Protein AF-0000000065922267 (afdb_homodimer)

GO terms:
  GO:0046562 beta-D-glucose oxidase activity (F, EXP)

Nearest PDB structures (foldseek):
  8jpz-assembly1_A  TM=9.976E-01  e=0.000E+00  Aspergillus niger
  3qvp-assembly1_A  TM=9.970E-01  e=0.000E+00  Aspergillus niger
  5niw-assembly1_A  TM=9.971E-01  e=0.000E+00  Aspergillus niger
  5nit-assembly1_A  TM=9.973E-01  e=0.000E+00  Aspergillus niger
  1gpe-assembly1_B  TM=9.921E-01  e=0.000E+00  Penicillium amagasakiense

Secondary structure (DSSP, 8-state):
------------------GGG--GGGGSB--GGGTTT-EEEEEEE--SHHHHHHHHHHTTSTT--EEEEESS-B-TTS-HHHHBGGGTTTTTTSTTB--EEPPPPTTTS---EE--B-SBTGGGGTS--EE----HHHHHHHHHTT--TT-SHHHHHHHHHHHEEE----HHHHHHT----GGG--SSSSEEEEE---SSPBPHHHHHHHHHHHHTT--BS--TTSS---EEEE-EESB-TT-BB--HIIIIIGGGTT-TTEEEEES-EEEEEEEE-SSSS-EEEEEEEEEETTEEEEEEEEEEEEE-SHHHHHHHHHHHTTBS-HHHHHHHTPPPSB---TT--BB--EEEEEEEEE-GGG-SBEEEEEEEEHHHHHGGGHHHHHHHHHHSHHHHHHHHHHTTS-S-HHHHHHHHHHHHHHHHTS--EEEEEEEEESSSEEEEEEESS----BEEEESSS-GGG--EEEE--TT-SHHHHHHHHHHHHHHHHHHTSGGGGGTEEEEEESGGGS-TT--HHHHHHHHHHS-EE-S--B-TT-BS-GGGT-SB-TT-BBTT-BSEEE-STT--SS--SS-SHHHHHHHHHHHHHHHHHHHHHHH-/------------------GGG--GGGGSB--GGGTTT-EEEEEEE--SHHHHHHHHHHTTSTT--EEEEESS-B-TTS-HHHHBGGGTTTTTTSTTB--EEPPPPTTTS---EE--B-SBTGGGGTS--EE----HHHHHHHHHTT--TT-SHHHHHHHHHHHEEE----HHHHHHT----GGG--SSSSEEEEE---SSPBPTHHHHHHHHHHHTT--BS--TTSS---EEEE-EESB-TT-BB--HIIIIIGGGTT-TTEEEEES-EEEEEEEE-SSSS-EEEEEEEEEETTEEEEEEEEEEEEE-SHHHHHHHHHHHTTBS-HHHHHHHTPPPSB---TT--BB--EEEEEEEEE-GGG-SBEEEEEEEEHHHHHGGGHHHHHHHHHHSHHHHHHHHHHTTS-S-HHHHHHHHHHHHHHHHTS--EEEEEEEEESSSEEEEEEESS----BEEEESSS-GGG--EEEE--TT-SHHHHHHHHHHHHHHHHHHTSGGGGGTEEEEEESGGGS-TT--HHHHHHHHHHS-EE-S--B-TT-BS-GGGT-SB-TT-BBTT-BSEEE-STT--SS--SS-SHHHHHHHHHHHHHHHHHHHHHHH-

Sequence (1208 aa):
MKLLGLLSGLVVVATALPQADFDLQSSLLTDPTKVAGTTFDYIIAGGGLTGLTVAARLTENPNITVLVIERGFYESNIGPIIENLNHYGDIFGTSVDQAFETIPLAIHNRTEIVRSGKGLGGSTLVNGGSWTRPHKAQVDSWESVFGMEGWNWDSLLPYMKKIEAARAPNAEQIAAGHYYDPSCHGTDGIVHVGPRDTGESFSPMIKSLMKNANNSGIPVQKDLGCGVPHGISMILNDVHEDQTRSDAAREWLLPNYQRSNLKILTGQMVGKVLFDTTTTTPKAVGVNFGTHAKVNFDVHARHEVLLASGSAVSPQILEHSGVGLKAVLDNVGVEQLVDLPVGLNLQDQTTTTVRSNINSIGAGQGQAAYFATFNETFGDQAPRAHQLLNTKLEEWAKDVVSRGGFHNETALLVQYENYRDWLVNEDVSFAEIFIDTAGKLNLDLWDLIPFTRGYVHILDSDPYLRRFAYDPQFFLNELDVLGQAAASKLAREISNTGEMTQYFNGEAIPGNNLAYNATLDDWVDHVKQNFRANYHGVGTCSMMSKELGGVVDAAARVYGVESLRVIDGSIPPTQLSSHVMTVFYGMAQKVSEAILADYNATVNMKLLGLLSGLVVVATALPQADFDLQSSLLTDPTKVAGTTFDYIIAGGGLTGLTVAARLTENPNITVLVIERGFYESNIGPIIENLNHYGDIFGTSVDQAFETIPLAIHNRTEIVRSGKGLGGSTLVNGGSWTRPHKAQVDSWESVFGMEGWNWDSLLPYMKKIEAARAPNAEQIAAGHYYDPSCHGTDGIVHVGPRDTGESFSPMIKSLMKNANNSGIPVQKDLGCGVPHGISMILNDVHEDQTRSDAAREWLLPNYQRSNLKILTGQMVGKVLFDTTTTTPKAVGVNFGTHAKVNFDVHARHEVLLASGSAVSPQILEHSGVGLKAVLDNVGVEQLVDLPVGLNLQDQTTTTVRSNINSIGAGQGQAAYFATFNETFGDQAPRAHQLLNTKLEEWAKDVVSRGGFHNETALLVQYENYRDWLVNEDVSFAEIFIDTAGKLNLDLWDLIPFTRGYVHILDSDPYLRRFAYDPQFFLNELDVLGQAAASKLAREISNTGEMTQYFNGEAIPGNNLAYNATLDDWVDHVKQNFRANYHGVGTCSMMSKELGGVVDAAARVYGVESLRVIDGSIPPTQLSSHVMTVFYGMAQKVSEAILADYNATVN

InterPro domains:
  IPR000172 Glucose-methanol-choline oxidoreductase, N-terminal [PF00732] (40-350)
  IPR000172 Glucose-methanol-choline oxidoreductase, N-terminal [PS00623] (117-140)
  IPR000172 Glucose-methanol-choline oxidoreductase, N-terminal [PS00624] (310-324)
  IPR007867 Glucose-methanol-choline oxidoreductase, C-terminal [PF05199] (450-588)
  IPR012132 Glucose-methanol-choline oxidoreductase [PIRSF000137] (23-601)
  IPR012132 Glucose-methanol-choline oxidoreductase [PTHR11552] (34-600)
  IPR027424 Glucose Oxidase, domain 2 [G3DSA:4.10.450.10] (73-255)
  IPR036188 FAD/NAD(P)-binding domain superfamily [G3DSA:3.50.50.60] (40-595)
  IPR036188 FAD/NAD(P)-binding domain superfamily [SSF51905] (20-599)

Radius of gyration: 31.29 Å; Cα contacts (8 Å, |Δi|>4): 2975; chains: 2; bounding box: 78×122×74 Å

Organism: Penicillium expansum (NCBI:txid27334)

Solvent-accessible surface area (backbone atoms only — not comparable to full-atom values): 59932 Å² total; per-residue (Å²): 139,83,81,75,79,79,80,78,75,76,75,75,73,73,72,79,61,83,66,67,76,59,70,61,56,75,76,45,43,66,61,65,76,80,51,44,76,39,74,30,38,30,36,30,38,19,29,16,50,30,26,32,47,30,52,45,60,55,39,71,42,74,87,37,31,38,36,32,36,18,53,26,48,72,53,66,65,78,37,54,61,44,22,29,58,90,34,59,64,69,49,60,82,18,60,48,29,61,54,43,58,37,45,66,34,86,73,71,65,45,64,50,66,40,62,39,28,31,20,43,6,12,44,51,53,57,50,77,43,62,54,29,26,38,35,36,68,64,40,32,35,39,23,80,72,31,62,20,74,79,38,26,40,84,61,42,46,60,37,35,23,55,41,23,20,51,46,78,67,52,72,69,46,38,72,49,33,39,42,79,56,68,91,54,54,21,64,80,29,66,40,34,23,19,61,78,72,90,79,64,59,62,20,59,52,56,48,35,50,35,50,54,36,43,75,72,70,37,50,49,52,45,48,41,47,63,33,58,30,61,23,35,23,26,61,38,21,34,17,37,96,88,46,41,45,44,24,34,30,61,49,38,37,65,81,48,64,78,42,86,34,49,46,50,35,30,65,29,35,70,33,26,54,36,66,48,66,90,49,93,56,35,27,40,42,26,36,34,32,33,75,32,88,84,47,59,42,45,33,33,20,72,56,26,38,36,36,19,47,31,37,75,42,37,31,40,25,35,36,61,48,11,37,17,42,60,71,57,28,56,73,37,70,36,66,71,77,37,83,36,59,45,9,20,37,20,33,57,32,49,28,40,65,37,28,30,37,45,43,78,83,37,42,26,40,50,55,33,36,33,27,30,30,48,54,67,36,36,49,93,47,28,66,63,53,48,51,47,67,75,70,38,50,67,59,51,24,46,51,31,32,74,70,53,7,39,94,44,45,70,41,44,35,54,52,50,53,49,50,48,42,34,42,72,74,66,57,38,32,34,32,38,41,36,36,36,37,62,76,32,44,39,32,43,30,32,39,31,68,60,81,41,34,5,28,40,44,57,68,46,64,53,54,51,45,53,42,56,46,36,40,53,50,68,65,75,30,71,63,45,35,48,48,44,16,27,42,50,53,46,52,56,47,64,53,55,39,78,67,29,42,82,28,50,57,56,56,64,34,61,27,90,81,42,63,92,85,53,49,66,69,54,31,35,60,47,46,64,78,46,61,44,64,58,59,60,51,21,10,10,40,13,44,24,38,65,90,60,53,20,32,13,44,76,69,24,35,34,71,76,46,40,38,36,33,52,54,31,51,11,23,46,61,64,79,50,50,40,48,60,61,45,55,45,50,15,47,18,52,52,42,40,51,49,51,50,52,52,52,51,62,70,76,106,137,84,78,79,77,79,80,78,76,77,74,76,73,76,74,76,61,84,65,68,76,61,70,61,54,75,75,45,43,67,61,66,76,79,48,45,75,40,75,28,37,29,35,30,38,19,29,16,51,28,26,34,48,29,51,45,60,53,42,70,42,75,88,36,31,37,36,32,36,18,51,26,47,74,54,66,68,79,40,56,61,47,22,28,58,91,34,58,64,69,48,60,82,17,62,48,29,62,54,42,58,36,47,66,35,87,72,71,65,46,65,50,66,40,62,39,29,31,21,44,6,13,43,51,54,58,51,76,42,62,54,29,25,36,34,35,69,64,40,32,34,38,25,79,71,32,61,20,74,78,38,26,40,82,62,41,46,60,35,35,25,54,42,23,21,50,46,78,67,52,71,69,46,38,73,50,33,39,42,78,54,68,90,56,55,22,64,82,29,66,39,32,24,18,61,78,71,92,80,63,60,60,21,57,52,56,48,34,50,34,50,52,36,44,75,72,71,37,51,50,52,46,48,40,48,64,33,59,30,59,24,35,22,25,58,37,22,34,18,38,96,89,46,40,46,43,24,35,29,61,48,37,37,64,81,46,64,78,43,88,34,49,45,50,36,30,64,27,35,71,33,26,54,35,66,47,65,88,48,93,57,34,28,40,42,28,34,34,30,34,75,33,90,84,48,60,42,46,34,33,22,74,55,27,38,36,36,18,46,30,34,75,42,36,30,39,25,36,36,61,46,9,36,18,41,60,71,57,28,56,74,37,69,37,68,72,77,38,84,36,60,46,9,22,38,20,31,58,32,49,28,38,65,36,28,30,36,45,45,78,84,39,42,27,40,50,55,34,36,33,27,30,29,47,55,68,36,36,49,94,46,29,66,61,53,50,51,46,68,75,68,37,52,68,61,50,25,47,53,31,33,75,71,55,6,39,94,45,44,68,42,44,35,53,53,48,53,49,50,48,42,36,41,73,74,66,57,38,34,34,32,38,40,36,36,38,40,63,72,33,43,40,33,44,29,32,39,31,68,59,79,41,34,5,29,39,45,58,67,44,63,53,54,52,45,53,41,56,45,36,40,54,50,69,65,74,30,71,64,44,36,47,49,43,16,27,42,50,52,45,50,55,48,62,54,56,40,77,65,30,44,83,30,50,57,54,57,66,34,61,28,90,80,41,62,90,83,54,50,67,70,54,31,33,61,49,45,65,77,48,62,44,63,58,61,60,51,22,10,8,39,13,44,24,37,64,90,61,50,19,32,13,45,77,68,25,35,33,72,76,46,40,36,36,31,51,55,30,51,11,23,46,62,63,76,51,50,40,48,60,61,46,56,44,49,14,48,19,52,52,41,41,52,49,52,50,52,52,51,51,62,70,76,105

pLDDT: mean 95.47, std 11.52, range [20.12, 99.0]

Structure (mmCIF, N/CA/C/O backbone):
data_AF-0000000065922267-model_v1
#
loop_
_entity.id
_entity.type
_entity.pdbx_description
1 polymer 'Glucose oxidase 2'
#
loop_
_atom_site.group_PDB
_atom_site.id
_atom_site.type_symbol
_atom_site.label_atom_id
_atom_site.label_alt_id
_atom_site.label_comp_id
_atom_site.label_asym_id
_atom_site.label_entity_id
_atom_site.label_seq_id
_atom_site.pdbx_PDB_ins_code
_atom_site.Cartn_x
_atom_site.Cartn_y
_atom_site.Cartn_z
_atom_site.occupancy
_atom_site.B_iso_or_equiv
_atom_site.auth_seq_id
_atom_site.auth_comp_id
_atom_site.auth_asym_id
_atom_site.auth_atom_id
_atom_site.pdbx_PDB_model_num
ATOM 1 N N . MET A 1 1 ? 43.5 -55.781 -23.312 1 20.12 1 MET A N 1
ATOM 2 C CA . MET A 1 1 ? 43.406 -55.656 -21.859 1 20.12 1 MET A CA 1
ATOM 3 C C . MET A 1 1 ? 43.094 -54.219 -21.469 1 20.12 1 MET A C 1
ATOM 5 O O . MET A 1 1 ? 43.875 -53.312 -21.75 1 20.12 1 MET A O 1
ATOM 9 N N . LYS A 1 2 ? 41.75 -54.062 -21.609 1 26.27 2 LYS A N 1
ATOM 10 C CA . LYS A 1 2 ? 40.719 -53.031 -21.594 1 26.27 2 LYS A CA 1
ATOM 11 C C . LYS A 1 2 ? 40.688 -52.281 -20.25 1 26.27 2 LYS A C 1
ATOM 13 O O . LYS A 1 2 ? 40.219 -52.812 -19.25 1 26.27 2 LYS A O 1
ATOM 18 N N . LEU A 1 3 ? 41.906 -51.562 -19.875 1 25.59 3 LEU A N 1
ATOM 19 C CA . LEU A 1 3 ? 42 -50.812 -18.641 1 25.59 3 LEU A CA 1
ATOM 20 C C . LEU A 1 3 ? 40.812 -49.844 -18.484 1 25.59 3 LEU A C 1
ATOM 22 O O . LEU A 1 3 ? 40.688 -48.875 -19.25 1 25.59 3 LEU A O 1
ATOM 26 N N . LEU A 1 4 ? 39.688 -50.375 -18.062 1 32.28 4 LEU A N 1
ATOM 27 C CA . LEU A 1 4 ? 38.469 -49.594 -17.781 1 32.28 4 LEU A CA 1
ATOM 28 C C . LEU A 1 4 ? 38.719 -48.625 -16.641 1 32.28 4 LEU A C 1
ATOM 30 O O . LEU A 1 4 ? 39 -49.031 -15.516 1 32.28 4 LEU A O 1
ATOM 34 N N . GLY A 1 5 ? 39.281 -47.438 -16.922 1 28.73 5 GLY A N 1
ATOM 35 C CA . GLY A 1 5 ? 39.5 -46.312 -16.031 1 28.73 5 GLY A CA 1
ATOM 36 C C . GLY A 1 5 ? 38.25 -45.875 -15.289 1 28.73 5 GLY A C 1
ATOM 37 O O . GLY A 1 5 ? 37.219 -45.594 -15.906 1 28.73 5 GLY A O 1
ATOM 38 N N . LEU A 1 6 ? 37.969 -46.406 -14.031 1 33.91 6 LEU A N 1
ATOM 39 C CA . LEU A 1 6 ? 36.906 -46.094 -13.109 1 33.91 6 LEU A CA 1
ATOM 40 C C . LEU A 1 6 ? 36.906 -44.594 -12.773 1 33.91 6 LEU A C 1
ATOM 42 O O . LEU A 1 6 ? 37.875 -44.094 -12.172 1 33.91 6 LEU A O 1
ATOM 46 N N . LEU A 1 7 ? 36.312 -43.719 -13.555 1 30.66 7 LEU A N 1
ATOM 47 C CA . LEU A 1 7 ? 36.062 -42.312 -13.219 1 30.66 7 LEU A CA 1
ATOM 48 C C . LEU A 1 7 ? 35.25 -42.219 -11.93 1 30.66 7 LEU A C 1
ATOM 50 O O . LEU A 1 7 ? 34.094 -42.656 -11.867 1 30.66 7 LEU A O 1
ATOM 54 N N . SER A 1 8 ? 35.938 -42.281 -10.742 1 30.31 8 SER A N 1
ATOM 55 C CA . SER A 1 8 ? 35.312 -42 -9.445 1 30.31 8 SER A CA 1
ATOM 56 C C . SER A 1 8 ? 34.625 -40.656 -9.445 1 30.31 8 SER A C 1
ATOM 58 O O . SER A 1 8 ? 35.25 -39.625 -9.742 1 30.31 8 SER A O 1
ATOM 60 N N . GLY A 1 9 ? 33.344 -40.594 -9.75 1 29.22 9 GLY A N 1
ATOM 61 C CA . GLY A 1 9 ? 32.469 -39.438 -9.594 1 29.22 9 GLY A CA 1
ATOM 62 C C . GLY A 1 9 ? 32.5 -38.844 -8.203 1 29.22 9 GLY A C 1
ATOM 63 O O . GLY A 1 9 ? 32.219 -39.5 -7.215 1 29.22 9 GLY A O 1
ATOM 64 N N . LEU A 1 10 ? 33.406 -37.938 -7.883 1 31.77 10 LEU A N 1
ATOM 65 C CA . LEU A 1 10 ? 33.438 -37.156 -6.648 1 31.77 10 LEU A CA 1
ATOM 66 C C . LEU A 1 10 ? 32.094 -36.562 -6.355 1 31.77 10 LEU A C 1
ATOM 68 O O . LEU A 1 10 ? 31.594 -35.719 -7.117 1 31.77 10 LEU A O 1
ATOM 72 N N . VAL A 1 11 ? 31.281 -37.312 -5.57 1 32.56 11 VAL A N 1
ATOM 73 C CA . VAL A 1 11 ? 30.125 -36.656 -4.941 1 32.56 11 VAL A CA 1
ATOM 74 C C . VAL A 1 11 ? 30.578 -35.5 -4.09 1 32.56 11 VAL A C 1
ATOM 76 O O . VAL A 1 11 ? 31.312 -35.656 -3.105 1 32.56 11 VAL A O 1
ATOM 79 N N . VAL A 1 12 ? 30.875 -34.375 -4.586 1 32.12 12 VAL A N 1
ATOM 80 C CA . VAL A 1 12 ? 31.031 -33.188 -3.758 1 32.12 12 VAL A CA 1
ATOM 81 C C . VAL A 1 12 ? 29.953 -33.125 -2.688 1 32.12 12 VAL A C 1
ATOM 83 O O . VAL A 1 12 ? 28.766 -33 -3.002 1 32.12 12 VAL A O 1
ATOM 86 N N . VAL A 1 13 ? 30.234 -33.75 -1.558 1 33.12 13 VAL A N 1
ATOM 87 C CA . VAL A 1 13 ? 29.391 -33.531 -0.392 1 33.12 13 VAL A CA 1
ATOM 88 C C . VAL A 1 13 ? 29.297 -32 -0.138 1 33.12 13 VAL A C 1
ATOM 90 O O . VAL A 1 13 ? 30.281 -31.375 0.208 1 33.12 13 VAL A O 1
ATOM 93 N N . ALA A 1 14 ? 28.359 -31.453 -0.656 1 35.69 14 ALA A N 1
ATOM 94 C CA . ALA A 1 14 ? 28 -30.109 -0.193 1 35.69 14 ALA A CA 1
ATOM 95 C C . ALA A 1 14 ? 27.891 -30.062 1.328 1 35.69 14 ALA A C 1
ATOM 97 O O . ALA A 1 14 ? 26.984 -30.672 1.908 1 35.69 14 ALA A O 1
ATOM 98 N N . THR A 1 15 ? 28.922 -29.938 2.047 1 34.59 15 THR A N 1
ATOM 99 C CA . THR A 1 15 ? 28.812 -29.672 3.477 1 34.59 15 THR A CA 1
ATOM 100 C C . THR A 1 15 ? 27.703 -28.672 3.754 1 34.59 15 THR A C 1
ATOM 102 O O . THR A 1 15 ? 27.656 -27.594 3.139 1 34.59 15 THR A O 1
ATOM 105 N N . ALA A 1 16 ? 26.594 -29.141 4.371 1 38.69 16 ALA A N 1
ATOM 106 C CA . ALA A 1 16 ? 25.5 -28.312 4.883 1 38.69 16 ALA A CA 1
ATOM 107 C C . ALA A 1 16 ? 26.031 -27.172 5.75 1 38.69 16 ALA A C 1
ATOM 109 O O . ALA A 1 16 ? 26.516 -27.406 6.859 1 38.69 16 ALA A O 1
ATOM 110 N N . LEU A 1 17 ? 26.766 -26.203 5.387 1 41.31 17 LEU A N 1
ATOM 111 C CA . LEU A 1 17 ? 27.031 -25.062 6.262 1 41.31 17 LEU A CA 1
ATOM 112 C C . LEU A 1 17 ? 25.812 -24.734 7.117 1 41.31 17 LEU A C 1
ATOM 114 O O . LEU A 1 17 ? 24.672 -24.812 6.641 1 41.31 17 LEU A O 1
ATOM 118 N N . PRO A 1 18 ? 25.844 -24.766 8.359 1 45.53 18 PRO A N 1
ATOM 119 C CA . PRO A 1 18 ? 24.719 -24.359 9.195 1 45.53 18 PRO A CA 1
ATOM 120 C C . PRO A 1 18 ? 24.078 -23.047 8.727 1 45.53 18 PRO A C 1
ATOM 122 O O . PRO A 1 18 ? 24.734 -22 8.727 1 45.53 18 PRO A O 1
ATOM 125 N N . GLN A 1 19 ? 23.281 -23.031 7.645 1 50 19 GLN A N 1
ATOM 126 C CA . GLN A 1 19 ? 22.625 -22.172 6.66 1 50 19 GLN A CA 1
ATOM 127 C C . GLN A 1 19 ? 21.891 -21.031 7.34 1 50 19 GLN A C 1
ATOM 129 O O . GLN A 1 19 ? 21.672 -19.969 6.734 1 50 19 GLN A O 1
ATOM 134 N N . ALA A 1 20 ? 21.562 -21.156 8.664 1 56.12 20 ALA A N 1
ATOM 135 C CA . ALA A 1 20 ? 20.609 -20.219 9.227 1 56.12 20 ALA A CA 1
ATOM 136 C C . ALA A 1 20 ? 21.234 -18.844 9.398 1 56.12 20 ALA A C 1
ATOM 138 O O . ALA A 1 20 ? 20.578 -17.812 9.219 1 56.12 20 ALA A O 1
ATOM 139 N N . ASP A 1 21 ? 22.438 -18.734 9.539 1 66.56 21 ASP A N 1
ATOM 140 C CA . ASP A 1 21 ? 22.984 -17.438 9.938 1 66.56 21 ASP A CA 1
ATOM 141 C C . ASP A 1 21 ? 23.938 -16.891 8.883 1 66.56 21 ASP A C 1
ATOM 143 O O . ASP A 1 21 ? 24.703 -15.953 9.148 1 66.56 21 ASP A O 1
ATOM 147 N N . PHE A 1 22 ? 23.844 -17.531 7.719 1 82.88 22 PHE A N 1
ATOM 148 C CA . PHE A 1 22 ? 24.75 -17.047 6.688 1 82.88 22 PHE A CA 1
ATOM 149 C C . PHE A 1 22 ? 24.25 -15.758 6.062 1 82.88 22 PHE A C 1
ATOM 151 O O . PHE A 1 22 ? 23.094 -15.672 5.652 1 82.88 22 PHE A O 1
ATOM 158 N N . ASP A 1 23 ? 25.125 -14.758 6.059 1 90.81 23 ASP A N 1
ATOM 159 C CA . ASP A 1 23 ? 24.812 -13.445 5.496 1 90.81 23 ASP A CA 1
ATOM 160 C C . ASP A 1 23 ? 25.078 -13.414 3.992 1 90.81 23 ASP A C 1
ATOM 162 O O . ASP A 1 23 ? 26.047 -12.797 3.541 1 90.81 23 ASP A O 1
ATOM 166 N N . LEU A 1 24 ? 24.141 -13.953 3.25 1 95.12 24 LEU A N 1
ATOM 167 C CA . LEU A 1 24 ? 24.297 -14.016 1.8 1 95.12 24 LEU A CA 1
ATOM 168 C C . LEU A 1 24 ? 24.219 -12.625 1.182 1 95.12 24 LEU A C 1
ATOM 170 O O . LEU A 1 24 ? 24.906 -12.344 0.194 1 95.12 24 LEU A O 1
ATOM 174 N N . GLN A 1 25 ? 23.469 -11.75 1.743 1 95.44 25 GLN A N 1
ATOM 175 C CA . GLN A 1 25 ? 23.25 -10.422 1.176 1 95.44 25 GLN A CA 1
ATOM 176 C C . GLN A 1 25 ? 24.562 -9.672 1.003 1 95.44 25 GLN A C 1
ATOM 178 O O . GLN A 1 25 ? 24.766 -8.992 -0.005 1 95.44 25 GLN A O 1
ATOM 183 N N . SER A 1 26 ? 25.453 -9.805 1.916 1 93.81 26 SER A N 1
ATOM 184 C CA . SER A 1 26 ? 26.719 -9.078 1.897 1 93.81 26 SER A CA 1
ATOM 185 C C . SER A 1 26 ? 27.625 -9.562 0.769 1 93.81 26 SER A C 1
ATOM 187 O O . SER A 1 26 ? 28.594 -8.898 0.426 1 93.81 26 SER A O 1
ATOM 189 N N . SER A 1 27 ? 27.234 -10.758 0.171 1 94.12 27 SER A N 1
ATOM 190 C CA . SER A 1 27 ? 28.016 -11.32 -0.925 1 94.12 27 SER A CA 1
ATOM 191 C C . SER A 1 27 ? 27.469 -10.883 -2.279 1 94.12 27 SER A C 1
ATOM 193 O O . SER A 1 27 ? 28.047 -11.188 -3.32 1 94.12 27 SER A O 1
ATOM 195 N N . LEU A 1 28 ? 26.375 -10.156 -2.281 1 97.62 28 LEU A N 1
ATOM 196 C CA . LEU A 1 28 ? 25.703 -9.75 -3.51 1 97.62 28 LEU A CA 1
ATOM 197 C C . LEU A 1 28 ? 26 -8.289 -3.83 1 97.62 28 LEU A C 1
ATOM 199 O O . LEU A 1 28 ? 26.453 -7.539 -2.965 1 97.62 28 LEU A O 1
ATOM 203 N N . LEU A 1 29 ? 25.781 -7.902 -5.055 1 98 29 LEU A N 1
ATOM 204 C CA . LEU A 1 29 ? 26 -6.523 -5.473 1 98 29 LEU A CA 1
ATOM 205 C C . LEU A 1 29 ? 24.844 -5.633 -5.039 1 98 29 LEU A C 1
ATOM 207 O O . LEU A 1 29 ? 23.672 -6.047 -5.09 1 98 29 LEU A O 1
ATOM 211 N N . THR A 1 30 ? 25.156 -4.422 -4.559 1 97.38 30 THR A N 1
ATOM 212 C CA . THR A 1 30 ? 24.156 -3.406 -4.266 1 97.38 30 THR A CA 1
ATOM 213 C C . THR A 1 30 ? 24.5 -2.092 -4.961 1 97.38 30 THR A C 1
ATOM 215 O O . THR A 1 30 ? 23.641 -1.205 -5.07 1 97.38 30 THR A O 1
ATOM 218 N N . ASP A 1 31 ? 25.719 -1.942 -5.402 1 97 31 ASP A N 1
ATOM 219 C CA . ASP A 1 31 ? 26.203 -0.769 -6.129 1 97 31 ASP A CA 1
ATOM 220 C C . ASP A 1 31 ? 25.953 -0.915 -7.629 1 97 31 ASP A C 1
ATOM 222 O O . ASP A 1 31 ? 26.609 -1.707 -8.297 1 97 31 ASP A O 1
ATOM 226 N N . PRO A 1 32 ? 25.047 -0.151 -8.195 1 97.88 32 PRO A N 1
ATOM 227 C CA . PRO A 1 32 ? 24.688 -0.313 -9.609 1 97.88 32 PRO A CA 1
ATOM 228 C C . PRO A 1 32 ? 25.844 -0.004 -10.547 1 97.88 32 PRO A C 1
ATOM 230 O O . PRO A 1 32 ? 25.875 -0.484 -11.688 1 97.88 32 PRO A O 1
ATOM 233 N N . THR A 1 33 ? 26.812 0.803 -10.109 1 97.25 33 THR A N 1
ATOM 234 C CA . THR A 1 33 ? 27.906 1.21 -10.969 1 97.25 33 THR A CA 1
ATOM 235 C C . THR A 1 33 ? 28.828 0.026 -11.273 1 97.25 33 THR A C 1
ATOM 237 O O . THR A 1 33 ? 29.641 0.083 -12.203 1 97.25 33 THR A O 1
ATOM 240 N N . LYS A 1 34 ? 28.656 -1 -10.508 1 97.88 34 LYS A N 1
ATOM 241 C CA . LYS A 1 34 ? 29.484 -2.184 -10.719 1 97.88 34 LYS A CA 1
ATOM 242 C C . LYS A 1 34 ? 29.062 -2.939 -11.969 1 97.88 34 LYS A C 1
ATOM 244 O O . LYS A 1 34 ? 29.828 -3.744 -12.508 1 97.88 34 LYS A O 1
ATOM 249 N N . VAL A 1 35 ? 27.812 -2.703 -12.43 1 98.44 35 VAL A N 1
ATOM 250 C CA . VAL A 1 35 ? 27.375 -3.438 -13.617 1 98.44 35 VAL A CA 1
ATOM 251 C C . VAL A 1 35 ? 27.016 -2.455 -14.727 1 98.44 35 VAL A C 1
ATOM 253 O O . VAL A 1 35 ? 26.844 -2.852 -15.883 1 98.44 35 VAL A O 1
ATOM 256 N N . ALA A 1 36 ? 26.906 -1.158 -14.43 1 98.62 36 ALA A N 1
ATOM 257 C CA . ALA A 1 36 ? 26.547 -0.141 -15.406 1 98.62 36 ALA A CA 1
ATOM 258 C C . ALA A 1 36 ? 27.5 -0.163 -16.594 1 98.62 36 ALA A C 1
ATOM 260 O O . ALA A 1 36 ? 28.719 -0.171 -16.422 1 98.62 36 ALA A O 1
ATOM 261 N N . GLY A 1 37 ? 26.969 -0.196 -17.781 1 98.62 37 GLY A N 1
ATOM 262 C CA . GLY A 1 37 ? 27.75 -0.107 -19 1 98.62 37 GLY A CA 1
ATOM 263 C C . GLY A 1 37 ? 28.422 -1.413 -19.375 1 98.62 37 GLY A C 1
ATOM 264 O O . GLY A 1 37 ? 29.062 -1.51 -20.422 1 98.62 37 GLY A O 1
ATOM 265 N N . THR A 1 38 ? 28.25 -2.465 -18.562 1 98.75 38 THR A N 1
ATOM 266 C CA . THR A 1 38 ? 28.875 -3.75 -18.844 1 98.75 38 THR A CA 1
ATOM 267 C C . THR A 1 38 ? 27.969 -4.613 -19.703 1 98.75 38 THR A C 1
ATOM 269 O O . THR A 1 38 ? 26.875 -4.195 -20.078 1 98.75 38 THR A O 1
ATOM 272 N N . THR A 1 39 ? 28.484 -5.805 -20.141 1 98.81 39 THR A N 1
ATOM 273 C CA . THR A 1 39 ? 27.734 -6.727 -20.984 1 98.81 39 THR A CA 1
ATOM 274 C C . THR A 1 39 ? 27.734 -8.133 -20.391 1 98.81 39 THR A C 1
ATOM 276 O O . THR A 1 39 ? 28.781 -8.617 -19.938 1 98.81 39 THR A O 1
ATOM 279 N N . PHE A 1 40 ? 26.672 -8.766 -20.359 1 98.94 40 PHE A N 1
ATOM 280 C CA . PHE A 1 40 ? 26.469 -10.156 -19.984 1 98.94 40 PHE A CA 1
ATOM 281 C C . PHE A 1 40 ? 25.859 -10.953 -21.125 1 98.94 40 PHE A C 1
ATOM 283 O O . PHE A 1 40 ? 25.328 -10.367 -22.094 1 98.94 40 PHE A O 1
ATOM 290 N N . ASP A 1 41 ? 25.969 -12.281 -21.078 1 98.81 41 ASP A N 1
ATOM 291 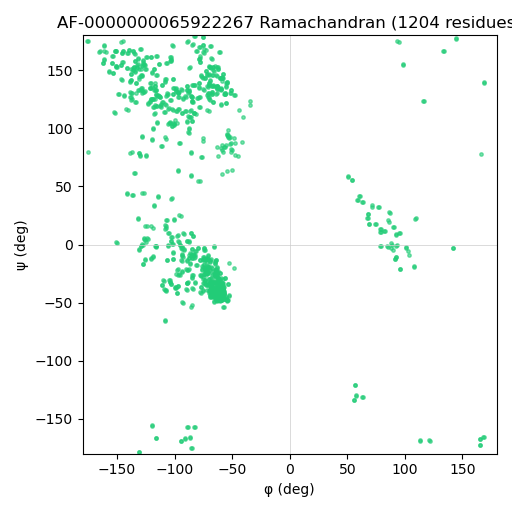C CA . ASP A 1 41 ? 25.266 -13.086 -22.078 1 98.81 41 ASP A CA 1
ATOM 292 C C . ASP A 1 41 ? 23.75 -12.922 -21.938 1 98.81 41 ASP A C 1
ATOM 294 O O . ASP A 1 41 ? 23.062 -12.719 -22.938 1 98.81 41 ASP A O 1
ATOM 298 N N . TYR A 1 42 ? 23.312 -13.031 -20.719 1 98.94 42 TYR A N 1
ATOM 299 C CA . TYR A 1 42 ? 21.891 -12.875 -20.422 1 98.94 42 TYR A CA 1
ATOM 300 C C . TYR A 1 42 ? 21.672 -11.906 -19.266 1 98.94 42 TYR A C 1
ATOM 302 O O . TYR A 1 42 ? 22.453 -11.875 -18.328 1 98.94 42 TYR A O 1
ATOM 310 N N . ILE A 1 43 ? 20.641 -11.109 -19.328 1 98.94 43 ILE A N 1
ATOM 311 C CA . ILE A 1 43 ? 20.141 -10.281 -18.234 1 98.94 43 ILE A CA 1
ATOM 312 C C . ILE A 1 43 ? 18.734 -10.711 -17.844 1 98.94 43 ILE A C 1
ATOM 314 O O . ILE A 1 43 ? 17.859 -10.82 -18.703 1 98.94 43 ILE A O 1
ATOM 318 N N . ILE A 1 44 ? 18.547 -11.016 -16.609 1 99 44 ILE A N 1
ATOM 319 C CA . ILE A 1 44 ? 17.25 -11.414 -16.109 1 99 44 ILE A CA 1
ATOM 320 C C . ILE A 1 44 ? 16.672 -10.289 -15.234 1 99 44 ILE A C 1
ATOM 322 O O . ILE A 1 44 ? 17.281 -9.883 -14.25 1 99 44 ILE A O 1
ATOM 326 N N . ALA A 1 45 ? 15.516 -9.773 -15.609 1 98.94 45 ALA A N 1
ATOM 327 C CA . ALA A 1 45 ? 14.789 -8.781 -14.82 1 98.94 45 ALA A CA 1
ATOM 328 C C . ALA A 1 45 ? 13.867 -9.453 -13.805 1 98.94 45 ALA A C 1
ATOM 330 O O . ALA A 1 45 ? 12.742 -9.836 -14.133 1 98.94 45 ALA A O 1
ATOM 331 N N . GLY A 1 46 ? 14.305 -9.547 -12.555 1 98.81 46 GLY A N 1
ATOM 332 C CA . GLY A 1 46 ? 13.539 -10.188 -11.492 1 98.81 46 GLY A CA 1
ATOM 333 C C . GLY A 1 46 ? 14.211 -11.414 -10.922 1 98.81 46 GLY A C 1
ATOM 334 O O . GLY A 1 46 ? 14.555 -12.344 -11.664 1 98.81 46 GLY A O 1
ATOM 335 N N . GLY A 1 47 ? 14.422 -11.398 -9.664 1 98.88 47 GLY A N 1
ATOM 336 C CA . GLY A 1 47 ? 15 -12.531 -8.953 1 98.88 47 GLY A CA 1
ATOM 337 C C . GLY A 1 47 ? 13.977 -13.344 -8.188 1 98.88 47 GLY A C 1
ATOM 338 O O . GLY A 1 47 ? 14.203 -13.703 -7.027 1 98.88 47 GLY A O 1
ATOM 339 N N . GLY A 1 48 ? 12.797 -13.555 -8.766 1 98.69 48 GLY A N 1
ATOM 340 C CA . GLY A 1 48 ? 11.773 -14.414 -8.18 1 98.69 48 GLY A CA 1
ATOM 341 C C . GLY A 1 48 ? 11.984 -15.883 -8.492 1 98.69 48 GLY A C 1
ATOM 342 O O . GLY A 1 48 ? 13.094 -16.297 -8.836 1 98.69 48 GLY A O 1
ATOM 343 N N . LEU A 1 49 ? 10.922 -16.656 -8.43 1 98.75 49 LEU A N 1
ATOM 344 C CA . LEU A 1 49 ? 10.945 -18.094 -8.609 1 98.75 49 LEU A CA 1
ATOM 345 C C . LEU A 1 49 ? 11.523 -18.469 -9.969 1 98.75 49 LEU A C 1
ATOM 347 O O . LEU A 1 49 ? 12.508 -19.203 -10.055 1 98.75 49 LEU A O 1
ATOM 351 N N . THR A 1 50 ? 10.969 -17.906 -10.984 1 98.88 50 THR A N 1
ATOM 352 C CA . THR A 1 50 ? 11.352 -18.297 -12.336 1 98.88 50 THR A CA 1
ATOM 353 C C . THR A 1 50 ? 12.711 -17.719 -12.703 1 98.88 50 THR A C 1
ATOM 355 O O . THR A 1 50 ? 13.539 -18.391 -13.328 1 98.88 50 THR A O 1
ATOM 358 N N . GLY A 1 51 ? 12.969 -16.469 -12.297 1 98.88 51 GLY A N 1
ATOM 359 C CA . GLY A 1 51 ? 14.242 -15.828 -12.602 1 98.88 51 GLY A CA 1
ATOM 360 C C . GLY A 1 51 ? 15.43 -16.562 -12 1 98.88 51 GLY A C 1
ATOM 361 O O . GLY A 1 51 ? 16.422 -16.797 -12.688 1 98.88 51 GLY A O 1
ATOM 362 N N . LEU A 1 52 ? 15.297 -16.906 -10.766 1 98.94 52 LEU A N 1
ATOM 363 C CA . LEU A 1 52 ? 16.406 -17.562 -10.094 1 98.94 52 LEU A CA 1
ATOM 364 C C . LEU A 1 52 ? 16.594 -18.984 -10.609 1 98.94 52 LEU A C 1
ATOM 366 O O . LEU A 1 52 ? 17.719 -19.484 -10.688 1 98.94 52 LEU A O 1
ATOM 370 N N . THR A 1 53 ? 15.484 -19.672 -10.961 1 98.88 53 THR A N 1
ATOM 371 C CA . THR A 1 53 ? 15.578 -21.016 -11.539 1 98.88 53 THR A CA 1
ATOM 372 C C . THR A 1 53 ? 16.344 -20.984 -12.859 1 98.88 53 THR A C 1
ATOM 374 O O . THR A 1 53 ? 17.281 -21.75 -13.055 1 98.88 53 THR A O 1
ATOM 377 N N . VAL A 1 54 ? 15.984 -20.062 -13.711 1 98.94 54 VAL A N 1
ATOM 378 C CA . VAL A 1 54 ? 16.609 -19.953 -15.023 1 98.94 54 VAL A CA 1
ATOM 379 C C . VAL A 1 54 ? 18.062 -19.516 -14.875 1 98.94 54 VAL A C 1
ATOM 381 O O . VAL A 1 54 ? 18.953 -20.047 -15.555 1 98.94 54 VAL A O 1
ATOM 384 N N . ALA A 1 55 ? 18.297 -18.531 -13.992 1 98.94 55 ALA A N 1
ATOM 385 C CA . ALA A 1 55 ? 19.656 -18.094 -13.75 1 98.94 55 ALA A CA 1
ATOM 386 C C . ALA A 1 55 ? 20.547 -19.25 -13.336 1 98.94 55 ALA A C 1
ATOM 388 O O . ALA A 1 55 ? 21.656 -19.406 -13.852 1 98.94 55 ALA A O 1
ATOM 389 N N . ALA A 1 56 ? 20.062 -20.062 -12.406 1 98.81 56 ALA A N 1
ATOM 390 C CA . ALA A 1 56 ? 20.828 -21.203 -11.914 1 98.81 56 ALA A CA 1
ATOM 391 C C . ALA A 1 56 ? 21.078 -22.219 -13.031 1 98.81 56 ALA A C 1
ATOM 393 O O . ALA A 1 56 ? 22.203 -22.734 -13.156 1 98.81 56 ALA A O 1
ATOM 394 N N . ARG A 1 57 ? 20.141 -22.5 -13.859 1 98.62 57 ARG A N 1
ATOM 395 C CA . ARG A 1 57 ? 20.266 -23.484 -14.93 1 98.62 57 ARG A CA 1
ATOM 396 C C . ARG A 1 57 ? 21.234 -23 -16 1 98.62 57 ARG A C 1
ATOM 398 O O . ARG A 1 57 ? 22.094 -23.766 -16.453 1 98.62 57 ARG A O 1
ATOM 405 N N . LEU A 1 58 ? 21.078 -21.75 -16.375 1 98.81 58 LEU A N 1
ATOM 406 C CA . LEU A 1 58 ? 21.938 -21.219 -17.438 1 98.81 58 LEU A CA 1
ATOM 407 C C . LEU A 1 58 ? 23.391 -21.203 -17 1 98.81 58 LEU A C 1
ATOM 409 O O . LEU A 1 58 ? 24.297 -21.516 -17.781 1 98.81 58 LEU A O 1
ATOM 413 N N . THR A 1 59 ? 23.688 -20.906 -15.75 1 98.75 59 THR A N 1
ATOM 414 C CA . THR A 1 59 ? 25.047 -20.688 -15.281 1 98.75 59 THR A CA 1
ATOM 415 C C . THR A 1 59 ? 25.719 -22.016 -14.93 1 98.75 59 THR A C 1
ATOM 417 O O . THR A 1 59 ? 26.875 -22.031 -14.492 1 98.75 59 THR A O 1
ATOM 420 N N . GLU A 1 60 ? 24.953 -23.156 -15.016 1 98.25 60 GLU A N 1
ATOM 421 C CA . GLU A 1 60 ? 25.625 -24.453 -14.977 1 98.25 60 GLU A CA 1
ATOM 422 C C . GLU A 1 60 ? 26.719 -24.547 -16.031 1 98.25 60 GLU A C 1
ATOM 424 O O . GLU A 1 60 ? 27.719 -25.25 -15.852 1 98.25 60 GLU A O 1
ATOM 429 N N . ASN A 1 61 ? 26.469 -23.906 -17.141 1 98.12 61 ASN A N 1
ATOM 430 C CA . ASN A 1 61 ? 27.5 -23.719 -18.141 1 98.12 61 ASN A CA 1
ATOM 431 C C . ASN A 1 61 ? 28.406 -22.547 -17.797 1 98.12 61 ASN A C 1
ATOM 433 O O . ASN A 1 61 ? 27.984 -21.391 -17.875 1 98.12 61 ASN A O 1
ATOM 437 N N . PRO A 1 62 ? 29.625 -22.75 -17.484 1 97.62 62 PRO A N 1
ATOM 438 C CA . PRO A 1 62 ? 30.516 -21.688 -17.016 1 97.62 62 PRO A CA 1
ATOM 439 C C . PRO A 1 62 ? 30.781 -20.625 -18.094 1 97.62 62 PRO A C 1
ATOM 441 O O . PRO A 1 62 ? 31.297 -19.547 -17.781 1 97.62 62 PRO A O 1
ATOM 444 N N . ASN A 1 63 ? 30.469 -20.906 -19.328 1 97.56 63 ASN A N 1
ATOM 445 C CA . ASN A 1 63 ? 30.719 -19.969 -20.406 1 97.56 63 ASN A CA 1
ATOM 446 C C . ASN A 1 63 ? 29.562 -18.969 -20.562 1 97.56 63 ASN A C 1
ATOM 448 O O . ASN A 1 63 ? 29.672 -18.031 -21.344 1 97.56 63 ASN A O 1
ATOM 452 N N . ILE A 1 64 ? 28.5 -19.172 -19.875 1 98.81 64 ILE A N 1
ATOM 453 C CA . ILE A 1 64 ? 27.344 -18.281 -19.953 1 98.81 64 ILE A CA 1
ATOM 454 C C . ILE A 1 64 ? 27.328 -17.344 -18.75 1 98.81 64 ILE A C 1
ATOM 456 O O . ILE A 1 64 ? 27.172 -17.797 -17.609 1 98.81 64 ILE A O 1
ATOM 460 N N . THR A 1 65 ? 27.469 -16.047 -18.969 1 98.81 65 THR A N 1
ATOM 461 C CA . THR A 1 65 ? 27.391 -15.062 -17.906 1 98.81 65 THR A CA 1
ATOM 462 C C . THR A 1 65 ? 25.984 -14.516 -17.766 1 98.81 65 THR A C 1
ATOM 464 O O . THR A 1 65 ? 25.328 -14.219 -18.766 1 98.81 65 THR A O 1
ATOM 467 N N . VAL A 1 66 ? 25.5 -14.453 -16.516 1 98.94 66 VAL A N 1
ATOM 468 C CA . VAL A 1 66 ? 24.125 -14.023 -16.25 1 98.94 66 VAL A CA 1
ATOM 469 C C . VAL A 1 66 ? 24.125 -12.922 -15.195 1 98.94 66 VAL A C 1
ATOM 471 O O . VAL A 1 66 ? 24.828 -13.031 -14.18 1 98.94 66 VAL A O 1
ATOM 474 N N . LEU A 1 67 ? 23.391 -11.844 -15.43 1 98.94 67 LEU A N 1
ATOM 475 C CA . LEU A 1 67 ? 23.078 -10.828 -14.43 1 98.94 67 LEU A CA 1
ATOM 476 C C . LEU A 1 67 ? 21.594 -10.875 -14.062 1 98.94 67 LEU A C 1
ATOM 478 O O . LEU A 1 67 ? 20.734 -10.812 -14.945 1 98.94 67 LEU A O 1
ATOM 482 N N . VAL A 1 68 ? 21.312 -11.07 -12.773 1 98.94 68 VAL A N 1
ATOM 483 C CA . VAL A 1 68 ? 19.953 -10.914 -12.258 1 98.94 68 VAL A CA 1
ATOM 484 C C . VAL A 1 68 ? 19.812 -9.57 -11.555 1 98.94 68 VAL A C 1
ATOM 486 O O . VAL A 1 68 ? 20.656 -9.203 -10.734 1 98.94 68 VAL A O 1
ATOM 489 N N . ILE A 1 69 ? 18.812 -8.797 -11.883 1 98.94 69 ILE A N 1
ATOM 490 C CA . ILE A 1 69 ? 18.531 -7.527 -11.227 1 98.94 69 ILE A CA 1
ATOM 491 C C . ILE A 1 69 ? 17.234 -7.645 -10.422 1 98.94 69 ILE A C 1
ATOM 493 O O . ILE A 1 69 ? 16.188 -8.023 -10.961 1 98.94 69 ILE A O 1
ATOM 497 N N . GLU A 1 70 ? 17.312 -7.414 -9.133 1 98.88 70 GLU A N 1
ATOM 498 C CA . GLU A 1 70 ? 16.188 -7.543 -8.219 1 98.88 70 GLU A CA 1
ATOM 499 C C . GLU A 1 70 ? 16.016 -6.281 -7.375 1 98.88 70 GLU A C 1
ATOM 501 O O . GLU A 1 70 ? 16.984 -5.797 -6.777 1 98.88 70 GLU A O 1
ATOM 506 N N . ARG A 1 71 ? 14.742 -5.77 -7.332 1 98 71 ARG A N 1
ATOM 507 C CA . ARG A 1 71 ? 14.406 -4.539 -6.625 1 98 71 ARG A CA 1
ATOM 508 C C . ARG A 1 71 ? 14.578 -4.707 -5.117 1 98 71 ARG A C 1
ATOM 510 O O . ARG A 1 71 ? 14.969 -3.764 -4.426 1 98 71 ARG A O 1
ATOM 517 N N . GLY A 1 72 ? 14.242 -5.832 -4.582 1 98.38 72 GLY A N 1
ATOM 518 C CA . GLY A 1 72 ? 14.398 -6.109 -3.164 1 98.38 72 GLY A CA 1
ATOM 519 C C . GLY A 1 72 ? 15.75 -6.707 -2.824 1 98.38 72 GLY A C 1
ATOM 520 O O . GLY A 1 72 ? 16.734 -6.508 -3.551 1 98.38 72 GLY A O 1
ATOM 521 N N . PHE A 1 73 ? 15.859 -7.43 -1.675 1 98.69 73 PHE A N 1
ATOM 522 C CA . PHE A 1 73 ? 17.109 -7.961 -1.145 1 98.69 73 PHE A CA 1
ATOM 523 C C . PHE A 1 73 ? 16.953 -9.438 -0.786 1 98.69 73 PHE A C 1
ATOM 525 O O . PHE A 1 73 ? 15.984 -10.078 -1.173 1 98.69 73 PHE A O 1
ATOM 532 N N . TYR A 1 74 ? 18.031 -10.094 -0.235 1 98.44 74 TYR A N 1
ATOM 533 C CA . TYR A 1 74 ? 17.953 -11.461 0.263 1 98.44 74 TYR A CA 1
ATOM 534 C C . TYR A 1 74 ? 17.297 -11.508 1.64 1 98.44 74 TYR A C 1
ATOM 536 O O . TYR A 1 74 ? 17.828 -10.953 2.605 1 98.44 74 TYR A O 1
ATOM 544 N N . GLU A 1 75 ? 16.141 -12.211 1.721 1 98.19 75 GLU A N 1
ATOM 545 C CA . GLU A 1 75 ? 15.336 -12.133 2.938 1 98.19 75 GLU A CA 1
ATOM 546 C C . GLU A 1 75 ? 15.039 -13.523 3.49 1 98.19 75 GLU A C 1
ATOM 548 O O . GLU A 1 75 ? 14.344 -13.664 4.5 1 98.19 75 GLU A O 1
ATOM 553 N N . SER A 1 76 ? 15.578 -14.539 2.928 1 97.94 76 SER A N 1
ATOM 554 C CA . SER A 1 76 ? 15.195 -15.922 3.199 1 97.94 76 SER A CA 1
ATOM 555 C C . SER A 1 76 ? 15.492 -16.297 4.645 1 97.94 76 SER A C 1
ATOM 557 O O . SER A 1 76 ? 14.828 -17.188 5.207 1 97.94 76 SER A O 1
ATOM 559 N N . ASN A 1 77 ? 16.453 -15.648 5.25 1 96.25 77 ASN A N 1
ATOM 560 C CA . ASN A 1 77 ? 16.906 -16.109 6.559 1 96.25 77 ASN A CA 1
ATOM 561 C C . ASN A 1 77 ? 16.688 -15.062 7.637 1 96.25 77 ASN A C 1
ATOM 563 O O . ASN A 1 77 ? 17.469 -14.938 8.57 1 96.25 77 ASN A O 1
ATOM 567 N N . ILE A 1 78 ? 15.617 -14.289 7.512 1 95.94 78 ILE A N 1
ATOM 568 C CA . ILE A 1 78 ? 15.43 -13.211 8.477 1 95.94 78 ILE A CA 1
ATOM 569 C C . ILE A 1 78 ? 14.672 -13.734 9.695 1 95.94 78 ILE A C 1
ATOM 571 O O . ILE A 1 78 ? 14.32 -12.969 10.594 1 95.94 78 ILE A O 1
ATOM 575 N N . GLY A 1 79 ? 14.359 -15.023 9.703 1 96.44 79 GLY A N 1
ATOM 576 C CA . GLY A 1 79 ? 13.719 -15.617 10.867 1 96.44 79 GLY A CA 1
ATOM 577 C C . GLY A 1 79 ? 12.383 -16.266 10.547 1 96.44 79 GLY A C 1
ATOM 578 O O . GLY A 1 79 ? 12.039 -16.438 9.375 1 96.44 79 GLY A O 1
ATOM 579 N N . PRO A 1 80 ? 11.648 -16.625 11.602 1 97.25 80 PRO A N 1
ATOM 580 C CA . PRO A 1 80 ? 10.422 -17.406 11.453 1 97.25 80 PRO A CA 1
ATOM 581 C C . PRO A 1 80 ? 9.344 -16.688 10.656 1 97.25 80 PRO A C 1
ATOM 583 O O . PRO A 1 80 ? 8.492 -17.328 10.031 1 97.25 80 PRO A O 1
ATOM 586 N N . ILE A 1 81 ? 9.422 -15.391 10.617 1 97.75 81 ILE A N 1
ATOM 587 C CA . ILE A 1 81 ? 8.383 -14.625 9.93 1 97.75 81 ILE A CA 1
ATOM 588 C C . ILE A 1 81 ? 8.359 -15 8.445 1 97.75 81 ILE A C 1
ATOM 590 O O . ILE A 1 81 ? 7.309 -14.945 7.805 1 97.75 81 ILE A O 1
ATOM 594 N N . ILE A 1 82 ? 9.531 -15.438 7.828 1 97.94 82 ILE A N 1
ATOM 595 C CA . ILE A 1 82 ? 9.617 -15.93 6.457 1 97.94 82 ILE A CA 1
ATOM 596 C C . ILE A 1 82 ? 9.828 -17.438 6.457 1 97.94 82 ILE A C 1
ATOM 598 O O . ILE A 1 82 ? 9.141 -18.172 5.742 1 97.94 82 ILE A O 1
ATOM 602 N N . GLU A 1 83 ? 10.633 -18 7.355 1 98 83 GLU A N 1
ATOM 603 C CA . GLU A 1 83 ? 11.102 -19.391 7.336 1 98 83 GLU A CA 1
ATOM 604 C C . GLU A 1 83 ? 10 -20.344 7.758 1 98 83 GLU A C 1
ATOM 606 O O . GLU A 1 83 ? 9.969 -21.5 7.309 1 98 83 GLU A O 1
ATOM 611 N N . ASN A 1 84 ? 9.156 -19.891 8.641 1 98.25 84 ASN A N 1
ATOM 612 C CA . ASN A 1 84 ? 8.086 -20.734 9.164 1 98.25 84 ASN A CA 1
ATOM 613 C C . ASN A 1 84 ? 6.762 -20.469 8.453 1 98.25 84 ASN A C 1
ATOM 615 O O . ASN A 1 84 ? 6.145 -19.422 8.664 1 98.25 84 ASN A O 1
ATOM 619 N N . LEU A 1 85 ? 6.223 -21.391 7.742 1 97.56 85 LEU A N 1
ATOM 620 C CA . LEU A 1 85 ? 5.02 -21.25 6.93 1 97.56 85 LEU A CA 1
ATOM 621 C C . LEU A 1 85 ? 3.803 -20.969 7.805 1 97.56 85 LEU A C 1
ATOM 623 O O . LEU A 1 85 ? 2.789 -20.453 7.32 1 97.56 85 LEU A O 1
ATOM 627 N N . ASN A 1 86 ? 3.891 -21.328 9.086 1 96.38 86 ASN A N 1
ATOM 628 C CA . ASN A 1 86 ? 2.758 -21.094 9.977 1 96.38 86 ASN A CA 1
ATOM 629 C C . ASN A 1 86 ? 2.602 -19.625 10.336 1 96.38 86 ASN A C 1
ATOM 631 O O . ASN A 1 86 ? 1.6 -19.234 10.93 1 96.38 86 ASN A O 1
ATOM 635 N N . HIS A 1 87 ? 3.543 -18.781 9.898 1 96.56 87 HIS A N 1
ATOM 636 C CA . HIS A 1 87 ? 3.459 -17.328 10.102 1 96.56 87 HIS A CA 1
ATOM 637 C C . HIS A 1 87 ? 2.967 -16.625 8.844 1 96.56 87 HIS A C 1
ATOM 639 O O . HIS A 1 87 ? 3.201 -15.43 8.672 1 96.56 87 HIS A O 1
ATOM 645 N N . TYR A 1 88 ? 2.309 -17.359 8.016 1 96.25 88 TYR A N 1
ATOM 646 C CA . TYR A 1 88 ? 1.788 -16.797 6.773 1 96.25 88 TYR A CA 1
ATOM 647 C C . TYR A 1 88 ? 1.041 -15.492 7.031 1 96.25 88 TYR A C 1
ATOM 649 O O . TYR A 1 88 ? 0.178 -15.43 7.91 1 96.25 88 TYR A O 1
ATOM 657 N N . GLY A 1 89 ? 1.419 -14.453 6.262 1 96.56 89 GLY A N 1
ATOM 658 C CA . GLY A 1 89 ? 0.717 -13.18 6.312 1 96.56 89 GLY A CA 1
ATOM 659 C C . GLY A 1 89 ? 1.373 -12.172 7.238 1 96.56 89 GLY A C 1
ATOM 660 O O . GLY A 1 89 ? 1.18 -10.969 7.086 1 96.56 89 GLY A O 1
ATOM 661 N N . ASP A 1 90 ? 2.201 -12.633 8.203 1 97.12 90 ASP A N 1
ATOM 662 C CA . ASP A 1 90 ? 2.824 -11.734 9.164 1 97.12 90 ASP A CA 1
ATOM 663 C C . ASP A 1 90 ? 3.762 -10.75 8.469 1 97.12 90 ASP A C 1
ATOM 665 O O . ASP A 1 90 ? 3.938 -9.617 8.93 1 97.12 90 ASP A O 1
ATOM 669 N N . ILE A 1 91 ? 4.324 -11.141 7.316 1 98.19 91 ILE A N 1
ATOM 670 C CA . ILE A 1 91 ? 5.34 -10.359 6.617 1 98.19 91 ILE A CA 1
ATOM 671 C C . ILE A 1 91 ? 4.668 -9.312 5.73 1 98.19 91 ILE A C 1
ATOM 673 O O . ILE A 1 91 ? 5.332 -8.414 5.207 1 98.19 91 ILE A O 1
ATOM 677 N N . PHE A 1 92 ? 3.322 -9.406 5.527 1 98 92 PHE A N 1
ATOM 678 C CA . PHE A 1 92 ? 2.609 -8.469 4.672 1 98 92 PHE A CA 1
ATOM 679 C C . PHE A 1 92 ? 2.744 -7.043 5.203 1 98 92 PHE A C 1
ATOM 681 O O . PHE A 1 92 ? 2.754 -6.824 6.418 1 98 92 PHE A O 1
ATOM 688 N N . GLY A 1 93 ? 2.852 -6.094 4.238 1 97.12 93 GLY A N 1
ATOM 689 C CA . GLY A 1 93 ? 2.92 -4.688 4.602 1 97.12 93 GLY A CA 1
ATOM 690 C C . GLY A 1 93 ? 4.324 -4.227 4.941 1 97.12 93 GLY A C 1
ATOM 691 O O . GLY A 1 93 ? 4.551 -3.043 5.199 1 97.12 93 GLY A O 1
ATOM 692 N N . THR A 1 94 ? 5.367 -5.125 4.922 1 98.25 94 THR A N 1
ATOM 693 C CA . THR A 1 94 ? 6.754 -4.777 5.207 1 98.25 94 THR A CA 1
ATOM 694 C C . THR A 1 94 ? 7.512 -4.48 3.914 1 98.25 94 THR A C 1
ATOM 696 O O . THR A 1 94 ? 6.91 -4.398 2.842 1 98.25 94 THR A O 1
ATOM 699 N N . SER A 1 95 ? 8.844 -4.375 4.035 1 98 95 SER A N 1
ATOM 700 C CA . SER A 1 95 ? 9.703 -4.09 2.889 1 98 95 SER A CA 1
ATOM 701 C C . SER A 1 95 ? 9.844 -5.312 1.987 1 98 95 SER A C 1
ATOM 703 O O . SER A 1 95 ? 10.406 -5.219 0.894 1 98 95 SER A O 1
ATOM 705 N N . VAL A 1 96 ? 9.242 -6.484 2.373 1 98.62 96 VAL A N 1
ATOM 706 C CA . VAL A 1 96 ? 9.352 -7.723 1.604 1 98.62 96 VAL A CA 1
ATOM 707 C C . VAL A 1 96 ? 8.062 -7.957 0.817 1 98.62 96 VAL A C 1
ATOM 709 O O . VAL A 1 96 ? 7.871 -9.023 0.234 1 98.62 96 VAL A O 1
ATOM 712 N N . ASP A 1 97 ? 7.188 -6.949 0.875 1 98.38 97 ASP A N 1
ATOM 713 C CA . ASP A 1 97 ? 5.891 -6.996 0.21 1 98.38 97 ASP A CA 1
ATOM 714 C C . ASP A 1 97 ? 5.75 -5.859 -0.8 1 98.38 97 ASP A C 1
ATOM 716 O O . ASP A 1 97 ? 5.895 -4.688 -0.448 1 98.38 97 ASP A O 1
ATOM 720 N N . GLN A 1 98 ? 5.434 -6.215 -2.096 1 97.81 98 GLN A N 1
ATOM 721 C CA . GLN A 1 98 ? 5.191 -5.188 -3.104 1 97.81 98 GLN A CA 1
ATOM 722 C C . GLN A 1 98 ? 3.953 -4.363 -2.76 1 97.81 98 GLN A C 1
ATOM 724 O O . GLN A 1 98 ? 3.965 -3.137 -2.887 1 97.81 98 GLN A O 1
ATOM 729 N N . ALA A 1 99 ? 2.889 -5.07 -2.305 1 97.62 99 ALA A N 1
ATOM 730 C CA . ALA A 1 99 ? 1.627 -4.457 -1.902 1 97.62 99 ALA A CA 1
ATOM 731 C C . ALA A 1 99 ? 1.062 -3.58 -3.018 1 97.62 99 ALA A C 1
ATOM 733 O O . ALA A 1 99 ? 0.753 -2.408 -2.797 1 97.62 99 ALA A O 1
ATOM 734 N N . PHE A 1 100 ? 0.868 -4.145 -4.219 1 98 100 PHE A N 1
ATOM 735 C CA . PHE A 1 100 ? 0.285 -3.377 -5.312 1 98 100 PHE A CA 1
ATOM 736 C C . PHE A 1 100 ? -1.133 -2.936 -4.973 1 98 100 PHE A C 1
ATOM 738 O O . PHE A 1 100 ? -1.834 -3.613 -4.215 1 98 100 PHE A O 1
ATOM 745 N N . GLU A 1 101 ? -1.56 -1.827 -5.523 1 97.81 101 GLU A N 1
ATOM 746 C CA . GLU A 1 101 ? -2.922 -1.33 -5.359 1 97.81 101 GLU A CA 1
ATOM 747 C C . GLU A 1 101 ? -3.707 -1.418 -6.664 1 97.81 101 GLU A C 1
ATOM 749 O O . GLU A 1 101 ? -3.176 -1.114 -7.734 1 97.81 101 GLU A O 1
ATOM 754 N N . THR A 1 102 ? -4.926 -1.843 -6.559 1 98.06 102 THR A N 1
ATOM 755 C CA . THR A 1 102 ? -5.812 -1.747 -7.711 1 98.06 102 THR A CA 1
ATOM 756 C C . THR A 1 102 ? -6.32 -0.318 -7.887 1 98.06 102 THR A C 1
ATOM 758 O O . THR A 1 102 ? -6.211 0.501 -6.973 1 98.06 102 THR A O 1
ATOM 761 N N . ILE A 1 103 ? -6.793 -0.019 -9.078 1 97.19 103 ILE A N 1
ATOM 762 C CA . ILE A 1 103 ? -7.668 1.145 -9.18 1 97.19 103 ILE A CA 1
ATOM 763 C C . ILE A 1 103 ? -8.906 0.938 -8.32 1 97.19 103 ILE A C 1
ATOM 765 O O . ILE A 1 103 ? -9.164 -0.167 -7.832 1 97.19 103 ILE A O 1
ATOM 769 N N . PRO A 1 104 ? -9.703 1.992 -8.031 1 94.81 104 PRO A N 1
ATOM 770 C CA . PRO A 1 104 ? -11 1.715 -7.414 1 94.81 104 PRO A CA 1
ATOM 771 C C . PRO A 1 104 ? -11.844 0.736 -8.227 1 94.81 104 PRO A C 1
ATOM 773 O O . PRO A 1 104 ? -12.102 0.975 -9.414 1 94.81 104 PRO A O 1
ATOM 776 N N . LEU A 1 105 ? -12.164 -0.305 -7.582 1 96.62 105 LEU A N 1
ATOM 777 C CA . LEU A 1 105 ? -12.859 -1.375 -8.297 1 96.62 105 LEU A CA 1
ATOM 778 C C . LEU A 1 105 ? -14.32 -1.012 -8.539 1 96.62 105 LEU A C 1
ATOM 780 O O . LEU A 1 105 ? -14.969 -0.421 -7.668 1 96.62 105 LEU A O 1
ATOM 784 N N . ALA A 1 106 ? -14.828 -1.387 -9.633 1 94.88 106 ALA A N 1
ATOM 785 C CA . ALA A 1 106 ? -16.203 -1.055 -10.031 1 94.88 106 ALA A CA 1
ATOM 786 C C . ALA A 1 106 ? -17.219 -1.699 -9.094 1 94.88 106 ALA A C 1
ATOM 788 O O . ALA A 1 106 ? -18.281 -1.141 -8.852 1 94.88 106 ALA A O 1
ATOM 789 N N . ILE A 1 107 ? -16.844 -2.785 -8.477 1 93.94 107 ILE A N 1
ATOM 790 C CA . ILE A 1 107 ? -17.781 -3.605 -7.73 1 93.94 107 ILE A CA 1
ATOM 791 C C . ILE A 1 107 ? -18.156 -2.904 -6.426 1 93.94 107 ILE A C 1
ATOM 793 O O . ILE A 1 107 ? -19.281 -3.045 -5.938 1 93.94 107 ILE A O 1
ATOM 797 N N . HIS A 1 108 ? -17.266 -2.127 -5.852 1 90.75 108 HIS A N 1
ATOM 798 C CA . HIS A 1 108 ? -17.594 -1.545 -4.559 1 90.75 108 HIS A CA 1
ATOM 799 C C . HIS A 1 108 ? -16.891 -0.203 -4.363 1 90.75 108 HIS A C 1
ATOM 801 O O . HIS A 1 108 ? -16.984 0.397 -3.289 1 90.75 108 HIS A O 1
ATOM 807 N N . ASN A 1 109 ? -16.156 0.253 -5.352 1 90 109 ASN A N 1
ATOM 808 C CA . ASN A 1 109 ? -15.516 1.566 -5.395 1 90 109 ASN A CA 1
ATOM 809 C C . ASN A 1 109 ? -14.398 1.686 -4.359 1 90 109 ASN A C 1
ATOM 811 O O . ASN A 1 109 ? -14.156 2.77 -3.824 1 90 109 ASN A O 1
ATOM 815 N N . ARG A 1 110 ? -13.828 0.635 -3.982 1 92.31 110 ARG A N 1
ATOM 816 C CA . ARG A 1 110 ? -12.68 0.619 -3.082 1 92.31 110 ARG A CA 1
ATOM 817 C C . ARG A 1 110 ? -11.43 0.113 -3.795 1 92.31 110 ARG A C 1
ATOM 819 O O . ARG A 1 110 ? -11.523 -0.534 -4.84 1 92.31 110 ARG A O 1
ATOM 826 N N . THR A 1 111 ? -10.305 0.511 -3.293 1 94.88 111 THR A N 1
ATOM 827 C CA . THR A 1 111 ? -9.023 -0.022 -3.73 1 94.88 111 THR A CA 1
ATOM 828 C C . THR A 1 111 ? -8.633 -1.246 -2.906 1 94.88 111 THR A C 1
ATOM 830 O O . THR A 1 111 ? -8.805 -1.257 -1.685 1 94.88 111 THR A O 1
ATOM 833 N N . GLU A 1 112 ? -8.211 -2.295 -3.594 1 95.88 112 GLU A N 1
ATOM 834 C CA . GLU A 1 112 ? -7.715 -3.494 -2.922 1 95.88 112 GLU A CA 1
ATOM 835 C C . GLU A 1 112 ? -6.199 -3.609 -3.041 1 95.88 112 GLU A C 1
ATOM 837 O O . GLU A 1 112 ? -5.594 -3.014 -3.934 1 95.88 112 GLU A O 1
ATOM 842 N N . ILE A 1 113 ? -5.598 -4.34 -2.107 1 97.06 113 ILE A N 1
ATOM 843 C CA . ILE A 1 113 ? -4.16 -4.582 -2.113 1 97.06 113 ILE A CA 1
ATOM 844 C C . ILE A 1 113 ? -3.869 -5.957 -2.713 1 97.06 113 ILE A C 1
ATOM 846 O O . ILE A 1 113 ? -4.531 -6.941 -2.373 1 97.06 113 ILE A O 1
ATOM 850 N N . VAL A 1 114 ? -2.938 -6.016 -3.617 1 98 114 VAL A N 1
ATOM 851 C CA . VAL A 1 114 ? -2.457 -7.27 -4.191 1 98 114 VAL A CA 1
ATOM 852 C C . VAL A 1 114 ? -1.048 -7.562 -3.682 1 98 114 VAL A C 1
ATOM 854 O O . VAL A 1 114 ? -0.091 -6.883 -4.059 1 98 114 VAL A O 1
ATOM 857 N N . ARG A 1 115 ? -0.929 -8.633 -2.895 1 97.94 115 ARG A N 1
ATOM 858 C CA . ARG A 1 115 ? 0.326 -8.992 -2.242 1 97.94 115 ARG A CA 1
ATOM 859 C C . ARG A 1 115 ? 1.235 -9.766 -3.191 1 97.94 115 ARG A C 1
ATOM 861 O O . ARG A 1 115 ? 0.764 -10.594 -3.975 1 97.94 115 ARG A O 1
ATOM 868 N N . SER A 1 116 ? 2.469 -9.438 -3.176 1 98.06 116 SER A N 1
ATOM 869 C CA . SER A 1 116 ? 3.533 -10.109 -3.906 1 98.06 116 SER A CA 1
ATOM 870 C C . SER A 1 116 ? 4.883 -9.922 -3.223 1 98.06 116 SER A C 1
ATOM 872 O O . SER A 1 116 ? 5.125 -8.883 -2.596 1 98.06 116 SER A O 1
ATOM 874 N N . GLY A 1 117 ? 5.688 -10.906 -3.342 1 98.56 117 GLY A N 1
ATOM 875 C CA . GLY A 1 117 ? 6.988 -10.82 -2.695 1 98.56 117 GLY A CA 1
ATOM 876 C C . GLY A 1 117 ? 7.914 -9.812 -3.348 1 98.56 117 GLY A C 1
ATOM 877 O O . GLY A 1 117 ? 7.949 -9.695 -4.574 1 98.56 117 GLY A O 1
ATOM 878 N N . LYS A 1 118 ? 8.633 -9.062 -2.562 1 98.56 118 LYS A N 1
ATOM 879 C CA . LYS A 1 118 ? 9.703 -8.156 -2.979 1 98.56 118 LYS A CA 1
ATOM 880 C C . LYS A 1 118 ? 11.055 -8.609 -2.438 1 98.56 118 LYS A C 1
ATOM 882 O O . LYS A 1 118 ? 11.352 -8.414 -1.257 1 98.56 118 LYS A O 1
ATOM 887 N N . GLY A 1 119 ? 11.867 -9.148 -3.238 1 98.75 119 GLY A N 1
ATOM 888 C CA . GLY A 1 119 ? 13.164 -9.695 -2.871 1 98.75 119 GLY A CA 1
ATOM 889 C C . GLY A 1 119 ? 13.531 -10.938 -3.654 1 98.75 119 GLY A C 1
ATOM 890 O O . GLY A 1 119 ? 12.742 -11.422 -4.469 1 98.75 119 GLY A O 1
ATOM 891 N N . LEU A 1 120 ? 14.711 -11.43 -3.391 1 98.81 120 LEU A N 1
ATOM 892 C CA . LEU A 1 120 ? 15.156 -12.664 -4.027 1 98.81 120 LEU A CA 1
ATOM 893 C C . LEU A 1 120 ? 14.328 -13.852 -3.551 1 98.81 120 LEU A C 1
ATOM 895 O O . LEU A 1 120 ? 14.211 -14.094 -2.348 1 98.81 120 LEU A O 1
ATOM 899 N N . GLY A 1 121 ? 13.727 -14.523 -4.469 1 98.69 121 GLY A N 1
ATOM 900 C CA . GLY A 1 121 ? 12.727 -15.547 -4.211 1 98.69 121 GLY A CA 1
ATOM 901 C C . GLY A 1 121 ? 11.32 -15.117 -4.582 1 98.69 121 GLY A C 1
ATOM 902 O O . GLY A 1 121 ? 10.43 -15.953 -4.738 1 98.69 121 GLY A O 1
ATOM 903 N N . GLY A 1 122 ? 11.172 -13.766 -4.695 1 98.44 122 GLY A N 1
ATOM 904 C CA . GLY A 1 122 ? 9.883 -13.227 -5.094 1 98.44 122 GLY A CA 1
ATOM 905 C C . GLY A 1 122 ? 8.742 -13.68 -4.199 1 98.44 122 GLY A C 1
ATOM 906 O O . GLY A 1 122 ? 8.859 -13.641 -2.973 1 98.44 122 GLY A O 1
ATOM 907 N N . SER A 1 123 ? 7.676 -14.086 -4.836 1 98.44 123 SER A N 1
ATOM 908 C CA . SER A 1 123 ? 6.457 -14.398 -4.098 1 98.44 123 SER A CA 1
ATOM 909 C C . SER A 1 123 ? 6.609 -15.688 -3.291 1 98.44 123 SER A C 1
ATOM 911 O O . SER A 1 123 ? 5.793 -15.977 -2.412 1 98.44 123 SER A O 1
ATOM 913 N N . THR A 1 124 ? 7.68 -16.469 -3.465 1 98.69 124 THR A N 1
ATOM 914 C CA . THR A 1 124 ? 7.895 -17.641 -2.633 1 98.69 124 THR A CA 1
ATOM 915 C C . THR A 1 124 ? 8.328 -17.234 -1.228 1 98.69 124 THR A C 1
ATOM 917 O O . THR A 1 124 ? 8.312 -18.062 -0.307 1 98.69 124 THR A O 1
ATOM 920 N N . LEU A 1 125 ? 8.703 -15.953 -1.049 1 98.56 125 LEU A N 1
ATOM 921 C CA . LEU A 1 125 ? 9.039 -15.438 0.273 1 98.56 125 LEU A CA 1
ATOM 922 C C . LEU A 1 125 ? 7.781 -15.273 1.126 1 98.56 125 LEU A C 1
ATOM 924 O O . LEU A 1 125 ? 7.855 -15.297 2.357 1 98.56 125 LEU A O 1
ATOM 928 N N . VAL A 1 126 ? 6.613 -15.125 0.406 1 98.44 126 VAL A N 1
ATOM 929 C CA . VAL A 1 126 ? 5.48 -14.633 1.175 1 98.44 126 VAL A CA 1
ATOM 930 C C . VAL A 1 126 ? 4.258 -15.516 0.92 1 98.44 126 VAL A C 1
ATOM 932 O O . VAL A 1 126 ? 3.205 -15.312 1.53 1 98.44 126 VAL A O 1
ATOM 935 N N . ASN A 1 127 ? 4.328 -16.5 0.029 1 98 127 ASN A N 1
ATOM 936 C CA . ASN A 1 127 ? 3.182 -17.344 -0.288 1 98 127 ASN A CA 1
ATOM 937 C C . ASN A 1 127 ? 2.912 -18.359 0.819 1 98 127 ASN A C 1
ATOM 939 O O . ASN A 1 127 ? 3.623 -18.391 1.825 1 98 127 ASN A O 1
ATOM 943 N N . GLY A 1 128 ? 1.87 -19.172 0.657 1 97.69 128 GLY A N 1
ATOM 944 C CA . GLY A 1 128 ? 1.469 -20.156 1.661 1 97.69 128 GLY A CA 1
ATOM 945 C C . GLY A 1 128 ? 2.199 -21.469 1.536 1 97.69 128 GLY A C 1
ATOM 946 O O . GLY A 1 128 ? 2.055 -22.344 2.389 1 97.69 128 GLY A O 1
ATOM 947 N N . GLY A 1 129 ? 2.932 -21.672 0.485 1 98.06 129 GLY A N 1
ATOM 948 C CA . GLY A 1 129 ? 3.812 -22.812 0.326 1 98.06 129 GLY A CA 1
ATOM 949 C C . GLY A 1 129 ? 3.092 -24.062 -0.156 1 98.06 129 GLY A C 1
ATOM 950 O O . GLY A 1 129 ? 3.662 -25.156 -0.159 1 98.06 129 GLY A O 1
ATOM 951 N N . SER A 1 130 ? 1.841 -24 -0.602 1 97.88 130 SER A N 1
ATOM 952 C CA . SER A 1 130 ? 1.057 -25.156 -1.004 1 97.88 130 SER A CA 1
ATOM 953 C C . SER A 1 130 ? 1.584 -25.766 -2.303 1 97.88 130 SER A C 1
ATOM 955 O O . SER A 1 130 ? 1.929 -25.031 -3.234 1 97.88 130 SER A O 1
ATOM 957 N N . TRP A 1 131 ? 1.646 -27.062 -2.311 1 97.75 131 TRP A N 1
ATOM 958 C CA . TRP A 1 131 ? 2.24 -27.781 -3.43 1 97.75 131 TRP A CA 1
ATOM 959 C C . TRP A 1 131 ? 1.226 -28.719 -4.078 1 97.75 131 TRP A C 1
ATOM 961 O O . TRP A 1 131 ? 1.094 -29.875 -3.678 1 97.75 131 TRP A O 1
ATOM 971 N N . THR A 1 132 ? 0.503 -28.281 -5.066 1 97.44 132 THR A N 1
ATOM 972 C CA . THR A 1 132 ? -0.451 -29.062 -5.852 1 97.44 132 THR A CA 1
ATOM 973 C C . THR A 1 132 ? -0.201 -28.875 -7.348 1 97.44 132 THR A C 1
ATOM 975 O O . THR A 1 132 ? 0.63 -28.047 -7.746 1 97.44 132 THR A O 1
ATOM 978 N N . ARG A 1 133 ? -0.844 -29.719 -8.188 1 98.12 133 ARG A N 1
ATOM 979 C CA . ARG A 1 133 ? -0.736 -29.578 -9.633 1 98.12 133 ARG A CA 1
ATOM 980 C C . ARG A 1 133 ? -2.115 -29.531 -10.289 1 98.12 133 ARG A C 1
ATOM 982 O O . ARG A 1 133 ? -3.098 -30 -9.711 1 98.12 133 ARG A O 1
ATOM 989 N N . PRO A 1 134 ? -2.199 -28.953 -11.43 1 97.88 134 PRO A N 1
ATOM 990 C CA . PRO A 1 134 ? -3.504 -28.75 -12.062 1 97.88 134 PRO A CA 1
ATOM 991 C C . PRO A 1 134 ? -4.039 -30.016 -12.727 1 97.88 134 PRO A C 1
ATOM 993 O O . PRO A 1 134 ? -3.322 -31.016 -12.82 1 97.88 134 PRO A O 1
ATOM 996 N N . HIS A 1 135 ? -5.281 -29.906 -13.109 1 98.5 135 HIS A N 1
ATOM 997 C CA . HIS A 1 135 ? -5.898 -30.953 -13.93 1 98.5 135 HIS A CA 1
ATOM 998 C C . HIS A 1 135 ? -5.203 -31.062 -15.281 1 98.5 135 HIS A C 1
ATOM 1000 O O . HIS A 1 135 ? -4.914 -30.047 -15.922 1 98.5 135 HIS A O 1
ATOM 1006 N N . LYS A 1 136 ? -4.93 -32.281 -15.75 1 98.12 136 LYS A N 1
ATOM 1007 C CA . LYS A 1 136 ? -4.176 -32.531 -16.969 1 98.12 136 LYS A CA 1
ATOM 1008 C C . LYS A 1 136 ? -4.859 -31.875 -18.172 1 98.12 136 LYS A C 1
ATOM 1010 O O . LYS A 1 136 ? -4.191 -31.375 -19.094 1 98.12 136 LYS A O 1
ATOM 1015 N N . ALA A 1 137 ? -6.199 -31.828 -18.172 1 98.5 137 ALA A N 1
ATOM 1016 C CA . ALA A 1 137 ? -6.949 -31.266 -19.281 1 98.5 137 ALA A CA 1
ATOM 1017 C C . ALA A 1 137 ? -6.609 -29.797 -19.484 1 98.5 137 ALA A C 1
ATOM 1019 O O . ALA A 1 137 ? -6.594 -29.297 -20.609 1 98.5 137 ALA A O 1
ATOM 1020 N N . GLN A 1 138 ? -6.383 -29.109 -18.422 1 98.5 138 GLN A N 1
ATOM 1021 C CA . GLN A 1 138 ? -6.059 -27.688 -18.516 1 98.5 138 GLN A CA 1
ATOM 1022 C C . GLN A 1 138 ? -4.695 -27.469 -19.156 1 98.5 138 GLN A C 1
ATOM 1024 O O . GLN A 1 138 ? -4.551 -26.625 -20.047 1 98.5 138 GLN A O 1
ATOM 1029 N N . VAL A 1 139 ? -3.734 -28.234 -18.797 1 98.31 139 VAL A N 1
ATOM 1030 C CA . VAL A 1 139 ? -2.402 -28.125 -19.391 1 98.31 139 VAL A CA 1
ATOM 1031 C C . VAL A 1 139 ? -2.438 -28.594 -20.844 1 98.31 139 VAL A C 1
ATOM 1033 O O . VAL A 1 139 ? -1.821 -27.984 -21.719 1 98.31 139 VAL A O 1
ATOM 1036 N N . ASP A 1 140 ? -3.17 -29.656 -21.109 1 98.5 140 ASP A N 1
ATOM 1037 C CA . ASP A 1 140 ? -3.299 -30.172 -22.469 1 98.5 140 ASP A CA 1
ATOM 1038 C C . ASP A 1 140 ? -3.869 -29.109 -23.406 1 98.5 140 ASP A C 1
ATOM 1040 O O . ASP A 1 140 ? -3.514 -29.062 -24.578 1 98.5 140 ASP A O 1
ATOM 1044 N N . SER A 1 141 ? -4.699 -28.281 -22.938 1 98.31 141 SER A N 1
ATOM 1045 C CA . SER A 1 141 ? -5.309 -27.234 -23.734 1 98.31 141 SER A CA 1
ATOM 1046 C C . SER A 1 141 ? -4.27 -26.219 -24.219 1 98.31 141 SER A C 1
ATOM 1048 O O . SER A 1 141 ? -4.492 -25.516 -25.188 1 98.31 141 SER A O 1
ATOM 1050 N N . TRP A 1 142 ? -3.125 -26.078 -23.5 1 98.44 142 TRP A N 1
ATOM 1051 C CA . TRP A 1 142 ? -2.084 -25.172 -23.953 1 98.44 142 TRP A CA 1
ATOM 1052 C C . TRP A 1 142 ? -1.612 -25.547 -25.359 1 98.44 142 TRP A C 1
ATOM 1054 O O . TRP A 1 142 ? -1.32 -24.656 -26.172 1 98.44 142 TRP A O 1
ATOM 1064 N N . GLU A 1 143 ? -1.576 -26.828 -25.594 1 98.25 143 GLU A N 1
ATOM 1065 C CA . GLU A 1 143 ? -1.227 -27.297 -26.922 1 98.25 143 GLU A CA 1
ATOM 1066 C C . GLU A 1 143 ? -2.453 -27.344 -27.828 1 98.25 143 GLU A C 1
ATOM 1068 O O . GLU A 1 143 ? -2.482 -26.703 -28.891 1 98.25 143 GLU A O 1
ATOM 1073 N N . SER A 1 144 ? -3.533 -28 -27.453 1 98.25 144 SER A N 1
ATOM 1074 C CA . SER A 1 144 ? -4.645 -28.344 -28.328 1 98.25 144 SER A CA 1
ATOM 1075 C C . SER A 1 144 ? -5.504 -27.125 -28.656 1 98.25 144 SER A C 1
ATOM 1077 O O . SER A 1 144 ? -6.078 -27.031 -29.75 1 98.25 144 SER A O 1
ATOM 1079 N N . VAL A 1 145 ? -5.559 -26.188 -27.719 1 98.19 145 VAL A N 1
ATOM 1080 C CA . VAL A 1 145 ? -6.453 -25.047 -27.906 1 98.19 145 VAL A CA 1
ATOM 1081 C C . VAL A 1 145 ? -5.633 -23.781 -28.203 1 98.19 145 VAL A C 1
ATOM 1083 O O . VAL A 1 145 ? -5.98 -23 -29.094 1 98.19 145 VAL A O 1
ATOM 1086 N N . PHE A 1 146 ? -4.488 -23.641 -27.516 1 98.12 146 PHE A N 1
ATOM 1087 C CA . PHE A 1 146 ? -3.789 -22.359 -27.578 1 98.12 146 PHE A CA 1
ATOM 1088 C C . PHE A 1 146 ? -2.611 -22.422 -28.547 1 98.12 146 PHE A C 1
ATOM 1090 O O . PHE A 1 146 ? -1.901 -21.438 -28.734 1 98.12 146 PHE A O 1
ATOM 1097 N N . GLY A 1 147 ? -2.275 -23.578 -29.094 1 97.94 147 GLY A N 1
ATOM 1098 C CA . GLY A 1 147 ? -1.34 -23.734 -30.188 1 97.94 147 GLY A CA 1
ATOM 1099 C C . GLY A 1 147 ? 0.105 -23.828 -29.734 1 97.94 147 GLY A C 1
ATOM 1100 O O . GLY A 1 147 ? 1.023 -23.547 -30.516 1 97.94 147 GLY A O 1
ATOM 1101 N N . MET A 1 148 ? 0.301 -24.125 -28.547 1 98.25 148 MET A N 1
ATOM 1102 C CA . MET A 1 148 ? 1.666 -24.188 -28.031 1 98.25 148 MET A CA 1
ATOM 1103 C C . MET A 1 148 ? 2.203 -25.609 -28.078 1 98.25 148 MET A C 1
ATOM 1105 O O . MET A 1 148 ? 2.176 -26.328 -27.078 1 98.25 148 MET A O 1
ATOM 1109 N N . GLU A 1 149 ? 2.748 -25.906 -29.188 1 96.88 149 GLU A N 1
ATOM 1110 C CA . GLU A 1 149 ? 3.246 -27.266 -29.406 1 96.88 149 GLU A CA 1
ATOM 1111 C C . GLU A 1 149 ? 4.254 -27.672 -28.344 1 96.88 149 GLU A C 1
ATOM 1113 O O . GLU A 1 149 ? 5.168 -26.906 -28.016 1 96.88 149 GLU A O 1
ATOM 1118 N N . GLY A 1 150 ? 4.047 -28.812 -27.781 1 96.81 150 GLY A N 1
ATOM 1119 C CA . GLY A 1 150 ? 4.953 -29.344 -26.766 1 96.81 150 GLY A CA 1
ATOM 1120 C C . GLY A 1 150 ? 4.543 -28.984 -25.359 1 96.81 150 GLY A C 1
ATOM 1121 O O . GLY A 1 150 ? 5.191 -29.406 -24.391 1 96.81 150 GLY A O 1
ATOM 1122 N N . TRP A 1 151 ? 3.504 -28.266 -25.219 1 98.31 151 TRP A N 1
ATOM 1123 C CA . TRP A 1 151 ? 3 -27.891 -23.906 1 98.31 151 TRP A CA 1
ATOM 1124 C C . TRP A 1 151 ? 1.717 -28.656 -23.578 1 98.31 151 TRP A C 1
ATOM 1126 O O . TRP A 1 151 ? 0.618 -28.188 -23.875 1 98.31 151 TRP A O 1
ATOM 1136 N N . ASN A 1 152 ? 1.835 -29.766 -22.969 1 98.31 152 ASN A N 1
ATOM 1137 C CA . ASN A 1 152 ? 0.766 -30.594 -22.438 1 98.31 152 ASN A CA 1
ATOM 1138 C C . ASN A 1 152 ? 1.194 -31.297 -21.141 1 98.31 152 ASN A C 1
ATOM 1140 O O . ASN A 1 152 ? 2.334 -31.156 -20.703 1 98.31 152 ASN A O 1
ATOM 1144 N N . TRP A 1 153 ? 0.297 -31.969 -20.562 1 98.12 153 TRP A N 1
ATOM 1145 C CA . TRP A 1 153 ? 0.542 -32.562 -19.25 1 98.12 153 TRP A CA 1
ATOM 1146 C C . TRP A 1 153 ? 1.72 -33.531 -19.312 1 98.12 153 TRP A C 1
ATOM 1148 O O . TRP A 1 153 ? 2.65 -33.438 -18.5 1 98.12 153 TRP A O 1
ATOM 1158 N N . ASP A 1 154 ? 1.756 -34.406 -20.266 1 97.88 154 ASP A N 1
ATOM 1159 C CA . ASP A 1 154 ? 2.762 -35.438 -20.359 1 97.88 154 ASP A CA 1
ATOM 1160 C C . ASP A 1 154 ? 4.152 -34.875 -20.594 1 97.88 154 ASP A C 1
ATOM 1162 O O . ASP A 1 154 ? 5.152 -35.406 -20.125 1 97.88 154 ASP A O 1
ATOM 1166 N N . SER A 1 155 ? 4.18 -33.781 -21.281 1 97.62 155 SER A N 1
ATOM 1167 C CA . SER A 1 155 ? 5.457 -33.156 -21.594 1 97.62 155 SER A CA 1
ATOM 1168 C C . SER A 1 155 ? 5.93 -32.25 -20.453 1 97.62 155 SER A C 1
ATOM 1170 O O . SER A 1 155 ? 7.133 -32.062 -20.25 1 97.62 155 SER A O 1
ATOM 1172 N N . LEU A 1 156 ? 5.035 -31.688 -19.688 1 98.06 156 LEU A N 1
ATOM 1173 C CA . LEU A 1 156 ? 5.406 -30.719 -18.656 1 98.06 156 LEU A CA 1
ATOM 1174 C C . LEU A 1 156 ? 5.703 -31.438 -17.328 1 98.06 156 LEU A C 1
ATOM 1176 O O . LEU A 1 156 ? 6.555 -30.984 -16.562 1 98.06 156 LEU A O 1
ATOM 1180 N N . LEU A 1 157 ? 5.043 -32.5 -17.031 1 98.12 157 LEU A N 1
ATOM 1181 C CA . LEU A 1 157 ? 5.141 -33.219 -15.75 1 98.12 157 LEU A CA 1
ATOM 1182 C C . LEU A 1 157 ? 6.586 -33.594 -15.453 1 98.12 157 LEU A C 1
ATOM 1184 O O . LEU A 1 157 ? 7.059 -33.406 -14.328 1 98.12 157 LEU A O 1
ATOM 1188 N N . PRO A 1 158 ? 7.336 -34.125 -16.469 1 97.88 158 PRO A N 1
ATOM 1189 C CA . PRO A 1 158 ? 8.727 -34.469 -16.156 1 97.88 158 PRO A CA 1
ATOM 1190 C C . PRO A 1 158 ? 9.539 -33.281 -15.68 1 97.88 158 PRO A C 1
ATOM 1192 O O . PRO A 1 158 ? 10.414 -33.438 -14.82 1 97.88 158 PRO A O 1
ATOM 1195 N N . TYR A 1 159 ? 9.266 -32.094 -16.203 1 98.31 159 TYR A N 1
ATOM 1196 C CA . TYR A 1 159 ? 9.977 -30.906 -15.75 1 98.31 159 TYR A CA 1
ATOM 1197 C C . TYR A 1 159 ? 9.586 -30.531 -14.328 1 98.31 159 TYR A C 1
ATOM 1199 O O . TYR A 1 159 ? 10.438 -30.141 -13.523 1 98.31 159 TYR A O 1
ATOM 1207 N N . MET A 1 160 ? 8.328 -30.656 -13.977 1 98.25 160 MET A N 1
ATOM 1208 C CA . MET A 1 160 ? 7.879 -30.391 -12.609 1 98.25 160 MET A CA 1
ATOM 1209 C C . MET A 1 160 ? 8.516 -31.375 -11.633 1 98.25 160 MET A C 1
ATOM 1211 O O . MET A 1 160 ? 8.945 -30.984 -10.547 1 98.25 160 MET A O 1
ATOM 1215 N N . LYS A 1 161 ? 8.602 -32.625 -12.086 1 98.12 161 LYS A N 1
ATOM 1216 C CA . LYS A 1 161 ? 9.195 -33.656 -11.242 1 98.12 161 LYS A CA 1
ATOM 1217 C C . LYS A 1 161 ? 10.688 -33.438 -11.055 1 98.12 161 LYS A C 1
ATOM 1219 O O . LYS A 1 161 ? 11.227 -33.688 -9.969 1 98.12 161 LYS A O 1
ATOM 1224 N N . LYS A 1 162 ? 11.336 -33 -12.086 1 97.62 162 LYS A N 1
ATOM 1225 C CA . LYS A 1 162 ? 12.773 -32.75 -12.047 1 97.62 162 LYS A CA 1
ATOM 1226 C C . LYS A 1 162 ? 13.141 -31.703 -11.008 1 97.62 162 LYS A C 1
ATOM 1228 O O . LYS A 1 162 ? 14.227 -31.734 -10.43 1 97.62 162 LYS A O 1
ATOM 1233 N N . ILE A 1 163 ? 12.281 -30.781 -10.742 1 97.62 163 ILE A N 1
ATOM 1234 C CA . ILE A 1 163 ? 12.477 -29.672 -9.82 1 97.62 163 ILE A CA 1
ATOM 1235 C C . ILE A 1 163 ? 12.328 -30.156 -8.383 1 97.62 163 ILE A C 1
ATOM 1237 O O . ILE A 1 163 ? 12.992 -29.641 -7.473 1 97.62 163 ILE A O 1
ATOM 1241 N N . GLU A 1 164 ? 11.617 -31.156 -8.117 1 98 164 GLU A N 1
ATOM 1242 C CA . GLU A 1 164 ? 11.031 -31.5 -6.828 1 98 164 GLU A CA 1
ATOM 1243 C C . GLU A 1 164 ? 11.891 -32.5 -6.078 1 98 164 GLU A C 1
ATOM 1245 O O . GLU A 1 164 ? 12.375 -33.469 -6.664 1 98 164 GLU A O 1
ATOM 1250 N N . ALA A 1 165 ? 12.164 -32.219 -4.859 1 98.5 165 ALA A N 1
ATOM 1251 C CA . ALA A 1 165 ? 12.688 -33.188 -3.895 1 98.5 165 ALA A CA 1
ATOM 1252 C C . ALA A 1 165 ? 11.656 -33.5 -2.816 1 98.5 165 ALA A C 1
ATOM 1254 O O . ALA A 1 165 ? 11.758 -33 -1.688 1 98.5 165 ALA A O 1
ATOM 1255 N N . ALA A 1 166 ? 10.805 -34.406 -3.113 1 98.38 166 ALA A N 1
ATOM 1256 C CA . ALA A 1 166 ? 9.641 -34.656 -2.27 1 98.38 166 ALA A CA 1
ATOM 1257 C C . ALA A 1 166 ? 9.969 -35.688 -1.182 1 98.38 166 ALA A C 1
ATOM 1259 O O . ALA A 1 166 ? 10.641 -36.688 -1.444 1 98.38 166 ALA A O 1
ATOM 1260 N N . ARG A 1 167 ? 9.516 -35.375 -0.045 1 98.19 167 ARG A N 1
ATOM 1261 C CA . ARG A 1 167 ? 9.578 -36.281 1.09 1 98.19 167 ARG A CA 1
ATOM 1262 C C . ARG A 1 167 ? 8.203 -36.875 1.399 1 98.19 167 ARG A C 1
ATOM 1264 O O . ARG A 1 167 ? 7.234 -36.156 1.578 1 98.19 167 ARG A O 1
ATOM 1271 N N . ALA A 1 168 ? 8.125 -38.188 1.522 1 97.69 168 ALA A N 1
ATOM 1272 C CA . ALA A 1 168 ? 6.867 -38.875 1.807 1 97.69 168 ALA A CA 1
ATOM 1273 C C . ALA A 1 168 ? 6.441 -38.656 3.256 1 97.69 168 ALA A C 1
ATOM 1275 O O . ALA A 1 168 ? 7.281 -38.5 4.145 1 97.69 168 ALA A O 1
ATOM 1276 N N . PRO A 1 169 ? 5.121 -38.656 3.482 1 98.12 169 PRO A N 1
ATOM 1277 C CA . PRO A 1 169 ? 4.648 -38.562 4.867 1 98.12 169 PRO A CA 1
ATOM 1278 C C . PRO A 1 169 ? 4.945 -39.844 5.664 1 98.12 169 PRO A C 1
ATOM 1280 O O . PRO A 1 169 ? 5.031 -40.938 5.094 1 98.12 169 PRO A O 1
ATOM 1283 N N . ASN A 1 170 ? 5.086 -39.719 6.98 1 97.62 170 ASN A N 1
ATOM 1284 C CA . ASN A 1 170 ? 5.227 -40.875 7.859 1 97.62 170 ASN A CA 1
ATOM 1285 C C . ASN A 1 170 ? 3.865 -41.438 8.266 1 97.62 170 ASN A C 1
ATOM 1287 O O . ASN A 1 170 ? 2.828 -40.938 7.805 1 97.62 170 ASN A O 1
ATOM 1291 N N . ALA A 1 171 ? 3.863 -42.406 9.117 1 97.56 171 ALA A N 1
ATOM 1292 C CA . ALA A 1 171 ? 2.641 -43.125 9.461 1 97.56 171 ALA A CA 1
ATOM 1293 C C . ALA A 1 171 ? 1.647 -42.219 10.18 1 97.56 171 ALA A C 1
ATOM 1295 O O . ALA A 1 171 ? 0.441 -42.281 9.93 1 97.56 171 ALA A O 1
ATOM 1296 N N . GLU A 1 172 ? 2.152 -41.438 11.07 1 97.25 172 GLU A N 1
ATOM 1297 C CA . GLU A 1 172 ? 1.288 -40.531 11.812 1 97.25 172 GLU A CA 1
ATOM 1298 C C . GLU A 1 172 ? 0.647 -39.5 10.891 1 97.25 172 GLU A C 1
ATOM 1300 O O . GLU A 1 172 ? -0.534 -39.188 11.039 1 97.25 172 GLU A O 1
ATOM 1305 N N . GLN A 1 173 ? 1.427 -39 10 1 97.94 173 GLN A N 1
ATOM 1306 C CA . GLN A 1 173 ? 0.949 -38 9.031 1 97.94 173 GLN A CA 1
ATOM 1307 C C . GLN A 1 173 ? -0.09 -38.625 8.094 1 97.94 173 GLN A C 1
ATOM 1309 O O . GLN A 1 173 ? -1.103 -37.969 7.785 1 97.94 173 GLN A O 1
ATOM 1314 N N . ILE A 1 174 ? 0.106 -39.812 7.656 1 97.38 174 ILE A N 1
ATOM 1315 C CA . ILE A 1 174 ? -0.855 -40.531 6.82 1 97.38 174 ILE A CA 1
ATOM 1316 C C . ILE A 1 174 ? -2.154 -40.75 7.598 1 97.38 174 ILE A C 1
ATOM 1318 O O . ILE A 1 174 ? -3.244 -40.531 7.059 1 97.38 174 ILE A O 1
ATOM 1322 N N . ALA A 1 175 ? -2.029 -41.125 8.852 1 96.56 175 ALA A N 1
ATOM 1323 C CA . ALA A 1 175 ? -3.207 -41.312 9.688 1 96.56 175 ALA A CA 1
ATOM 1324 C C . ALA A 1 175 ? -4.004 -40.031 9.836 1 96.56 175 ALA A C 1
ATOM 1326 O O . ALA A 1 175 ? -5.23 -40.062 9.977 1 96.56 175 ALA A O 1
ATOM 1327 N N . ALA A 1 176 ? -3.309 -38.938 9.781 1 96.62 176 ALA A N 1
ATOM 1328 C CA . ALA A 1 176 ? -3.949 -37.625 9.945 1 96.62 176 ALA A CA 1
ATOM 1329 C C . ALA A 1 176 ? -4.707 -37.25 8.68 1 96.62 176 ALA A C 1
ATOM 1331 O O . ALA A 1 176 ? -5.645 -36.438 8.742 1 96.62 176 ALA A O 1
ATOM 1332 N N . GLY A 1 177 ? -4.262 -37.75 7.539 1 97.06 177 GLY A N 1
ATOM 1333 C CA . GLY A 1 177 ? -5.016 -37.406 6.34 1 97.06 177 GLY A CA 1
ATOM 1334 C C . GLY A 1 177 ? -4.133 -37.156 5.129 1 97.06 177 GLY A C 1
ATOM 1335 O O . GLY A 1 177 ? -4.633 -36.938 4.027 1 97.06 177 GLY A O 1
ATOM 1336 N N . HIS A 1 178 ? -2.773 -37.219 5.309 1 97.38 178 HIS A N 1
ATOM 1337 C CA . HIS A 1 178 ? -1.872 -37.094 4.168 1 97.38 178 HIS A CA 1
ATOM 1338 C C . HIS A 1 178 ? -1.955 -38.312 3.26 1 97.38 178 HIS A C 1
ATOM 1340 O O . HIS A 1 178 ? -2.326 -39.406 3.705 1 97.38 178 HIS A O 1
ATOM 1346 N N . TYR A 1 179 ? -1.676 -38.094 2.055 1 95.75 179 TYR A N 1
ATOM 1347 C CA . TYR A 1 179 ? -1.556 -39.156 1.067 1 95.75 179 TYR A CA 1
ATOM 1348 C C . TYR A 1 179 ? -0.492 -38.844 0.028 1 95.75 179 TYR A C 1
ATOM 1350 O O . TYR A 1 179 ? -0.325 -37.656 -0.344 1 95.75 179 TYR A O 1
ATOM 1358 N N . TYR A 1 180 ? 0.239 -39.844 -0.371 1 96.69 180 TYR A N 1
ATOM 1359 C CA . TYR A 1 180 ? 1.385 -39.656 -1.251 1 96.69 180 TYR A CA 1
ATOM 1360 C C . TYR A 1 180 ? 1.476 -40.75 -2.291 1 96.69 180 TYR A C 1
ATOM 1362 O O . TYR A 1 180 ? 1.6 -41.938 -1.941 1 96.69 180 TYR A O 1
ATOM 1370 N N . ASP A 1 181 ? 1.33 -40.406 -3.541 1 97.62 181 ASP A N 1
ATOM 1371 C CA . ASP A 1 181 ? 1.592 -41.281 -4.668 1 97.62 181 ASP A CA 1
ATOM 1372 C C . ASP A 1 181 ? 2.977 -41.031 -5.258 1 97.62 181 ASP A C 1
ATOM 1374 O O . ASP A 1 181 ? 3.174 -40.062 -6 1 97.62 181 ASP A O 1
ATOM 1378 N N . PRO A 1 182 ? 3.869 -41.844 -5.02 1 96.62 182 PRO A N 1
ATOM 1379 C CA . PRO A 1 182 ? 5.246 -41.625 -5.453 1 96.62 182 PRO A CA 1
ATOM 1380 C C . PRO A 1 182 ? 5.367 -41.438 -6.965 1 96.62 182 PRO A C 1
ATOM 1382 O O . PRO A 1 182 ? 6.281 -40.781 -7.445 1 96.62 182 PRO A O 1
ATOM 1385 N N . SER A 1 183 ? 4.512 -42.031 -7.727 1 96.06 183 SER A N 1
ATOM 1386 C CA . SER A 1 183 ? 4.602 -41.969 -9.18 1 96.06 183 SER A CA 1
ATOM 1387 C C . SER A 1 183 ? 4.395 -40.562 -9.695 1 96.06 183 SER A C 1
ATOM 1389 O O . SER A 1 183 ? 4.789 -40.219 -10.812 1 96.06 183 SER A O 1
ATOM 1391 N N . CYS A 1 184 ? 3.861 -39.719 -8.891 1 95.81 184 CYS A N 1
ATOM 1392 C CA . CYS A 1 184 ? 3.518 -38.375 -9.328 1 95.81 184 CYS A CA 1
ATOM 1393 C C . CYS A 1 184 ? 4.562 -37.375 -8.859 1 95.81 184 CYS A C 1
ATOM 1395 O O . CYS A 1 184 ? 4.465 -36.188 -9.164 1 95.81 184 CYS A O 1
ATOM 1397 N N . HIS A 1 185 ? 5.594 -37.812 -8.172 1 98 185 HIS A N 1
ATOM 1398 C CA . HIS A 1 185 ? 6.508 -36.844 -7.547 1 98 185 HIS A CA 1
ATOM 1399 C C . HIS A 1 185 ? 7.953 -37.156 -7.914 1 98 185 HIS A C 1
ATOM 1401 O O . HIS A 1 185 ? 8.297 -38.312 -8.203 1 98 185 HIS A O 1
ATOM 1407 N N . GLY A 1 186 ? 8.727 -36.062 -8.047 1 98.06 186 GLY A N 1
ATOM 1408 C CA . GLY A 1 186 ? 10.172 -36.219 -8.094 1 98.06 186 GLY A CA 1
ATOM 1409 C C . GLY A 1 186 ? 10.812 -36.219 -6.715 1 98.06 186 GLY A C 1
ATOM 1410 O O . GLY A 1 186 ? 10.273 -35.656 -5.766 1 98.06 186 GLY A O 1
ATOM 1411 N N . THR A 1 187 ? 11.961 -36.906 -6.602 1 97.69 187 THR A N 1
ATOM 1412 C CA . THR A 1 187 ? 12.586 -37.031 -5.289 1 97.69 187 THR A CA 1
ATOM 1413 C C . THR A 1 187 ? 14.047 -36.594 -5.332 1 97.69 187 THR A C 1
ATOM 1415 O O . THR A 1 187 ? 14.727 -36.594 -4.305 1 97.69 187 THR A O 1
ATOM 1418 N N . ASP A 1 188 ? 14.523 -36.188 -6.48 1 96.81 188 ASP A N 1
ATOM 1419 C CA . ASP A 1 188 ? 15.953 -35.906 -6.629 1 96.81 188 ASP A CA 1
ATOM 1420 C C . ASP A 1 188 ? 16.188 -34.5 -7.121 1 96.81 188 ASP A C 1
ATOM 1422 O O . ASP A 1 188 ? 17.266 -34.156 -7.621 1 96.81 188 ASP A O 1
ATOM 1426 N N . GLY A 1 189 ? 15.219 -33.656 -7.039 1 97.69 189 GLY A N 1
ATOM 1427 C CA . GLY A 1 189 ? 15.344 -32.281 -7.488 1 97.69 189 GLY A CA 1
ATOM 1428 C C . GLY A 1 189 ? 15.906 -31.344 -6.426 1 97.69 189 GLY A C 1
ATOM 1429 O O . GLY A 1 189 ? 16.531 -31.797 -5.465 1 97.69 189 GLY A O 1
ATOM 1430 N N . ILE A 1 190 ? 15.773 -30.047 -6.668 1 97.25 190 ILE A N 1
ATOM 1431 C CA . ILE A 1 190 ? 16.422 -29.031 -5.855 1 97.25 190 ILE A CA 1
ATOM 1432 C C . ILE A 1 190 ? 15.453 -28.5 -4.812 1 97.25 190 ILE A C 1
ATOM 1434 O O . ILE A 1 190 ? 15.836 -28.203 -3.682 1 97.25 190 ILE A O 1
ATOM 1438 N N . VAL A 1 191 ? 14.164 -28.375 -5.129 1 98.62 191 VAL A N 1
ATOM 1439 C CA . VAL A 1 191 ? 13.172 -27.719 -4.273 1 98.62 191 VAL A CA 1
ATOM 1440 C C . VAL A 1 191 ? 12.609 -28.734 -3.281 1 98.62 191 VAL A C 1
ATOM 1442 O O . VAL A 1 191 ? 11.93 -29.688 -3.672 1 98.62 191 VAL A O 1
ATOM 1445 N N . HIS A 1 192 ? 12.836 -28.562 -2.025 1 98.69 192 HIS A N 1
ATOM 1446 C CA . HIS A 1 192 ? 12.375 -29.469 -0.982 1 98.69 192 HIS A CA 1
ATOM 1447 C C . HIS A 1 192 ? 10.875 -29.312 -0.744 1 98.69 192 HIS A C 1
ATOM 1449 O O . HIS A 1 192 ? 10.367 -28.203 -0.633 1 98.69 192 HIS A O 1
ATOM 1455 N N . VAL A 1 193 ? 10.242 -30.422 -0.687 1 98.44 193 VAL A N 1
ATOM 1456 C CA . VAL A 1 193 ? 8.797 -30.5 -0.49 1 98.44 193 VAL A CA 1
ATOM 1457 C C . VAL A 1 193 ? 8.461 -31.609 0.494 1 98.44 193 VAL A C 1
ATOM 1459 O O . VAL A 1 193 ? 9.109 -32.656 0.493 1 98.44 193 VAL A O 1
ATOM 1462 N N . GLY A 1 194 ? 7.477 -31.375 1.349 1 98.31 194 GLY A N 1
ATOM 1463 C CA . GLY A 1 194 ? 7.07 -32.406 2.291 1 98.31 194 GLY A CA 1
ATOM 1464 C C . GLY A 1 194 ? 5.863 -32 3.121 1 98.31 194 GLY A C 1
ATOM 1465 O O . GLY A 1 194 ? 5.324 -30.922 2.963 1 98.31 194 GLY A O 1
ATOM 1466 N N . PRO A 1 195 ? 5.398 -32.969 3.932 1 98.06 195 PRO A N 1
ATOM 1467 C CA . PRO A 1 195 ? 4.27 -32.625 4.805 1 98.06 195 PRO A CA 1
ATOM 1468 C C . PRO A 1 195 ? 4.605 -31.547 5.82 1 98.06 195 PRO A C 1
ATOM 1470 O O . PRO A 1 195 ? 5.66 -31.609 6.461 1 98.06 195 PRO A O 1
ATOM 1473 N N . ARG A 1 196 ? 3.793 -30.594 5.875 1 97.06 196 ARG A N 1
ATOM 1474 C CA . ARG A 1 196 ? 3.902 -29.609 6.941 1 97.06 196 ARG A CA 1
ATOM 1475 C C . ARG A 1 196 ? 3.508 -30.203 8.289 1 97.06 196 ARG A C 1
ATOM 1477 O O . ARG A 1 196 ? 2.496 -30.906 8.391 1 97.06 196 ARG A O 1
ATOM 1484 N N . ASP A 1 197 ? 4.34 -30.016 9.312 1 97.06 197 ASP A N 1
ATOM 1485 C CA . ASP A 1 197 ? 4.172 -30.641 10.625 1 97.06 197 ASP A CA 1
ATOM 1486 C C . ASP A 1 197 ? 4.797 -29.781 11.727 1 97.06 197 ASP A C 1
ATOM 1488 O O . ASP A 1 197 ? 6.023 -29.672 11.82 1 97.06 197 ASP A O 1
ATOM 1492 N N . THR A 1 198 ? 3.971 -29.266 12.586 1 95.56 198 THR A N 1
ATOM 1493 C CA . THR A 1 198 ? 4.453 -28.391 13.656 1 95.56 198 THR A CA 1
ATOM 1494 C C . THR A 1 198 ? 4.961 -29.219 14.836 1 95.56 198 THR A C 1
ATOM 1496 O O . THR A 1 198 ? 5.555 -28.672 15.773 1 95.56 198 THR A O 1
ATOM 1499 N N . GLY A 1 199 ? 4.73 -30.484 14.805 1 95.38 199 GLY A N 1
ATOM 1500 C CA . GLY A 1 199 ? 5.059 -31.359 15.922 1 95.38 199 GLY A CA 1
ATOM 1501 C C . GLY A 1 199 ? 3.91 -31.531 16.891 1 95.38 199 GLY A C 1
ATOM 1502 O O . GLY A 1 199 ? 3.928 -32.438 17.719 1 95.38 199 GLY A O 1
ATOM 1503 N N . GLU A 1 200 ? 2.865 -30.75 16.766 1 95.44 200 GLU A N 1
ATOM 1504 C CA . GLU A 1 200 ? 1.673 -30.891 17.594 1 95.44 200 GLU A CA 1
ATOM 1505 C C . GLU A 1 200 ? 0.763 -32 17.078 1 95.44 200 GLU A C 1
ATOM 1507 O O . GLU A 1 200 ? 0.936 -32.469 15.961 1 95.44 200 GLU A O 1
ATOM 1512 N N . SER A 1 201 ? -0.191 -32.375 17.938 1 96.19 201 SER A N 1
ATOM 1513 C CA . SER A 1 201 ? -1.17 -33.344 17.516 1 96.19 201 SER A CA 1
ATOM 1514 C C . SER A 1 201 ? -2.021 -32.844 16.359 1 96.19 201 SER A C 1
ATOM 1516 O O . SER A 1 201 ? -2.334 -31.641 16.312 1 96.19 201 SER A O 1
ATOM 1518 N N . PHE A 1 202 ? -2.383 -33.719 15.484 1 97.5 202 PHE A N 1
ATOM 1519 C CA . PHE A 1 202 ? -3.262 -33.344 14.375 1 97.5 202 PHE A CA 1
ATOM 1520 C C . PHE A 1 202 ? -4.707 -33.219 14.852 1 97.5 202 PHE A C 1
ATOM 1522 O O . PHE A 1 202 ? -5.145 -34 15.711 1 97.5 202 PHE A O 1
ATOM 1529 N N . SER A 1 203 ? -5.422 -32.312 14.297 1 97.88 203 SER A N 1
ATOM 1530 C CA . SER A 1 203 ? -6.84 -32.156 14.602 1 97.88 203 SER A CA 1
ATOM 1531 C C . SER A 1 203 ? -7.66 -33.312 14.07 1 97.88 203 SER A C 1
ATOM 1533 O O . SER A 1 203 ? -7.457 -33.781 12.945 1 97.88 203 SER A O 1
ATOM 1535 N N . PRO A 1 204 ? -8.664 -33.75 14.836 1 97.06 204 PRO A N 1
ATOM 1536 C CA . PRO A 1 204 ? -9.555 -34.812 14.32 1 97.06 204 PRO A CA 1
ATOM 1537 C C . PRO A 1 204 ? -10.531 -34.281 13.266 1 97.06 204 PRO A C 1
ATOM 1539 O O . PRO A 1 204 ? -11.203 -35.062 12.602 1 97.06 204 PRO A O 1
ATOM 1542 N N . MET A 1 205 ? -10.617 -32.969 13.117 1 97.69 205 MET A N 1
ATOM 1543 C CA . MET A 1 205 ? -11.609 -32.375 12.242 1 97.69 205 MET A CA 1
ATOM 1544 C C . MET A 1 205 ? -11.352 -32.75 10.781 1 97.69 205 MET A C 1
ATOM 1546 O O . MET A 1 205 ? -12.289 -32.875 10 1 97.69 205 MET A O 1
ATOM 1550 N N . ILE A 1 206 ? -10.125 -32.906 10.414 1 96.44 206 ILE A N 1
ATOM 1551 C CA . ILE A 1 206 ? -9.797 -33.219 9.023 1 96.44 206 ILE A CA 1
ATOM 1552 C C . ILE A 1 206 ? -10.352 -34.594 8.648 1 96.44 206 ILE A C 1
ATOM 1554 O O . ILE A 1 206 ? -10.977 -34.75 7.598 1 96.44 206 ILE A O 1
ATOM 1558 N N . LYS A 1 207 ? -10.164 -35.469 9.492 1 95.56 207 LYS A N 1
ATOM 1559 C CA . LYS A 1 207 ? -10.703 -36.812 9.258 1 95.56 207 LYS A CA 1
ATOM 1560 C C . LYS A 1 207 ? -12.227 -36.781 9.227 1 95.56 207 LYS A C 1
ATOM 1562 O O . LYS A 1 207 ? -12.844 -37.5 8.43 1 95.56 207 LYS A O 1
ATOM 1567 N N . SER A 1 208 ? -12.773 -36.062 10.133 1 96.62 208 SER A N 1
ATOM 1568 C CA . SER A 1 208 ? -14.227 -35.969 10.164 1 96.62 208 SER A CA 1
ATOM 1569 C C . SER A 1 208 ? -14.766 -35.344 8.883 1 96.62 208 SER A C 1
ATOM 1571 O O . SER A 1 208 ? -15.789 -35.812 8.352 1 96.62 208 SER A O 1
ATOM 1573 N N . LEU A 1 209 ? -14.117 -34.312 8.398 1 96.88 209 LEU A N 1
ATOM 1574 C CA . LEU A 1 209 ? -14.5 -33.688 7.137 1 96.88 209 LEU A CA 1
ATOM 1575 C C . LEU A 1 209 ? -14.391 -34.688 5.988 1 96.88 209 LEU A C 1
ATOM 1577 O O . LEU A 1 209 ? -15.281 -34.75 5.133 1 96.88 209 LEU A O 1
ATOM 1581 N N . MET A 1 210 ? -13.344 -35.469 5.961 1 96.81 210 MET A N 1
ATOM 1582 C CA . MET A 1 210 ? -13.133 -36.469 4.91 1 96.81 210 MET A CA 1
ATOM 1583 C C . MET A 1 210 ? -14.195 -37.562 4.977 1 96.81 210 MET A C 1
ATOM 1585 O O . MET A 1 210 ? -14.68 -38.031 3.943 1 96.81 210 MET A O 1
ATOM 1589 N N . LYS A 1 211 ? -14.523 -37.906 6.145 1 96.12 211 LYS A N 1
ATOM 1590 C CA . LYS A 1 211 ? -15.57 -38.938 6.309 1 96.12 211 LYS A CA 1
ATOM 1591 C C . LYS A 1 211 ? -16.906 -38.438 5.758 1 96.12 211 LYS A C 1
ATOM 1593 O O . LYS A 1 211 ? -17.594 -39.156 5.039 1 96.12 211 LYS A O 1
ATOM 1598 N N . ASN A 1 212 ? -17.219 -37.219 6.137 1 96.19 212 ASN A N 1
ATOM 1599 C CA . ASN A 1 212 ? -18.438 -36.625 5.613 1 96.19 212 ASN A CA 1
ATOM 1600 C C . ASN A 1 212 ? -18.422 -36.562 4.09 1 96.19 212 ASN A C 1
ATOM 1602 O O . ASN A 1 212 ? -19.422 -36.844 3.441 1 96.19 212 ASN A O 1
ATOM 1606 N N . ALA A 1 213 ? -17.328 -36.156 3.545 1 95.81 213 ALA A N 1
ATOM 1607 C CA . ALA A 1 213 ? -17.172 -36.062 2.096 1 95.81 213 ALA A CA 1
ATOM 1608 C C . ALA A 1 213 ? -17.312 -37.406 1.432 1 95.81 213 ALA A C 1
ATOM 1610 O O . ALA A 1 213 ? -18.016 -37.562 0.433 1 95.81 213 ALA A O 1
ATOM 1611 N N . ASN A 1 214 ? -16.641 -38.344 2.021 1 95.81 214 ASN A N 1
ATOM 1612 C CA . ASN A 1 214 ? -16.688 -39.688 1.49 1 95.81 214 ASN A CA 1
ATOM 1613 C C . ASN A 1 214 ? -18.125 -40.219 1.453 1 95.81 214 ASN A C 1
ATOM 1615 O O . ASN A 1 214 ? -18.516 -40.906 0.502 1 95.81 214 ASN A O 1
ATOM 1619 N N . ASN A 1 215 ? -18.859 -39.906 2.438 1 94.75 215 ASN A N 1
ATOM 1620 C CA . ASN A 1 215 ? -20.25 -40.344 2.512 1 94.75 215 ASN A CA 1
ATOM 1621 C C . ASN A 1 215 ? -21.078 -39.719 1.382 1 94.75 215 ASN A C 1
ATOM 1623 O O . ASN A 1 215 ? -22.109 -40.281 0.991 1 94.75 215 ASN A O 1
ATOM 1627 N N . SER A 1 216 ? -20.625 -38.625 0.909 1 92.69 216 SER A N 1
ATOM 1628 C CA . SER A 1 216 ? -21.344 -37.938 -0.159 1 92.69 216 SER A CA 1
ATOM 1629 C C . SER A 1 216 ? -20.766 -38.281 -1.526 1 92.69 216 SER A C 1
ATOM 1631 O O . SER A 1 216 ? -21.109 -37.656 -2.527 1 92.69 216 SER A O 1
ATOM 1633 N N . GLY A 1 217 ? -19.75 -39.156 -1.569 1 95.12 217 GLY A N 1
ATOM 1634 C CA . GLY A 1 217 ? -19.203 -39.625 -2.832 1 95.12 217 GLY A CA 1
ATOM 1635 C C . GLY A 1 217 ? -18.031 -38.781 -3.307 1 95.12 217 GLY A C 1
ATOM 1636 O O . GLY A 1 217 ? -17.578 -38.906 -4.445 1 95.12 217 GLY A O 1
ATOM 1637 N N . ILE A 1 218 ? -17.578 -37.938 -2.533 1 96.94 218 ILE A N 1
ATOM 1638 C CA . ILE A 1 218 ? -16.438 -37.094 -2.854 1 96.94 218 ILE A CA 1
ATOM 1639 C C . ILE A 1 218 ? -15.133 -37.812 -2.52 1 96.94 218 ILE A C 1
ATOM 1641 O O . ILE A 1 218 ? -14.969 -38.312 -1.409 1 96.94 218 ILE A O 1
ATOM 1645 N N . PRO A 1 219 ? -14.188 -37.906 -3.471 1 97.19 219 PRO A N 1
ATOM 1646 C CA . PRO A 1 219 ? -12.922 -38.562 -3.166 1 97.19 219 PRO A CA 1
ATOM 1647 C C . PRO A 1 219 ? -12.18 -37.906 -1.998 1 97.19 219 PRO A C 1
ATOM 1649 O O . PRO A 1 219 ? -12.195 -36.688 -1.853 1 97.19 219 PRO A O 1
ATOM 1652 N N . VAL A 1 220 ? -11.531 -38.75 -1.203 1 97.31 220 VAL A N 1
ATOM 1653 C CA . VAL A 1 220 ? -10.766 -38.25 -0.073 1 97.31 220 VAL A CA 1
ATOM 1654 C C . VAL A 1 220 ? -9.383 -38.906 -0.047 1 97.31 220 VAL A C 1
ATOM 1656 O O . VAL A 1 220 ? -9.188 -39.969 -0.628 1 97.31 220 VAL A O 1
ATOM 1659 N N . GLN A 1 221 ? -8.445 -38.188 0.555 1 94.88 221 GLN A N 1
ATOM 1660 C CA . GLN A 1 221 ? -7.098 -38.688 0.783 1 94.88 221 GLN A CA 1
ATOM 1661 C C . GLN A 1 221 ? -6.492 -39.25 -0.506 1 94.88 221 GLN A C 1
ATOM 1663 O O . GLN A 1 221 ? -6.086 -40.406 -0.563 1 94.88 221 GLN A O 1
ATOM 1668 N N . LYS A 1 222 ? -6.449 -38.375 -1.405 1 95.19 222 LYS A N 1
ATOM 1669 C CA . LYS A 1 222 ? -5.828 -38.562 -2.713 1 95.19 222 LYS A CA 1
ATOM 1670 C C . LYS A 1 222 ? -4.695 -37.562 -2.941 1 95.19 222 LYS A C 1
ATOM 1672 O O . LYS A 1 222 ? -4.703 -36.469 -2.375 1 95.19 222 LYS A O 1
ATOM 1677 N N . ASP A 1 223 ? -3.717 -38.062 -3.715 1 96.69 223 ASP A N 1
ATOM 1678 C CA . ASP A 1 223 ? -2.652 -37.156 -4.082 1 96.69 223 ASP A CA 1
ATOM 1679 C C . ASP A 1 223 ? -3.15 -36.094 -5.082 1 96.69 223 ASP A C 1
ATOM 1681 O O . ASP A 1 223 ? -3.475 -36.438 -6.223 1 96.69 223 ASP A O 1
ATOM 1685 N N . LEU A 1 224 ? -3.174 -34.812 -4.711 1 96.56 224 LEU A N 1
ATOM 1686 C CA . LEU A 1 224 ? -3.732 -33.75 -5.52 1 96.56 224 LEU A CA 1
ATOM 1687 C C . LEU A 1 224 ? -2.699 -33.219 -6.504 1 96.56 224 LEU A C 1
ATOM 1689 O O . LEU A 1 224 ? -2.914 -32.188 -7.141 1 96.56 224 LEU A O 1
ATOM 1693 N N . GLY A 1 225 ? -1.538 -33.875 -6.66 1 96.12 225 GLY A N 1
ATOM 1694 C CA . GLY A 1 225 ? -0.492 -33.5 -7.598 1 96.12 225 GLY A CA 1
ATOM 1695 C C . GLY A 1 225 ? -0.382 -34.438 -8.781 1 96.12 225 GLY A C 1
ATOM 1696 O O . GLY A 1 225 ? 0.566 -34.375 -9.562 1 96.12 225 GLY A O 1
ATOM 1697 N N . CYS A 1 226 ? -1.392 -35.312 -9.008 1 96.75 226 CYS A N 1
ATOM 1698 C CA . CYS A 1 226 ? -1.27 -36.375 -10 1 96.75 226 CYS A CA 1
ATOM 1699 C C . CYS A 1 226 ? -2.127 -36.094 -11.227 1 96.75 226 CYS A C 1
ATOM 1701 O O . CYS A 1 226 ? -2.496 -37 -11.969 1 96.75 226 CYS A O 1
ATOM 1703 N N . GLY A 1 227 ? -2.559 -34.875 -11.414 1 97.44 227 GLY A N 1
ATOM 1704 C CA . GLY A 1 227 ? -3.164 -34.5 -12.672 1 97.44 227 GLY A CA 1
ATOM 1705 C C . GLY A 1 227 ? -4.68 -34.406 -12.609 1 97.44 227 GLY A C 1
ATOM 1706 O O . GLY A 1 227 ? -5.324 -34 -13.57 1 97.44 227 GLY A O 1
ATOM 1707 N N . VAL A 1 228 ? -5.266 -34.844 -11.508 1 97.31 228 VAL A N 1
ATOM 1708 C CA . VAL A 1 228 ? -6.703 -34.688 -11.297 1 97.31 228 VAL A CA 1
ATOM 1709 C C . VAL A 1 228 ? -6.977 -34.25 -9.859 1 97.31 228 VAL A C 1
ATOM 1711 O O . VAL A 1 228 ? -7.402 -35.062 -9.023 1 97.31 228 VAL A O 1
ATOM 1714 N N . PRO A 1 229 ? -6.812 -33 -9.594 1 97.25 229 PRO A N 1
ATOM 1715 C CA . PRO A 1 229 ? -7.086 -32.531 -8.234 1 97.25 229 PRO A CA 1
ATOM 1716 C C . PRO A 1 229 ? -8.578 -32.438 -7.934 1 97.25 229 PRO A C 1
ATOM 1718 O O . PRO A 1 229 ? -9.258 -31.531 -8.438 1 97.25 229 PRO A O 1
ATOM 1721 N N . HIS A 1 230 ? -9.211 -33.406 -7.418 1 97.69 230 HIS A N 1
ATOM 1722 C CA . HIS A 1 230 ? -10.602 -33.5 -6.984 1 97.69 230 HIS A CA 1
ATOM 1723 C C . HIS A 1 230 ? -10.719 -34.219 -5.637 1 97.69 230 HIS A C 1
ATOM 1725 O O . HIS A 1 230 ? -10.086 -35.25 -5.422 1 97.69 230 HIS A O 1
ATOM 1731 N N . GLY A 1 231 ? -11.477 -33.5 -4.793 1 97.81 231 GLY A N 1
ATOM 1732 C CA . GLY A 1 231 ? -11.719 -34.125 -3.508 1 97.81 231 GLY A CA 1
ATOM 1733 C C . GLY A 1 231 ? -11.062 -33.406 -2.352 1 97.81 231 GLY A C 1
ATOM 1734 O O . GLY A 1 231 ? -10.68 -32.25 -2.48 1 97.81 231 GLY A O 1
ATOM 1735 N N . ILE A 1 232 ? -11.031 -34.062 -1.138 1 97.94 232 ILE A N 1
ATOM 1736 C CA . ILE A 1 232 ? -10.438 -33.469 0.061 1 97.94 232 ILE A CA 1
ATOM 1737 C C . ILE A 1 232 ? -9.195 -34.25 0.466 1 97.94 232 ILE A C 1
ATOM 1739 O O . ILE A 1 232 ? -9.25 -35.469 0.608 1 97.94 232 ILE A O 1
ATOM 1743 N N . SER A 1 233 ? -8.164 -33.625 0.645 1 98 233 SER A N 1
ATOM 1744 C CA . SER A 1 233 ? -6.93 -34.25 1.092 1 98 233 SER A CA 1
ATOM 1745 C C . SER A 1 233 ? -6 -33.25 1.758 1 98 233 SER A C 1
ATOM 1747 O O . SER A 1 233 ? -6.09 -32.031 1.497 1 98 233 SER A O 1
ATOM 1749 N N . MET A 1 234 ? -5.203 -33.75 2.736 1 97.94 234 MET A N 1
ATOM 1750 C CA . MET A 1 234 ? -4.059 -32.938 3.141 1 97.94 234 MET A CA 1
ATOM 1751 C C . MET A 1 234 ? -3.027 -32.875 2.02 1 97.94 234 MET A C 1
ATOM 1753 O O . MET A 1 234 ? -2.982 -33.719 1.147 1 97.94 234 MET A O 1
ATOM 1757 N N . ILE A 1 235 ? -2.238 -31.766 1.976 1 96.62 235 ILE A N 1
ATOM 1758 C CA . ILE A 1 235 ? -1.362 -31.531 0.835 1 96.62 235 ILE A CA 1
ATOM 1759 C C . ILE A 1 235 ? 0.078 -31.359 1.317 1 96.62 235 ILE A C 1
ATOM 1761 O O . ILE A 1 235 ? 0.319 -31.125 2.504 1 96.62 235 ILE A O 1
ATOM 1765 N N . LEU A 1 236 ? 1.035 -31.516 0.402 1 97.88 236 LEU A N 1
ATOM 1766 C CA . LEU A 1 236 ? 2.434 -31.203 0.665 1 97.88 236 LEU A CA 1
ATOM 1767 C C . LEU A 1 236 ? 2.668 -29.688 0.577 1 97.88 236 LEU A C 1
ATOM 1769 O O . LEU A 1 236 ? 1.857 -28.969 -0.001 1 97.88 236 LEU A O 1
ATOM 1773 N N . ASN A 1 237 ? 3.734 -29.266 1.177 1 98.38 237 ASN A N 1
ATOM 1774 C CA . ASN A 1 237 ? 4.168 -27.875 1.155 1 98.38 237 ASN A CA 1
ATOM 1775 C C . ASN A 1 237 ? 5.648 -27.766 0.803 1 98.38 237 ASN A C 1
ATOM 1777 O O . ASN A 1 237 ? 6.383 -28.75 0.84 1 98.38 237 ASN A O 1
ATOM 1781 N N . ASP A 1 238 ? 6.07 -26.609 0.361 1 97.81 238 ASP A N 1
ATOM 1782 C CA . ASP A 1 238 ? 7.477 -26.344 0.06 1 97.81 238 ASP A CA 1
ATOM 1783 C C . ASP A 1 238 ? 8.281 -26.125 1.339 1 97.81 238 ASP A C 1
ATOM 1785 O O . ASP A 1 238 ? 8.711 -25 1.622 1 97.81 238 ASP A O 1
ATOM 1789 N N . VAL A 1 239 ? 8.547 -27.219 2.021 1 98.19 239 VAL A N 1
ATOM 1790 C CA . VAL A 1 239 ? 9.242 -27.156 3.303 1 98.19 239 VAL A CA 1
ATOM 1791 C C . VAL A 1 239 ? 10.344 -28.219 3.348 1 98.19 239 VAL A C 1
ATOM 1793 O O . VAL A 1 239 ? 10.195 -29.297 2.77 1 98.19 239 VAL A O 1
ATOM 1796 N N . HIS A 1 240 ? 11.359 -27.906 4.043 1 98.19 240 HIS A N 1
ATOM 1797 C CA . HIS A 1 240 ? 12.398 -28.859 4.41 1 98.19 240 HIS A CA 1
ATOM 1798 C C . HIS A 1 240 ? 11.922 -29.797 5.516 1 98.19 240 HIS A C 1
ATOM 1800 O O . HIS A 1 240 ? 10.844 -29.609 6.074 1 98.19 240 HIS A O 1
ATOM 1806 N N . GLU A 1 241 ? 12.789 -30.812 5.77 1 97.19 241 GLU A N 1
ATOM 1807 C CA . GLU A 1 241 ? 12.461 -31.766 6.832 1 97.19 241 GLU A CA 1
ATOM 1808 C C . GLU A 1 241 ? 12.336 -31.062 8.18 1 97.19 241 GLU A C 1
ATOM 1810 O O . GLU A 1 241 ? 11.508 -31.438 9.016 1 97.19 241 GLU A O 1
ATOM 1815 N N . ASP A 1 242 ? 13.164 -30 8.398 1 97.44 242 ASP A N 1
ATOM 1816 C CA . ASP A 1 242 ? 13.117 -29.25 9.648 1 97.44 242 ASP A CA 1
ATOM 1817 C C . ASP A 1 242 ? 12.031 -28.188 9.609 1 97.44 242 ASP A C 1
ATOM 1819 O O . ASP A 1 242 ? 11.977 -27.312 10.484 1 97.44 242 ASP A O 1
ATOM 1823 N N . GLN A 1 243 ? 11.219 -28.188 8.578 1 97.94 243 GLN A N 1
ATOM 1824 C CA . GLN A 1 243 ? 10.023 -27.359 8.406 1 97.94 243 GLN A CA 1
ATOM 1825 C C . GLN A 1 243 ? 10.398 -25.938 7.984 1 97.94 243 GLN A C 1
ATOM 1827 O O . GLN A 1 243 ? 9.547 -25.047 7.996 1 97.94 243 GLN A O 1
ATOM 1832 N N . THR A 1 244 ? 11.68 -25.688 7.621 1 98.25 244 THR A N 1
ATOM 1833 C CA . THR A 1 244 ? 12.07 -24.406 7.066 1 98.25 244 THR A CA 1
ATOM 1834 C C . THR A 1 244 ? 11.516 -24.234 5.652 1 98.25 244 THR A C 1
ATOM 1836 O O . THR A 1 244 ? 11.602 -25.141 4.832 1 98.25 244 THR A O 1
ATOM 1839 N N . ARG A 1 245 ? 10.984 -23.062 5.375 1 98.44 245 ARG A N 1
ATOM 1840 C CA . ARG A 1 245 ? 10.422 -22.75 4.062 1 98.44 245 ARG A CA 1
ATOM 1841 C C . ARG A 1 245 ? 11.445 -22.984 2.961 1 98.44 245 ARG A C 1
ATOM 1843 O O . ARG A 1 245 ? 12.609 -22.594 3.096 1 98.44 245 ARG A O 1
ATOM 1850 N N . SER A 1 246 ? 11.008 -23.594 1.913 1 98.5 246 SER A N 1
ATOM 1851 C CA . SER A 1 246 ? 11.812 -23.828 0.72 1 98.5 246 SER A CA 1
ATOM 1852 C C . SER A 1 246 ? 11.555 -22.766 -0.341 1 98.5 246 SER A C 1
ATOM 1854 O O . SER A 1 246 ? 11.117 -23.078 -1.45 1 98.5 246 SER A O 1
ATOM 1856 N N . ASP A 1 247 ? 11.906 -21.469 -0.028 1 98.5 247 ASP A N 1
ATOM 1857 C CA . ASP A 1 247 ? 11.719 -20.422 -1.018 1 98.5 247 ASP A CA 1
ATOM 1858 C C . ASP A 1 247 ? 12.781 -20.5 -2.111 1 98.5 247 ASP A C 1
ATOM 1860 O O . ASP A 1 247 ? 13.812 -21.141 -1.937 1 98.5 247 ASP A O 1
ATOM 1864 N N . ALA A 1 248 ? 12.57 -19.812 -3.207 1 98.81 248 ALA A N 1
ATOM 1865 C CA . ALA A 1 248 ? 13.391 -19.969 -4.406 1 98.81 248 ALA A CA 1
ATOM 1866 C C . ALA A 1 248 ? 14.812 -19.453 -4.176 1 98.81 248 ALA A C 1
ATOM 1868 O O . ALA A 1 248 ? 15.766 -19.984 -4.746 1 98.81 248 ALA A O 1
ATOM 1869 N N . ALA A 1 249 ? 14.961 -18.406 -3.379 1 98.75 249 ALA A N 1
ATOM 1870 C CA . ALA A 1 249 ? 16.312 -17.922 -3.129 1 98.75 249 ALA A CA 1
ATOM 1871 C C . ALA A 1 249 ? 17.109 -18.922 -2.301 1 98.75 249 ALA A C 1
ATOM 1873 O O . ALA A 1 249 ? 18.297 -19.125 -2.561 1 98.75 249 ALA A O 1
ATOM 1874 N N . ARG A 1 250 ? 16.516 -19.5 -1.322 1 98 250 ARG A N 1
ATOM 1875 C CA . ARG A 1 250 ? 17.156 -20.531 -0.521 1 98 250 ARG A CA 1
ATOM 1876 C C . ARG A 1 250 ? 17.547 -21.734 -1.382 1 98 250 ARG A C 1
ATOM 1878 O O . ARG A 1 250 ? 18.641 -22.281 -1.231 1 98 250 ARG A O 1
ATOM 1885 N N . GLU A 1 251 ? 16.703 -22.125 -2.293 1 98.31 251 GLU A N 1
ATOM 1886 C CA . GLU A 1 251 ? 16.891 -23.375 -3.033 1 98.31 251 GLU A CA 1
ATOM 1887 C C . GLU A 1 251 ? 17.812 -23.172 -4.227 1 98.31 251 GLU A C 1
ATOM 1889 O O . GLU A 1 251 ? 18.625 -24.031 -4.539 1 98.31 251 GLU A O 1
ATOM 1894 N N . TRP A 1 252 ? 17.703 -22.031 -4.883 1 98.38 252 TRP A N 1
ATOM 1895 C CA . TRP A 1 252 ? 18.359 -21.906 -6.184 1 98.38 252 TRP A CA 1
ATOM 1896 C C . TRP A 1 252 ? 19.547 -20.953 -6.109 1 98.38 252 TRP A C 1
ATOM 1898 O O . TRP A 1 252 ? 20.5 -21.078 -6.875 1 98.38 252 TRP A O 1
ATOM 1908 N N . LEU A 1 253 ? 19.484 -19.953 -5.23 1 98.44 253 LEU A N 1
ATOM 1909 C CA . LEU A 1 253 ? 20.562 -18.969 -5.18 1 98.44 253 LEU A CA 1
ATOM 1910 C C . LEU A 1 253 ? 21.609 -19.359 -4.145 1 98.44 253 LEU A C 1
ATOM 1912 O O . LEU A 1 253 ? 22.797 -19.406 -4.453 1 98.44 253 LEU A O 1
ATOM 1916 N N . LEU A 1 254 ? 21.172 -19.672 -2.947 1 97.62 254 LEU A N 1
ATOM 1917 C CA . LEU A 1 254 ? 22.078 -19.953 -1.833 1 97.62 254 LEU A CA 1
ATOM 1918 C C . LEU A 1 254 ? 23.094 -21.016 -2.211 1 97.62 254 LEU A C 1
ATOM 1920 O O . LEU A 1 254 ? 24.297 -20.828 -1.987 1 97.62 254 LEU A O 1
ATOM 1924 N N . PRO A 1 255 ? 22.703 -22.141 -2.9 1 96.94 255 PRO A N 1
ATOM 1925 C CA . PRO A 1 255 ? 23.703 -23.156 -3.234 1 96.94 255 PRO A CA 1
ATOM 1926 C C . PRO A 1 255 ? 24.625 -22.719 -4.375 1 96.94 255 PRO A C 1
ATOM 1928 O O . PRO A 1 255 ? 25.656 -23.344 -4.605 1 96.94 255 PRO A O 1
ATOM 1931 N N . ASN A 1 256 ? 24.312 -21.656 -5.105 1 97.19 256 ASN A N 1
ATOM 1932 C CA . ASN A 1 256 ? 25 -21.375 -6.355 1 97.19 256 ASN A CA 1
ATOM 1933 C C . ASN A 1 256 ? 25.578 -19.953 -6.363 1 97.19 256 ASN A C 1
ATOM 1935 O O . ASN A 1 256 ? 26.141 -19.516 -7.371 1 97.19 256 ASN A O 1
ATOM 1939 N N . TYR A 1 257 ? 25.469 -19.188 -5.27 1 96.12 257 TYR A N 1
ATOM 1940 C CA . TYR A 1 257 ? 25.781 -17.766 -5.242 1 96.12 257 TYR A CA 1
ATOM 1941 C C . TYR A 1 257 ? 27.25 -17.516 -5.52 1 96.12 257 TYR A C 1
ATOM 1943 O O . TYR A 1 257 ? 27.641 -16.406 -5.891 1 96.12 257 TYR A O 1
ATOM 1951 N N . GLN A 1 258 ? 28.094 -18.547 -5.48 1 96.56 258 GLN A N 1
ATOM 1952 C CA . GLN A 1 258 ? 29.531 -18.375 -5.605 1 96.56 258 GLN A CA 1
ATOM 1953 C C . GLN A 1 258 ? 29.984 -18.547 -7.055 1 96.56 258 GLN A C 1
ATOM 1955 O O . GLN A 1 258 ? 31.156 -18.328 -7.375 1 96.56 258 GLN A O 1
ATOM 1960 N N . ARG A 1 259 ? 29.078 -18.984 -7.926 1 98.12 259 ARG A N 1
ATOM 1961 C CA . ARG A 1 259 ? 29.453 -19.125 -9.328 1 98.12 259 ARG A CA 1
ATOM 1962 C C . ARG A 1 259 ? 29.953 -17.797 -9.891 1 98.12 259 ARG A C 1
ATOM 1964 O O . ARG A 1 259 ? 29.281 -16.766 -9.773 1 98.12 259 ARG A O 1
ATOM 1971 N N . SER A 1 260 ? 31.094 -17.766 -10.531 1 97.88 260 SER A N 1
ATOM 1972 C CA . SER A 1 260 ? 31.734 -16.531 -11.008 1 97.88 260 SER A CA 1
ATOM 1973 C C . SER A 1 260 ? 30.953 -15.945 -12.188 1 97.88 260 SER A C 1
ATOM 1975 O O . SER A 1 260 ? 31.078 -14.75 -12.469 1 97.88 260 SER A O 1
ATOM 1977 N N . ASN A 1 261 ? 30.234 -16.812 -12.883 1 98.69 261 ASN A N 1
ATOM 1978 C CA . ASN A 1 261 ? 29.516 -16.359 -14.07 1 98.69 261 ASN A CA 1
ATOM 1979 C C . ASN A 1 261 ? 28.094 -15.938 -13.742 1 98.69 261 ASN A C 1
ATOM 1981 O O . ASN A 1 261 ? 27.266 -15.742 -14.641 1 98.69 261 ASN A O 1
ATOM 1985 N N . LEU A 1 262 ? 27.75 -15.844 -12.414 1 98.81 262 LEU A N 1
ATOM 1986 C CA . LEU A 1 262 ? 26.453 -15.367 -11.953 1 98.81 262 LEU A CA 1
ATOM 1987 C C . LEU A 1 262 ? 26.609 -14.109 -11.109 1 98.81 262 LEU A C 1
ATOM 1989 O O . LEU A 1 262 ? 27.281 -14.125 -10.078 1 98.81 262 LEU A O 1
ATOM 1993 N N . LYS A 1 263 ? 26.031 -13.023 -11.547 1 98.75 263 LYS A N 1
ATOM 1994 C CA . LYS A 1 263 ? 26 -11.789 -10.766 1 98.75 263 LYS A CA 1
ATOM 1995 C C . LYS A 1 263 ? 24.562 -11.422 -10.391 1 98.75 263 LYS A C 1
ATOM 1997 O O . LYS A 1 263 ? 23.656 -11.547 -11.219 1 98.75 263 LYS A O 1
ATOM 2002 N N . ILE A 1 264 ? 24.375 -11.094 -9.133 1 98.81 264 ILE A N 1
ATOM 2003 C CA . ILE A 1 264 ? 23.078 -10.656 -8.609 1 98.81 264 ILE A CA 1
ATOM 2004 C C . ILE A 1 264 ? 23.172 -9.211 -8.133 1 98.81 264 ILE A C 1
ATOM 2006 O O . ILE A 1 264 ? 23.969 -8.898 -7.234 1 98.81 264 ILE A O 1
ATOM 2010 N N . LEU A 1 265 ? 22.406 -8.32 -8.719 1 98.81 265 LEU A N 1
ATOM 2011 C CA . LEU A 1 265 ? 22.297 -6.934 -8.273 1 98.81 265 LEU A CA 1
ATOM 2012 C C . LEU A 1 265 ? 20.984 -6.703 -7.543 1 98.81 265 LEU A C 1
ATOM 2014 O O . LEU A 1 265 ? 19.906 -6.863 -8.125 1 98.81 265 LEU A O 1
ATOM 2018 N N . THR A 1 266 ? 21.047 -6.34 -6.258 1 98.75 266 THR A N 1
ATOM 2019 C CA . THR A 1 266 ? 19.875 -6.113 -5.43 1 98.75 266 THR A CA 1
ATOM 2020 C C . THR A 1 266 ? 19.625 -4.617 -5.242 1 98.75 266 THR A C 1
ATOM 2022 O O . THR A 1 266 ? 20.5 -3.799 -5.52 1 98.75 266 THR A O 1
ATOM 2025 N N . GLY A 1 267 ? 18.359 -4.238 -4.883 1 98.25 267 GLY A N 1
ATOM 2026 C CA . GLY A 1 267 ? 17.984 -2.867 -4.574 1 98.25 267 GLY A CA 1
ATOM 2027 C C . GLY A 1 267 ? 17.766 -2.014 -5.809 1 98.25 267 GLY A C 1
ATOM 2028 O O . GLY A 1 267 ? 17.781 -0.784 -5.73 1 98.25 267 GLY A O 1
ATOM 2029 N N . GLN A 1 268 ? 17.672 -2.678 -7.012 1 98.38 268 GLN A N 1
ATOM 2030 C CA . GLN A 1 268 ? 17.484 -1.986 -8.281 1 98.38 268 GLN A CA 1
ATOM 2031 C C . GLN A 1 268 ? 16.312 -2.574 -9.07 1 98.38 268 GLN A C 1
ATOM 2033 O O . GLN A 1 268 ? 16.078 -3.781 -9.023 1 98.38 268 GLN A O 1
ATOM 2038 N N . MET A 1 269 ? 15.633 -1.729 -9.781 1 97.88 269 MET A N 1
ATOM 2039 C CA . MET A 1 269 ? 14.516 -2.217 -10.586 1 97.88 269 MET A CA 1
ATOM 2040 C C . MET A 1 269 ? 14.781 -2.01 -12.07 1 97.88 269 MET A C 1
ATOM 2042 O O . MET A 1 269 ? 15.414 -1.024 -12.461 1 97.88 269 MET A O 1
ATOM 2046 N N . VAL A 1 270 ? 14.328 -2.889 -12.906 1 98.94 270 VAL A N 1
ATOM 2047 C CA . VAL A 1 270 ? 14.375 -2.717 -14.359 1 98.94 270 VAL A CA 1
ATOM 2048 C C . VAL A 1 270 ? 13.172 -1.908 -14.828 1 98.94 270 VAL A C 1
ATOM 2050 O O . VAL A 1 270 ? 12.031 -2.246 -14.508 1 98.94 270 VAL A O 1
ATOM 2053 N N . GLY A 1 271 ? 13.469 -0.866 -15.562 1 98.81 271 GLY A N 1
ATOM 2054 C CA . GLY A 1 271 ? 12.398 -0.001 -16.031 1 98.81 271 GLY A CA 1
ATOM 2055 C C . GLY A 1 271 ? 11.992 -0.284 -17.469 1 98.81 271 GLY A C 1
ATOM 2056 O O . GLY A 1 271 ? 10.812 -0.219 -17.812 1 98.81 271 GLY A O 1
ATOM 2057 N N . LYS A 1 272 ? 12.953 -0.616 -18.328 1 98.62 272 LYS A N 1
ATOM 2058 C CA . LYS A 1 272 ? 12.617 -0.888 -19.719 1 98.62 272 LYS A CA 1
ATOM 2059 C C . LYS A 1 272 ? 13.727 -1.677 -20.422 1 98.62 272 LYS A C 1
ATOM 2061 O O . LYS A 1 272 ? 14.859 -1.705 -19.938 1 98.62 272 LYS A O 1
ATOM 2066 N N . VAL A 1 273 ? 13.352 -2.289 -21.469 1 98.94 273 VAL A N 1
ATOM 2067 C CA . VAL A 1 273 ? 14.273 -2.973 -22.375 1 98.94 273 VAL A CA 1
ATOM 2068 C C . VAL A 1 273 ? 14.844 -1.977 -23.375 1 98.94 273 VAL A C 1
ATOM 2070 O O . VAL A 1 273 ? 14.117 -1.122 -23.891 1 98.94 273 VAL A O 1
ATOM 2073 N N . LEU A 1 274 ? 16.156 -2.092 -23.609 1 98.81 274 LEU A N 1
ATOM 2074 C CA . LEU A 1 274 ? 16.797 -1.318 -24.672 1 98.81 274 LEU A CA 1
ATOM 2075 C C . LEU A 1 274 ? 16.734 -2.057 -26 1 98.81 274 LEU A C 1
ATOM 2077 O O . LEU A 1 274 ? 17.109 -3.229 -26.078 1 98.81 274 LEU A O 1
ATOM 2081 N N . PHE A 1 275 ? 16.297 -1.373 -27.094 1 98.75 275 PHE A N 1
ATOM 2082 C CA . PHE A 1 275 ? 16.156 -2.018 -28.391 1 98.75 275 PHE A CA 1
ATOM 2083 C C . PHE A 1 275 ? 17.094 -1.381 -29.422 1 98.75 275 PHE A C 1
ATOM 2085 O O . PHE A 1 275 ? 17.266 -0.161 -29.422 1 98.75 275 PHE A O 1
ATOM 2092 N N . ASP A 1 276 ? 17.734 -2.166 -30.203 1 98.31 276 ASP A N 1
ATOM 2093 C CA . ASP A 1 276 ? 18.297 -1.754 -31.484 1 98.31 276 ASP A CA 1
ATOM 2094 C C . ASP A 1 276 ? 17.25 -1.775 -32.594 1 98.31 276 ASP A C 1
ATOM 2096 O O . ASP A 1 276 ? 16.719 -2.836 -32.938 1 98.31 276 ASP A O 1
ATOM 2100 N N . THR A 1 277 ? 16.906 -0.662 -33.094 1 97.06 277 THR A N 1
ATOM 2101 C CA . THR A 1 277 ? 15.828 -0.556 -34.094 1 97.06 277 THR A CA 1
ATOM 2102 C C . THR A 1 277 ? 16.375 -0.284 -35.469 1 97.06 277 THR A C 1
ATOM 2104 O O . THR A 1 277 ? 15.68 0.265 -36.344 1 97.06 277 THR A O 1
ATOM 2107 N N . THR A 1 278 ? 17.609 -0.592 -35.688 1 96.25 278 THR A N 1
ATOM 2108 C CA . THR A 1 278 ? 18.234 -0.351 -37 1 96.25 278 THR A CA 1
ATOM 2109 C C . THR A 1 278 ? 17.641 -1.269 -38.062 1 96.25 278 THR A C 1
ATOM 2111 O O . THR A 1 278 ? 17.656 -0.938 -39.25 1 96.25 278 THR A O 1
ATOM 2114 N N . THR A 1 279 ? 17.203 -2.422 -37.625 1 92.25 279 THR A N 1
ATOM 2115 C CA . THR A 1 279 ? 16.547 -3.338 -38.562 1 92.25 279 THR A CA 1
ATOM 2116 C C . THR A 1 279 ? 15.023 -3.275 -38.375 1 92.25 279 THR A C 1
ATOM 2118 O O . THR A 1 279 ? 14.539 -2.641 -37.438 1 92.25 279 THR A O 1
ATOM 2121 N N . THR A 1 280 ? 14.344 -3.906 -39.25 1 92.62 280 THR A N 1
ATOM 2122 C CA . THR A 1 280 ? 12.883 -3.895 -39.25 1 92.62 280 THR A CA 1
ATOM 2123 C C . THR A 1 280 ? 12.336 -4.523 -37.969 1 92.62 280 THR A C 1
ATOM 2125 O O . THR A 1 280 ? 11.336 -4.059 -37.438 1 92.62 280 THR A O 1
ATOM 2128 N N . THR A 1 281 ? 12.953 -5.551 -37.531 1 97.12 281 THR A N 1
ATOM 2129 C CA . THR A 1 281 ? 12.562 -6.195 -36.281 1 97.12 281 THR A CA 1
ATOM 2130 C C . THR A 1 281 ? 13.43 -5.707 -35.125 1 97.12 281 THR A C 1
ATOM 2132 O O . THR A 1 281 ? 14.648 -5.906 -35.156 1 97.12 281 THR A O 1
ATOM 2135 N N . PRO A 1 282 ? 12.773 -5.047 -34.156 1 98.38 282 PRO A N 1
ATOM 2136 C CA . PRO A 1 282 ? 13.578 -4.59 -33.031 1 98.38 282 PRO A CA 1
ATOM 2137 C C . PRO A 1 282 ? 14.289 -5.734 -32.312 1 98.38 282 PRO A C 1
ATOM 2139 O O . PRO A 1 282 ? 13.719 -6.82 -32.156 1 98.38 282 PRO A O 1
ATOM 2142 N N . LYS A 1 283 ? 15.508 -5.477 -31.859 1 98.69 283 LYS A N 1
ATOM 2143 C CA . LYS A 1 283 ? 16.297 -6.465 -31.125 1 98.69 283 LYS A CA 1
ATOM 2144 C C . LYS A 1 283 ? 16.641 -5.965 -29.734 1 98.69 283 LYS A C 1
ATOM 2146 O O . LYS A 1 283 ? 17.203 -4.879 -29.578 1 98.69 283 LYS A O 1
ATOM 2151 N N . ALA A 1 284 ? 16.297 -6.75 -28.734 1 98.88 284 ALA A N 1
ATOM 2152 C CA . ALA A 1 284 ? 16.672 -6.406 -27.375 1 98.88 284 ALA A CA 1
ATOM 2153 C C . ALA A 1 284 ? 18.188 -6.488 -27.188 1 98.88 284 ALA A C 1
ATOM 2155 O O . ALA A 1 284 ? 18.812 -7.512 -27.5 1 98.88 284 ALA A O 1
ATOM 2156 N N . VAL A 1 285 ? 18.828 -5.438 -26.594 1 98.88 285 VAL A N 1
ATOM 2157 C CA . VAL A 1 285 ? 20.281 -5.41 -26.484 1 98.88 285 VAL A CA 1
ATOM 2158 C C . VAL A 1 285 ? 20.703 -5.125 -25.047 1 98.88 285 VAL A C 1
ATOM 2160 O O . VAL A 1 285 ? 21.891 -5.031 -24.734 1 98.88 285 VAL A O 1
ATOM 2163 N N . GLY A 1 286 ? 19.766 -4.941 -24.203 1 98.94 286 GLY A N 1
ATOM 2164 C CA . GLY A 1 286 ? 20.031 -4.676 -22.797 1 98.94 286 GLY A CA 1
ATOM 2165 C C . GLY A 1 286 ? 18.828 -4.137 -22.047 1 98.94 286 GLY A C 1
ATOM 2166 O O . GLY A 1 286 ? 17.688 -4.27 -22.531 1 98.94 286 GLY A O 1
ATOM 2167 N N . VAL A 1 287 ? 19.078 -3.617 -20.797 1 99 287 VAL A N 1
ATOM 2168 C CA . VAL A 1 287 ? 17.984 -3.008 -20.031 1 99 287 VAL A CA 1
ATOM 2169 C C . VAL A 1 287 ? 18.484 -1.705 -19.391 1 99 287 VAL A C 1
ATOM 2171 O O . VAL A 1 287 ? 19.688 -1.507 -19.219 1 99 287 VAL A O 1
ATOM 2174 N N . ASN A 1 288 ? 17.547 -0.805 -19.234 1 98.94 288 ASN A N 1
ATOM 2175 C CA . ASN A 1 288 ? 17.688 0.314 -18.312 1 98.94 288 ASN A CA 1
ATOM 2176 C C . ASN A 1 288 ? 17.156 -0.027 -16.922 1 98.94 288 ASN A C 1
ATOM 2178 O O . ASN A 1 288 ? 16.062 -0.565 -16.797 1 98.94 288 ASN A O 1
ATOM 2182 N N . PHE A 1 289 ? 17.969 0.183 -15.898 1 98.88 289 PHE A N 1
ATOM 2183 C CA . PHE A 1 289 ? 17.578 -0.114 -14.523 1 98.88 289 PHE A CA 1
ATOM 2184 C C . PHE A 1 289 ? 17.953 1.035 -13.594 1 98.88 289 PHE A C 1
ATOM 2186 O O . PHE A 1 289 ? 18.75 1.901 -13.961 1 98.88 289 PHE A O 1
ATOM 2193 N N . GLY A 1 290 ? 17.266 1.134 -12.422 1 98.62 290 GLY A N 1
ATOM 2194 C CA . GLY A 1 290 ? 17.594 2.184 -11.469 1 98.62 290 GLY A CA 1
ATOM 2195 C C . GLY A 1 290 ? 16.562 2.32 -10.359 1 98.62 290 GLY A C 1
ATOM 2196 O O . GLY A 1 290 ? 15.789 1.395 -10.102 1 98.62 290 GLY A O 1
ATOM 2197 N N . THR A 1 291 ? 16.641 3.461 -9.617 1 98.19 291 THR A N 1
ATOM 2198 C CA . THR A 1 291 ? 15.742 3.736 -8.5 1 98.19 291 THR A CA 1
ATOM 2199 C C . THR A 1 291 ? 14.93 5 -8.75 1 98.19 291 THR A C 1
ATOM 2201 O O . THR A 1 291 ? 13.969 5.281 -8.039 1 98.19 291 THR A O 1
ATOM 2204 N N . HIS A 1 292 ? 15.281 5.742 -9.773 1 98.06 292 HIS A N 1
ATOM 2205 C CA . HIS A 1 292 ? 14.648 7.016 -10.094 1 98.06 292 HIS A CA 1
ATOM 2206 C C . HIS A 1 292 ? 14.945 7.422 -11.531 1 98.06 292 HIS A C 1
ATOM 2208 O O . HIS A 1 292 ? 15.938 6.98 -12.117 1 98.06 292 HIS A O 1
ATOM 2214 N N . ALA A 1 293 ? 14.109 8.234 -12.078 1 97.25 293 ALA A N 1
ATOM 2215 C CA . ALA A 1 293 ? 14.25 8.664 -13.469 1 97.25 293 ALA A CA 1
ATOM 2216 C C . ALA A 1 293 ? 15.617 9.305 -13.703 1 97.25 293 ALA A C 1
ATOM 2218 O O . ALA A 1 293 ? 16.172 9.211 -14.805 1 97.25 293 ALA A O 1
ATOM 2219 N N . LYS A 1 294 ? 16.203 9.938 -12.609 1 96.81 294 LYS A N 1
ATOM 2220 C CA . LYS A 1 294 ? 17.5 10.617 -12.75 1 96.81 294 LYS A CA 1
ATOM 2221 C C . LYS A 1 294 ? 18.609 9.797 -12.109 1 96.81 294 LYS A C 1
ATOM 2223 O O . LYS A 1 294 ? 19.766 10.242 -12.047 1 96.81 294 LYS A O 1
ATOM 2228 N N . VAL A 1 295 ? 18.328 8.719 -11.555 1 97.31 295 VAL A N 1
ATOM 2229 C CA . VAL A 1 295 ? 19.297 7.777 -10.984 1 97.31 295 VAL A CA 1
ATOM 2230 C C . VAL A 1 295 ? 19.094 6.398 -11.609 1 97.31 295 VAL A C 1
ATOM 2232 O O . VAL A 1 295 ? 18.562 5.488 -10.961 1 97.31 295 VAL A O 1
ATOM 2235 N N . ASN A 1 296 ? 19.547 6.242 -12.812 1 98.06 296 ASN A N 1
ATOM 2236 C CA . ASN A 1 296 ? 19.375 5.012 -13.57 1 98.06 296 ASN A CA 1
ATOM 2237 C C . ASN A 1 296 ? 20.578 4.73 -14.461 1 98.06 296 ASN A C 1
ATOM 2239 O O . ASN A 1 296 ? 21.453 5.586 -14.625 1 98.06 296 ASN A O 1
ATOM 2243 N N . PHE A 1 297 ? 20.688 3.51 -14.961 1 98.69 297 PHE A N 1
ATOM 2244 C CA . PHE A 1 297 ? 21.859 2.986 -15.656 1 98.69 297 PHE A CA 1
ATOM 2245 C C . PHE A 1 297 ? 21.438 2.027 -16.766 1 98.69 297 PHE A C 1
ATOM 2247 O O . PHE A 1 297 ? 20.328 1.479 -16.734 1 98.69 297 PHE A O 1
ATOM 2254 N N . ASP A 1 298 ? 22.328 1.87 -17.734 1 98.88 298 ASP A N 1
ATOM 2255 C CA . ASP A 1 298 ? 22.141 0.868 -18.781 1 98.88 298 ASP A CA 1
ATOM 2256 C C . ASP A 1 298 ? 23.125 -0.295 -18.609 1 98.88 298 ASP A C 1
ATOM 2258 O O . ASP A 1 298 ? 24.25 -0.105 -18.141 1 98.88 298 ASP A O 1
ATOM 2262 N N . VAL A 1 299 ? 22.641 -1.457 -18.891 1 98.94 299 VAL A N 1
ATOM 2263 C CA . VAL A 1 299 ? 23.484 -2.65 -19 1 98.94 299 VAL A CA 1
ATOM 2264 C C . VAL A 1 299 ? 23.094 -3.451 -20.234 1 98.94 299 VAL A C 1
ATOM 2266 O O . VAL A 1 299 ? 21.938 -3.4 -20.672 1 98.94 299 VAL A O 1
ATOM 2269 N N . HIS A 1 300 ? 24.031 -4.211 -20.812 1 98.88 300 HIS A N 1
ATOM 2270 C CA . HIS A 1 300 ? 23.812 -4.777 -22.141 1 98.88 300 HIS A CA 1
ATOM 2271 C C . HIS A 1 300 ? 23.828 -6.301 -22.094 1 98.88 300 HIS A C 1
ATOM 2273 O O . HIS A 1 300 ? 24.484 -6.898 -21.234 1 98.88 300 HIS A O 1
ATOM 2279 N N . ALA A 1 301 ? 23.094 -6.906 -23.016 1 98.88 301 ALA A N 1
ATOM 2280 C CA . ALA A 1 301 ? 23.016 -8.359 -23.172 1 98.88 301 ALA A CA 1
ATOM 2281 C C . ALA A 1 301 ? 23.547 -8.789 -24.531 1 98.88 301 ALA A C 1
ATOM 2283 O O . ALA A 1 301 ? 23.156 -8.242 -25.562 1 98.88 301 ALA A O 1
ATOM 2284 N N . ARG A 1 302 ? 24.391 -9.797 -24.531 1 98.31 302 ARG A N 1
ATOM 2285 C CA . ARG A 1 302 ? 24.953 -10.328 -25.766 1 98.31 302 ARG A CA 1
ATOM 2286 C C . ARG A 1 302 ? 23.938 -11.195 -26.5 1 98.31 302 ARG A C 1
ATOM 2288 O O . ARG A 1 302 ? 23.859 -11.164 -27.734 1 98.31 302 ARG A O 1
ATOM 2295 N N . HIS A 1 303 ? 23.203 -12.008 -25.766 1 98.44 303 HIS A N 1
ATOM 2296 C CA . HIS A 1 303 ? 22.281 -12.953 -26.391 1 98.44 303 HIS A CA 1
ATOM 2297 C C . HIS A 1 303 ? 20.828 -12.531 -26.188 1 98.44 303 HIS A C 1
ATOM 2299 O O . HIS A 1 303 ? 20.141 -12.18 -27.156 1 98.44 303 HIS A O 1
ATOM 2305 N N . GLU A 1 304 ? 20.344 -12.547 -24.875 1 98.81 304 GLU A N 1
ATOM 2306 C CA . GLU A 1 304 ? 18.922 -12.234 -24.688 1 98.81 304 GLU A CA 1
ATOM 2307 C C . GLU A 1 304 ? 18.688 -11.492 -23.375 1 98.81 304 GLU A C 1
ATOM 2309 O O . GLU A 1 304 ? 19.484 -11.594 -22.453 1 98.81 304 GLU A O 1
ATOM 2314 N N . VAL A 1 305 ? 17.609 -10.727 -23.344 1 98.94 305 VAL A N 1
ATOM 2315 C CA . VAL A 1 305 ? 16.969 -10.219 -22.125 1 98.94 305 VAL A CA 1
ATOM 2316 C C . VAL A 1 305 ? 15.812 -11.133 -21.734 1 98.94 305 VAL A C 1
ATOM 2318 O O . VAL A 1 305 ? 14.992 -11.5 -22.578 1 98.94 305 VAL A O 1
ATOM 2321 N N . LEU A 1 306 ? 15.742 -11.531 -20.469 1 99 306 LEU A N 1
ATOM 2322 C CA . LEU A 1 306 ? 14.703 -12.406 -19.938 1 99 306 LEU A CA 1
ATOM 2323 C C . LEU A 1 306 ? 13.891 -11.695 -18.859 1 99 306 LEU A C 1
ATOM 2325 O O . LEU A 1 306 ? 14.414 -11.383 -17.797 1 99 306 LEU A O 1
ATOM 2329 N N . LEU A 1 307 ? 12.609 -11.422 -19.141 1 98.94 307 LEU A N 1
ATOM 2330 C CA . LEU A 1 307 ? 11.758 -10.766 -18.156 1 98.94 307 LEU A CA 1
ATOM 2331 C C . LEU A 1 307 ? 11.156 -11.789 -17.188 1 98.94 307 LEU A C 1
ATOM 2333 O O . LEU A 1 307 ? 10.516 -12.75 -17.625 1 98.94 307 LEU A O 1
ATOM 2337 N N . ALA A 1 308 ? 11.359 -11.648 -15.969 1 98.94 308 ALA A N 1
ATOM 2338 C CA . ALA A 1 308 ? 10.875 -12.516 -14.898 1 98.94 308 ALA A CA 1
ATOM 2339 C C . ALA A 1 308 ? 10.336 -11.703 -13.727 1 98.94 308 ALA A C 1
ATOM 2341 O O . ALA A 1 308 ? 10.641 -12 -12.57 1 98.94 308 ALA A O 1
ATOM 2342 N N . SER A 1 309 ? 9.578 -10.633 -14.023 1 98.69 309 SER A N 1
ATOM 2343 C CA . SER A 1 309 ? 9.172 -9.672 -13.008 1 98.69 309 SER A CA 1
ATOM 2344 C C . SER A 1 309 ? 7.715 -9.875 -12.602 1 98.69 309 SER A C 1
ATOM 2346 O O . SER A 1 309 ? 7.168 -9.102 -11.812 1 98.69 309 SER A O 1
ATOM 2348 N N . GLY A 1 310 ? 7.031 -10.906 -13.148 1 98.31 310 GLY A N 1
ATOM 2349 C CA . GLY A 1 310 ? 5.699 -11.289 -12.711 1 98.31 310 GLY A CA 1
ATOM 2350 C C . GLY A 1 310 ? 4.594 -10.641 -13.531 1 98.31 310 GLY A C 1
ATOM 2351 O O . GLY A 1 310 ? 4.855 -9.773 -14.359 1 98.31 310 GLY A O 1
ATOM 2352 N N . SER A 1 311 ? 3.383 -10.992 -13.273 1 98.44 311 SER A N 1
ATOM 2353 C CA . SER A 1 311 ? 2.215 -10.617 -14.062 1 98.44 311 SER A CA 1
ATOM 2354 C C . SER A 1 311 ? 1.874 -9.141 -13.883 1 98.44 311 SER A C 1
ATOM 2356 O O . SER A 1 311 ? 1.144 -8.562 -14.688 1 98.44 311 SER A O 1
ATOM 2358 N N . ALA A 1 312 ? 2.369 -8.539 -12.836 1 98.31 312 ALA A N 1
ATOM 2359 C CA . ALA A 1 312 ? 2.096 -7.125 -12.594 1 98.31 312 ALA A CA 1
ATOM 2360 C C . ALA A 1 312 ? 3.139 -6.238 -13.273 1 98.31 312 ALA A C 1
ATOM 2362 O O . ALA A 1 312 ? 2.82 -5.152 -13.75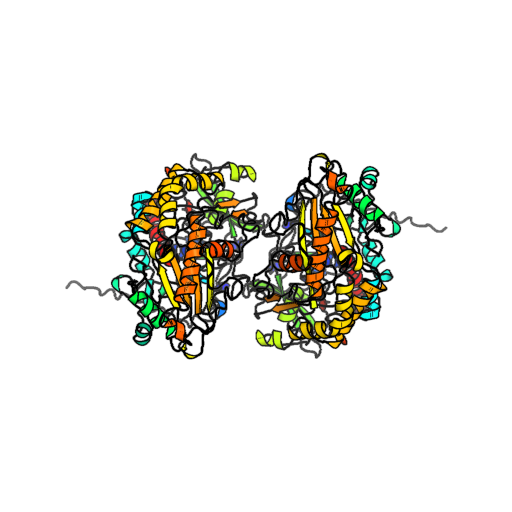8 1 98.31 312 ALA A O 1
ATOM 2363 N N . VAL A 1 313 ? 4.402 -6.711 -13.359 1 98.81 313 VAL A N 1
ATOM 2364 C CA . VAL A 1 313 ? 5.484 -5.777 -13.672 1 98.81 313 VAL A CA 1
ATOM 2365 C C . VAL A 1 313 ? 6.031 -6.066 -15.07 1 98.81 313 VAL A C 1
ATOM 2367 O O . VAL A 1 313 ? 6.383 -5.145 -15.805 1 98.81 313 VAL A O 1
ATOM 2370 N N . SER A 1 314 ? 6.082 -7.309 -15.508 1 98.94 314 SER A N 1
ATOM 2371 C CA . SER A 1 314 ? 6.633 -7.637 -16.812 1 98.94 314 SER A CA 1
ATOM 2372 C C . SER A 1 314 ? 5.879 -6.91 -17.922 1 98.94 314 SER A C 1
ATOM 2374 O O . SER A 1 314 ? 6.492 -6.371 -18.859 1 98.94 314 SER A O 1
ATOM 2376 N N . PRO A 1 315 ? 4.535 -6.863 -17.844 1 98.94 315 PRO A N 1
ATOM 2377 C CA . PRO A 1 315 ? 3.85 -6.094 -18.891 1 98.94 315 PRO A CA 1
ATOM 2378 C C . PRO A 1 315 ? 4.211 -4.609 -18.859 1 98.94 315 PRO A C 1
ATOM 2380 O O . PRO A 1 315 ? 4.262 -3.963 -19.906 1 98.94 315 PRO A O 1
ATOM 2383 N N . GLN A 1 316 ? 4.441 -4.055 -17.688 1 98.94 316 GLN A N 1
ATOM 2384 C CA . GLN A 1 316 ? 4.844 -2.652 -17.594 1 98.94 316 GLN A CA 1
ATOM 2385 C C . GLN A 1 316 ? 6.18 -2.418 -18.297 1 98.94 316 GLN A C 1
ATOM 2387 O O . GLN A 1 316 ? 6.34 -1.444 -19.031 1 98.94 316 GLN A O 1
ATOM 2392 N N . ILE A 1 317 ? 7.137 -3.312 -18.016 1 98.94 317 ILE A N 1
ATOM 2393 C CA . ILE A 1 317 ? 8.453 -3.191 -18.641 1 98.94 317 ILE A CA 1
ATOM 2394 C C . ILE A 1 317 ? 8.305 -3.227 -20.172 1 98.94 317 ILE A C 1
ATOM 2396 O O . ILE A 1 317 ? 8.906 -2.412 -20.875 1 98.94 317 ILE A O 1
ATOM 2400 N N . LEU A 1 318 ? 7.492 -4.137 -20.656 1 99 318 LEU A N 1
ATOM 2401 C CA . LEU A 1 318 ? 7.266 -4.227 -22.094 1 99 318 LEU A CA 1
ATOM 2402 C C . LEU A 1 318 ? 6.629 -2.945 -22.625 1 99 318 LEU A C 1
ATOM 2404 O O . LEU A 1 318 ? 7.09 -2.385 -23.625 1 99 318 LEU A O 1
ATOM 2408 N N . GLU A 1 319 ? 5.602 -2.488 -21.953 1 98.94 319 GLU A N 1
ATOM 2409 C CA . GLU A 1 319 ? 4.914 -1.279 -22.391 1 98.94 319 GLU A CA 1
ATOM 2410 C C . GLU A 1 319 ? 5.848 -0.074 -22.375 1 98.94 319 GLU A C 1
ATOM 2412 O O . GLU A 1 319 ? 5.895 0.701 -23.328 1 98.94 319 GLU A O 1
ATOM 2417 N N . HIS A 1 320 ? 6.629 0.077 -21.344 1 98.94 320 HIS A N 1
ATOM 2418 C CA . HIS A 1 320 ? 7.586 1.177 -21.266 1 98.94 320 HIS A CA 1
ATOM 2419 C C . HIS A 1 320 ? 8.641 1.071 -22.375 1 98.94 320 HIS A C 1
ATOM 2421 O O . HIS A 1 320 ? 9.305 2.057 -22.688 1 98.94 320 HIS A O 1
ATOM 2427 N N . SER A 1 321 ? 8.805 -0.1 -22.953 1 98.94 321 SER A N 1
ATOM 2428 C CA . SER A 1 321 ? 9.812 -0.366 -23.969 1 98.94 321 SER A CA 1
ATOM 2429 C C . SER A 1 321 ? 9.242 -0.187 -25.375 1 98.94 321 SER A C 1
ATOM 2431 O O . SER A 1 321 ? 9.938 -0.417 -26.375 1 98.94 321 SER A O 1
ATOM 2433 N N . GLY A 1 322 ? 7.957 0.124 -25.469 1 98.81 322 GLY A N 1
ATOM 2434 C CA . GLY A 1 322 ? 7.32 0.343 -26.766 1 98.81 322 GLY A CA 1
ATOM 2435 C C . GLY A 1 322 ? 6.629 -0.894 -27.297 1 98.81 322 GLY A C 1
ATOM 2436 O O . GLY A 1 322 ? 6.254 -0.938 -28.469 1 98.81 322 GLY A O 1
ATOM 2437 N N . VAL A 1 323 ? 6.488 -1.934 -26.531 1 98.94 323 VAL A N 1
ATOM 2438 C CA . VAL A 1 323 ? 5.797 -3.156 -26.922 1 98.94 323 VAL A CA 1
ATOM 2439 C C . VAL A 1 323 ? 4.434 -3.227 -26.234 1 98.94 323 VAL A C 1
ATOM 2441 O O . VAL A 1 323 ? 4.348 -3.508 -25.031 1 98.94 323 VAL A O 1
ATOM 2444 N N . GLY A 1 324 ? 3.373 -2.98 -26.875 1 98.75 324 GLY A N 1
ATOM 2445 C CA . GLY A 1 324 ? 2.041 -2.967 -26.281 1 98.75 324 GLY A CA 1
ATOM 2446 C C . GLY A 1 324 ? 1.005 -2.307 -27.172 1 98.75 324 GLY A C 1
ATOM 2447 O O . GLY A 1 324 ? 1.284 -1.991 -28.328 1 98.75 324 GLY A O 1
ATOM 2448 N N . LEU A 1 325 ? -0.141 -2.111 -26.719 1 98.62 325 LEU A N 1
ATOM 2449 C CA . LEU A 1 325 ? -1.257 -1.52 -27.438 1 98.62 325 LEU A CA 1
ATOM 2450 C C . LEU A 1 325 ? -0.977 -0.057 -27.766 1 98.62 325 LEU A C 1
ATOM 2452 O O . LEU A 1 325 ? -0.526 0.702 -26.906 1 98.62 325 LEU A O 1
ATOM 2456 N N . LYS A 1 326 ? -1.29 0.331 -28.938 1 98.19 326 LYS A N 1
ATOM 2457 C CA . LYS A 1 326 ? -1.043 1.695 -29.406 1 98.19 326 LYS A CA 1
ATOM 2458 C C . LYS A 1 326 ? -1.747 2.711 -28.5 1 98.19 326 LYS A C 1
ATOM 2460 O O . LYS A 1 326 ? -1.145 3.705 -28.094 1 98.19 326 LYS A O 1
ATOM 2465 N N . ALA A 1 327 ? -2.992 2.414 -28.234 1 97.88 327 ALA A N 1
ATOM 2466 C CA . ALA A 1 327 ? -3.779 3.359 -27.453 1 97.88 327 ALA A CA 1
ATOM 2467 C C . ALA A 1 327 ? -3.154 3.582 -26.078 1 97.88 327 ALA A C 1
ATOM 2469 O O . ALA A 1 327 ? -3.125 4.711 -25.578 1 97.88 327 ALA A O 1
ATOM 2470 N N . VAL A 1 328 ? -2.691 2.555 -25.406 1 98.31 328 VAL A N 1
ATOM 2471 C CA . VAL A 1 328 ? -2.07 2.621 -24.094 1 98.31 328 VAL A CA 1
ATOM 2472 C C . VAL A 1 328 ? -0.782 3.436 -24.172 1 98.31 328 VAL A C 1
ATOM 2474 O O . VAL A 1 328 ? -0.565 4.344 -23.359 1 98.31 328 VAL A O 1
ATOM 2477 N N . LEU A 1 329 ? 0.065 3.139 -25.141 1 98.81 329 LEU A N 1
ATOM 2478 C CA . LEU A 1 329 ? 1.383 3.752 -25.266 1 98.81 329 LEU A CA 1
ATOM 2479 C C . LEU A 1 329 ? 1.265 5.219 -25.672 1 98.81 329 LEU A C 1
ATOM 2481 O O . LEU A 1 329 ? 1.954 6.078 -25.125 1 98.81 329 LEU A O 1
ATOM 2485 N N . ASP A 1 330 ? 0.335 5.547 -26.594 1 98.56 330 ASP A N 1
ATOM 2486 C CA . ASP A 1 330 ? 0.114 6.926 -27.016 1 98.56 330 ASP A CA 1
ATOM 2487 C C . ASP A 1 330 ? -0.334 7.797 -25.844 1 98.56 330 ASP A C 1
ATOM 2489 O O . ASP A 1 330 ? 0.065 8.961 -25.75 1 98.56 330 ASP A O 1
ATOM 2493 N N . ASN A 1 331 ? -1.13 7.195 -25.062 1 97.88 331 ASN A N 1
ATOM 2494 C CA . ASN A 1 331 ? -1.704 7.938 -23.953 1 97.88 331 ASN A CA 1
ATOM 2495 C C . ASN A 1 331 ? -0.622 8.469 -23.016 1 97.88 331 ASN A C 1
ATOM 2497 O O . ASN A 1 331 ? -0.836 9.461 -22.312 1 97.88 331 ASN A O 1
ATOM 2501 N N . VAL A 1 332 ? 0.573 7.836 -22.984 1 98.06 332 VAL A N 1
ATOM 2502 C CA . VAL A 1 332 ? 1.611 8.266 -22.047 1 98.06 332 VAL A CA 1
ATOM 2503 C C . VAL A 1 332 ? 2.824 8.773 -22.828 1 98.06 332 VAL A C 1
ATOM 2505 O O . VAL A 1 332 ? 3.863 9.078 -22.234 1 98.06 332 VAL A O 1
ATOM 2508 N N . GLY A 1 333 ? 2.785 8.734 -24.109 1 98.25 333 GLY A N 1
ATOM 2509 C CA . GLY A 1 333 ? 3.84 9.297 -24.938 1 98.25 333 GLY A CA 1
ATOM 2510 C C . GLY A 1 333 ? 4.984 8.336 -25.188 1 98.25 333 GLY A C 1
ATOM 2511 O O . GLY A 1 333 ? 6.137 8.75 -25.328 1 98.25 333 GLY A O 1
ATOM 2512 N N . VAL A 1 334 ? 4.754 7.047 -25.172 1 98.62 334 VAL A N 1
ATOM 2513 C CA . VAL A 1 334 ? 5.758 6.039 -25.5 1 98.62 334 VAL A CA 1
ATOM 2514 C C . VAL A 1 334 ? 5.609 5.625 -26.969 1 98.62 334 VAL A C 1
ATOM 2516 O O . VAL A 1 334 ? 4.512 5.281 -27.406 1 98.62 334 VAL A O 1
ATOM 2519 N N . GLU A 1 335 ? 6.664 5.691 -27.719 1 98.19 335 GLU A N 1
ATOM 2520 C CA . GLU A 1 335 ? 6.629 5.27 -29.125 1 98.19 335 GLU A CA 1
ATOM 2521 C C . GLU A 1 335 ? 6.426 3.764 -29.234 1 98.19 335 GLU A C 1
ATOM 2523 O O . GLU A 1 335 ? 7.141 2.982 -28.609 1 98.19 335 GLU A O 1
ATOM 2528 N N . GLN A 1 336 ? 5.477 3.385 -30.031 1 98.62 336 GLN A N 1
ATOM 2529 C CA . GLN A 1 336 ? 5.219 1.963 -30.219 1 98.62 336 GLN A CA 1
ATOM 2530 C C . GLN A 1 336 ? 6.207 1.353 -31.203 1 98.62 336 GLN A C 1
ATOM 2532 O O . GLN A 1 336 ? 6.371 1.854 -32.312 1 98.62 336 GLN A O 1
ATOM 2537 N N . LEU A 1 337 ? 6.855 0.347 -30.828 1 98.5 337 LEU A N 1
ATOM 2538 C CA . LEU A 1 337 ? 7.734 -0.422 -31.703 1 98.5 337 LEU A CA 1
ATOM 2539 C C . LEU A 1 337 ? 7.027 -1.66 -32.25 1 98.5 337 LEU A C 1
ATOM 2541 O O . LEU A 1 337 ? 7.207 -2.029 -33.406 1 98.5 337 LEU A O 1
ATOM 2545 N N . VAL A 1 338 ? 6.25 -2.365 -31.359 1 98.56 338 VAL A N 1
ATOM 2546 C CA . VAL A 1 338 ? 5.543 -3.588 -31.719 1 98.56 338 VAL A CA 1
ATOM 2547 C C . VAL A 1 338 ? 4.145 -3.574 -31.094 1 98.56 338 VAL A C 1
ATOM 2549 O O . VAL A 1 338 ? 3.98 -3.252 -29.922 1 98.56 338 VAL A O 1
ATOM 2552 N N . ASP A 1 339 ? 3.16 -3.855 -31.875 1 98 339 ASP A N 1
ATOM 2553 C CA . ASP A 1 339 ? 1.778 -3.932 -31.422 1 98 339 ASP A CA 1
ATOM 2554 C C . ASP A 1 339 ? 1.435 -5.344 -30.953 1 98 339 ASP A C 1
ATOM 2556 O O . ASP A 1 339 ? 1.302 -6.262 -31.766 1 98 339 ASP A O 1
ATOM 2560 N N . LEU A 1 340 ? 1.333 -5.535 -29.719 1 98.56 340 LEU A N 1
ATOM 2561 C CA . LEU A 1 340 ? 0.957 -6.785 -29.062 1 98.56 340 LEU A CA 1
ATOM 2562 C C . LEU A 1 340 ? -0.007 -6.527 -27.906 1 98.56 340 LEU A C 1
ATOM 2564 O O . LEU A 1 340 ? 0.015 -5.453 -27.297 1 98.56 340 LEU A O 1
ATOM 2568 N N . PRO A 1 341 ? -0.876 -7.461 -27.578 1 98.62 341 PRO A N 1
ATOM 2569 C CA . PRO A 1 341 ? -1.834 -7.27 -26.484 1 98.62 341 PRO A CA 1
ATOM 2570 C C . PRO A 1 341 ? -1.205 -7.465 -25.094 1 98.62 341 PRO A C 1
ATOM 2572 O O . PRO A 1 341 ? -1.743 -8.203 -24.266 1 98.62 341 PRO A O 1
ATOM 2575 N N . VAL A 1 342 ? -0.16 -6.73 -24.859 1 98.88 342 VAL A N 1
ATOM 2576 C CA . VAL A 1 342 ? 0.536 -6.758 -23.562 1 98.88 342 VAL A CA 1
ATOM 2577 C C . VAL A 1 342 ? -0.358 -6.164 -22.484 1 98.88 342 VAL A C 1
ATOM 2579 O O . VAL A 1 342 ? -1.03 -5.156 -22.703 1 98.88 342 VAL A O 1
ATOM 2582 N N . GLY A 1 343 ? -0.419 -6.797 -21.297 1 98.81 343 GLY A N 1
ATOM 2583 C CA . GLY A 1 343 ? -1.133 -6.277 -20.141 1 98.81 343 GLY A CA 1
ATOM 2584 C C . GLY A 1 343 ? -2.572 -6.75 -20.062 1 98.81 343 GLY A C 1
ATOM 2585 O O . GLY A 1 343 ? -3.227 -6.605 -19.031 1 98.81 343 GLY A O 1
ATOM 2586 N N . LEU A 1 344 ? -3.123 -7.34 -21.109 1 98.75 344 LEU A N 1
ATOM 2587 C CA . LEU A 1 344 ? -4.492 -7.848 -21.141 1 98.75 344 LEU A CA 1
ATOM 2588 C C . LEU A 1 344 ? -4.559 -9.258 -20.562 1 98.75 344 LEU A C 1
ATOM 2590 O O . LEU A 1 344 ? -3.527 -9.844 -20.219 1 98.75 344 LEU A O 1
ATOM 2594 N N . ASN A 1 345 ? -5.781 -9.734 -20.391 1 98.75 345 ASN A N 1
ATOM 2595 C CA . ASN A 1 345 ? -6.055 -11.109 -19.969 1 98.75 345 ASN A CA 1
ATOM 2596 C C . ASN A 1 345 ? -5.609 -11.352 -18.531 1 98.75 345 ASN A C 1
ATOM 2598 O O . ASN A 1 345 ? -5.332 -12.492 -18.141 1 98.75 345 ASN A O 1
ATOM 2602 N N . LEU A 1 346 ? -5.504 -10.258 -17.75 1 98.75 346 LEU A N 1
ATOM 2603 C CA . LEU A 1 346 ? -5.199 -10.43 -16.328 1 98.75 346 LEU A CA 1
ATOM 2604 C C . LEU A 1 346 ? -6.266 -11.273 -15.648 1 98.75 346 LEU A C 1
ATOM 2606 O O . LEU A 1 346 ? -7.453 -10.938 -15.688 1 98.75 346 LEU A O 1
ATOM 2610 N N . GLN A 1 347 ? -5.836 -12.359 -15.102 1 98.38 347 GLN A N 1
ATOM 2611 C CA . GLN A 1 347 ? -6.695 -13.234 -14.305 1 98.38 347 GLN A CA 1
ATOM 2612 C C . GLN A 1 347 ? -6.148 -13.406 -12.891 1 98.38 347 GLN A C 1
ATOM 2614 O O . GLN A 1 347 ? -4.977 -13.742 -12.711 1 98.38 347 GLN A O 1
ATOM 2619 N N . ASP A 1 348 ? -6.961 -13.07 -11.977 1 97.62 348 ASP A N 1
ATOM 2620 C CA . ASP A 1 348 ? -6.727 -13.406 -10.578 1 97.62 348 ASP A CA 1
ATOM 2621 C C . ASP A 1 348 ? -7.996 -13.945 -9.922 1 97.62 348 ASP A C 1
ATOM 2623 O O . ASP A 1 348 ? -9.078 -13.898 -10.516 1 97.62 348 ASP A O 1
ATOM 2627 N N . GLN A 1 349 ? -7.793 -14.555 -8.82 1 97.94 349 GLN A N 1
ATOM 2628 C CA . GLN A 1 349 ? -8.898 -15.172 -8.094 1 97.94 349 GLN A CA 1
ATOM 2629 C C . GLN A 1 349 ? -9.312 -14.328 -6.895 1 97.94 349 GLN A C 1
ATOM 2631 O O . GLN A 1 349 ? -8.57 -13.438 -6.465 1 97.94 349 GLN A O 1
ATOM 2636 N N . THR A 1 350 ? -10.516 -14.516 -6.438 1 97.81 350 THR A N 1
ATOM 2637 C CA . THR A 1 350 ? -11.039 -13.812 -5.273 1 97.81 350 THR A CA 1
ATOM 2638 C C . THR A 1 350 ? -11.172 -14.758 -4.082 1 97.81 350 THR A C 1
ATOM 2640 O O . THR A 1 350 ? -11.562 -15.914 -4.246 1 97.81 350 THR A O 1
ATOM 2643 N N . THR A 1 351 ? -10.852 -14.281 -2.914 1 98.38 351 THR A N 1
ATOM 2644 C CA . THR A 1 351 ? -10.898 -15.102 -1.709 1 98.38 351 THR A CA 1
ATOM 2645 C C . THR A 1 351 ? -11.938 -14.562 -0.726 1 98.38 351 THR A C 1
ATOM 2647 O O . THR A 1 351 ? -11.977 -13.367 -0.452 1 98.38 351 THR A O 1
ATOM 2650 N N . THR A 1 352 ? -12.789 -15.383 -0.25 1 98.25 352 THR A N 1
ATOM 2651 C CA . THR A 1 352 ? -13.625 -15.133 0.922 1 98.25 352 THR A CA 1
ATOM 2652 C C . THR A 1 352 ? -13.281 -16.109 2.045 1 98.25 352 THR A C 1
ATOM 2654 O O . THR A 1 352 ? -12.602 -17.125 1.812 1 98.25 352 THR A O 1
ATOM 2657 N N . THR A 1 353 ? -13.688 -15.773 3.234 1 98.06 353 THR A N 1
ATOM 2658 C CA . THR A 1 353 ? -13.352 -16.578 4.398 1 98.06 353 THR A CA 1
ATOM 2659 C C . THR A 1 353 ? -14.617 -16.953 5.176 1 98.06 353 THR A C 1
ATOM 2661 O O . THR A 1 353 ? -15.5 -16.125 5.371 1 98.06 353 THR A O 1
ATOM 2664 N N . VAL A 1 354 ? -14.75 -18.188 5.496 1 98.25 354 VAL A N 1
ATOM 2665 C CA . VAL A 1 354 ? -15.672 -18.672 6.512 1 98.25 354 VAL A CA 1
ATOM 2666 C C . VAL A 1 354 ? -14.891 -19.266 7.68 1 98.25 354 VAL A C 1
ATOM 2668 O O . VAL A 1 354 ? -13.977 -20.078 7.477 1 98.25 354 VAL A O 1
ATOM 2671 N N . ARG A 1 355 ? -15.203 -18.828 8.875 1 98.25 355 ARG A N 1
ATOM 2672 C CA . ARG A 1 355 ? -14.453 -19.281 10.039 1 98.25 355 ARG A CA 1
ATOM 2673 C C . ARG A 1 355 ? -15.398 -19.672 11.172 1 98.25 355 ARG A C 1
ATOM 2675 O O . ARG A 1 355 ? -16.391 -19 11.43 1 98.25 355 ARG A O 1
ATOM 2682 N N . SER A 1 356 ? -15.086 -20.75 11.852 1 97.69 356 SER A N 1
ATOM 2683 C CA . SER A 1 356 ? -15.844 -21.219 13.008 1 97.69 356 SER A CA 1
ATOM 2684 C C . SER A 1 356 ? -14.961 -21.297 14.25 1 97.69 356 SER A C 1
ATOM 2686 O O . SER A 1 356 ? -13.797 -21.688 14.172 1 97.69 356 SER A O 1
ATOM 2688 N N . ASN A 1 357 ? -15.531 -20.875 15.328 1 97.56 357 ASN A N 1
ATOM 2689 C CA . ASN A 1 357 ? -14.969 -21.266 16.625 1 97.56 357 ASN A CA 1
ATOM 2690 C C . ASN A 1 357 ? -15.18 -22.75 16.906 1 97.56 357 ASN A C 1
ATOM 2692 O O . ASN A 1 357 ? -16.172 -23.344 16.469 1 97.56 357 ASN A O 1
ATOM 2696 N N . ILE A 1 358 ? -14.203 -23.328 17.594 1 97.75 358 ILE A N 1
ATOM 2697 C CA . ILE A 1 358 ? -14.297 -24.75 17.844 1 97.75 358 ILE A CA 1
ATOM 2698 C C . ILE A 1 358 ? -14.109 -25.031 19.328 1 97.75 358 ILE A C 1
ATOM 2700 O O . ILE A 1 358 ? -13.531 -24.203 20.047 1 97.75 358 ILE A O 1
ATOM 2704 N N . ASN A 1 359 ? -14.617 -26.062 19.844 1 96.25 359 ASN A N 1
ATOM 2705 C CA . ASN A 1 359 ? -14.312 -26.484 21.203 1 96.25 359 ASN A CA 1
ATOM 2706 C C . ASN A 1 359 ? -13.008 -27.266 21.266 1 96.25 359 ASN A C 1
ATOM 2708 O O . ASN A 1 359 ? -12.383 -27.531 20.234 1 96.25 359 ASN A O 1
ATOM 2712 N N . SER A 1 360 ? -12.609 -27.688 22.422 1 95.75 360 SER A N 1
ATOM 2713 C CA . SER A 1 360 ? -11.266 -28.203 22.688 1 95.75 360 SER A CA 1
ATOM 2714 C C . SER A 1 360 ? -11.062 -29.578 22.047 1 95.75 360 SER A C 1
ATOM 2716 O O . SER A 1 360 ? -9.93 -29.969 21.766 1 95.75 360 SER A O 1
ATOM 2718 N N . ILE A 1 361 ? -12.078 -30.312 21.75 1 95.75 361 ILE A N 1
ATOM 2719 C CA . ILE A 1 361 ? -11.93 -31.656 21.203 1 95.75 361 ILE A CA 1
ATOM 2720 C C . ILE A 1 361 ? -11.461 -31.578 19.75 1 95.75 361 ILE A C 1
ATOM 2722 O O . ILE A 1 361 ? -10.984 -32.562 19.188 1 95.75 361 ILE A O 1
ATOM 2726 N N . GLY A 1 362 ? -11.711 -30.406 19.109 1 96.81 362 GLY A N 1
ATOM 2727 C CA . GLY A 1 362 ? -11.289 -30.203 17.734 1 96.81 362 GLY A CA 1
ATOM 2728 C C . GLY A 1 362 ? -9.883 -29.625 17.625 1 96.81 362 GLY A C 1
ATOM 2729 O O . GLY A 1 362 ? -9.398 -29.391 16.516 1 96.81 362 GLY A O 1
ATOM 2730 N N . ALA A 1 363 ? -9.164 -29.422 18.734 1 96.06 363 ALA A N 1
ATOM 2731 C CA . ALA A 1 363 ? -7.855 -28.766 18.734 1 96.06 363 ALA A CA 1
ATOM 2732 C C . ALA A 1 363 ? -6.812 -29.609 18.016 1 96.06 363 ALA A C 1
ATOM 2734 O O . ALA A 1 363 ? -6.902 -30.844 18 1 96.06 363 ALA A O 1
ATOM 2735 N N . GLY A 1 364 ? -5.77 -28.953 17.438 1 96.94 364 GLY A N 1
ATOM 2736 C CA . GLY A 1 364 ? -4.668 -29.609 16.75 1 96.94 364 GLY A CA 1
ATOM 2737 C C . GLY A 1 364 ? -4.316 -28.984 15.422 1 96.94 364 GLY A C 1
ATOM 2738 O O . GLY A 1 364 ? -5.094 -28.188 14.875 1 96.94 364 GLY A O 1
ATOM 2739 N N . GLN A 1 365 ? -3.174 -29.359 14.914 1 96.88 365 GLN A N 1
ATOM 2740 C CA . GLN A 1 365 ? -2.729 -28.859 13.625 1 96.88 365 GLN A CA 1
ATOM 2741 C C . GLN A 1 365 ? -3.441 -29.562 12.477 1 96.88 365 GLN A C 1
ATOM 2743 O O . GLN A 1 365 ? -3.936 -30.672 12.641 1 96.88 365 GLN A O 1
ATOM 2748 N N . GLY A 1 366 ? -3.502 -28.969 11.367 1 96 366 GLY A N 1
ATOM 2749 C CA . GLY A 1 366 ? -3.979 -29.594 10.141 1 96 366 GLY A CA 1
ATOM 2750 C C . GLY A 1 366 ? -4.219 -28.594 9.016 1 96 366 GLY A C 1
ATOM 2751 O O . GLY A 1 366 ? -4.68 -27.484 9.266 1 96 366 GLY A O 1
ATOM 2752 N N . GLN A 1 367 ? -3.859 -28.938 7.836 1 96.69 367 GLN A N 1
ATOM 2753 C CA . GLN A 1 367 ? -4.133 -28.188 6.613 1 96.69 367 GLN A CA 1
ATOM 2754 C C . GLN A 1 367 ? -4.562 -29.125 5.48 1 96.69 367 GLN A C 1
ATOM 2756 O O . GLN A 1 367 ? -3.896 -30.125 5.207 1 96.69 367 GLN A O 1
ATOM 2761 N N . ALA A 1 368 ? -5.68 -28.859 4.906 1 97.81 368 ALA A N 1
ATOM 2762 C CA . ALA A 1 368 ? -6.207 -29.656 3.799 1 97.81 368 ALA A CA 1
ATOM 2763 C C . ALA A 1 368 ? -6.844 -28.766 2.74 1 97.81 368 ALA A C 1
ATOM 2765 O O . ALA A 1 368 ? -7 -27.562 2.951 1 97.81 368 ALA A O 1
ATOM 2766 N N . ALA A 1 369 ? -7.113 -29.328 1.629 1 98.19 369 ALA A N 1
ATOM 2767 C CA . ALA A 1 369 ? -7.82 -28.625 0.557 1 98.19 369 ALA A CA 1
ATOM 2768 C C . ALA A 1 369 ? -8.969 -29.469 0.016 1 98.19 369 ALA A C 1
ATOM 2770 O O . ALA A 1 369 ? -8.836 -30.688 -0.136 1 98.19 369 ALA A O 1
ATOM 2771 N N . TYR A 1 370 ? -10.062 -28.891 -0.116 1 98.31 370 TYR A N 1
ATOM 2772 C CA . TYR A 1 370 ? -11.172 -29.469 -0.867 1 98.31 370 TYR A CA 1
ATOM 2773 C C . TYR A 1 370 ? -11.266 -28.844 -2.256 1 98.31 370 TYR A C 1
ATOM 2775 O O . TYR A 1 370 ? -11.656 -27.672 -2.395 1 98.31 370 TYR A O 1
ATOM 2783 N N . PHE A 1 371 ? -10.852 -29.547 -3.26 1 98.69 371 PHE A N 1
ATOM 2784 C CA . PHE A 1 371 ? -11.102 -29.156 -4.645 1 98.69 371 PHE A CA 1
ATOM 2785 C C . PHE A 1 371 ? -12.469 -29.641 -5.105 1 98.69 371 PHE A C 1
ATOM 2787 O O . PHE A 1 371 ? -12.633 -30.812 -5.449 1 98.69 371 PHE A O 1
ATOM 2794 N N . ALA A 1 372 ? -13.398 -28.75 -5.215 1 98.69 372 ALA A N 1
ATOM 2795 C CA . ALA A 1 372 ? -14.797 -29.078 -5.504 1 98.69 372 ALA A CA 1
ATOM 2796 C C . ALA A 1 372 ? -15.117 -28.844 -6.977 1 98.69 372 ALA A C 1
ATOM 2798 O O . ALA A 1 372 ? -14.75 -27.812 -7.547 1 98.69 372 ALA A O 1
ATOM 2799 N N . THR A 1 373 ? -15.812 -29.844 -7.551 1 98.38 373 THR A N 1
ATOM 2800 C CA . THR A 1 373 ? -16.266 -29.688 -8.93 1 98.38 373 THR A CA 1
ATOM 2801 C C . THR A 1 373 ? -17.344 -28.625 -9.031 1 98.38 373 THR A C 1
ATOM 2803 O O . THR A 1 373 ? -17.828 -28.125 -8.016 1 98.38 373 THR A O 1
ATOM 2806 N N . PHE A 1 374 ? -17.656 -28.297 -10.297 1 98.56 374 PHE A N 1
ATOM 2807 C CA . PHE A 1 374 ? -18.688 -27.312 -10.594 1 98.56 374 PHE A CA 1
ATOM 2808 C C . PHE A 1 374 ? -20 -27.672 -9.914 1 98.56 374 PHE A C 1
ATOM 2810 O O . PHE A 1 374 ? -20.594 -26.844 -9.219 1 98.56 374 PHE A O 1
ATOM 2817 N N . ASN A 1 375 ? -20.453 -28.891 -10.031 1 98.12 375 ASN A N 1
ATOM 2818 C CA . ASN A 1 375 ? -21.703 -29.344 -9.461 1 98.12 375 ASN A CA 1
ATOM 2819 C C . ASN A 1 375 ? -21.641 -29.422 -7.938 1 98.12 375 ASN A C 1
ATOM 2821 O O . ASN A 1 375 ? -22.625 -29.141 -7.254 1 98.12 375 ASN A O 1
ATOM 2825 N N . GLU A 1 376 ? -20.547 -29.859 -7.441 1 98.06 376 GLU A N 1
ATOM 2826 C CA . GLU A 1 376 ? -20.375 -29.906 -5.992 1 98.06 376 GLU A CA 1
ATOM 2827 C C . GLU A 1 376 ? -20.438 -28.516 -5.379 1 98.06 376 GLU A C 1
ATOM 2829 O O . GLU A 1 376 ? -21.016 -28.328 -4.305 1 98.06 376 GLU A O 1
ATOM 2834 N N . THR A 1 377 ? -19.875 -27.5 -6.004 1 98.62 377 THR A N 1
ATOM 2835 C CA . THR A 1 377 ? -19.844 -26.125 -5.523 1 98.62 377 THR A CA 1
ATOM 2836 C C . THR A 1 377 ? -21.25 -25.531 -5.449 1 98.62 377 THR A C 1
ATOM 2838 O O . THR A 1 377 ? -21.625 -24.938 -4.445 1 98.62 377 THR A O 1
ATOM 2841 N N . PHE A 1 378 ? -22.031 -25.828 -6.453 1 98.5 378 PHE A N 1
ATOM 2842 C CA . PHE A 1 378 ? -23.312 -25.141 -6.574 1 98.5 378 PHE A CA 1
ATOM 2843 C C . PHE A 1 378 ? -24.422 -25.953 -5.91 1 98.5 378 PHE A C 1
ATOM 2845 O O . PHE A 1 378 ? -25.469 -25.422 -5.57 1 98.5 378 PHE A O 1
ATOM 2852 N N . GLY A 1 379 ? -24.234 -27.297 -5.758 1 97.31 379 GLY A N 1
ATOM 2853 C CA . GLY A 1 379 ? -25.266 -28.141 -5.168 1 97.31 379 GLY A CA 1
ATOM 2854 C C . GLY A 1 379 ? -26.594 -28.047 -5.891 1 97.31 379 GLY A C 1
ATOM 2855 O O . GLY A 1 379 ? -26.656 -28.234 -7.105 1 97.31 379 GLY A O 1
ATOM 2856 N N . ASP A 1 380 ? -27.656 -27.625 -5.129 1 97.06 380 ASP A N 1
ATOM 2857 C CA . ASP A 1 380 ? -29.016 -27.547 -5.676 1 97.06 380 ASP A CA 1
ATOM 2858 C C . ASP A 1 380 ? -29.141 -26.391 -6.668 1 97.06 380 ASP A C 1
ATOM 2860 O O . ASP A 1 380 ? -30.109 -26.328 -7.422 1 97.06 380 ASP A O 1
ATOM 2864 N N . GLN A 1 381 ? -28.156 -25.547 -6.68 1 97.94 381 GLN A N 1
ATOM 2865 C CA . GLN A 1 381 ? -28.203 -24.391 -7.578 1 97.94 381 GLN A CA 1
ATOM 2866 C C . GLN A 1 381 ? -27.422 -24.672 -8.859 1 97.94 381 GLN A C 1
ATOM 2868 O O . GLN A 1 381 ? -27.25 -23.781 -9.695 1 97.94 381 GLN A O 1
ATOM 2873 N N . ALA A 1 382 ? -26.938 -25.859 -9.141 1 98.31 382 ALA A N 1
ATOM 2874 C CA . ALA A 1 382 ? -26.156 -26.25 -10.312 1 98.31 382 ALA A CA 1
ATOM 2875 C C . ALA A 1 382 ? -26.922 -25.938 -11.602 1 98.31 382 ALA A C 1
ATOM 2877 O O . ALA A 1 382 ? -26.328 -25.438 -12.57 1 98.31 382 ALA A O 1
ATOM 2878 N N . PRO A 1 383 ? -28.266 -26.172 -11.672 1 98.31 383 PRO A N 1
ATOM 2879 C CA . PRO A 1 383 ? -29 -25.844 -12.906 1 98.31 383 PRO A CA 1
ATOM 2880 C C . PRO A 1 383 ? -28.906 -24.359 -13.258 1 98.31 383 PRO A C 1
ATOM 2882 O O . PRO A 1 383 ? -28.766 -24.016 -14.43 1 98.31 383 PRO A O 1
ATOM 2885 N N . ARG A 1 384 ? -28.969 -23.578 -12.234 1 98.31 384 ARG A N 1
ATOM 2886 C CA . ARG A 1 384 ? -28.844 -22.141 -12.438 1 98.31 384 ARG A CA 1
ATOM 2887 C C . ARG A 1 384 ? -27.484 -21.781 -13.023 1 98.31 384 ARG A C 1
ATOM 2889 O O . ARG A 1 384 ? -27.391 -20.984 -13.969 1 98.31 384 ARG A O 1
ATOM 2896 N N . ALA A 1 385 ? -26.484 -22.328 -12.539 1 98.44 385 ALA A N 1
ATOM 2897 C CA . ALA A 1 385 ? -25.125 -22.078 -13 1 98.44 385 ALA A CA 1
ATOM 2898 C C . ALA A 1 385 ? -24.906 -22.609 -14.406 1 98.44 385 ALA A C 1
ATOM 2900 O O . ALA A 1 385 ? -24.281 -21.969 -15.242 1 98.44 385 ALA A O 1
ATOM 2901 N N . HIS A 1 386 ? -25.422 -23.828 -14.695 1 98.38 386 HIS A N 1
ATOM 2902 C CA . HIS A 1 386 ? -25.312 -24.406 -16.031 1 98.38 386 HIS A CA 1
ATOM 2903 C C . HIS A 1 386 ? -26.031 -23.547 -17.062 1 98.38 386 HIS A C 1
ATOM 2905 O O . HIS A 1 386 ? -25.578 -23.438 -18.203 1 98.38 386 HIS A O 1
ATOM 2911 N N . GLN A 1 387 ? -27.141 -22.984 -16.688 1 98.38 387 GLN A N 1
ATOM 2912 C CA . GLN A 1 387 ? -27.875 -22.109 -17.594 1 98.38 387 GLN A CA 1
ATOM 2913 C C . GLN A 1 387 ? -27.016 -20.922 -18.031 1 98.38 387 GLN A C 1
ATOM 2915 O O . GLN A 1 387 ? -26.984 -20.578 -19.203 1 98.38 387 GLN A O 1
ATOM 2920 N N . LEU A 1 388 ? -26.297 -20.344 -17.094 1 98.19 388 LEU A N 1
ATOM 2921 C CA . LEU A 1 388 ? -25.391 -19.234 -17.406 1 98.19 388 LEU A CA 1
ATOM 2922 C C . LEU A 1 388 ? -24.281 -19.688 -18.359 1 98.19 388 LEU A C 1
ATOM 2924 O O . LEU A 1 388 ? -24.031 -19.047 -19.375 1 98.19 388 LEU A O 1
ATOM 2928 N N . LEU A 1 389 ? -23.672 -20.828 -18.078 1 97.31 389 LEU A N 1
ATOM 2929 C CA . LEU A 1 389 ? -22.562 -21.359 -18.875 1 97.31 389 LEU A CA 1
ATOM 2930 C C . LEU A 1 389 ? -23 -21.656 -20.297 1 97.31 389 LEU A C 1
ATOM 2932 O O . LEU A 1 389 ? -22.203 -21.516 -21.234 1 97.31 389 LEU A O 1
ATOM 2936 N N . ASN A 1 390 ? -24.234 -22.047 -20.438 1 97.38 390 ASN A N 1
ATOM 2937 C CA . ASN A 1 390 ? -24.719 -22.516 -21.734 1 97.38 390 ASN A CA 1
ATOM 2938 C C . ASN A 1 390 ? -25.266 -21.375 -22.578 1 97.38 390 ASN A C 1
ATOM 2940 O O . ASN A 1 390 ? -25.422 -21.516 -23.797 1 97.38 390 ASN A O 1
ATOM 2944 N N . THR A 1 391 ? -25.5 -20.203 -21.938 1 98.19 391 THR A N 1
ATOM 2945 C CA . THR A 1 391 ? -26.234 -19.188 -22.703 1 98.19 391 THR A CA 1
ATOM 2946 C C . THR A 1 391 ? -25.469 -17.875 -22.734 1 98.19 391 THR A C 1
ATOM 2948 O O . THR A 1 391 ? -25.766 -16.984 -23.547 1 98.19 391 THR A O 1
ATOM 2951 N N . LYS A 1 392 ? -24.406 -17.719 -21.891 1 98.56 392 LYS A N 1
ATOM 2952 C CA . LYS A 1 392 ? -23.953 -16.359 -21.656 1 98.56 392 LYS A CA 1
ATOM 2953 C C . LYS A 1 392 ? -22.531 -16.156 -22.172 1 98.56 392 LYS A C 1
ATOM 2955 O O . LYS A 1 392 ? -22.016 -15.031 -22.156 1 98.56 392 LYS A O 1
ATOM 2960 N N . LEU A 1 393 ? -21.828 -17.094 -22.719 1 98.69 393 LEU A N 1
ATOM 2961 C CA . LEU A 1 393 ? -20.406 -17.016 -23.016 1 98.69 393 LEU A CA 1
ATOM 2962 C C . LEU A 1 393 ? -20.125 -15.906 -24.016 1 98.69 393 LEU A C 1
ATOM 2964 O O . LEU A 1 393 ? -19.172 -15.141 -23.844 1 98.69 393 LEU A O 1
ATOM 2968 N N . GLU A 1 394 ? -20.906 -15.82 -25.078 1 98.56 394 GLU A N 1
ATOM 2969 C CA . GLU A 1 394 ? -20.703 -14.789 -26.094 1 98.56 394 GLU A CA 1
ATOM 2970 C C . GLU A 1 394 ? -20.875 -13.391 -25.5 1 98.56 394 GLU A C 1
ATOM 2972 O O . GLU A 1 394 ? -20.094 -12.484 -25.812 1 98.56 394 GLU A O 1
ATOM 2977 N N . GLU A 1 395 ? -21.906 -13.258 -24.703 1 98.62 395 GLU A N 1
ATOM 2978 C CA . GLU A 1 395 ? -22.141 -11.984 -24.047 1 98.62 395 GLU A CA 1
ATOM 2979 C C . GLU A 1 395 ? -20.984 -11.602 -23.141 1 98.62 395 GLU A C 1
ATOM 2981 O O . GLU A 1 395 ? -20.547 -10.445 -23.141 1 98.62 395 GLU A O 1
ATOM 2986 N N . TRP A 1 396 ? -20.516 -12.547 -22.391 1 98.69 396 TRP A N 1
ATOM 2987 C CA . TRP A 1 396 ? -19.406 -12.297 -21.469 1 98.69 396 TRP A CA 1
ATOM 2988 C C . TRP A 1 396 ? -18.156 -11.883 -22.234 1 98.69 396 TRP A C 1
ATOM 2990 O O . TRP A 1 396 ? -17.422 -10.992 -21.797 1 98.69 396 TRP A O 1
ATOM 3000 N N . ALA A 1 397 ? -17.828 -12.547 -23.312 1 98.75 397 ALA A N 1
ATOM 3001 C CA . ALA A 1 397 ? -16.656 -12.195 -24.125 1 98.75 397 ALA A CA 1
ATOM 3002 C C . ALA A 1 397 ? -16.75 -10.758 -24.625 1 98.75 397 ALA A C 1
ATOM 3004 O O . ALA A 1 397 ? -15.773 -10.016 -24.578 1 98.75 397 ALA A O 1
ATOM 3005 N N . LYS A 1 398 ? -17.953 -10.375 -25.109 1 98.62 398 LYS A N 1
ATOM 3006 C CA . LYS A 1 398 ? -18.188 -9.016 -25.578 1 98.62 398 LYS A CA 1
ATOM 3007 C C . LYS A 1 398 ? -17.969 -8 -24.453 1 98.62 398 LYS A C 1
ATOM 3009 O O . LYS A 1 398 ? -17.344 -6.961 -24.656 1 98.62 398 LYS A O 1
ATOM 3014 N N . ASP A 1 399 ? -18.484 -8.32 -23.297 1 98.38 399 ASP A N 1
ATOM 3015 C CA . ASP A 1 399 ? -18.359 -7.43 -22.141 1 98.38 399 ASP A CA 1
ATOM 3016 C C . ASP A 1 399 ? -16.906 -7.211 -21.766 1 98.38 399 ASP A C 1
ATOM 3018 O O . ASP A 1 399 ? -16.484 -6.074 -21.531 1 98.38 399 ASP A O 1
ATOM 3022 N N . VAL A 1 400 ? -16.141 -8.258 -21.688 1 98.5 400 VAL A N 1
ATOM 3023 C CA . VAL A 1 400 ? -14.734 -8.203 -21.297 1 98.5 400 VAL A CA 1
ATOM 3024 C C . VAL A 1 400 ? -13.945 -7.355 -22.281 1 98.5 400 VAL A C 1
ATOM 3026 O O . VAL A 1 400 ? -13.141 -6.508 -21.891 1 98.5 400 VAL A O 1
ATOM 3029 N N . VAL A 1 401 ? -14.133 -7.602 -23.562 1 98.62 401 VAL A N 1
ATOM 3030 C CA . VAL A 1 401 ? -13.406 -6.863 -24.594 1 98.62 401 VAL A CA 1
ATOM 3031 C C . VAL A 1 401 ? -13.797 -5.387 -24.531 1 98.62 401 VAL A C 1
ATOM 3033 O O . VAL A 1 401 ? -12.938 -4.508 -24.641 1 98.62 401 VAL A O 1
ATOM 3036 N N . SER A 1 402 ? -15.086 -5.125 -24.281 1 98.31 402 SER A N 1
ATOM 3037 C CA . SER A 1 402 ? -15.57 -3.75 -24.203 1 98.31 402 SER A CA 1
ATOM 3038 C C . SER A 1 402 ? -14.945 -3.008 -23.031 1 98.31 402 SER A C 1
ATOM 3040 O O . SER A 1 402 ? -14.734 -1.795 -23.094 1 98.31 402 SER A O 1
ATOM 3042 N N . ARG A 1 403 ? -14.594 -3.738 -22.031 1 98 403 ARG A N 1
ATOM 3043 C CA . ARG A 1 403 ? -14.039 -3.123 -20.828 1 98 403 ARG A CA 1
ATOM 3044 C C . ARG A 1 403 ? -12.516 -3.127 -20.859 1 98 403 ARG A C 1
ATOM 3046 O O . ARG A 1 403 ? -11.859 -2.707 -19.906 1 98 403 ARG A O 1
ATOM 3053 N N . GLY A 1 404 ? -11.953 -3.648 -21.875 1 98.19 404 GLY A N 1
ATOM 3054 C CA . GLY A 1 404 ? -10.516 -3.561 -22.078 1 98.19 404 GLY A CA 1
ATOM 3055 C C . GLY A 1 404 ? -9.75 -4.727 -21.469 1 98.19 404 GLY A C 1
ATOM 3056 O O . GLY A 1 404 ? -8.531 -4.664 -21.328 1 98.19 404 GLY A O 1
ATOM 3057 N N . GLY A 1 405 ? -10.453 -5.809 -21.109 1 98.56 405 GLY A N 1
ATOM 3058 C CA . GLY A 1 405 ? -9.805 -6.93 -20.453 1 98.56 405 GLY A CA 1
ATOM 3059 C C . GLY A 1 405 ? -9.211 -7.926 -21.438 1 98.56 405 GLY A C 1
ATOM 3060 O O . GLY A 1 405 ? -8.414 -8.789 -21.047 1 98.56 405 GLY A O 1
ATOM 3061 N N . PHE A 1 406 ? -9.625 -7.859 -22.719 1 98.38 406 PHE A N 1
ATOM 3062 C CA . PHE A 1 406 ? -9.125 -8.742 -23.766 1 98.38 406 PHE A CA 1
ATOM 3063 C C . PHE A 1 406 ? -9.172 -8.055 -25.125 1 98.38 406 PHE A C 1
ATOM 3065 O O . PHE A 1 406 ? -9.828 -7.02 -25.281 1 98.38 406 PHE A O 1
ATOM 3072 N N . HIS A 1 407 ? -8.523 -8.594 -26.141 1 96.19 407 HIS A N 1
ATOM 3073 C CA . HIS A 1 407 ? -8.297 -7.844 -27.375 1 96.19 407 HIS A CA 1
ATOM 3074 C C . HIS A 1 407 ? -9.367 -8.172 -28.406 1 96.19 407 HIS A C 1
ATOM 3076 O O . HIS A 1 407 ? -9.609 -7.379 -29.328 1 96.19 407 HIS A O 1
ATOM 3082 N N . ASN A 1 408 ? -9.93 -9.414 -28.219 1 96.38 408 ASN A N 1
ATOM 3083 C CA . ASN A 1 408 ? -10.734 -9.953 -29.312 1 96.38 408 ASN A CA 1
ATOM 3084 C C . ASN A 1 408 ? -11.844 -10.859 -28.781 1 96.38 408 ASN A C 1
ATOM 3086 O O . ASN A 1 408 ? -11.578 -11.828 -28.062 1 96.38 408 ASN A O 1
ATOM 3090 N N . GLU A 1 409 ? -13.125 -10.609 -29.25 1 98.06 409 GLU A N 1
ATOM 3091 C CA . GLU A 1 409 ? -14.273 -11.359 -28.75 1 98.06 409 GLU A CA 1
ATOM 3092 C C . GLU A 1 409 ? -14.211 -12.82 -29.188 1 98.06 409 GLU A C 1
ATOM 3094 O O . GLU A 1 409 ? -14.469 -13.719 -28.391 1 98.06 409 GLU A O 1
ATOM 3099 N N . THR A 1 410 ? -13.828 -13.062 -30.422 1 98.25 410 THR A N 1
ATOM 3100 C CA . THR A 1 410 ? -13.797 -14.414 -30.969 1 98.25 410 THR A CA 1
ATOM 3101 C C . THR A 1 410 ? -12.711 -15.25 -30.297 1 98.25 410 THR A C 1
ATOM 3103 O O . THR A 1 410 ? -12.938 -16.406 -29.938 1 98.25 410 THR A O 1
ATOM 3106 N N . ALA A 1 411 ? -11.578 -14.68 -30.125 1 98.12 411 ALA A N 1
ATOM 3107 C CA . ALA A 1 411 ? -10.477 -15.367 -29.453 1 98.12 411 ALA A CA 1
ATOM 3108 C C . ALA A 1 411 ? -10.836 -15.695 -28.016 1 98.12 411 ALA A C 1
ATOM 3110 O O . ALA A 1 411 ? -10.523 -16.781 -27.516 1 98.12 411 ALA A O 1
ATOM 3111 N N . LEU A 1 412 ? -11.5 -14.758 -27.297 1 98.5 412 LEU A N 1
ATOM 3112 C CA . LEU A 1 412 ? -11.867 -15 -25.906 1 98.5 412 LEU A CA 1
ATOM 3113 C C . LEU A 1 412 ? -12.961 -16.062 -25.812 1 98.5 412 LEU A C 1
ATOM 3115 O O . LEU A 1 412 ? -12.977 -16.859 -24.859 1 98.5 412 LEU A O 1
ATOM 3119 N N . LEU A 1 413 ? -13.883 -16.062 -26.812 1 98.56 413 LEU A N 1
ATOM 3120 C CA . LEU A 1 413 ? -14.922 -17.078 -26.828 1 98.56 413 LEU A CA 1
ATOM 3121 C C . LEU A 1 413 ? -14.312 -18.469 -26.938 1 98.56 413 LEU A C 1
ATOM 3123 O O . LEU A 1 413 ? -14.828 -19.422 -26.328 1 98.56 413 LEU A O 1
ATOM 3127 N N . VAL A 1 414 ? -13.234 -18.609 -27.688 1 98.25 414 VAL A N 1
ATOM 3128 C CA . VAL A 1 414 ? -12.523 -19.891 -27.766 1 98.25 414 VAL A CA 1
ATOM 3129 C C . VAL A 1 414 ? -12.07 -20.328 -26.375 1 98.25 414 VAL A C 1
ATOM 3131 O O . VAL A 1 414 ? -12.234 -21.484 -26 1 98.25 414 VAL A O 1
ATOM 3134 N N . GLN A 1 415 ? -11.57 -19.469 -25.578 1 97.62 415 GLN A N 1
ATOM 3135 C CA . GLN A 1 415 ? -11.133 -19.781 -24.219 1 97.62 415 GLN A CA 1
ATOM 3136 C C . GLN A 1 415 ? -12.32 -20.156 -23.344 1 97.62 415 GLN A C 1
ATOM 3138 O O . GLN A 1 415 ? -12.234 -21.109 -22.562 1 97.62 415 GLN A O 1
ATOM 3143 N N . TYR A 1 416 ? -13.414 -19.391 -23.453 1 98.56 416 TYR A N 1
ATOM 3144 C CA . TYR A 1 416 ? -14.578 -19.625 -22.625 1 98.56 416 TYR A CA 1
ATOM 3145 C C . TYR A 1 416 ? -15.219 -20.969 -22.938 1 98.56 416 TYR A C 1
ATOM 3147 O O . TYR A 1 416 ? -15.688 -21.672 -22.047 1 98.56 416 TYR A O 1
ATOM 3155 N N . GLU A 1 417 ? -15.219 -21.297 -24.219 1 98.5 417 GLU A N 1
ATOM 3156 C CA . GLU A 1 417 ? -15.727 -22.609 -24.609 1 98.5 417 GLU A CA 1
ATOM 3157 C C . GLU A 1 417 ? -14.844 -23.719 -24.031 1 98.5 417 GLU A C 1
ATOM 3159 O O . GLU A 1 417 ? -15.352 -24.766 -23.625 1 98.5 417 GLU A O 1
ATOM 3164 N N . ASN A 1 418 ? -13.586 -23.5 -24.078 1 98.31 418 ASN A N 1
ATOM 3165 C CA . ASN A 1 418 ? -12.664 -24.438 -23.453 1 98.31 418 ASN A CA 1
ATOM 3166 C C . ASN A 1 418 ? -12.922 -24.562 -21.953 1 98.31 418 ASN A C 1
ATOM 3168 O O . ASN A 1 418 ? -12.875 -25.672 -21.406 1 98.31 418 ASN A O 1
ATOM 3172 N N . TYR A 1 419 ? -13.195 -23.422 -21.234 1 98.19 419 TYR A N 1
ATOM 3173 C CA . TYR A 1 419 ? -13.555 -23.438 -19.812 1 98.19 419 TYR A CA 1
ATOM 3174 C C . TYR A 1 419 ? -14.797 -24.297 -19.578 1 98.19 419 TYR A C 1
ATOM 3176 O O . TYR A 1 419 ? -14.836 -25.078 -18.641 1 98.19 419 TYR A O 1
ATOM 3184 N N . ARG A 1 420 ? -15.773 -24.062 -20.422 1 98.31 420 ARG A N 1
ATOM 3185 C CA . ARG A 1 420 ? -16.984 -24.844 -20.297 1 98.31 420 ARG A CA 1
ATOM 3186 C C . ARG A 1 420 ? -16.703 -26.344 -20.438 1 98.31 420 ARG A C 1
ATOM 3188 O O . ARG A 1 420 ? -17.234 -27.156 -19.688 1 98.31 420 ARG A O 1
ATOM 3195 N N . ASP A 1 421 ? -15.891 -26.688 -21.422 1 98.31 421 ASP A N 1
ATOM 3196 C CA . ASP A 1 421 ? -15.523 -28.078 -21.625 1 98.31 421 ASP A CA 1
ATOM 3197 C C . ASP A 1 421 ? -14.828 -28.656 -20.391 1 98.31 421 ASP A C 1
ATOM 3199 O O . ASP A 1 421 ? -15.125 -29.766 -19.969 1 98.31 421 ASP A O 1
ATOM 3203 N N . TRP A 1 422 ? -13.906 -27.906 -19.828 1 98.44 422 TRP A N 1
ATOM 3204 C CA . TRP A 1 422 ? -13.227 -28.312 -18.609 1 98.44 422 TRP A CA 1
ATOM 3205 C C . TRP A 1 422 ? -14.234 -28.625 -17.5 1 98.44 422 TRP A C 1
ATOM 3207 O O . TRP A 1 422 ? -14.141 -29.672 -16.844 1 98.44 422 TRP A O 1
ATOM 3217 N N . LEU A 1 423 ? -15.211 -27.719 -17.297 1 98.19 423 LEU A N 1
ATOM 3218 C CA . LEU A 1 423 ? -16.109 -27.781 -16.156 1 98.19 423 LEU A CA 1
ATOM 3219 C C . LEU A 1 423 ? -17.172 -28.859 -16.359 1 98.19 423 LEU A C 1
ATOM 3221 O O . LEU A 1 423 ? -17.547 -29.547 -15.406 1 98.19 423 LEU A O 1
ATOM 3225 N N . VAL A 1 424 ? -17.641 -29.016 -17.609 1 97.44 424 VAL A N 1
ATOM 3226 C CA . VAL A 1 424 ? -18.828 -29.828 -17.859 1 97.44 424 VAL A CA 1
ATOM 3227 C C . VAL A 1 424 ? -18.406 -31.219 -18.328 1 97.44 424 VAL A C 1
ATOM 3229 O O . VAL A 1 424 ? -19 -32.219 -17.922 1 97.44 424 VAL A O 1
ATOM 3232 N N . ASN A 1 425 ? -17.328 -31.297 -19.141 1 97.38 425 ASN A N 1
ATOM 3233 C CA . ASN A 1 425 ? -16.984 -32.562 -19.766 1 97.38 425 ASN A CA 1
ATOM 3234 C C . ASN A 1 425 ? -15.797 -33.219 -19.078 1 97.38 425 ASN A C 1
ATOM 3236 O O . ASN A 1 425 ? -15.734 -34.469 -18.984 1 97.38 425 ASN A O 1
ATOM 3240 N N . GLU A 1 426 ? -14.883 -32.438 -18.562 1 97.31 426 GLU A N 1
ATOM 3241 C CA . GLU A 1 426 ? -13.664 -33 -17.969 1 97.31 426 GLU A CA 1
ATOM 3242 C C . GLU A 1 426 ? -13.75 -33.031 -16.453 1 97.31 426 GLU A C 1
ATOM 3244 O O . GLU A 1 426 ? -12.891 -33.625 -15.789 1 97.31 426 GLU A O 1
ATOM 3249 N N . ASP A 1 427 ? -14.75 -32.344 -15.852 1 96.5 427 ASP A N 1
ATOM 3250 C CA . ASP A 1 427 ? -15.031 -32.312 -14.422 1 96.5 427 ASP A CA 1
ATOM 3251 C C . ASP A 1 427 ? -13.875 -31.688 -13.656 1 96.5 427 ASP A C 1
ATOM 3253 O O . ASP A 1 427 ? -13.484 -32.156 -12.586 1 96.5 427 ASP A O 1
ATOM 3257 N N . VAL A 1 428 ? -13.266 -30.688 -14.258 1 98.25 428 VAL A N 1
ATOM 3258 C CA . VAL A 1 428 ? -12.242 -29.891 -13.586 1 98.25 428 VAL A CA 1
ATOM 3259 C C . VAL A 1 428 ? -12.859 -29.188 -12.367 1 98.25 428 VAL A C 1
ATOM 3261 O O . VAL A 1 428 ? -13.984 -28.688 -12.438 1 98.25 428 VAL A O 1
ATOM 3264 N N . SER A 1 429 ? -12.156 -29.219 -11.234 1 98.5 429 SER A N 1
ATOM 3265 C CA . SER A 1 429 ? -12.648 -28.547 -10.023 1 98.5 429 SER A CA 1
ATOM 3266 C C . SER A 1 429 ? -12.844 -27.062 -10.258 1 98.5 429 SER A C 1
ATOM 3268 O O . SER A 1 429 ? -12.039 -26.422 -10.945 1 98.5 429 SER A O 1
ATOM 3270 N N . PHE A 1 430 ? -13.883 -26.516 -9.641 1 98.31 430 PHE A N 1
ATOM 3271 C CA . PHE A 1 430 ? -14.305 -25.141 -9.859 1 98.31 430 PHE A CA 1
ATOM 3272 C C . PHE A 1 430 ? -13.898 -24.25 -8.68 1 98.31 430 PHE A C 1
ATOM 3274 O O . PHE A 1 430 ? -13.633 -23.062 -8.859 1 98.31 430 PHE A O 1
ATOM 3281 N N . ALA A 1 431 ? -13.844 -24.812 -7.5 1 98.69 431 ALA A N 1
ATOM 3282 C CA . ALA A 1 431 ? -13.508 -24.047 -6.297 1 98.69 431 ALA A CA 1
ATOM 3283 C C . ALA A 1 431 ? -12.555 -24.844 -5.406 1 98.69 431 ALA A C 1
ATOM 3285 O O . ALA A 1 431 ? -12.586 -26.078 -5.398 1 98.69 431 ALA A O 1
ATOM 3286 N N . GLU A 1 432 ? -11.727 -24.109 -4.762 1 98.69 432 GLU A N 1
ATOM 3287 C CA . GLU A 1 432 ? -10.922 -24.688 -3.688 1 98.69 432 GLU A CA 1
ATOM 3288 C C . GLU A 1 432 ? -11.328 -24.125 -2.33 1 98.69 432 GLU A C 1
ATOM 3290 O O . GLU A 1 432 ? -11.461 -22.906 -2.17 1 98.69 432 GLU A O 1
ATOM 3295 N N . ILE A 1 433 ? -11.617 -24.953 -1.402 1 98.62 433 ILE A N 1
ATOM 3296 C CA . ILE A 1 433 ? -11.789 -24.594 0.003 1 98.62 433 ILE A CA 1
ATOM 3297 C C . ILE A 1 433 ? -10.562 -25.031 0.801 1 98.62 433 ILE A C 1
ATOM 3299 O O . ILE A 1 433 ? -10.367 -26.234 1.031 1 98.62 433 ILE A O 1
ATOM 3303 N N . PHE A 1 434 ? -9.75 -24.078 1.149 1 98.31 434 PHE A N 1
ATOM 3304 C CA . PHE A 1 434 ? -8.523 -24.312 1.913 1 98.31 434 PHE A CA 1
ATOM 3305 C C . PHE A 1 434 ? -8.82 -24.344 3.408 1 98.31 434 PHE A C 1
ATOM 3307 O O . PHE A 1 434 ? -9.352 -23.391 3.969 1 98.31 434 PHE A O 1
ATOM 3314 N N . ILE A 1 435 ? -8.461 -25.422 4.039 1 97.81 435 ILE A N 1
ATOM 3315 C CA . ILE A 1 435 ? -8.891 -25.734 5.398 1 97.81 435 ILE A CA 1
ATOM 3316 C C . ILE A 1 435 ? -7.691 -25.672 6.348 1 97.81 435 ILE A C 1
ATOM 3318 O O . ILE A 1 435 ? -6.691 -26.359 6.137 1 97.81 435 ILE A O 1
ATOM 3322 N N . ASP A 1 436 ? -7.715 -24.859 7.277 1 97.06 436 ASP A N 1
ATOM 3323 C CA . ASP A 1 436 ? -6.723 -24.781 8.344 1 97.06 436 ASP A CA 1
ATOM 3324 C C . ASP A 1 436 ? -7.371 -24.984 9.719 1 97.06 436 ASP A C 1
ATOM 3326 O O . ASP A 1 436 ? -8.414 -24.391 10.008 1 97.06 436 ASP A O 1
ATOM 3330 N N . THR A 1 437 ? -6.57 -25.859 10.406 1 93.38 437 THR A N 1
ATOM 3331 C CA . THR A 1 437 ? -7.07 -26.156 11.742 1 93.38 437 THR A CA 1
ATOM 3332 C C . THR A 1 437 ? -6.082 -25.688 12.805 1 93.38 437 THR A C 1
ATOM 3334 O O . THR A 1 437 ? -4.945 -25.328 12.484 1 93.38 437 THR A O 1
ATOM 3337 N N . ALA A 1 438 ? -6.043 -25 13.656 1 89.5 438 ALA A N 1
ATOM 3338 C CA . ALA A 1 438 ? -5.203 -24.578 14.773 1 89.5 438 ALA A CA 1
ATOM 3339 C C . ALA A 1 438 ? -5.934 -23.562 15.656 1 89.5 438 ALA A C 1
ATOM 3341 O O . ALA A 1 438 ? -5.664 -22.375 15.602 1 89.5 438 ALA A O 1
ATOM 3342 N N . GLY A 1 439 ? -6.707 -24.141 16.406 1 90.31 439 GLY A N 1
ATOM 3343 C CA . GLY A 1 439 ? -7.445 -23.328 17.359 1 90.31 439 GLY A CA 1
ATOM 3344 C C . GLY A 1 439 ? -8.75 -22.781 16.797 1 90.31 439 GLY A C 1
ATOM 3345 O O . GLY A 1 439 ? -9.523 -22.156 17.516 1 90.31 439 GLY A O 1
ATOM 3346 N N . LYS A 1 440 ? -9.047 -23.016 15.602 1 96.44 440 LYS A N 1
ATOM 3347 C CA . LYS A 1 440 ? -10.25 -22.656 14.859 1 96.44 440 LYS A CA 1
ATOM 3348 C C . LYS A 1 440 ? -10.406 -23.516 13.609 1 96.44 440 LYS A C 1
ATOM 3350 O O . LYS A 1 440 ? -9.508 -24.281 13.266 1 96.44 440 LYS A O 1
ATOM 3355 N N . LEU A 1 441 ? -11.492 -23.484 13.047 1 98.06 441 LEU A N 1
ATOM 3356 C CA . LEU A 1 441 ? -11.672 -23.969 11.68 1 98.06 441 LEU A CA 1
ATOM 3357 C C . LEU A 1 441 ? -11.742 -22.812 10.695 1 98.06 441 LEU A C 1
ATOM 3359 O O . LEU A 1 441 ? -12.766 -22.125 10.602 1 98.06 441 LEU A O 1
ATOM 3363 N N . ASN A 1 442 ? -10.711 -22.609 10.062 1 98.19 442 ASN A N 1
ATOM 3364 C CA . ASN A 1 442 ? -10.633 -21.531 9.086 1 98.19 442 ASN A CA 1
ATOM 3365 C C . ASN A 1 442 ? -10.711 -22.062 7.656 1 98.19 442 ASN A C 1
ATOM 3367 O O . ASN A 1 442 ? -9.914 -22.922 7.262 1 98.19 442 ASN A O 1
ATOM 3371 N N . LEU A 1 443 ? -11.656 -21.547 6.902 1 98.56 443 LEU A N 1
ATOM 3372 C CA . LEU A 1 443 ? -11.836 -21.922 5.5 1 98.56 443 LEU A CA 1
ATOM 3373 C C . LEU A 1 443 ? -11.656 -20.703 4.594 1 98.56 443 LEU A C 1
ATOM 3375 O O . LEU A 1 443 ? -12.555 -19.875 4.488 1 98.56 443 LEU A O 1
ATOM 3379 N N . ASP A 1 444 ? -10.516 -20.547 3.979 1 98.12 444 ASP A N 1
ATOM 3380 C CA . ASP A 1 444 ? -10.32 -19.625 2.863 1 98.12 444 ASP A CA 1
ATOM 3381 C C . ASP A 1 444 ? -10.648 -20.281 1.532 1 98.12 444 ASP A C 1
ATOM 3383 O O . ASP A 1 444 ? -10.219 -21.422 1.274 1 98.12 444 ASP A O 1
ATOM 3387 N N . LEU A 1 445 ? -11.406 -19.609 0.748 1 98.56 445 LEU A N 1
ATOM 3388 C CA . LEU A 1 445 ? -11.828 -20.297 -0.469 1 98.56 445 LEU A CA 1
ATOM 3389 C C . LEU A 1 445 ? -11.836 -19.344 -1.656 1 98.56 445 LEU A C 1
ATOM 3391 O O . LEU A 1 445 ? -12.016 -18.125 -1.484 1 98.56 445 LEU A O 1
ATOM 3395 N N . TRP A 1 446 ? -11.625 -19.875 -2.842 1 98.25 446 TRP A N 1
ATOM 3396 C CA . TRP A 1 446 ? -11.602 -19.047 -4.051 1 98.25 446 TRP A CA 1
ATOM 3397 C C . TRP A 1 446 ? -12.07 -19.859 -5.258 1 98.25 446 TRP A C 1
ATOM 3399 O O . TRP A 1 446 ? -11.984 -21.078 -5.266 1 98.25 446 TRP A O 1
ATOM 3409 N N . ASP A 1 447 ? -12.594 -19.094 -6.145 1 96.44 447 ASP A N 1
ATOM 3410 C CA . ASP A 1 447 ? -12.906 -19.625 -7.473 1 96.44 447 ASP A CA 1
ATOM 3411 C C . ASP A 1 447 ? -11.625 -19.891 -8.273 1 96.44 447 ASP A C 1
ATOM 3413 O O . ASP A 1 447 ? -10.797 -18.984 -8.43 1 96.44 447 ASP A O 1
ATOM 3417 N N . LEU A 1 448 ? -11.555 -21.047 -8.789 1 97.88 448 LEU A N 1
ATOM 3418 C CA . LEU A 1 448 ? -10.32 -21.453 -9.445 1 97.88 448 LEU A CA 1
ATOM 3419 C C . LEU A 1 448 ? -10.281 -20.969 -10.891 1 97.88 448 LEU A C 1
ATOM 3421 O O . LEU A 1 448 ? -9.211 -20.797 -11.469 1 97.88 448 LEU A O 1
ATOM 3425 N N . ILE A 1 449 ? -11.445 -20.781 -11.477 1 95.69 449 ILE A N 1
ATOM 3426 C CA . ILE A 1 449 ? -11.523 -20.516 -12.914 1 95.69 449 ILE A CA 1
ATOM 3427 C C . ILE A 1 449 ? -12.398 -19.297 -13.164 1 95.69 449 ILE A C 1
ATOM 3429 O O . ILE A 1 449 ? -13.531 -19.422 -13.648 1 95.69 449 ILE A O 1
ATOM 3433 N N . PRO A 1 450 ? -11.875 -18.141 -12.93 1 97.44 450 PRO A N 1
ATOM 3434 C CA . PRO A 1 450 ? -12.672 -16.938 -13.172 1 97.44 450 PRO A CA 1
ATOM 3435 C C . PRO A 1 450 ? -12.852 -16.625 -14.656 1 97.44 450 PRO A C 1
ATOM 3437 O O . PRO A 1 450 ? -11.922 -16.828 -15.445 1 97.44 450 PRO A O 1
ATOM 3440 N N . PHE A 1 451 ? -13.992 -16.141 -15.039 1 98.38 451 PHE A N 1
ATOM 3441 C CA . PHE A 1 451 ? -14.289 -15.719 -16.406 1 98.38 451 PHE A CA 1
ATOM 3442 C C . PHE A 1 451 ? -13.938 -14.25 -16.594 1 98.38 451 PHE A C 1
ATOM 3444 O O . PHE A 1 451 ? -13.758 -13.789 -17.734 1 98.38 451 PHE A O 1
ATOM 3451 N N . THR A 1 452 ? -13.852 -13.492 -15.555 1 97.56 452 THR A N 1
ATOM 3452 C CA . THR A 1 452 ? -13.453 -12.086 -15.617 1 97.56 452 THR A CA 1
ATOM 3453 C C . THR A 1 452 ? -12.023 -11.953 -16.125 1 97.56 452 THR A C 1
ATOM 3455 O O . THR A 1 452 ? -11.164 -12.781 -15.812 1 97.56 452 THR A O 1
ATOM 3458 N N . ARG A 1 453 ? -11.75 -11 -17.031 1 98.44 453 ARG A N 1
ATOM 3459 C CA . ARG A 1 453 ? -10.422 -10.586 -17.453 1 98.44 453 ARG A CA 1
ATOM 3460 C C . ARG A 1 453 ? -10.203 -9.102 -17.188 1 98.44 453 ARG A C 1
ATOM 3462 O O . ARG A 1 453 ? -11.102 -8.289 -17.422 1 98.44 453 ARG A O 1
ATOM 3469 N N . GLY A 1 454 ? -9.047 -8.797 -16.641 1 98.62 454 GLY A N 1
ATOM 3470 C CA . GLY A 1 454 ? -8.656 -7.41 -16.469 1 98.62 454 GLY A CA 1
ATOM 3471 C C . GLY A 1 454 ? -7.379 -7.051 -17.219 1 98.62 454 GLY A C 1
ATOM 3472 O O . GLY A 1 454 ? -7.062 -7.656 -18.234 1 98.62 454 GLY A O 1
ATOM 3473 N N . TYR A 1 455 ? -6.688 -5.977 -16.688 1 98.81 455 TYR A N 1
ATOM 3474 C CA . TYR A 1 455 ? -5.477 -5.543 -17.375 1 98.81 455 TYR A CA 1
ATOM 3475 C C . TYR A 1 455 ? -4.523 -4.848 -16.406 1 98.81 455 TYR A C 1
ATOM 3477 O O . TYR A 1 455 ? -4.906 -4.512 -15.281 1 98.81 455 TYR A O 1
ATOM 3485 N N . VAL A 1 456 ? -3.307 -4.75 -16.828 1 98.81 456 VAL A N 1
ATOM 3486 C CA . VAL A 1 456 ? -2.266 -3.898 -16.266 1 98.81 456 VAL A CA 1
ATOM 3487 C C . VAL A 1 456 ? -1.716 -2.971 -17.344 1 98.81 456 VAL A C 1
ATOM 3489 O O . VAL A 1 456 ? -1.215 -3.434 -18.375 1 98.81 456 VAL A O 1
ATOM 3492 N N . HIS A 1 457 ? -1.815 -1.649 -17.109 1 98.94 457 HIS A N 1
ATOM 3493 C CA . HIS A 1 457 ? -1.306 -0.701 -18.094 1 98.94 457 HIS A CA 1
ATOM 3494 C C . HIS A 1 457 ? -0.579 0.457 -17.422 1 98.94 457 HIS A C 1
ATOM 3496 O O . HIS A 1 457 ? -1.018 0.945 -16.375 1 98.94 457 HIS A O 1
ATOM 3502 N N . ILE A 1 458 ? 0.505 0.854 -18.031 1 98.81 458 ILE A N 1
ATOM 3503 C CA . ILE A 1 458 ? 1.241 2.012 -17.547 1 98.81 458 ILE A CA 1
ATOM 3504 C C . ILE A 1 458 ? 0.396 3.271 -17.719 1 98.81 458 ILE A C 1
ATOM 3506 O O . ILE A 1 458 ? -0.421 3.361 -18.625 1 98.81 458 ILE A O 1
ATOM 3510 N N . LEU A 1 459 ? 0.586 4.23 -16.844 1 98.62 459 LEU A N 1
ATOM 3511 C CA . LEU A 1 459 ? -0.131 5.5 -16.875 1 98.62 459 LEU A CA 1
ATOM 3512 C C . LEU A 1 459 ? 0.841 6.676 -16.953 1 98.62 459 LEU A C 1
ATOM 3514 O O . LEU A 1 459 ? 0.438 7.832 -16.812 1 98.62 459 LEU A O 1
ATOM 3518 N N . ASP A 1 460 ? 2.152 6.359 -17.078 1 98.25 460 ASP A N 1
ATOM 3519 C CA . ASP A 1 460 ? 3.223 7.348 -17.188 1 98.25 460 ASP A CA 1
ATOM 3520 C C . ASP A 1 460 ? 4.395 6.793 -18 1 98.25 460 ASP A C 1
ATOM 3522 O O . ASP A 1 460 ? 4.598 5.582 -18.062 1 98.25 460 ASP A O 1
ATOM 3526 N N . SER A 1 461 ? 5.148 7.652 -18.625 1 98.31 461 SER A N 1
ATOM 3527 C CA . SER A 1 461 ? 6.27 7.207 -19.438 1 98.31 461 SER A CA 1
ATOM 3528 C C . SER A 1 461 ? 7.492 6.891 -18.594 1 98.31 461 SER A C 1
ATOM 3530 O O . SER A 1 461 ? 8.43 6.246 -19.062 1 98.31 461 SER A O 1
ATOM 3532 N N . ASP A 1 462 ? 7.516 7.402 -17.328 1 98.12 462 ASP A N 1
ATOM 3533 C CA . ASP A 1 462 ? 8.617 7.129 -16.406 1 98.12 462 ASP A CA 1
ATOM 3534 C C . ASP A 1 462 ? 8.391 5.82 -15.656 1 98.12 462 ASP A C 1
ATOM 3536 O O . ASP A 1 462 ? 7.535 5.75 -14.773 1 98.12 462 ASP A O 1
ATOM 3540 N N . PRO A 1 463 ? 9.188 4.812 -15.969 1 98.5 463 PRO A N 1
ATOM 3541 C CA . PRO A 1 463 ? 8.969 3.535 -15.289 1 98.5 463 PRO A CA 1
ATOM 3542 C C . PRO A 1 463 ? 9.242 3.619 -13.789 1 98.5 463 PRO A C 1
ATOM 3544 O O . PRO A 1 463 ? 8.695 2.834 -13.008 1 98.5 463 PRO A O 1
ATOM 3547 N N . TYR A 1 464 ? 9.992 4.531 -13.328 1 98.31 464 TYR A N 1
ATOM 3548 C CA . TYR A 1 464 ? 10.43 4.57 -11.938 1 98.31 464 TYR A CA 1
ATOM 3549 C C . TYR A 1 464 ? 9.422 5.309 -11.07 1 98.31 464 TYR A C 1
ATOM 3551 O O . TYR A 1 464 ? 9.461 5.215 -9.844 1 98.31 464 TYR A O 1
ATOM 3559 N N . LEU A 1 465 ? 8.461 6.004 -11.688 1 98.44 465 LEU A N 1
ATOM 3560 C CA . LEU A 1 465 ? 7.348 6.602 -10.953 1 98.44 465 LEU A CA 1
ATOM 3561 C C . LEU A 1 465 ? 6.367 5.531 -10.484 1 98.44 465 LEU A C 1
ATOM 3563 O O . LEU A 1 465 ? 5.578 5.762 -9.57 1 98.44 465 LEU A O 1
ATOM 3567 N N . ARG A 1 466 ? 6.359 4.359 -11.219 1 98.31 466 ARG A N 1
ATOM 3568 C CA . ARG A 1 466 ? 5.535 3.197 -10.906 1 98.31 466 ARG A CA 1
ATOM 3569 C C . ARG A 1 466 ? 4.055 3.562 -10.906 1 98.31 466 ARG A C 1
ATOM 3571 O O . ARG A 1 466 ? 3.311 3.148 -10.008 1 98.31 466 ARG A O 1
ATOM 3578 N N . ARG A 1 467 ? 3.686 4.398 -11.82 1 98.5 467 ARG A N 1
ATOM 3579 C CA . ARG A 1 467 ? 2.283 4.758 -12 1 98.5 467 ARG A CA 1
ATOM 3580 C C . ARG A 1 467 ? 1.626 3.875 -13.055 1 98.5 467 ARG A C 1
ATOM 3582 O O . ARG A 1 467 ? 1.961 3.963 -14.242 1 98.5 467 ARG A O 1
ATOM 3589 N N . PHE A 1 468 ? 0.689 3.039 -12.617 1 98.56 468 PHE A N 1
ATOM 3590 C CA . PHE A 1 468 ? 0.025 2.121 -13.539 1 98.56 468 PHE A CA 1
ATOM 3591 C C . PHE A 1 468 ? -1.362 1.754 -13.023 1 98.56 468 PHE A C 1
ATOM 3593 O O . PHE A 1 468 ? -1.667 1.945 -11.844 1 98.56 468 PHE A O 1
ATOM 3600 N N . ALA A 1 469 ? -2.205 1.371 -13.914 1 98.69 469 ALA A N 1
ATOM 3601 C CA . ALA A 1 469 ? -3.521 0.833 -13.594 1 98.69 469 ALA A CA 1
ATOM 3602 C C . ALA A 1 469 ? -3.473 -0.685 -13.438 1 98.69 469 ALA A C 1
ATOM 3604 O O . ALA A 1 469 ? -3.1 -1.398 -14.375 1 98.69 469 ALA A O 1
ATOM 3605 N N . TYR A 1 470 ? -3.717 -1.198 -12.281 1 98.62 470 TYR A N 1
ATOM 3606 C CA . TYR A 1 470 ? -3.982 -2.605 -12.008 1 98.62 470 TYR A CA 1
ATOM 3607 C C . TYR A 1 470 ? -5.477 -2.855 -11.836 1 98.62 470 TYR A C 1
ATOM 3609 O O . TYR A 1 470 ? -6.047 -2.539 -10.789 1 98.62 470 TYR A O 1
ATOM 3617 N N . ASP A 1 471 ? -6.172 -3.406 -12.805 1 98.62 471 ASP A N 1
ATOM 3618 C CA . ASP A 1 471 ? -7.621 -3.566 -12.773 1 98.62 471 ASP A CA 1
ATOM 3619 C C . ASP A 1 471 ? -8.023 -5.008 -13.078 1 98.62 471 ASP A C 1
ATOM 3621 O O . ASP A 1 471 ? -8.328 -5.34 -14.227 1 98.62 471 ASP A O 1
ATOM 3625 N N . PRO A 1 472 ? -8.172 -5.781 -12.086 1 98.31 472 PRO A N 1
ATOM 3626 C CA . PRO A 1 472 ? -8.562 -7.176 -12.305 1 98.31 472 PRO A CA 1
ATOM 3627 C C . PRO A 1 472 ? -10.039 -7.328 -12.664 1 98.31 472 PRO A C 1
ATOM 3629 O O . PRO A 1 472 ? -10.461 -8.391 -13.117 1 98.31 472 PRO A O 1
ATOM 3632 N N . GLN A 1 473 ? -10.844 -6.266 -12.336 1 98.12 473 GLN A N 1
ATOM 3633 C CA . GLN A 1 473 ? -12.273 -6.223 -12.625 1 98.12 473 GLN A CA 1
ATOM 3634 C C . GLN A 1 473 ? -13.008 -7.363 -11.922 1 98.12 473 GLN A C 1
ATOM 3636 O O . GLN A 1 473 ? -13.891 -7.996 -12.516 1 98.12 473 GLN A O 1
ATOM 3641 N N . PHE A 1 474 ? -12.648 -7.609 -10.695 1 98.19 474 PHE A N 1
ATOM 3642 C CA . PHE A 1 474 ? -13.219 -8.672 -9.883 1 98.19 474 PHE A CA 1
ATOM 3643 C C . PHE A 1 474 ? -14.742 -8.609 -9.891 1 98.19 474 PHE A C 1
ATOM 3645 O O . PHE A 1 474 ? -15.328 -7.539 -9.703 1 98.19 474 PHE A O 1
ATOM 3652 N N . PHE A 1 475 ? -15.391 -9.781 -10.109 1 97.81 475 PHE A N 1
ATOM 3653 C CA . PHE A 1 475 ? -16.812 -10.031 -9.914 1 97.81 475 PHE A CA 1
ATOM 3654 C C . PHE A 1 475 ? -17.641 -9.273 -10.938 1 97.81 475 PHE A C 1
ATOM 3656 O O . PHE A 1 475 ? -18.859 -9.094 -10.75 1 97.81 475 PHE A O 1
ATOM 3663 N N . LEU A 1 476 ? -17.031 -8.82 -12.031 1 97.88 476 LEU A N 1
ATOM 3664 C CA . LEU A 1 476 ? -17.828 -8.195 -13.086 1 97.88 476 LEU A CA 1
ATOM 3665 C C . LEU A 1 476 ? -18.469 -9.25 -13.984 1 97.88 476 LEU A C 1
ATOM 3667 O O . LEU A 1 476 ? -19.25 -8.922 -14.883 1 97.88 476 LEU A O 1
ATOM 3671 N N . ASN A 1 477 ? -18.156 -10.469 -13.797 1 98.38 477 ASN A N 1
ATOM 3672 C CA . ASN A 1 477 ? -18.844 -11.602 -14.406 1 98.38 477 ASN A CA 1
ATOM 3673 C C . ASN A 1 477 ? -19.844 -12.227 -13.445 1 98.38 477 ASN A C 1
ATOM 3675 O O . ASN A 1 477 ? -19.516 -12.523 -12.297 1 98.38 477 ASN A O 1
ATOM 3679 N N . GLU A 1 478 ? -21.016 -12.516 -13.852 1 97.56 478 GLU A N 1
ATOM 3680 C CA . GLU A 1 478 ? -22.094 -12.953 -12.977 1 97.56 478 GLU A CA 1
ATOM 3681 C C . GLU A 1 478 ? -21.844 -14.359 -12.438 1 97.56 478 GLU A C 1
ATOM 3683 O O . GLU A 1 478 ? -22.219 -14.672 -11.305 1 97.56 478 GLU A O 1
ATOM 3688 N N . LEU A 1 479 ? -21.203 -15.195 -13.234 1 98.5 479 LEU A N 1
ATOM 3689 C CA . LEU A 1 479 ? -20.922 -16.547 -12.742 1 98.5 479 LEU A CA 1
ATOM 3690 C C . LEU A 1 479 ? -19.812 -16.531 -11.695 1 98.5 479 LEU A C 1
ATOM 3692 O O . LEU A 1 479 ? -19.844 -17.312 -10.75 1 98.5 479 LEU A O 1
ATOM 3696 N N . ASP A 1 480 ? -18.875 -15.648 -11.883 1 98.56 480 ASP A N 1
ATOM 3697 C CA . ASP A 1 480 ? -17.781 -15.531 -10.906 1 98.56 480 ASP A CA 1
ATOM 3698 C C . ASP A 1 480 ? -18.328 -15.188 -9.523 1 98.56 480 ASP A C 1
ATOM 3700 O O . ASP A 1 480 ? -17.922 -15.805 -8.523 1 98.56 480 ASP A O 1
ATOM 3704 N N . VAL A 1 481 ? -19.188 -14.227 -9.453 1 98.31 481 VAL A N 1
ATOM 3705 C CA . VAL A 1 481 ? -19.734 -13.797 -8.164 1 98.31 481 VAL A CA 1
ATOM 3706 C C . VAL A 1 481 ? -20.641 -14.883 -7.605 1 98.31 481 VAL A C 1
ATOM 3708 O O . VAL A 1 481 ? -20.594 -15.188 -6.41 1 98.31 481 VAL A O 1
ATOM 3711 N N . LEU A 1 482 ? -21.484 -15.461 -8.469 1 98.62 482 LEU A N 1
ATOM 3712 C CA . LEU A 1 482 ? -22.359 -16.547 -8.055 1 98.62 482 LEU A CA 1
ATOM 3713 C C . LEU A 1 482 ? -21.562 -17.734 -7.531 1 98.62 482 LEU A C 1
ATOM 3715 O O . LEU A 1 482 ? -21.938 -18.344 -6.527 1 98.62 482 LEU A O 1
ATOM 3719 N N . GLY A 1 483 ? -20.531 -18.062 -8.258 1 98.75 483 GLY A N 1
ATOM 3720 C CA . GLY A 1 483 ? -19.672 -19.172 -7.859 1 98.75 483 GLY A CA 1
ATOM 3721 C C . GLY A 1 483 ? -18.984 -18.953 -6.527 1 98.75 483 GLY A C 1
ATOM 3722 O O . GLY A 1 483 ? -18.906 -19.859 -5.695 1 98.75 483 GLY A O 1
ATOM 3723 N N . GLN A 1 484 ? -18.469 -17.734 -6.316 1 98.81 484 GLN A N 1
ATOM 3724 C CA . GLN A 1 484 ? -17.844 -17.406 -5.039 1 98.81 484 GLN A CA 1
ATOM 3725 C C . GLN A 1 484 ? -18.844 -17.516 -3.895 1 98.81 484 GLN A C 1
ATOM 3727 O O . GLN A 1 484 ? -18.516 -18.016 -2.82 1 98.81 484 GLN A O 1
ATOM 3732 N N . ALA A 1 485 ? -20 -17 -4.145 1 98.81 485 ALA A N 1
ATOM 3733 C CA . ALA A 1 485 ? -21.078 -17.094 -3.164 1 98.81 485 ALA A CA 1
ATOM 3734 C C . ALA A 1 485 ? -21.406 -18.562 -2.846 1 98.81 485 ALA A C 1
ATOM 3736 O O . ALA A 1 485 ? -21.5 -18.938 -1.678 1 98.81 485 ALA A O 1
ATOM 3737 N N . ALA A 1 486 ? -21.547 -19.344 -3.869 1 98.88 486 ALA A N 1
ATOM 3738 C CA . ALA A 1 486 ? -21.891 -20.766 -3.697 1 98.88 486 ALA A CA 1
ATOM 3739 C C . ALA A 1 486 ? -20.797 -21.5 -2.922 1 98.88 486 ALA A C 1
ATOM 3741 O O . ALA A 1 486 ? -21.094 -22.312 -2.049 1 98.88 486 ALA A O 1
ATOM 3742 N N . ALA A 1 487 ? -19.578 -21.25 -3.277 1 98.81 487 ALA A N 1
ATOM 3743 C CA . ALA A 1 487 ? -18.469 -21.875 -2.566 1 98.81 487 ALA A CA 1
ATOM 3744 C C . ALA A 1 487 ? -18.453 -21.453 -1.098 1 98.81 487 ALA A C 1
ATOM 3746 O O . ALA A 1 487 ? -18.156 -22.266 -0.218 1 98.81 487 ALA A O 1
ATOM 3747 N N . SER A 1 488 ? -18.75 -20.188 -0.832 1 98.81 488 SER A N 1
ATOM 3748 C CA . SER A 1 488 ? -18.812 -19.688 0.54 1 98.81 488 SER A CA 1
ATOM 3749 C C . SER A 1 488 ? -19.922 -20.375 1.32 1 98.81 488 SER A C 1
ATOM 3751 O O . SER A 1 488 ? -19.75 -20.75 2.479 1 98.81 488 SER A O 1
ATOM 3753 N N . LYS A 1 489 ? -21.016 -20.5 0.68 1 98.62 489 LYS A N 1
ATOM 3754 C CA . LYS A 1 489 ? -22.141 -21.188 1.297 1 98.62 489 LYS A CA 1
ATOM 3755 C C . LYS A 1 489 ? -21.797 -22.656 1.581 1 98.62 489 LYS A C 1
ATOM 3757 O O . LYS A 1 489 ? -22.125 -23.188 2.645 1 98.62 489 LYS A O 1
ATOM 3762 N N . LEU A 1 490 ? -21.188 -23.297 0.631 1 98.31 490 LEU A N 1
ATOM 3763 C CA . LEU A 1 490 ? -20.734 -24.672 0.805 1 98.31 490 LEU A CA 1
ATOM 3764 C C . LEU A 1 490 ? -19.781 -24.781 1.994 1 98.31 490 LEU A C 1
ATOM 3766 O O . LEU A 1 490 ? -19.891 -25.719 2.787 1 98.31 490 LEU A O 1
ATOM 3770 N N . ALA A 1 491 ? -18.859 -23.844 2.143 1 98.56 491 ALA A N 1
ATOM 3771 C CA . ALA A 1 491 ? -17.906 -23.828 3.254 1 98.56 491 ALA A CA 1
ATOM 3772 C C . ALA A 1 491 ? -18.641 -23.75 4.594 1 98.56 491 ALA A C 1
ATOM 3774 O O . ALA A 1 491 ? -18.281 -24.469 5.535 1 98.56 491 ALA A O 1
ATOM 3775 N N . ARG A 1 492 ? -19.641 -22.828 4.672 1 97.88 492 ARG A N 1
ATOM 3776 C CA . ARG A 1 492 ? -20.453 -22.781 5.883 1 97.88 492 ARG A CA 1
ATOM 3777 C C . ARG A 1 492 ? -21.109 -24.125 6.172 1 97.88 492 ARG A C 1
ATOM 3779 O O . ARG A 1 492 ? -21.094 -24.594 7.312 1 97.88 492 ARG A O 1
ATOM 3786 N N . GLU A 1 493 ? -21.594 -24.766 5.184 1 96.31 493 GLU A N 1
ATOM 3787 C CA . GLU A 1 493 ? -22.312 -26.031 5.344 1 96.31 493 GLU A CA 1
ATOM 3788 C C . GLU A 1 493 ? -21.375 -27.125 5.84 1 96.31 493 GLU A C 1
ATOM 3790 O O . GLU A 1 493 ? -21.719 -27.859 6.773 1 96.31 493 GLU A O 1
ATOM 3795 N N . ILE A 1 494 ? -20.219 -27.234 5.277 1 96.06 494 ILE A N 1
ATOM 3796 C CA . ILE A 1 494 ? -19.344 -28.359 5.617 1 96.06 494 ILE A CA 1
ATOM 3797 C C . ILE A 1 494 ? -18.734 -28.141 7 1 96.06 494 ILE A C 1
ATOM 3799 O O . ILE A 1 494 ? -18.234 -29.078 7.617 1 96.06 494 ILE A O 1
ATOM 3803 N N . SER A 1 495 ? -18.766 -26.906 7.496 1 95.75 495 SER A N 1
ATOM 3804 C CA . SER A 1 495 ? -18.203 -26.594 8.797 1 95.75 495 SER A CA 1
ATOM 3805 C C . SER A 1 495 ? -19.062 -27.109 9.938 1 95.75 495 SER A C 1
ATOM 3807 O O . SER A 1 495 ? -18.594 -27.281 11.062 1 95.75 495 SER A O 1
ATOM 3809 N N . ASN A 1 496 ? -20.328 -27.344 9.617 1 94.88 496 ASN A N 1
ATOM 3810 C CA . ASN A 1 496 ? -21.25 -27.688 10.68 1 94.88 496 ASN A CA 1
ATOM 3811 C C . ASN A 1 496 ? -22.25 -28.766 10.234 1 94.88 496 ASN A C 1
ATOM 3813 O O . ASN A 1 496 ? -23.453 -28.609 10.43 1 94.88 496 ASN A O 1
ATOM 3817 N N . THR A 1 497 ? -21.844 -29.719 9.602 1 94.44 497 THR A N 1
ATOM 3818 C CA . THR A 1 497 ? -22.672 -30.844 9.188 1 94.44 497 THR A CA 1
ATOM 3819 C C . THR A 1 497 ? -22.031 -32.156 9.586 1 94.44 497 THR A C 1
ATOM 3821 O O . THR A 1 497 ? -20.812 -32.281 9.641 1 94.44 497 THR A O 1
ATOM 3824 N N . GLY A 1 498 ? -22.875 -33.188 9.836 1 95.19 498 GLY A N 1
ATOM 3825 C CA . GLY A 1 498 ? -22.375 -34.5 10.18 1 95.19 498 GLY A CA 1
ATOM 3826 C C . GLY A 1 498 ? -21.484 -34.5 11.406 1 95.19 498 GLY A C 1
ATOM 3827 O O . GLY A 1 498 ? -21.844 -33.938 12.445 1 95.19 498 GLY A O 1
ATOM 3828 N N . GLU A 1 499 ? -20.297 -35.125 11.266 1 95.31 499 GLU A N 1
ATOM 3829 C CA . GLU A 1 499 ? -19.375 -35.281 12.391 1 95.31 499 GLU A CA 1
ATOM 3830 C C . GLU A 1 499 ? -18.797 -33.906 12.805 1 95.31 499 GLU A C 1
ATOM 3832 O O . GLU A 1 499 ? -18.328 -33.75 13.93 1 95.31 499 GLU A O 1
ATOM 3837 N N . MET A 1 500 ? -18.875 -33 11.938 1 97.19 500 MET A N 1
ATOM 3838 C CA . MET A 1 500 ? -18.266 -31.703 12.227 1 97.19 500 MET A CA 1
ATOM 3839 C C . MET A 1 500 ? -19.062 -30.969 13.289 1 97.19 500 MET A C 1
ATOM 3841 O O . MET A 1 500 ? -18.547 -30.078 13.961 1 97.19 500 MET A O 1
ATOM 3845 N N . THR A 1 501 ? -20.297 -31.312 13.531 1 97 501 THR A N 1
ATOM 3846 C CA . THR A 1 501 ? -21.156 -30.641 14.484 1 97 501 THR A CA 1
ATOM 3847 C C . THR A 1 501 ? -20.594 -30.75 15.898 1 97 501 THR A C 1
ATOM 3849 O O . THR A 1 501 ? -20.797 -29.844 16.719 1 97 501 THR A O 1
ATOM 3852 N N . GLN A 1 502 ? -19.906 -31.797 16.172 1 96.69 502 GLN A N 1
ATOM 3853 C CA . GLN A 1 502 ? -19.422 -32.031 17.531 1 96.69 502 GLN A CA 1
ATOM 3854 C C . GLN A 1 502 ? -18.328 -31.031 17.906 1 96.69 502 GLN A C 1
ATOM 3856 O O . GLN A 1 502 ? -18.062 -30.812 19.078 1 96.69 502 GLN A O 1
ATOM 3861 N N . TYR A 1 503 ? -17.688 -30.453 16.859 1 97.69 503 TYR A N 1
ATOM 3862 C CA . TYR A 1 503 ? -16.594 -29.531 17.125 1 97.69 503 TYR A CA 1
ATOM 3863 C C . TYR A 1 503 ? -17.078 -28.078 17.078 1 97.69 503 TYR A C 1
ATOM 3865 O O . TYR A 1 503 ? -16.391 -27.188 17.578 1 97.69 503 TYR A O 1
ATOM 3873 N N . PHE A 1 504 ? -18.172 -27.812 16.438 1 97.19 504 PHE A N 1
ATOM 3874 C CA . PHE A 1 504 ? -18.641 -26.484 16.078 1 97.19 504 PHE A CA 1
ATOM 3875 C C . PHE A 1 504 ? -19.078 -25.719 17.328 1 97.19 504 PHE A C 1
ATOM 3877 O O . PHE A 1 504 ? -19.922 -26.188 18.094 1 97.19 504 PHE A O 1
ATOM 3884 N N . ASN A 1 505 ? -18.5 -24.547 17.5 1 97.19 505 ASN A N 1
ATOM 3885 C CA . ASN A 1 505 ? -18.859 -23.672 18.625 1 97.19 505 ASN A CA 1
ATOM 3886 C C . ASN A 1 505 ? -19.203 -22.266 18.141 1 97.19 505 ASN A C 1
ATOM 3888 O O . ASN A 1 505 ? -18.641 -21.281 18.625 1 97.19 505 ASN A O 1
ATOM 3892 N N . GLY A 1 506 ? -19.984 -22.188 17.062 1 96.38 506 GLY A N 1
ATOM 3893 C CA . GLY A 1 506 ? -20.438 -20.906 16.5 1 96.38 506 GLY A CA 1
ATOM 3894 C C . GLY A 1 506 ? -19.594 -20.453 15.32 1 96.38 506 GLY A C 1
ATOM 3895 O O . GLY A 1 506 ? -18.453 -20.875 15.156 1 96.38 506 GLY A O 1
ATOM 3896 N N . GLU A 1 507 ? -20.234 -19.641 14.484 1 97.25 507 GLU A N 1
ATOM 3897 C CA . GLU A 1 507 ? -19.562 -19.062 13.312 1 97.25 507 GLU A CA 1
ATOM 3898 C C . GLU A 1 507 ? -18.969 -17.703 13.641 1 97.25 507 GLU A C 1
ATOM 3900 O O . GLU A 1 507 ? -19.656 -16.828 14.172 1 97.25 507 GLU A O 1
ATOM 3905 N N . ALA A 1 508 ? -17.656 -17.516 13.383 1 96.31 508 ALA A N 1
ATOM 3906 C CA . ALA A 1 508 ? -16.984 -16.25 13.617 1 96.31 508 ALA A CA 1
ATOM 3907 C C . ALA A 1 508 ? -17.047 -15.352 12.383 1 96.31 508 ALA A C 1
ATOM 3909 O O . ALA A 1 508 ? -17.188 -14.133 12.5 1 96.31 508 ALA A O 1
ATOM 3910 N N . ILE A 1 509 ? -16.922 -15.875 11.188 1 96.31 509 ILE A N 1
ATOM 3911 C CA . ILE A 1 509 ? -17.016 -15.188 9.906 1 96.31 509 ILE A CA 1
ATOM 3912 C C . ILE A 1 509 ? -17.891 -15.992 8.953 1 96.31 509 ILE A C 1
ATOM 3914 O O . ILE A 1 509 ? -17.656 -17.172 8.719 1 96.31 509 ILE A O 1
ATOM 3918 N N . PRO A 1 510 ? -18.875 -15.43 8.477 1 96 510 PRO A N 1
ATOM 3919 C CA . PRO A 1 510 ? -19.312 -14.039 8.625 1 96 510 PRO A CA 1
ATOM 3920 C C . PRO A 1 510 ? -20 -13.781 9.977 1 96 510 PRO A C 1
ATOM 3922 O O . PRO A 1 510 ? -20.203 -12.625 10.344 1 96 510 PRO A O 1
ATOM 3925 N N . GLY A 1 511 ? -20.328 -14.898 10.625 1 94.75 511 GLY A N 1
ATOM 3926 C CA . GLY A 1 511 ? -21.031 -14.727 11.883 1 94.75 511 GLY A CA 1
ATOM 3927 C C . GLY A 1 511 ? -22.391 -14.062 11.719 1 94.75 511 GLY A C 1
ATOM 3928 O O . GLY A 1 511 ? -23.172 -14.438 10.852 1 94.75 511 GLY A O 1
ATOM 3929 N N . ASN A 1 512 ? -22.625 -13.023 12.578 1 91.56 512 ASN A N 1
ATOM 3930 C CA . ASN A 1 512 ? -23.922 -12.352 12.586 1 91.56 512 ASN A CA 1
ATOM 3931 C C . ASN A 1 512 ? -24.047 -11.352 11.445 1 91.56 512 ASN A C 1
ATOM 3933 O O . ASN A 1 512 ? -25.109 -10.773 11.227 1 91.56 512 ASN A O 1
ATOM 3937 N N . ASN A 1 513 ? -23 -11.18 10.68 1 89.56 513 ASN A N 1
ATOM 3938 C CA . ASN A 1 513 ? -23.047 -10.258 9.562 1 89.56 513 ASN A CA 1
ATOM 3939 C C . ASN A 1 513 ? -23.844 -10.828 8.391 1 89.56 513 ASN A C 1
ATOM 3941 O O . ASN A 1 513 ? -24.188 -10.102 7.457 1 89.56 513 ASN A O 1
ATOM 3945 N N . LEU A 1 514 ? -24.141 -12.117 8.43 1 95.5 514 LEU A N 1
ATOM 3946 C CA . LEU A 1 514 ? -24.969 -12.797 7.445 1 95.5 514 LEU A CA 1
ATOM 3947 C C . LEU A 1 514 ? -25.828 -13.875 8.109 1 95.5 514 LEU A C 1
ATOM 3949 O O . LEU A 1 514 ? -25.297 -14.727 8.836 1 95.5 514 LEU A O 1
ATOM 3953 N N . ALA A 1 515 ? -27.094 -13.82 7.852 1 96.62 515 ALA A N 1
ATOM 3954 C CA . ALA A 1 515 ? -27.984 -14.797 8.469 1 96.62 515 ALA A CA 1
ATOM 3955 C C . ALA A 1 515 ? -27.531 -16.219 8.18 1 96.62 515 ALA A C 1
ATOM 3957 O O . ALA A 1 515 ? -27.062 -16.516 7.074 1 96.62 515 ALA A O 1
ATOM 3958 N N . TYR A 1 516 ? -27.594 -17.078 9.133 1 95.06 516 TYR A N 1
ATOM 3959 C CA . TYR A 1 516 ? -27.094 -18.438 8.969 1 95.06 516 TYR A CA 1
ATOM 3960 C C . TYR A 1 516 ? -27.828 -19.156 7.848 1 95.06 516 TYR A C 1
ATOM 3962 O O . TYR A 1 516 ? -27.234 -20 7.156 1 95.06 516 TYR A O 1
ATOM 3970 N N . ASN A 1 517 ? -29.188 -18.812 7.664 1 96.12 517 ASN A N 1
ATOM 3971 C CA . ASN A 1 517 ? -29.984 -19.438 6.605 1 96.12 517 ASN A CA 1
ATOM 3972 C C . ASN A 1 517 ? -30.016 -18.562 5.352 1 96.12 517 ASN A C 1
ATOM 3974 O O . ASN A 1 517 ? -30.969 -18.625 4.578 1 96.12 517 ASN A O 1
ATOM 3978 N N . ALA A 1 518 ? -29 -17.734 5.199 1 97.69 518 ALA A N 1
ATOM 3979 C CA . ALA A 1 518 ? -28.938 -16.828 4.051 1 97.69 518 ALA A CA 1
ATOM 3980 C C . ALA A 1 518 ? -29.047 -17.594 2.738 1 97.69 518 ALA A C 1
ATOM 3982 O O . ALA A 1 518 ? -28.5 -18.688 2.605 1 97.69 518 ALA A O 1
ATOM 3983 N N . THR A 1 519 ? -29.797 -17.047 1.788 1 98 519 THR A N 1
ATOM 3984 C CA . THR A 1 519 ? -29.922 -17.609 0.448 1 98 519 THR A CA 1
ATOM 3985 C C . THR A 1 519 ? -28.641 -17.375 -0.353 1 98 519 THR A C 1
ATOM 3987 O O . THR A 1 519 ? -27.75 -16.641 0.079 1 98 519 THR A O 1
ATOM 3990 N N . LEU A 1 520 ? -28.578 -18.078 -1.486 1 98.38 520 LEU A N 1
ATOM 3991 C CA . LEU A 1 520 ? -27.422 -17.859 -2.354 1 98.38 520 LEU A CA 1
ATOM 3992 C C . LEU A 1 520 ? -27.328 -16.406 -2.797 1 98.38 520 LEU A C 1
ATOM 3994 O O . LEU A 1 520 ? -26.234 -15.844 -2.895 1 98.38 520 LEU A O 1
ATOM 3998 N N . ASP A 1 521 ? -28.469 -15.781 -2.996 1 98.19 521 ASP A N 1
ATOM 3999 C CA . ASP A 1 521 ? -28.484 -14.383 -3.414 1 98.19 521 ASP A CA 1
ATOM 4000 C C . ASP A 1 521 ? -28 -13.469 -2.291 1 98.19 521 ASP A C 1
ATOM 4002 O O . ASP A 1 521 ? -27.359 -12.453 -2.547 1 98.19 521 ASP A O 1
ATOM 4006 N N . ASP A 1 522 ? -28.328 -13.836 -1.064 1 97.69 522 ASP A N 1
ATOM 4007 C CA . ASP A 1 522 ? -27.797 -13.109 0.076 1 97.69 522 ASP A CA 1
ATOM 4008 C C . ASP A 1 522 ? -26.266 -13.211 0.119 1 97.69 522 ASP A C 1
ATOM 4010 O O . ASP A 1 522 ? -25.578 -12.234 0.412 1 97.69 522 ASP A O 1
ATOM 4014 N N . TRP A 1 523 ? -25.797 -14.367 -0.172 1 98.44 523 TRP A N 1
ATOM 4015 C CA . TRP A 1 523 ? -24.359 -14.594 -0.212 1 98.44 523 TRP A CA 1
ATOM 4016 C C . TRP A 1 523 ? -23.719 -13.773 -1.325 1 98.44 523 TRP A C 1
ATOM 4018 O O . TRP A 1 523 ? -22.594 -13.289 -1.175 1 98.44 523 TRP A O 1
ATOM 4028 N N . VAL A 1 524 ? -24.391 -13.656 -2.457 1 98.31 524 VAL A N 1
ATOM 4029 C CA . VAL A 1 524 ? -23.875 -12.859 -3.566 1 98.31 524 VAL A CA 1
ATOM 4030 C C . VAL A 1 524 ? -23.641 -11.422 -3.104 1 98.31 524 VAL A C 1
ATOM 4032 O O . VAL A 1 524 ? -22.562 -10.852 -3.348 1 98.31 524 VAL A O 1
ATOM 4035 N N . ASP A 1 525 ? -24.547 -10.867 -2.365 1 95.25 525 ASP A N 1
ATOM 4036 C CA . ASP A 1 525 ? -24.391 -9.5 -1.871 1 95.25 525 ASP A CA 1
ATOM 4037 C C . ASP A 1 525 ? -23.266 -9.406 -0.845 1 95.25 525 ASP A C 1
ATOM 4039 O O . ASP A 1 525 ? -22.531 -8.422 -0.822 1 95.25 525 ASP A O 1
ATOM 4043 N N . HIS A 1 526 ? -23.172 -10.422 -0.089 1 95.88 526 HIS A N 1
ATOM 4044 C CA . HIS A 1 526 ? -22.141 -10.445 0.956 1 95.88 526 HIS A CA 1
ATOM 4045 C C . HIS A 1 526 ? -20.75 -10.492 0.358 1 95.88 526 HIS A C 1
ATOM 4047 O O . HIS A 1 526 ? -19.859 -9.727 0.763 1 95.88 526 HIS A O 1
ATOM 4053 N N . VAL A 1 527 ? -20.484 -11.312 -0.65 1 97.44 527 VAL A N 1
ATOM 4054 C CA . VAL A 1 527 ? -19.141 -11.555 -1.146 1 97.44 527 VAL A CA 1
ATOM 4055 C C . VAL A 1 527 ? -18.656 -10.344 -1.947 1 97.44 527 VAL A C 1
ATOM 4057 O O . VAL A 1 527 ? -17.469 -10.055 -1.989 1 97.44 527 VAL A O 1
ATOM 4060 N N . LYS A 1 528 ? -19.578 -9.547 -2.51 1 95.69 528 LYS A N 1
ATOM 4061 C CA . LYS A 1 528 ? -19.219 -8.359 -3.266 1 95.69 528 LYS A CA 1
ATOM 4062 C C . LYS A 1 528 ? -18.516 -7.336 -2.377 1 95.69 528 LYS A C 1
ATOM 4064 O O . LYS A 1 528 ? -17.672 -6.566 -2.852 1 95.69 528 LYS A O 1
ATOM 4069 N N . GLN A 1 529 ? -18.828 -7.438 -1.077 1 92.25 529 GLN A N 1
ATOM 4070 C CA . GLN A 1 529 ? -18.297 -6.445 -0.144 1 92.25 529 GLN A CA 1
ATOM 4071 C C . GLN A 1 529 ? -17.188 -7.031 0.725 1 92.25 529 GLN A C 1
ATOM 4073 O O . GLN A 1 529 ? -16.469 -6.293 1.399 1 92.25 529 GLN A O 1
ATOM 4078 N N . ASN A 1 530 ? -17.094 -8.375 0.69 1 94.25 530 ASN A N 1
ATOM 4079 C CA . ASN A 1 530 ? -16.172 -9.047 1.609 1 94.25 530 ASN A CA 1
ATOM 4080 C C . ASN A 1 530 ? -15.281 -10.047 0.883 1 94.25 530 ASN A C 1
ATOM 4082 O O . ASN A 1 530 ? -15.516 -11.258 0.955 1 94.25 530 ASN A O 1
ATOM 4086 N N . PHE A 1 531 ? -14.273 -9.57 0.232 1 96.38 531 PHE A N 1
ATOM 4087 C CA . PHE A 1 531 ? -13.32 -10.422 -0.458 1 96.38 531 PHE A CA 1
ATOM 4088 C C . PHE A 1 531 ? -11.953 -9.75 -0.527 1 96.38 531 PHE A C 1
ATOM 4090 O O . PHE A 1 531 ? -11.812 -8.57 -0.186 1 96.38 531 PHE A O 1
ATOM 4097 N N . ARG A 1 532 ? -10.961 -10.484 -0.866 1 96.31 532 ARG A N 1
ATOM 4098 C CA . ARG A 1 532 ? -9.641 -9.992 -1.256 1 96.31 532 ARG A CA 1
ATOM 4099 C C . ARG A 1 532 ? -9.125 -10.734 -2.482 1 96.31 532 ARG A C 1
ATOM 4101 O O . ARG A 1 532 ? -9.672 -11.766 -2.869 1 96.31 532 ARG A O 1
ATOM 4108 N N . ALA A 1 533 ? -8.109 -10.242 -3.111 1 96.88 533 ALA A N 1
ATOM 4109 C CA . ALA A 1 533 ? -7.398 -10.969 -4.164 1 96.88 533 ALA A CA 1
ATOM 4110 C C . ALA A 1 533 ? -6.762 -12.242 -3.613 1 96.88 533 ALA A C 1
ATOM 4112 O O . ALA A 1 533 ? -6.41 -12.312 -2.434 1 96.88 533 ALA A O 1
ATOM 4113 N N . ASN A 1 534 ? -6.594 -13.172 -4.422 1 97.62 534 ASN A N 1
ATOM 4114 C CA . ASN A 1 534 ? -5.953 -14.414 -4.02 1 97.62 534 ASN A CA 1
ATOM 4115 C C . ASN A 1 534 ? -4.457 -14.398 -4.32 1 97.62 534 ASN A C 1
ATOM 4117 O O . ASN A 1 534 ? -3.732 -15.32 -3.939 1 97.62 534 ASN A O 1
ATOM 4121 N N . TYR A 1 535 ? -3.971 -13.438 -5.133 1 97.12 535 TYR A N 1
ATOM 4122 C CA . TYR A 1 535 ? -2.559 -13.172 -5.391 1 97.12 535 TYR A CA 1
ATOM 4123 C C . TYR A 1 535 ? -1.978 -14.203 -6.352 1 97.12 535 TYR A C 1
ATOM 4125 O O . TYR A 1 535 ? -0.833 -14.633 -6.191 1 97.12 535 TYR A O 1
ATOM 4133 N N . HIS A 1 536 ? -2.814 -14.711 -7.301 1 96.94 536 HIS A N 1
ATOM 4134 C CA . HIS A 1 536 ? -2.381 -15.664 -8.312 1 96.94 536 HIS A CA 1
ATOM 4135 C C . HIS A 1 536 ? -2.467 -15.062 -9.711 1 96.94 536 HIS A C 1
ATOM 4137 O O . HIS A 1 536 ? -2.893 -15.727 -10.656 1 96.94 536 HIS A O 1
ATOM 4143 N N . GLY A 1 537 ? -2.094 -13.844 -9.867 1 97.44 537 GLY A N 1
ATOM 4144 C CA . GLY A 1 537 ? -2.232 -13.18 -11.148 1 97.44 537 GLY A CA 1
ATOM 4145 C C . GLY A 1 537 ? -1.466 -13.867 -12.266 1 97.44 537 GLY A C 1
ATOM 4146 O O . GLY A 1 537 ? -0.31 -14.258 -12.086 1 97.44 537 GLY A O 1
ATOM 4147 N N . VAL A 1 538 ? -2.119 -14.055 -13.477 1 98.44 538 VAL A N 1
ATOM 4148 C CA . VAL A 1 538 ? -1.497 -14.641 -14.664 1 98.44 538 VAL A CA 1
ATOM 4149 C C . VAL A 1 538 ? -2.051 -13.969 -15.922 1 98.44 538 VAL A C 1
ATOM 4151 O O . VAL A 1 538 ? -3.008 -13.195 -15.844 1 98.44 538 VAL A O 1
ATOM 4154 N N . GLY A 1 539 ? -1.436 -14.172 -17.016 1 98.62 539 GLY A N 1
ATOM 4155 C CA . GLY A 1 539 ? -2.062 -14 -18.312 1 98.62 539 GLY A CA 1
ATOM 4156 C C . GLY A 1 539 ? -1.688 -12.688 -18.984 1 98.62 539 GLY A C 1
ATOM 4157 O O . GLY A 1 539 ? -2.014 -12.469 -20.156 1 98.62 539 GLY A O 1
ATOM 4158 N N . THR A 1 540 ? -0.901 -11.797 -18.359 1 98.88 540 THR A N 1
ATOM 4159 C CA . THR A 1 540 ? -0.716 -10.43 -18.844 1 98.88 540 THR A CA 1
ATOM 4160 C C . THR A 1 540 ? 0.342 -10.391 -19.953 1 98.88 540 THR A C 1
ATOM 4162 O O . THR A 1 540 ? 0.516 -9.359 -20.609 1 98.88 540 THR A O 1
ATOM 4165 N N . CYS A 1 541 ? 1.064 -11.492 -20.141 1 98.88 541 CYS A N 1
ATOM 4166 C CA . CYS A 1 541 ? 1.955 -11.742 -21.281 1 98.88 541 CYS A CA 1
ATOM 4167 C C . CYS A 1 541 ? 1.758 -13.148 -21.828 1 98.88 541 CYS A C 1
ATOM 4169 O O . CYS A 1 541 ? 2.727 -13.875 -22.047 1 98.88 541 CYS A O 1
ATOM 4171 N N . SER A 1 542 ? 0.659 -13.461 -22.281 1 98.69 542 SER A N 1
ATOM 4172 C CA . SER A 1 542 ? 0.124 -14.797 -22.5 1 98.69 542 SER A CA 1
ATOM 4173 C C . SER A 1 542 ? 0.953 -15.57 -23.531 1 98.69 542 SER A C 1
ATOM 4175 O O . SER A 1 542 ? 1.283 -15.039 -24.594 1 98.69 542 SER A O 1
ATOM 4177 N N . MET A 1 543 ? 1.227 -16.766 -23.188 1 98.62 543 MET A N 1
ATOM 4178 C CA . MET A 1 543 ? 1.788 -17.734 -24.125 1 98.62 543 MET A CA 1
ATOM 4179 C C . MET A 1 543 ? 0.683 -18.469 -24.875 1 98.62 543 MET A C 1
ATOM 4181 O O . MET A 1 543 ? 0.109 -19.438 -24.375 1 98.62 543 MET A O 1
ATOM 4185 N N . MET A 1 544 ? 0.379 -18.047 -26 1 97.94 544 MET A N 1
ATOM 4186 C CA . MET A 1 544 ? -0.58 -18.609 -26.953 1 97.94 544 MET A CA 1
ATOM 4187 C C . MET A 1 544 ? -0.34 -18.078 -28.359 1 97.94 544 MET A C 1
ATOM 4189 O O . MET A 1 544 ? 0.494 -17.203 -28.562 1 97.94 544 MET A O 1
ATOM 4193 N N . SER A 1 545 ? -1.035 -18.656 -29.344 1 98.19 545 SER A N 1
ATOM 4194 C CA . SER A 1 545 ? -0.836 -18.203 -30.719 1 98.19 545 SER A CA 1
ATOM 4195 C C . SER A 1 545 ? -1.132 -16.703 -30.844 1 98.19 545 SER A C 1
ATOM 4197 O O . SER A 1 545 ? -1.977 -16.172 -30.125 1 98.19 545 SER A O 1
ATOM 4199 N N . LYS A 1 546 ? -0.403 -16.109 -31.703 1 97 546 LYS A N 1
ATOM 4200 C CA . LYS A 1 546 ? -0.542 -14.664 -31.891 1 97 546 LYS A CA 1
ATOM 4201 C C . LYS A 1 546 ? -1.976 -14.297 -32.25 1 97 546 LYS A C 1
ATOM 4203 O O . LYS A 1 546 ? -2.502 -13.281 -31.781 1 97 546 LYS A O 1
ATOM 4208 N N . GLU A 1 547 ? -2.654 -15.133 -33.031 1 95.5 547 GLU A N 1
ATOM 4209 C CA . GLU A 1 547 ? -4.016 -14.883 -33.5 1 95.5 547 GLU A CA 1
ATOM 4210 C C . GLU A 1 547 ? -5.012 -14.906 -32.344 1 95.5 547 GLU A C 1
ATOM 4212 O O . GLU A 1 547 ? -6.023 -14.203 -32.375 1 95.5 547 GLU A O 1
ATOM 4217 N N . LEU A 1 548 ? -4.652 -15.617 -31.312 1 97.38 548 LEU A N 1
ATOM 4218 C CA . LEU A 1 548 ? -5.543 -15.734 -30.156 1 97.38 548 LEU A CA 1
ATOM 4219 C C . LEU A 1 548 ? -5.234 -14.664 -29.125 1 97.38 548 LEU A C 1
ATOM 4221 O O . LEU A 1 548 ? -5.922 -14.562 -28.094 1 97.38 548 LEU A O 1
ATOM 4225 N N . GLY A 1 549 ? -4.215 -13.906 -29.359 1 96.19 549 GLY A N 1
ATOM 4226 C CA . GLY A 1 549 ? -3.857 -12.852 -28.422 1 96.19 549 GLY A CA 1
ATOM 4227 C C . GLY A 1 549 ? -2.572 -13.141 -27.656 1 96.19 549 GLY A C 1
ATOM 4228 O O . GLY A 1 549 ? -2.344 -12.586 -26.578 1 96.19 549 GLY A O 1
ATOM 4229 N N . GLY A 1 550 ? -1.76 -13.984 -28.219 1 98.19 550 GLY A N 1
ATOM 4230 C CA . GLY A 1 550 ? -0.508 -14.336 -27.578 1 98.19 550 GLY A CA 1
ATOM 4231 C C . GLY A 1 550 ? 0.519 -13.219 -27.609 1 98.19 550 GLY A C 1
ATOM 4232 O O . GLY A 1 550 ? 0.572 -12.445 -28.562 1 98.19 550 GLY A O 1
ATOM 4233 N N . VAL A 1 551 ? 1.329 -13.117 -26.562 1 98.88 551 VAL A N 1
ATOM 4234 C CA . VAL A 1 551 ? 2.441 -12.172 -26.469 1 98.88 551 VAL A CA 1
ATOM 4235 C C . VAL A 1 551 ? 3.76 -12.906 -26.703 1 98.88 551 VAL A C 1
ATOM 4237 O O . VAL A 1 551 ? 4.699 -12.344 -27.266 1 98.88 551 VAL A O 1
ATOM 4240 N N . VAL A 1 552 ? 3.812 -14.188 -26.25 1 98.88 552 VAL A N 1
ATOM 4241 C CA . VAL A 1 552 ? 5.031 -14.969 -26.438 1 98.88 552 VAL A CA 1
ATOM 4242 C C . VAL A 1 552 ? 4.695 -16.297 -27.109 1 98.88 552 VAL A C 1
ATOM 4244 O O . VAL A 1 552 ? 3.561 -16.766 -27.031 1 98.88 552 VAL A O 1
ATOM 4247 N N . ASP A 1 553 ? 5.691 -16.922 -27.75 1 98.69 553 ASP A N 1
ATOM 4248 C CA . ASP A 1 553 ? 5.508 -18.203 -28.391 1 98.69 553 ASP A CA 1
ATOM 4249 C C . ASP A 1 553 ? 5.824 -19.359 -27.438 1 98.69 553 ASP A C 1
ATOM 4251 O O . ASP A 1 553 ? 5.938 -19.156 -26.234 1 98.69 553 ASP A O 1
ATOM 4255 N N . ALA A 1 554 ? 5.969 -20.547 -27.938 1 98.38 554 ALA A N 1
ATOM 4256 C CA . ALA A 1 554 ? 6.09 -21.766 -27.141 1 98.38 554 ALA A CA 1
ATOM 4257 C C . ALA A 1 554 ? 7.453 -21.828 -26.453 1 98.38 554 ALA A C 1
ATOM 4259 O O . ALA A 1 554 ? 7.656 -22.625 -25.531 1 98.38 554 ALA A O 1
ATOM 4260 N N . ALA A 1 555 ? 8.375 -21.016 -26.891 1 98.38 555 ALA A N 1
ATOM 4261 C CA . ALA A 1 555 ? 9.68 -20.938 -26.25 1 98.38 555 ALA A CA 1
ATOM 4262 C C . ALA A 1 555 ? 9.797 -19.656 -25.422 1 98.38 555 ALA A C 1
ATOM 4264 O O . ALA A 1 555 ? 10.898 -19.234 -25.062 1 98.38 555 ALA A O 1
ATOM 4265 N N . ALA A 1 556 ? 8.656 -18.938 -25.234 1 98.69 556 ALA A N 1
ATOM 4266 C CA . ALA A 1 556 ? 8.5 -17.75 -24.406 1 98.69 556 ALA A CA 1
ATOM 4267 C C . ALA A 1 556 ? 9.141 -16.531 -25.062 1 98.69 556 ALA A C 1
ATOM 4269 O O . ALA A 1 556 ? 9.508 -15.57 -24.391 1 98.69 556 ALA A O 1
ATOM 4270 N N . ARG A 1 557 ? 9.398 -16.609 -26.375 1 98.81 557 ARG A N 1
ATOM 4271 C CA . ARG A 1 557 ? 9.922 -15.469 -27.109 1 98.81 557 ARG A CA 1
ATOM 4272 C C . ARG A 1 557 ? 8.82 -14.461 -27.438 1 98.81 557 ARG A C 1
ATOM 4274 O O . ARG A 1 557 ? 7.734 -14.844 -27.875 1 98.81 557 ARG A O 1
ATOM 4281 N N . VAL A 1 558 ? 9.094 -13.211 -27.234 1 98.94 558 VAL A N 1
ATOM 4282 C CA . VAL A 1 558 ? 8.109 -12.164 -27.516 1 98.94 558 VAL A CA 1
ATOM 4283 C C . VAL A 1 558 ? 7.906 -12.031 -29.016 1 98.94 558 VAL A C 1
ATOM 4285 O O . VAL A 1 558 ? 8.875 -11.906 -29.766 1 98.94 558 VAL A O 1
ATOM 4288 N N . TYR A 1 559 ? 6.664 -12.102 -29.516 1 98.81 559 TYR A N 1
ATOM 4289 C CA . TYR A 1 559 ? 6.359 -11.969 -30.922 1 98.81 559 TYR A CA 1
ATOM 4290 C C . TYR A 1 559 ? 6.816 -10.617 -31.469 1 98.81 559 TYR A C 1
ATOM 4292 O O . TYR A 1 559 ? 6.617 -9.586 -30.812 1 98.81 559 TYR A O 1
ATOM 4300 N N . GLY A 1 560 ? 7.465 -10.602 -32.562 1 98.31 560 GLY A N 1
ATOM 4301 C CA . GLY A 1 560 ? 7.77 -9.359 -33.25 1 98.31 560 GLY A CA 1
ATOM 4302 C C . GLY A 1 560 ? 9.07 -8.727 -32.812 1 98.31 560 GLY A C 1
ATOM 4303 O O . GLY A 1 560 ? 9.453 -7.668 -33.281 1 98.31 560 GLY A O 1
ATOM 4304 N N . VAL A 1 561 ? 9.797 -9.352 -31.859 1 98.19 561 VAL A N 1
ATOM 4305 C CA . VAL A 1 561 ? 11.07 -8.836 -31.359 1 98.19 561 VAL A CA 1
ATOM 4306 C C . VAL A 1 561 ? 12.109 -9.953 -31.328 1 98.19 561 VAL A C 1
ATOM 4308 O O . VAL A 1 561 ? 11.758 -11.133 -31.234 1 98.19 561 VAL A O 1
ATOM 4311 N N . GLU A 1 562 ? 13.383 -9.555 -31.469 1 98.19 562 GLU A N 1
ATOM 4312 C CA . GLU A 1 562 ? 14.477 -10.508 -31.359 1 98.19 562 GLU A CA 1
ATOM 4313 C C . GLU A 1 562 ? 15.148 -10.422 -29.984 1 98.19 562 GLU A C 1
ATOM 4315 O O . GLU A 1 562 ? 15.234 -9.336 -29.406 1 98.19 562 GLU A O 1
ATOM 4320 N N . SER A 1 563 ? 15.562 -11.547 -29.406 1 98.69 563 SER A N 1
ATOM 4321 C CA . SER A 1 563 ? 16.453 -11.648 -28.25 1 98.69 563 SER A CA 1
ATOM 4322 C C . SER A 1 563 ? 15.734 -11.203 -26.984 1 98.69 563 SER A C 1
ATOM 4324 O O . SER A 1 563 ? 16.359 -10.602 -26.094 1 98.69 563 SER A O 1
ATOM 4326 N N . LEU A 1 564 ? 14.398 -11.477 -26.922 1 98.94 564 LEU A N 1
ATOM 4327 C CA . LEU A 1 564 ? 13.602 -11.117 -25.75 1 98.94 564 LEU A CA 1
ATOM 4328 C C . LEU A 1 564 ? 12.625 -12.227 -25.391 1 98.94 564 LEU A C 1
ATOM 4330 O O . LEU A 1 564 ? 11.898 -12.719 -26.266 1 98.94 564 LEU A O 1
ATOM 4334 N N . ARG A 1 565 ? 12.664 -12.664 -24.156 1 98.94 565 ARG A N 1
ATOM 4335 C CA . ARG A 1 565 ? 11.68 -13.617 -23.656 1 98.94 565 ARG A CA 1
ATOM 4336 C C . ARG A 1 565 ? 10.992 -13.094 -22.391 1 98.94 565 ARG A C 1
ATOM 4338 O O . ARG A 1 565 ? 11.547 -12.25 -21.688 1 98.94 565 ARG A O 1
ATOM 4345 N N . VAL A 1 566 ? 9.781 -13.461 -22.125 1 98.94 566 VAL A N 1
ATOM 4346 C CA . VAL A 1 566 ? 9.117 -13.383 -20.828 1 98.94 566 VAL A CA 1
ATOM 4347 C C . VAL A 1 566 ? 8.984 -14.773 -20.234 1 98.94 566 VAL A C 1
ATOM 4349 O O . VAL A 1 566 ? 8.398 -15.672 -20.844 1 98.94 566 VAL A O 1
ATOM 4352 N N . ILE A 1 567 ? 9.422 -14.953 -18.984 1 98.88 567 ILE A N 1
ATOM 4353 C CA . ILE A 1 567 ? 9.57 -16.328 -18.531 1 98.88 567 ILE A CA 1
ATOM 4354 C C . ILE A 1 567 ? 8.914 -16.484 -17.156 1 98.88 567 ILE A C 1
ATOM 4356 O O . ILE A 1 567 ? 9.281 -17.375 -16.391 1 98.88 567 ILE A O 1
ATOM 4360 N N . ASP A 1 568 ? 7.953 -15.586 -16.812 1 98.62 568 ASP A N 1
ATOM 4361 C CA . ASP A 1 568 ? 7.434 -15.57 -15.453 1 98.62 568 ASP A CA 1
ATOM 4362 C C . ASP A 1 568 ? 5.949 -15.922 -15.422 1 98.62 568 ASP A C 1
ATOM 4364 O O . ASP A 1 568 ? 5.422 -16.484 -16.391 1 98.62 568 ASP A O 1
ATOM 4368 N N . GLY A 1 569 ? 5.312 -15.664 -14.281 1 98.06 569 GLY A N 1
ATOM 4369 C CA . GLY A 1 569 ? 3.932 -16.047 -14.031 1 98.06 569 GLY A CA 1
ATOM 4370 C C . GLY A 1 569 ? 2.938 -15.328 -14.922 1 98.06 569 GLY A C 1
ATOM 4371 O O . GLY A 1 569 ? 1.743 -15.633 -14.898 1 98.06 569 GLY A O 1
ATOM 4372 N N . SER A 1 570 ? 3.404 -14.43 -15.758 1 98.75 570 SER A N 1
ATOM 4373 C CA . SER A 1 570 ? 2.504 -13.703 -16.641 1 98.75 570 SER A CA 1
ATOM 4374 C C . SER A 1 570 ? 2.201 -14.508 -17.906 1 98.75 570 SER A C 1
ATOM 4376 O O . SER A 1 570 ? 1.284 -14.18 -18.656 1 98.75 570 SER A O 1
ATOM 4378 N N . ILE A 1 571 ? 2.842 -15.602 -18.172 1 98.56 571 ILE A N 1
ATOM 4379 C CA . ILE A 1 571 ? 2.748 -16.172 -19.516 1 98.56 571 ILE A CA 1
ATOM 4380 C C . ILE A 1 571 ? 1.698 -17.266 -19.531 1 98.56 571 ILE A C 1
ATOM 4382 O O . ILE A 1 571 ? 1.16 -17.609 -20.594 1 98.56 571 ILE A O 1
ATOM 4386 N N . PRO A 1 572 ? 1.35 -17.984 -18.391 1 98.38 572 PRO A N 1
ATOM 4387 C CA . PRO A 1 572 ? 0.184 -18.875 -18.5 1 98.38 572 PRO A CA 1
ATOM 4388 C C . PRO A 1 572 ? -1.043 -18.156 -19.062 1 98.38 572 PRO A C 1
ATOM 4390 O O . PRO A 1 572 ? -1.422 -17.094 -18.562 1 98.38 572 PRO A O 1
ATOM 4393 N N . PRO A 1 573 ? -1.633 -18.797 -20.047 1 97.12 573 PRO A N 1
ATOM 4394 C CA . PRO A 1 573 ? -2.717 -18.078 -20.734 1 97.12 573 PRO A CA 1
ATOM 4395 C C . PRO A 1 573 ? -4.012 -18.062 -19.922 1 97.12 573 PRO A C 1
ATOM 4397 O O . PRO A 1 573 ? -4.879 -17.219 -20.141 1 97.12 573 PRO A O 1
ATOM 4400 N N . THR A 1 574 ? -4.145 -19.031 -18.969 1 97.19 574 THR A N 1
ATOM 4401 C CA . THR A 1 574 ? -5.34 -19.125 -18.141 1 97.19 574 THR A CA 1
ATOM 4402 C C . THR A 1 574 ? -4.969 -19.5 -16.703 1 97.19 574 THR A C 1
ATOM 4404 O O . THR A 1 574 ? -3.842 -19.922 -16.453 1 97.19 574 THR A O 1
ATOM 4407 N N . GLN A 1 575 ? -5.953 -19.297 -15.836 1 96.94 575 GLN A N 1
ATOM 4408 C CA . GLN A 1 575 ? -5.832 -19.828 -14.484 1 96.94 575 GLN A CA 1
ATOM 4409 C C . GLN A 1 575 ? -5.891 -21.359 -14.492 1 96.94 575 GLN A C 1
ATOM 4411 O O . GLN A 1 575 ? -6.328 -21.969 -15.469 1 96.94 575 GLN A O 1
ATOM 4416 N N . LEU A 1 576 ? -5.402 -21.953 -13.414 1 96.38 576 LEU A N 1
ATOM 4417 C CA . LEU A 1 576 ? -5.352 -23.391 -13.234 1 96.38 576 LEU A CA 1
ATOM 4418 C C . LEU A 1 576 ? -6.016 -23.812 -11.93 1 96.38 576 LEU A C 1
ATOM 4420 O O . LEU A 1 576 ? -6.113 -23 -11 1 96.38 576 LEU A O 1
ATOM 4424 N N . SER A 1 577 ? -6.484 -25.031 -11.891 1 96.69 577 SER A N 1
ATOM 4425 C CA . SER A 1 577 ? -7.074 -25.562 -10.664 1 96.69 577 SER A CA 1
ATOM 4426 C C . SER A 1 577 ? -6.008 -26.156 -9.75 1 96.69 577 SER A C 1
ATOM 4428 O O . SER A 1 577 ? -6.035 -27.359 -9.453 1 96.69 577 SER A O 1
ATOM 4430 N N . SER A 1 578 ? -5.113 -25.391 -9.375 1 96.75 578 SER A N 1
ATOM 4431 C CA . SER A 1 578 ? -4.012 -25.719 -8.469 1 96.75 578 SER A CA 1
ATOM 4432 C C . SER A 1 578 ? -3.334 -24.453 -7.961 1 96.75 578 SER A C 1
ATOM 4434 O O . SER A 1 578 ? -3.627 -23.344 -8.43 1 96.75 578 SER A O 1
ATOM 4436 N N . HIS A 1 579 ? -2.574 -24.609 -6.992 1 96.38 579 HIS A N 1
ATOM 4437 C CA . HIS A 1 579 ? -1.592 -23.562 -6.715 1 96.38 579 HIS A CA 1
ATOM 4438 C C . HIS A 1 579 ? -0.542 -23.484 -7.82 1 96.38 579 HIS A C 1
ATOM 4440 O O . HIS A 1 579 ? -0.129 -24.516 -8.359 1 96.38 579 HIS A O 1
ATOM 4446 N N . VAL A 1 580 ? -0.038 -22.359 -8.141 1 96.38 580 VAL A N 1
ATOM 4447 C CA . VAL A 1 580 ? 0.599 -22.125 -9.438 1 96.38 580 VAL A CA 1
ATOM 4448 C C . VAL A 1 580 ? 2.1 -22.391 -9.328 1 96.38 580 VAL A C 1
ATOM 4450 O O . VAL A 1 580 ? 2.791 -22.516 -10.344 1 96.38 580 VAL A O 1
ATOM 4453 N N . MET A 1 581 ? 2.646 -22.562 -8.172 1 96.88 581 MET A N 1
ATOM 4454 C CA . MET A 1 581 ? 4.09 -22.641 -7.945 1 96.88 581 MET A CA 1
ATOM 4455 C C . MET A 1 581 ? 4.703 -23.797 -8.719 1 96.88 581 MET A C 1
ATOM 4457 O O . MET A 1 581 ? 5.75 -23.641 -9.352 1 96.88 581 MET A O 1
ATOM 4461 N N . THR A 1 582 ? 4.082 -24.984 -8.742 1 97.19 582 THR A N 1
ATOM 4462 C CA . THR A 1 582 ? 4.625 -26.156 -9.422 1 97.19 582 THR A CA 1
ATOM 4463 C C . THR A 1 582 ? 4.695 -25.938 -10.922 1 97.19 582 THR A C 1
ATOM 4465 O O . THR A 1 582 ? 5.68 -26.312 -11.57 1 97.19 582 THR A O 1
ATOM 4468 N N . VAL A 1 583 ? 3.676 -25.328 -11.391 1 97.94 583 VAL A N 1
ATOM 4469 C CA . VAL A 1 583 ? 3.623 -25.031 -12.82 1 97.94 583 VAL A CA 1
ATOM 4470 C C . VAL A 1 583 ? 4.711 -24.031 -13.188 1 97.94 583 VAL A C 1
ATOM 4472 O O . VAL A 1 583 ? 5.41 -24.188 -14.188 1 97.94 583 VAL A O 1
ATOM 4475 N N . PHE A 1 584 ? 4.895 -22.984 -12.375 1 98.56 584 PHE A N 1
ATOM 4476 C CA . PHE A 1 584 ? 5.895 -21.953 -12.641 1 98.56 584 PHE A CA 1
ATOM 4477 C C . PHE A 1 584 ? 7.297 -22.547 -12.633 1 98.56 584 PHE A C 1
ATOM 4479 O O . PHE A 1 584 ? 8.125 -22.203 -13.484 1 98.56 584 PHE A O 1
ATOM 4486 N N . TYR A 1 585 ? 7.57 -23.453 -11.742 1 98.62 585 TYR A N 1
ATOM 4487 C CA . TYR A 1 585 ? 8.867 -24.141 -11.695 1 98.62 585 TYR A CA 1
ATOM 4488 C C . TYR A 1 585 ? 9.07 -25 -12.938 1 98.62 585 TYR A C 1
ATOM 4490 O O . TYR A 1 585 ? 10.141 -24.953 -13.555 1 98.62 585 TYR A O 1
ATOM 4498 N N . GLY A 1 586 ? 8.047 -25.797 -13.242 1 98.44 586 GLY A N 1
ATOM 4499 C CA . GLY A 1 586 ? 8.141 -26.625 -14.438 1 98.44 586 GLY A CA 1
ATOM 4500 C C . GLY A 1 586 ? 8.367 -25.812 -15.703 1 98.44 586 GLY A C 1
ATOM 4501 O O . GLY A 1 586 ? 9.195 -26.172 -16.531 1 98.44 586 GLY A O 1
ATOM 4502 N N . MET A 1 587 ? 7.652 -24.719 -15.789 1 98.44 587 MET A N 1
ATOM 4503 C CA . MET A 1 587 ? 7.785 -23.812 -16.922 1 98.44 587 MET A CA 1
ATOM 4504 C C . MET A 1 587 ? 9.203 -23.25 -17 1 98.44 587 MET A C 1
ATOM 4506 O O . MET A 1 587 ? 9.797 -23.219 -18.078 1 98.44 587 MET A O 1
ATOM 4510 N N . ALA A 1 588 ? 9.688 -22.797 -15.883 1 98.62 588 ALA A N 1
A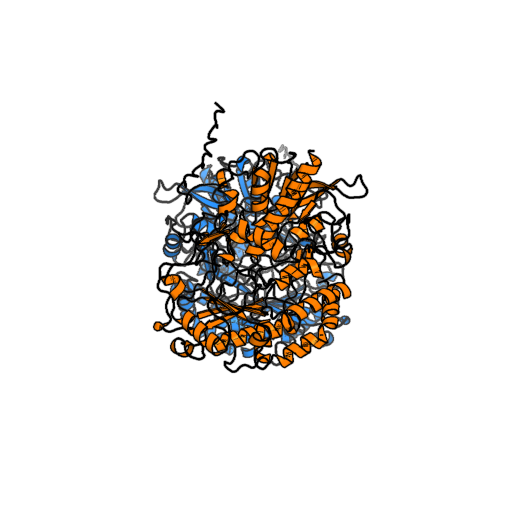TOM 4511 C CA . ALA A 1 588 ? 11.031 -22.219 -15.852 1 98.62 588 ALA A CA 1
ATOM 4512 C C . ALA A 1 588 ? 12.078 -23.234 -16.297 1 98.62 588 ALA A C 1
ATOM 4514 O O . ALA A 1 588 ? 12.992 -22.906 -17.047 1 98.62 588 ALA A O 1
ATOM 4515 N N . GLN A 1 589 ? 11.922 -24.453 -15.836 1 98.38 589 GLN A N 1
ATOM 4516 C CA . GLN A 1 589 ? 12.82 -25.531 -16.219 1 98.38 589 GLN A CA 1
ATOM 4517 C C . GLN A 1 589 ? 12.75 -25.797 -17.719 1 98.38 589 GLN A C 1
ATOM 4519 O O . GLN A 1 589 ? 13.781 -25.906 -18.391 1 98.38 589 GLN A O 1
ATOM 4524 N N . LYS A 1 590 ? 11.609 -25.875 -18.266 1 98.62 590 LYS A N 1
ATOM 4525 C CA . LYS A 1 590 ? 11.406 -26.156 -19.688 1 98.62 590 LYS A CA 1
ATOM 4526 C C . LYS A 1 590 ? 11.938 -25 -20.547 1 98.62 590 LYS A C 1
ATOM 4528 O O . LYS A 1 590 ? 12.633 -25.234 -21.531 1 98.62 590 LYS A O 1
ATOM 4533 N N . VAL A 1 591 ? 11.648 -23.797 -20.156 1 98.56 591 VAL A N 1
ATOM 4534 C CA . VAL A 1 591 ? 12.07 -22.609 -20.906 1 98.56 591 VAL A CA 1
ATOM 4535 C C . VAL A 1 591 ? 13.594 -22.484 -20.859 1 98.56 591 VAL A C 1
ATOM 4537 O O . VAL A 1 591 ? 14.211 -22.062 -21.828 1 98.56 591 VAL A O 1
ATOM 4540 N N . SER A 1 592 ? 14.203 -22.844 -19.719 1 98.56 592 SER A N 1
ATOM 4541 C CA . SER A 1 592 ? 15.664 -22.812 -19.641 1 98.56 592 SER A CA 1
ATOM 4542 C C . SER A 1 592 ? 16.297 -23.703 -20.703 1 98.56 592 SER A C 1
ATOM 4544 O O . SER A 1 592 ? 17.312 -23.344 -21.297 1 98.56 592 SER A O 1
ATOM 4546 N N . GLU A 1 593 ? 15.703 -24.844 -20.953 1 97.88 593 GLU A N 1
ATOM 4547 C CA . GLU A 1 593 ? 16.219 -25.75 -21.969 1 97.88 593 GLU A CA 1
ATOM 4548 C C . GLU A 1 593 ? 16.078 -25.141 -23.359 1 97.88 593 GLU A C 1
ATOM 4550 O O . GLU A 1 593 ? 16.969 -25.312 -24.219 1 97.88 593 GLU A O 1
ATOM 4555 N N . ALA A 1 594 ? 14.992 -24.484 -23.562 1 98.19 594 ALA A N 1
ATOM 4556 C CA . ALA A 1 594 ? 14.797 -23.812 -24.844 1 98.19 594 ALA A CA 1
ATOM 4557 C C . ALA A 1 594 ? 15.844 -22.719 -25.047 1 98.19 594 ALA A C 1
ATOM 4559 O O . ALA A 1 594 ? 16.375 -22.547 -26.156 1 98.19 594 ALA A O 1
ATOM 4560 N N . ILE A 1 595 ? 16.141 -21.969 -24.031 1 98.69 595 ILE A N 1
ATOM 4561 C CA . ILE A 1 595 ? 17.141 -20.922 -24.078 1 98.69 595 ILE A CA 1
ATOM 4562 C C . ILE A 1 595 ? 18.516 -21.531 -24.391 1 98.69 595 ILE A C 1
ATOM 4564 O O . ILE A 1 595 ? 19.234 -21.016 -25.25 1 98.69 595 ILE A O 1
ATOM 4568 N N . LEU A 1 596 ? 18.875 -22.594 -23.766 1 98.38 596 LEU A N 1
ATOM 4569 C CA . LEU A 1 596 ? 20.156 -23.266 -23.953 1 98.38 596 LEU A CA 1
ATOM 4570 C C . LEU A 1 596 ? 20.266 -23.828 -25.375 1 98.38 596 LEU A C 1
ATOM 4572 O O . LEU A 1 596 ? 21.344 -23.812 -25.969 1 98.38 596 LEU A O 1
ATOM 4576 N N . ALA A 1 597 ? 19.125 -24.344 -25.859 1 97.56 597 ALA A N 1
ATOM 4577 C CA . ALA A 1 597 ? 19.125 -24.828 -27.234 1 97.56 597 ALA A CA 1
ATOM 4578 C C . ALA A 1 597 ? 19.453 -23.703 -28.219 1 97.56 597 ALA A C 1
ATOM 4580 O O . ALA A 1 597 ? 20.234 -23.891 -29.156 1 97.56 597 ALA A O 1
ATOM 4581 N N . ASP A 1 598 ? 18.859 -22.578 -28 1 97.25 598 ASP A N 1
ATOM 4582 C CA . ASP A 1 598 ? 19.125 -21.422 -28.859 1 97.25 598 ASP A CA 1
ATOM 4583 C C . ASP A 1 598 ? 20.578 -20.953 -28.703 1 97.25 598 ASP A C 1
ATOM 4585 O O . ASP A 1 598 ? 21.219 -20.594 -29.688 1 97.25 598 ASP A O 1
ATOM 4589 N N . TYR A 1 599 ? 21.047 -20.906 -27.484 1 97.31 599 TYR A N 1
ATOM 4590 C CA . TYR A 1 599 ? 22.438 -20.547 -27.219 1 97.31 599 TYR A CA 1
ATOM 4591 C C . TYR A 1 599 ? 23.375 -21.453 -28 1 97.31 599 TYR A C 1
ATOM 4593 O O . TYR A 1 599 ? 24.297 -20.984 -28.672 1 97.31 599 TYR A O 1
ATOM 4601 N N . ASN A 1 600 ? 23.156 -22.766 -27.969 1 95.88 600 ASN A N 1
ATOM 4602 C CA . ASN A 1 600 ? 24 -23.75 -28.625 1 95.88 600 ASN A CA 1
ATOM 4603 C C . ASN A 1 600 ? 23.969 -23.594 -30.141 1 95.88 600 ASN A C 1
ATOM 4605 O O . ASN A 1 600 ? 24.953 -23.844 -30.828 1 95.88 600 ASN A O 1
ATOM 4609 N N . ALA A 1 601 ? 22.844 -23.188 -30.594 1 93.81 601 ALA A N 1
ATOM 4610 C CA . ALA A 1 601 ? 22.703 -22.969 -32.031 1 93.81 601 ALA A CA 1
ATOM 4611 C C . ALA A 1 601 ? 23.5 -21.75 -32.469 1 93.81 601 ALA A C 1
ATOM 4613 O O . ALA A 1 601 ? 23.969 -21.703 -33.625 1 93.81 601 ALA A O 1
ATOM 4614 N N . THR A 1 602 ? 23.656 -20.828 -31.625 1 89.88 602 THR A N 1
ATOM 4615 C CA . THR A 1 602 ? 24.359 -19.594 -31.984 1 89.88 602 THR A CA 1
ATOM 4616 C C . THR A 1 602 ? 25.875 -19.797 -31.875 1 89.88 602 THR A C 1
ATOM 4618 O O . THR A 1 602 ? 26.641 -19.141 -32.562 1 89.88 602 THR A O 1
ATOM 4621 N N . VAL A 1 603 ? 26.359 -20.625 -30.938 1 88.38 603 VAL A N 1
ATOM 4622 C CA . VAL A 1 603 ? 27.781 -20.797 -30.719 1 88.38 603 VAL A CA 1
ATOM 4623 C C . VAL A 1 603 ? 28.328 -21.891 -31.641 1 88.38 603 VAL A C 1
ATOM 4625 O O . VAL A 1 603 ? 29.516 -21.875 -32 1 88.38 603 VAL A O 1
ATOM 4628 N N . ASN A 1 604 ? 27.562 -22.859 -32.219 1 75.69 604 ASN A N 1
ATOM 4629 C CA . ASN A 1 604 ? 27.984 -23.844 -33.188 1 75.69 604 ASN A CA 1
ATOM 4630 C C . ASN A 1 604 ? 27.828 -23.328 -34.625 1 75.69 604 ASN A C 1
ATOM 4632 O O . ASN A 1 604 ? 28.641 -23.656 -35.469 1 75.69 604 ASN A O 1
ATOM 4636 N N . MET B 1 1 ? 33.844 66.625 8.375 1 20.62 1 MET B N 1
ATOM 4637 C CA . MET B 1 1 ? 33.312 66.25 7.066 1 20.62 1 MET B CA 1
ATOM 4638 C C . MET B 1 1 ? 33.156 64.75 6.941 1 20.62 1 MET B C 1
ATOM 4640 O O . MET B 1 1 ? 34.125 64 6.688 1 20.62 1 MET B O 1
ATOM 4644 N N . LYS B 1 2 ? 32.438 64.25 8.008 1 28.14 2 LYS B N 1
ATOM 4645 C CA . LYS B 1 2 ? 32.031 62.875 8.352 1 28.14 2 LYS B CA 1
ATOM 4646 C C . LYS B 1 2 ? 31.312 62.219 7.184 1 28.14 2 LYS B C 1
ATOM 4648 O O . LYS B 1 2 ? 30.234 62.656 6.766 1 28.14 2 LYS B O 1
ATOM 4653 N N . LEU B 1 3 ? 32.125 61.438 6.23 1 25.55 3 LEU B N 1
ATOM 4654 C CA . LEU B 1 3 ? 31.812 60.625 5.059 1 25.55 3 LEU B CA 1
ATOM 4655 C C . LEU B 1 3 ? 30.797 59.531 5.398 1 25.55 3 LEU B C 1
ATOM 4657 O O . LEU B 1 3 ? 31.094 58.625 6.18 1 25.55 3 LEU B O 1
ATOM 4661 N N . LEU B 1 4 ? 29.516 59.844 5.344 1 34.12 4 LEU B N 1
ATOM 4662 C CA . LEU B 1 4 ? 28.375 58.938 5.504 1 34.12 4 LEU B CA 1
ATOM 4663 C C . LEU B 1 4 ? 28.359 57.875 4.418 1 34.12 4 LEU B C 1
ATOM 4665 O O . LEU B 1 4 ? 28.188 58.188 3.236 1 34.12 4 LEU B O 1
ATOM 4669 N N . GLY B 1 5 ? 29.219 56.844 4.488 1 29.92 5 GLY B N 1
ATOM 4670 C CA . GLY B 1 5 ? 29.328 55.719 3.574 1 29.92 5 GLY B CA 1
ATOM 4671 C C . GLY B 1 5 ? 28.031 55 3.371 1 29.92 5 GLY B C 1
ATOM 4672 O O . GLY B 1 5 ? 27.391 54.562 4.34 1 29.92 5 GLY B O 1
ATOM 4673 N N . LEU B 1 6 ? 27.25 55.25 2.277 1 33.66 6 LEU B N 1
ATOM 4674 C CA . LEU B 1 6 ? 26.016 54.656 1.783 1 33.66 6 LEU B CA 1
ATOM 4675 C C . LEU B 1 6 ? 26.219 53.156 1.521 1 33.66 6 LEU B C 1
ATOM 4677 O O . LEU B 1 6 ? 27 52.781 0.658 1 33.66 6 LEU B O 1
ATOM 4681 N N . LEU B 1 7 ? 26.078 52.281 2.473 1 32.62 7 LEU B N 1
ATOM 4682 C CA . LEU B 1 7 ? 26.031 50.844 2.303 1 32.62 7 LEU B CA 1
ATOM 4683 C C . LEU B 1 7 ? 24.875 50.438 1.387 1 32.62 7 LEU B C 1
ATOM 4685 O O . LEU B 1 7 ? 23.703 50.625 1.725 1 32.62 7 LEU B O 1
ATOM 4689 N N . SER B 1 8 ? 25.062 50.531 0.037 1 31.12 8 SER B N 1
ATOM 4690 C CA . SER B 1 8 ? 24.109 50.031 -0.942 1 31.12 8 SER B CA 1
ATOM 4691 C C . SER B 1 8 ? 23.797 48.562 -0.708 1 31.12 8 SER B C 1
ATOM 4693 O O . SER B 1 8 ? 24.719 47.719 -0.663 1 31.12 8 SER B O 1
ATOM 4695 N N . GLY B 1 9 ? 22.75 48.188 0.007 1 31.36 9 GLY B N 1
ATOM 4696 C CA . GLY B 1 9 ? 22.172 46.875 0.16 1 31.36 9 GLY B CA 1
ATOM 4697 C C . GLY B 1 9 ? 21.891 46.188 -1.164 1 31.36 9 GLY B C 1
ATOM 4698 O O . GLY B 1 9 ? 21.109 46.688 -1.971 1 31.36 9 GLY B O 1
ATOM 4699 N N . LEU B 1 10 ? 22.797 45.469 -1.765 1 33.44 10 LEU B N 1
ATOM 4700 C CA . LEU B 1 10 ? 22.594 44.656 -2.965 1 33.44 10 LEU B CA 1
ATOM 4701 C C . LEU B 1 10 ? 21.422 43.688 -2.791 1 33.44 10 LEU B C 1
ATOM 4703 O O . LEU B 1 10 ? 21.469 42.812 -1.944 1 33.44 10 LEU B O 1
ATOM 4707 N N . VAL B 1 11 ? 20.25 44.156 -3.258 1 35.19 11 VAL B N 1
ATOM 4708 C CA . VAL B 1 11 ? 19.141 43.219 -3.484 1 35.19 11 VAL B CA 1
ATOM 4709 C C . VAL B 1 11 ? 19.547 42.156 -4.496 1 35.19 11 VAL B C 1
ATOM 4711 O O . VAL B 1 11 ? 19.828 42.469 -5.656 1 35.19 11 VAL B O 1
ATOM 4714 N N . VAL B 1 12 ? 20.203 41.125 -4.141 1 34.03 12 VAL B N 1
ATOM 4715 C CA . VAL B 1 12 ? 20.391 40 -5.039 1 34.03 12 VAL B CA 1
ATOM 4716 C C . VAL B 1 12 ? 19.047 39.625 -5.68 1 34.03 12 VAL B C 1
ATOM 4718 O O . VAL B 1 12 ? 18.109 39.219 -4.992 1 34.03 12 VAL B O 1
ATOM 4721 N N . VAL B 1 13 ? 18.781 40.312 -6.797 1 34.97 13 VAL B N 1
ATOM 4722 C CA . VAL B 1 13 ? 17.672 39.812 -7.617 1 34.97 13 VAL B CA 1
ATOM 4723 C C . VAL B 1 13 ? 17.906 38.344 -7.941 1 34.97 13 VAL B C 1
ATOM 4725 O O . VAL B 1 13 ? 18.844 38 -8.664 1 34.97 13 VAL B O 1
ATOM 4728 N N . ALA B 1 14 ? 17.344 37.469 -7.184 1 36.59 14 ALA B N 1
ATOM 4729 C CA . ALA B 1 14 ? 17.25 36.094 -7.598 1 36.59 14 ALA B CA 1
ATOM 4730 C C . ALA B 1 14 ? 16.656 35.969 -9 1 36.59 14 ALA B C 1
ATOM 4732 O O . ALA B 1 14 ? 15.484 36.281 -9.219 1 36.59 14 ALA B O 1
ATOM 4733 N N . THR B 1 15 ? 17.391 36.125 -10.031 1 32.59 15 THR B N 1
ATOM 4734 C CA . THR B 1 15 ? 16.906 35.812 -11.375 1 32.59 15 THR B CA 1
ATOM 4735 C C . THR B 1 15 ? 16.141 34.469 -11.367 1 32.59 15 THR B C 1
ATOM 4737 O O . THR B 1 15 ? 16.641 33.469 -10.836 1 32.59 15 THR B O 1
ATOM 4740 N N . ALA B 1 16 ? 14.867 34.531 -11.656 1 39.47 16 ALA B N 1
ATOM 4741 C CA . ALA B 1 16 ? 13.984 33.375 -11.867 1 39.47 16 ALA B CA 1
ATOM 4742 C C . ALA B 1 16 ? 14.547 32.438 -12.93 1 39.47 16 ALA B C 1
ATOM 4744 O O . ALA B 1 16 ? 14.523 32.75 -14.125 1 39.47 16 ALA B O 1
ATOM 4745 N N . LEU B 1 17 ? 15.609 31.812 -12.875 1 41.75 17 LEU B N 1
ATOM 4746 C CA . LEU B 1 17 ? 15.836 30.797 -13.891 1 41.75 17 LEU B CA 1
ATOM 4747 C C . LEU B 1 17 ? 14.531 30.109 -14.289 1 41.75 17 LEU B C 1
ATOM 4749 O O . LEU B 1 17 ? 13.672 29.875 -13.438 1 41.75 17 LEU B O 1
ATOM 4753 N N . PRO B 1 18 ? 14.102 30.047 -15.414 1 46.41 18 PRO B N 1
ATOM 4754 C CA . PRO B 1 18 ? 12.898 29.312 -15.805 1 46.41 18 PRO B CA 1
ATOM 4755 C C . PRO B 1 18 ? 12.867 27.891 -15.234 1 46.41 18 PRO B C 1
ATOM 4757 O O . PRO B 1 18 ? 13.719 27.078 -15.562 1 46.41 18 PRO B O 1
ATOM 4760 N N . GLN B 1 19 ? 12.555 27.656 -13.93 1 50.03 19 GLN B N 1
ATOM 4761 C CA . GLN B 1 19 ? 12.594 26.688 -12.844 1 50.03 19 GLN B CA 1
ATOM 4762 C C . GLN B 1 19 ? 11.961 25.359 -13.273 1 50.03 19 GLN B C 1
ATOM 4764 O O . GLN B 1 19 ? 12.188 24.328 -12.648 1 50.03 19 GLN B O 1
ATOM 4769 N N . ALA B 1 20 ? 11.195 25.359 -14.383 1 55.81 20 ALA B N 1
ATOM 4770 C CA . ALA B 1 20 ? 10.383 24.172 -14.641 1 55.81 20 ALA B CA 1
ATOM 4771 C C . ALA B 1 20 ? 11.25 23 -15.078 1 55.81 20 ALA B C 1
ATOM 4773 O O . ALA B 1 20 ? 10.977 21.844 -14.727 1 55.81 20 ALA B O 1
ATOM 4774 N N . ASP B 1 21 ? 12.344 23.172 -15.609 1 66.88 21 ASP B N 1
ATOM 4775 C CA . ASP B 1 21 ? 13.031 22.047 -16.219 1 66.88 21 ASP B CA 1
ATOM 4776 C C . ASP B 1 21 ? 14.391 21.812 -15.57 1 66.88 21 ASP B C 1
ATOM 4778 O O . ASP B 1 21 ? 15.234 21.109 -16.109 1 66.88 21 ASP B O 1
ATOM 4782 N N . PHE B 1 22 ? 14.516 22.438 -14.398 1 82.94 22 PHE B N 1
ATOM 4783 C CA . PHE B 1 22 ? 15.812 22.266 -13.758 1 82.94 22 PHE B CA 1
ATOM 4784 C C . PHE B 1 22 ? 15.906 20.906 -13.07 1 82.94 22 PHE B C 1
ATOM 4786 O O . PHE B 1 22 ? 15.016 20.531 -12.305 1 82.94 22 PHE B O 1
ATOM 4793 N N . ASP B 1 23 ? 16.953 20.172 -13.398 1 90.88 23 ASP B N 1
ATOM 4794 C CA . ASP B 1 23 ? 17.203 18.844 -12.836 1 90.88 23 ASP B CA 1
ATOM 4795 C C . ASP B 1 23 ? 17.953 18.938 -11.508 1 90.88 23 ASP B C 1
ATOM 4797 O O . ASP B 1 23 ? 19.125 18.609 -11.43 1 90.88 23 ASP B O 1
ATOM 4801 N N . LEU B 1 24 ? 17.203 19.25 -10.477 1 95.31 24 LEU B N 1
ATOM 4802 C CA . LEU B 1 24 ? 17.797 19.422 -9.156 1 95.31 24 LEU B CA 1
ATOM 4803 C C . LEU B 1 24 ? 18.297 18.094 -8.617 1 95.31 24 LEU B C 1
ATOM 4805 O O . LEU B 1 24 ? 19.312 18.031 -7.926 1 95.31 24 LEU B O 1
ATOM 4809 N N . GLN B 1 25 ? 17.656 17.016 -8.938 1 95.69 25 GLN B N 1
ATOM 4810 C CA . GLN B 1 25 ? 17.984 15.703 -8.391 1 95.69 25 GLN B CA 1
ATOM 4811 C C . GLN B 1 25 ? 19.438 15.328 -8.695 1 95.69 25 GLN B C 1
ATOM 4813 O O . GLN B 1 25 ? 20.125 14.766 -7.848 1 95.69 25 GLN B O 1
ATOM 4818 N N . SER B 1 26 ? 19.906 15.641 -9.859 1 93.94 26 SER B N 1
ATOM 4819 C CA . SER B 1 26 ? 21.234 15.266 -10.289 1 93.94 26 SER B CA 1
ATOM 4820 C C . SER B 1 26 ? 22.312 16.016 -9.508 1 93.94 26 SER B C 1
ATOM 4822 O O . SER B 1 26 ? 23.484 15.656 -9.539 1 93.94 26 SER B O 1
ATOM 4824 N N . SER B 1 27 ? 21.844 17.094 -8.75 1 94.31 27 SER B N 1
ATOM 4825 C CA . SER B 1 27 ? 22.766 17.891 -7.953 1 94.31 27 SER B CA 1
ATOM 4826 C C . SER B 1 27 ? 22.828 17.391 -6.516 1 94.31 27 SER B C 1
ATOM 4828 O O . SER B 1 27 ? 23.625 17.891 -5.715 1 94.31 27 SER B O 1
ATOM 4830 N N . LEU B 1 28 ? 22.047 16.406 -6.188 1 97.75 28 LEU B N 1
ATOM 4831 C CA . LEU B 1 28 ? 21.953 15.898 -4.824 1 97.75 28 LEU B CA 1
ATOM 4832 C C . LEU B 1 28 ? 22.703 14.578 -4.684 1 97.75 28 LEU B C 1
ATOM 4834 O O . LEU B 1 28 ? 23.016 13.938 -5.688 1 97.75 28 LEU B O 1
ATOM 4838 N N . LEU B 1 29 ? 23.016 14.211 -3.482 1 98.06 29 LEU B N 1
ATOM 4839 C CA . LEU B 1 29 ? 23.719 12.953 -3.227 1 98.06 29 LEU B CA 1
ATOM 4840 C C . LEU B 1 29 ? 22.75 11.773 -3.289 1 98.06 29 LEU B C 1
ATOM 4842 O O . LEU B 1 29 ? 21.609 11.875 -2.832 1 98.06 29 LEU B O 1
ATOM 4846 N N . THR B 1 30 ? 23.203 10.664 -3.906 1 97.44 30 THR B N 1
ATOM 4847 C CA . THR B 1 30 ? 22.453 9.406 -3.9 1 97.44 30 THR B CA 1
ATOM 4848 C C . THR B 1 30 ? 23.344 8.258 -3.418 1 97.44 30 THR B C 1
ATOM 4850 O O . THR B 1 30 ? 22.828 7.188 -3.072 1 97.44 30 THR B O 1
ATOM 4853 N N . ASP B 1 31 ? 24.641 8.461 -3.42 1 97 31 ASP B N 1
ATOM 4854 C CA . ASP B 1 31 ? 25.609 7.48 -2.949 1 97 31 ASP B CA 1
ATOM 4855 C C . ASP B 1 31 ? 25.859 7.621 -1.447 1 97 31 ASP B C 1
ATOM 4857 O O . ASP B 1 31 ? 26.484 8.586 -1.001 1 97 31 ASP B O 1
ATOM 4861 N N . PRO B 1 32 ? 25.422 6.672 -0.637 1 97.88 32 PRO B N 1
ATOM 4862 C CA . PRO B 1 32 ? 25.531 6.801 0.818 1 97.88 32 PRO B CA 1
ATOM 4863 C C . PRO B 1 32 ? 26.969 6.848 1.304 1 97.88 32 PRO B C 1
ATOM 4865 O O . PRO B 1 32 ? 27.25 7.367 2.389 1 97.88 32 PRO B O 1
ATOM 4868 N N . THR B 1 33 ? 27.906 6.305 0.528 1 97.25 33 THR B N 1
ATOM 4869 C CA . THR B 1 33 ? 29.297 6.242 0.951 1 97.25 33 THR B CA 1
ATOM 4870 C C . THR B 1 33 ? 29.922 7.633 0.991 1 97.25 33 THR B C 1
ATOM 4872 O O . THR B 1 33 ? 30.969 7.832 1.594 1 97.25 33 THR B O 1
ATOM 4875 N N . LYS B 1 34 ? 29.25 8.539 0.375 1 97.88 34 LYS B N 1
ATOM 4876 C CA . LYS B 1 34 ? 29.75 9.906 0.349 1 97.88 34 LYS B CA 1
ATOM 4877 C C . LYS B 1 34 ? 29.594 10.586 1.707 1 97.88 34 LYS B C 1
ATOM 4879 O O . LYS B 1 34 ? 30.25 11.578 1.996 1 97.88 34 LYS B O 1
ATOM 4884 N N . VAL B 1 35 ? 28.672 10.055 2.543 1 98.38 35 VAL B N 1
ATOM 4885 C CA . VAL B 1 35 ? 28.469 10.703 3.834 1 98.38 35 VAL B CA 1
ATOM 4886 C C . VAL B 1 35 ? 28.766 9.711 4.961 1 98.38 35 VAL B C 1
ATOM 4888 O O . VAL B 1 35 ? 28.891 10.109 6.121 1 98.38 35 VAL B O 1
ATOM 4891 N N . ALA B 1 36 ? 28.906 8.414 4.66 1 98.62 36 ALA B N 1
ATOM 4892 C CA . ALA B 1 36 ? 29.172 7.387 5.664 1 98.62 36 ALA B CA 1
ATOM 4893 C C . ALA B 1 36 ? 30.438 7.715 6.465 1 98.62 36 ALA B C 1
ATOM 4895 O O . ALA B 1 36 ? 31.469 8.039 5.895 1 98.62 36 ALA B O 1
ATOM 4896 N N . GLY B 1 37 ? 30.328 7.66 7.758 1 98.62 37 GLY B N 1
ATOM 4897 C CA . GLY B 1 37 ? 31.453 7.84 8.648 1 98.62 37 GLY B CA 1
ATOM 4898 C C . GLY B 1 37 ? 31.844 9.297 8.828 1 98.62 37 GLY B C 1
ATOM 4899 O O . GLY B 1 37 ? 32.75 9.602 9.602 1 98.62 37 GLY B O 1
ATOM 4900 N N . THR B 1 38 ? 31.156 10.227 8.164 1 98.75 38 THR B N 1
ATOM 4901 C CA . THR B 1 38 ? 31.469 11.641 8.281 1 98.75 38 THR B CA 1
ATOM 4902 C C . THR B 1 38 ? 30.719 12.281 9.445 1 98.75 38 THR B C 1
ATOM 4904 O O . THR B 1 38 ? 29.969 11.602 10.148 1 98.75 38 THR B O 1
ATOM 4907 N N . THR B 1 39 ? 31 13.578 9.734 1 98.81 39 THR B N 1
ATOM 4908 C CA . THR B 1 39 ? 30.375 14.305 10.828 1 98.81 39 THR B CA 1
ATOM 4909 C C . THR B 1 39 ? 29.812 15.641 10.336 1 98.81 39 THR B C 1
ATOM 4911 O O . THR B 1 39 ? 30.469 16.359 9.586 1 98.81 39 THR B O 1
ATOM 4914 N N . PHE B 1 40 ? 28.672 15.969 10.688 1 98.94 40 PHE B N 1
ATOM 4915 C CA . PHE B 1 40 ? 28 17.25 10.461 1 98.94 40 PHE B CA 1
ATOM 4916 C C . PHE B 1 40 ? 27.609 17.906 11.781 1 98.94 40 PHE B C 1
ATOM 4918 O O . PHE B 1 40 ? 27.609 17.25 12.828 1 98.94 40 PHE B O 1
ATOM 4925 N N . ASP B 1 41 ? 27.344 19.219 11.758 1 98.81 41 ASP B N 1
ATOM 4926 C CA . ASP B 1 41 ? 26.828 19.844 12.969 1 98.81 41 ASP B CA 1
ATOM 4927 C C . ASP B 1 41 ? 25.453 19.281 13.336 1 98.81 41 ASP B C 1
ATOM 4929 O O . ASP B 1 41 ? 25.203 18.953 14.492 1 98.81 41 ASP B O 1
ATOM 4933 N N . TYR B 1 42 ? 24.625 19.203 12.344 1 98.94 42 TYR B N 1
ATOM 4934 C CA . TYR B 1 42 ? 23.281 18.672 12.531 1 98.94 42 TYR B CA 1
ATOM 4935 C C . TYR B 1 42 ? 22.953 17.625 11.469 1 98.94 42 TYR B C 1
ATOM 4937 O O . TYR B 1 42 ? 23.359 17.766 10.312 1 98.94 42 TYR B O 1
ATOM 4945 N N . ILE B 1 43 ? 22.234 16.609 11.82 1 98.94 43 ILE B N 1
ATOM 4946 C CA . ILE B 1 43 ? 21.656 15.625 10.914 1 98.94 43 ILE B CA 1
ATOM 4947 C C . ILE B 1 43 ? 20.125 15.648 11.047 1 98.94 43 ILE B C 1
ATOM 4949 O O . ILE B 1 43 ? 19.594 15.555 12.148 1 98.94 43 ILE B O 1
ATOM 4953 N N . ILE B 1 44 ? 19.484 15.836 9.953 1 99 44 ILE B N 1
ATOM 4954 C CA . ILE B 1 44 ? 18.016 15.852 9.922 1 99 44 ILE B CA 1
ATOM 4955 C C . ILE B 1 44 ? 17.5 14.578 9.25 1 99 44 ILE B C 1
ATOM 4957 O O . ILE B 1 44 ? 17.844 14.297 8.094 1 99 44 ILE B O 1
ATOM 4961 N N . ALA B 1 45 ? 16.719 13.797 9.961 1 98.94 45 ALA B N 1
ATOM 4962 C CA . ALA B 1 45 ? 16.062 12.617 9.414 1 98.94 45 ALA B CA 1
ATOM 4963 C C . ALA B 1 45 ? 14.711 12.977 8.789 1 98.94 45 ALA B C 1
ATOM 4965 O O . ALA B 1 45 ? 13.703 13.07 9.492 1 98.94 45 ALA B O 1
ATOM 4966 N N . GLY B 1 46 ? 14.672 13.109 7.469 1 98.81 46 GLY B N 1
ATOM 4967 C CA . GLY B 1 46 ? 13.453 13.477 6.754 1 98.81 46 GLY B CA 1
ATOM 4968 C C . GLY B 1 46 ? 13.555 14.812 6.051 1 98.81 46 GLY B C 1
ATOM 4969 O O . GLY B 1 46 ? 13.859 15.828 6.68 1 98.81 46 GLY B O 1
ATOM 4970 N N . GLY B 1 47 ? 13.328 14.805 4.797 1 98.88 47 GLY B N 1
ATOM 4971 C CA . GLY B 1 47 ? 13.32 16.016 3.988 1 98.88 47 GLY B CA 1
ATOM 4972 C C . GLY B 1 47 ? 11.93 16.5 3.637 1 98.88 47 GLY B C 1
ATOM 4973 O O . GLY B 1 47 ? 11.656 16.844 2.488 1 98.88 47 GLY B O 1
ATOM 4974 N N . GLY B 1 48 ? 10.984 16.406 4.578 1 98.69 48 GLY B N 1
ATOM 4975 C CA . GLY B 1 48 ? 9.641 16.938 4.406 1 98.69 48 GLY B CA 1
ATOM 4976 C C . GLY B 1 48 ? 9.555 18.422 4.699 1 98.69 48 GLY B C 1
ATOM 4977 O O . GLY B 1 48 ? 10.562 19.141 4.664 1 98.69 48 GLY B O 1
ATOM 4978 N N . LEU B 1 49 ? 8.367 18.891 5.023 1 98.69 49 LEU B N 1
ATOM 4979 C CA . LEU B 1 49 ? 8.07 20.297 5.254 1 98.69 49 LEU B CA 1
ATOM 4980 C C . LEU B 1 49 ? 8.953 20.875 6.363 1 98.69 49 LEU B C 1
ATOM 4982 O O . LEU B 1 49 ? 9.68 21.844 6.148 1 98.69 49 LEU B O 1
ATOM 4986 N N . THR B 1 50 ? 8.938 20.234 7.469 1 98.88 50 THR B N 1
ATOM 4987 C CA . THR B 1 50 ? 9.625 20.766 8.633 1 98.88 50 THR B CA 1
ATOM 4988 C C . THR B 1 50 ? 11.133 20.578 8.508 1 98.88 50 THR B C 1
ATOM 4990 O O . THR B 1 50 ? 11.906 21.469 8.852 1 98.88 50 THR B O 1
ATOM 4993 N N . GLY B 1 51 ? 11.555 19.422 7.98 1 98.88 51 GLY B N 1
ATOM 4994 C CA . GLY B 1 51 ? 12.977 19.156 7.82 1 98.88 51 GLY B CA 1
ATOM 4995 C C . GLY B 1 51 ? 13.664 20.141 6.895 1 98.88 51 GLY B C 1
ATOM 4996 O O . GLY B 1 51 ? 14.734 20.672 7.223 1 98.88 51 GLY B O 1
ATOM 4997 N N . LEU B 1 52 ? 13.039 20.391 5.789 1 98.94 52 LEU B N 1
ATOM 4998 C CA . LEU B 1 52 ? 13.648 21.297 4.816 1 98.94 52 LEU B CA 1
ATOM 4999 C C . LEU B 1 52 ? 13.609 22.734 5.305 1 98.94 52 LEU B C 1
ATOM 5001 O O . LEU B 1 52 ? 14.531 23.516 5.031 1 98.94 52 LEU B O 1
ATOM 5005 N N . THR B 1 53 ? 12.555 23.125 6.031 1 98.88 53 THR B N 1
ATOM 5006 C CA . THR B 1 53 ? 12.477 24.469 6.609 1 98.88 53 THR B CA 1
ATOM 5007 C C . THR B 1 53 ? 13.617 24.688 7.598 1 98.88 53 THR B C 1
ATOM 5009 O O . THR B 1 53 ? 14.336 25.688 7.504 1 98.88 53 THR B O 1
ATOM 5012 N N . VAL B 1 54 ? 13.82 23.75 8.477 1 98.94 54 VAL B N 1
ATOM 5013 C CA . VAL B 1 54 ? 14.844 23.875 9.508 1 98.94 54 VAL B CA 1
ATOM 5014 C C . VAL B 1 54 ? 16.234 23.828 8.867 1 98.94 54 VAL B C 1
ATOM 5016 O O . VAL B 1 54 ? 17.125 24.594 9.234 1 98.94 54 VAL B O 1
ATOM 5019 N N . ALA B 1 55 ? 16.391 22.906 7.91 1 98.94 55 ALA B N 1
ATOM 5020 C CA . ALA B 1 55 ? 17.672 22.812 7.207 1 98.94 55 ALA B CA 1
ATOM 5021 C C . ALA B 1 55 ? 18.031 24.156 6.57 1 98.94 55 ALA B C 1
ATOM 5023 O O . ALA B 1 55 ? 19.172 24.625 6.695 1 98.94 55 ALA B O 1
ATOM 5024 N N . ALA B 1 56 ? 17.078 24.766 5.902 1 98.81 56 ALA B N 1
ATOM 5025 C CA . ALA B 1 56 ? 17.312 26.031 5.234 1 98.81 56 ALA B CA 1
ATOM 5026 C C . ALA B 1 56 ? 17.656 27.125 6.242 1 98.81 56 ALA B C 1
ATOM 5028 O O . ALA B 1 56 ? 18.562 27.922 6.016 1 98.81 56 ALA B O 1
ATOM 5029 N N . ARG B 1 57 ? 16.984 27.188 7.352 1 98.62 57 ARG B N 1
ATOM 5030 C CA . ARG B 1 57 ? 17.188 28.234 8.359 1 98.62 57 ARG B CA 1
ATOM 5031 C C . ARG B 1 57 ? 18.547 28.062 9.031 1 98.62 57 ARG B C 1
ATOM 5033 O O . ARG B 1 57 ? 19.281 29.047 9.211 1 98.62 57 ARG B O 1
ATOM 5040 N N . LEU B 1 58 ? 18.875 26.844 9.383 1 98.81 58 LEU B N 1
ATOM 5041 C CA . LEU B 1 58 ? 20.141 26.609 10.07 1 98.81 58 LEU B CA 1
ATOM 5042 C C . LEU B 1 58 ? 21.328 26.953 9.172 1 98.81 58 LEU B C 1
ATOM 5044 O O . LEU B 1 58 ? 22.312 27.516 9.625 1 98.81 58 LEU B O 1
ATOM 5048 N N . THR B 1 59 ? 21.25 26.688 7.891 1 98.75 59 THR B N 1
ATOM 5049 C CA . THR B 1 59 ? 22.391 26.812 6.984 1 98.75 59 THR B CA 1
ATOM 5050 C C . THR B 1 59 ? 22.531 28.25 6.484 1 98.75 59 THR B C 1
ATOM 5052 O O . THR B 1 59 ? 23.422 28.547 5.691 1 98.75 59 THR B O 1
ATOM 5055 N N . GLU B 1 60 ? 21.562 29.156 6.867 1 98.31 60 GLU B N 1
ATOM 5056 C CA . GLU B 1 60 ? 21.812 30.578 6.664 1 98.31 60 GLU B CA 1
ATOM 5057 C C . GLU B 1 60 ? 23.141 31 7.309 1 98.31 60 GLU B C 1
ATOM 5059 O O . GLU B 1 60 ? 23.797 31.922 6.828 1 98.31 60 GLU B O 1
ATOM 5064 N N . ASN B 1 61 ? 23.438 30.359 8.406 1 98.12 61 ASN B N 1
ATOM 5065 C CA . ASN B 1 61 ? 24.766 30.516 9 1 98.12 61 ASN B CA 1
ATOM 5066 C C . ASN B 1 61 ? 25.781 29.594 8.328 1 98.12 61 ASN B C 1
ATOM 5068 O O . ASN B 1 61 ? 25.734 28.375 8.484 1 98.12 61 ASN B O 1
ATOM 5072 N N . PRO B 1 62 ? 26.719 30.109 7.645 1 97.62 62 PRO B N 1
ATOM 5073 C CA . PRO B 1 62 ? 27.656 29.297 6.855 1 97.62 62 PRO B CA 1
ATOM 5074 C C . PRO B 1 62 ? 28.531 28.391 7.727 1 97.62 62 PRO B C 1
ATOM 5076 O O . PRO B 1 62 ? 29.172 27.469 7.215 1 97.62 62 PRO B O 1
ATOM 5079 N N . ASN B 1 63 ? 28.578 28.625 9.008 1 97.56 63 ASN B N 1
ATOM 5080 C CA . ASN B 1 63 ? 29.406 27.844 9.906 1 97.56 63 ASN B CA 1
ATOM 5081 C C . ASN B 1 63 ? 28.688 26.594 10.391 1 97.56 63 ASN B C 1
ATOM 5083 O O . ASN B 1 63 ? 29.281 25.734 11.047 1 97.56 63 ASN B O 1
ATOM 5087 N N . ILE B 1 64 ? 27.438 26.453 10.094 1 98.81 64 ILE B N 1
ATOM 5088 C CA . ILE B 1 64 ? 26.656 25.312 10.516 1 98.81 64 ILE B CA 1
ATOM 5089 C C . ILE B 1 64 ? 26.484 24.344 9.336 1 98.81 64 ILE B C 1
ATOM 5091 O O . ILE B 1 64 ? 25.844 24.688 8.336 1 98.81 64 ILE B O 1
ATOM 5095 N N . THR B 1 65 ? 27.016 23.141 9.453 1 98.81 65 THR B N 1
ATOM 5096 C CA . THR B 1 65 ? 26.859 22.125 8.422 1 98.81 65 THR B CA 1
ATOM 5097 C C . THR B 1 65 ? 25.672 21.219 8.734 1 98.81 65 THR B C 1
ATOM 5099 O O . THR B 1 65 ? 25.484 20.797 9.883 1 98.81 65 THR B O 1
ATOM 5102 N N . VAL B 1 66 ? 24.844 20.969 7.715 1 98.94 66 VAL B N 1
ATOM 5103 C CA . VAL B 1 66 ? 23.625 20.188 7.902 1 98.94 66 VAL B CA 1
ATOM 5104 C C . VAL B 1 66 ? 23.562 19.078 6.852 1 98.94 66 VAL B C 1
ATOM 5106 O O . VAL B 1 66 ? 23.844 19.312 5.672 1 98.94 66 VAL B O 1
ATOM 5109 N N . LEU B 1 67 ? 23.266 17.859 7.27 1 98.94 67 LEU B N 1
ATOM 5110 C CA . LEU B 1 67 ? 22.906 16.75 6.387 1 98.94 67 LEU B CA 1
ATOM 5111 C C . LEU B 1 67 ? 21.438 16.391 6.535 1 98.94 67 LEU B C 1
ATOM 5113 O O . LEU B 1 67 ? 20.969 16.141 7.648 1 98.94 67 LEU B O 1
ATOM 5117 N N . VAL B 1 68 ? 20.703 16.438 5.43 1 98.94 68 VAL B N 1
ATOM 5118 C CA . VAL B 1 68 ? 19.344 15.914 5.383 1 98.94 68 VAL B CA 1
ATOM 5119 C C . VAL B 1 68 ? 19.344 14.547 4.703 1 98.94 68 VAL B C 1
ATOM 5121 O O . VAL B 1 68 ? 19.922 14.375 3.635 1 98.94 68 VAL B O 1
ATOM 5124 N N . ILE B 1 69 ? 18.734 13.555 5.305 1 98.94 69 ILE B N 1
ATOM 5125 C CA . ILE B 1 69 ? 18.578 12.227 4.727 1 98.94 69 ILE B CA 1
ATOM 5126 C C . ILE B 1 69 ? 17.109 11.961 4.398 1 98.94 69 ILE B C 1
ATOM 5128 O O . ILE B 1 69 ? 16.25 12.078 5.27 1 98.94 69 ILE B O 1
ATOM 5132 N N . GLU B 1 70 ? 16.828 11.711 3.152 1 98.88 70 GLU B N 1
ATOM 5133 C CA . GLU B 1 70 ? 15.469 11.492 2.666 1 98.88 70 GLU B CA 1
ATOM 5134 C C . GLU B 1 70 ? 15.367 10.195 1.873 1 98.88 70 GLU B C 1
ATOM 5136 O O . GLU B 1 70 ? 16.172 9.945 0.972 1 98.88 70 GLU B O 1
ATOM 5141 N N . ARG B 1 71 ? 14.32 9.367 2.23 1 98 71 ARG B N 1
ATOM 5142 C CA . ARG B 1 71 ? 14.109 8.055 1.623 1 98 71 ARG B CA 1
ATOM 5143 C C . ARG B 1 71 ? 13.727 8.195 0.154 1 98 71 ARG B C 1
ATOM 5145 O O . ARG B 1 71 ? 14.094 7.352 -0.67 1 98 71 ARG B O 1
ATOM 5152 N N . GLY B 1 72 ? 12.945 9.156 -0.195 1 98.44 72 GLY B N 1
ATOM 5153 C CA . GLY B 1 72 ? 12.547 9.406 -1.574 1 98.44 72 GLY B CA 1
ATOM 5154 C C . GLY B 1 72 ? 13.5 10.32 -2.312 1 98.44 72 GLY B C 1
ATOM 5155 O O . GLY B 1 72 ? 14.68 10.414 -1.961 1 98.44 72 GLY B O 1
ATOM 5156 N N . PHE B 1 73 ? 13.031 11 -3.396 1 98.69 73 PHE B N 1
ATOM 5157 C CA . PHE B 1 73 ? 13.844 11.82 -4.285 1 98.69 73 PHE B CA 1
ATOM 5158 C C . PHE B 1 73 ? 13.203 13.18 -4.508 1 98.69 73 PHE B C 1
ATOM 5160 O O . PHE B 1 73 ? 12.281 13.562 -3.787 1 98.69 73 PHE B O 1
ATOM 5167 N N . TYR B 1 74 ? 13.82 14.07 -5.344 1 98.44 74 TYR B N 1
ATOM 5168 C CA . TYR B 1 74 ? 13.219 15.352 -5.727 1 98.44 74 TYR B CA 1
ATOM 5169 C C . TYR B 1 74 ? 12.164 15.148 -6.805 1 98.44 74 TYR B C 1
ATOM 5171 O O . TYR B 1 74 ? 12.477 14.719 -7.918 1 98.44 74 TYR B O 1
ATOM 5179 N N . GLU B 1 75 ? 10.891 15.516 -6.461 1 98.19 75 GLU B N 1
ATOM 5180 C CA . GLU B 1 75 ? 9.781 15.18 -7.348 1 98.19 75 GLU B CA 1
ATOM 5181 C C . GLU B 1 75 ? 8.961 16.406 -7.707 1 98.19 75 GLU B C 1
ATOM 5183 O O . GLU B 1 75 ? 7.961 16.312 -8.422 1 98.19 75 GLU B O 1
ATOM 5188 N N . SER B 1 76 ? 9.383 17.562 -7.312 1 97.94 76 SER B N 1
ATOM 5189 C CA . SER B 1 76 ? 8.578 18.781 -7.379 1 97.94 76 SER B CA 1
ATOM 5190 C C . SER B 1 76 ? 8.273 19.156 -8.82 1 97.94 76 SER B C 1
ATOM 5192 O O . SER B 1 76 ? 7.266 19.812 -9.094 1 97.94 76 SER B O 1
ATOM 5194 N N . ASN B 1 77 ? 9.117 18.75 -9.742 1 96.31 77 ASN B N 1
ATOM 5195 C CA . ASN B 1 77 ? 8.977 19.25 -11.102 1 96.31 77 ASN B CA 1
ATOM 5196 C C . ASN B 1 77 ? 8.68 18.125 -12.086 1 96.31 77 ASN B C 1
ATOM 5198 O O . ASN B 1 77 ? 9.125 18.172 -13.242 1 96.31 77 ASN B O 1
ATOM 5202 N N . ILE B 1 78 ? 7.961 17.109 -11.648 1 95.94 78 ILE B N 1
ATOM 5203 C CA . ILE B 1 78 ? 7.746 15.984 -12.547 1 95.94 78 ILE B CA 1
ATOM 5204 C C . ILE B 1 78 ? 6.512 16.234 -13.406 1 95.94 78 ILE B C 1
ATOM 5206 O O . ILE B 1 78 ? 6.082 15.352 -14.156 1 95.94 78 ILE B O 1
ATOM 5210 N N . GLY B 1 79 ? 5.895 17.391 -13.266 1 96.5 79 GLY B N 1
ATOM 5211 C CA . GLY B 1 79 ? 4.77 17.75 -14.117 1 96.5 79 GLY B CA 1
ATOM 5212 C C . GLY B 1 79 ? 3.496 18.031 -13.344 1 96.5 79 GLY B C 1
ATOM 5213 O O . GLY B 1 79 ? 3.521 18.141 -12.117 1 96.5 79 GLY B O 1
ATOM 5214 N N . PRO B 1 80 ? 2.383 18.125 -14.078 1 97.25 80 PRO B N 1
ATOM 5215 C CA . PRO B 1 80 ? 1.11 18.562 -13.5 1 97.25 80 PRO B CA 1
ATOM 5216 C C . PRO B 1 80 ? 0.594 17.609 -12.422 1 97.25 80 PRO B C 1
ATOM 5218 O O . PRO B 1 80 ? -0.144 18.016 -11.531 1 97.25 80 PRO B O 1
ATOM 5221 N N . ILE B 1 81 ? 1.024 16.375 -12.477 1 97.75 81 ILE B N 1
ATOM 5222 C CA . ILE B 1 81 ? 0.515 15.398 -11.523 1 97.75 81 ILE B CA 1
ATOM 5223 C C . ILE B 1 81 ? 0.881 15.828 -10.102 1 97.75 81 ILE B C 1
ATOM 5225 O O . ILE B 1 81 ? 0.156 15.523 -9.148 1 97.75 81 ILE B O 1
ATOM 5229 N N . ILE B 1 82 ? 2.037 16.594 -9.891 1 97.94 82 ILE B N 1
ATOM 5230 C CA . ILE B 1 82 ? 2.438 17.141 -8.602 1 97.94 82 ILE B CA 1
ATOM 5231 C C . ILE B 1 82 ? 2.227 18.656 -8.602 1 97.94 82 ILE B C 1
ATOM 5233 O O . ILE B 1 82 ? 1.649 19.219 -7.66 1 97.94 82 ILE B O 1
ATOM 5237 N N . GLU B 1 83 ? 2.512 19.375 -9.68 1 98 83 GLU B N 1
ATOM 5238 C CA . GLU B 1 83 ? 2.582 20.828 -9.758 1 98 83 GLU B CA 1
ATOM 5239 C C . GLU B 1 83 ? 1.188 21.453 -9.742 1 98 83 GLU B C 1
ATOM 5241 O O . GLU B 1 83 ? 1.006 22.578 -9.258 1 98 83 GLU B O 1
ATOM 5246 N N . ASN B 1 84 ? 0.246 20.75 -10.32 1 98.25 84 ASN B N 1
ATOM 5247 C CA . ASN B 1 84 ? -1.119 21.266 -10.414 1 98.25 84 ASN B CA 1
ATOM 5248 C C . ASN B 1 84 ? -2.008 20.688 -9.32 1 98.25 84 ASN B C 1
ATOM 5250 O O . ASN B 1 84 ? -2.357 19.5 -9.352 1 98.25 84 ASN B O 1
ATOM 5254 N N . LEU B 1 85 ? -2.498 21.484 -8.422 1 97.62 85 LEU B N 1
ATOM 5255 C CA . LEU B 1 85 ? -3.277 21.062 -7.266 1 97.62 85 LEU B CA 1
ATOM 5256 C C . LEU B 1 85 ? -4.598 20.422 -7.695 1 97.62 85 LEU B C 1
ATOM 5258 O O . LEU B 1 85 ? -5.219 19.688 -6.926 1 97.62 85 LEU B O 1
ATOM 5262 N N . ASN B 1 86 ? -5.035 20.719 -8.93 1 96.44 86 ASN B N 1
ATOM 5263 C CA . ASN B 1 86 ? -6.301 20.172 -9.398 1 96.44 86 ASN B CA 1
ATOM 5264 C C . ASN B 1 86 ? -6.168 18.688 -9.75 1 96.44 86 ASN B C 1
ATOM 5266 O O . ASN B 1 86 ? -7.168 18.016 -10 1 96.44 86 ASN B O 1
ATOM 5270 N N . HIS B 1 87 ? -4.949 18.141 -9.68 1 96.62 87 HIS B N 1
ATOM 5271 C CA . HIS B 1 87 ? -4.715 16.719 -9.914 1 96.62 87 HIS B CA 1
ATOM 5272 C C . HIS B 1 87 ? -4.555 15.961 -8.602 1 96.62 87 HIS B C 1
ATOM 5274 O O . HIS B 1 87 ? -3.967 14.875 -8.57 1 96.62 87 HIS B O 1
ATOM 5280 N N . TYR B 1 88 ? -5.051 16.531 -7.559 1 96.38 88 TYR B N 1
ATOM 5281 C CA . TYR B 1 88 ? -4.969 15.906 -6.242 1 96.38 88 TYR B CA 1
ATOM 5282 C C . TYR B 1 88 ? -5.398 14.445 -6.301 1 96.38 88 TYR B C 1
ATOM 5284 O O . TYR B 1 88 ? -6.461 14.125 -6.84 1 96.38 88 TYR B O 1
ATOM 5292 N N . GLY B 1 89 ? -4.539 13.586 -5.758 1 96.69 89 GLY B N 1
ATOM 5293 C CA . GLY B 1 89 ? -4.863 12.172 -5.633 1 96.69 89 GLY B CA 1
ATOM 5294 C C . GLY B 1 89 ? -4.309 11.336 -6.77 1 96.69 89 GLY B C 1
ATOM 5295 O O . GLY B 1 89 ? -4.121 10.125 -6.621 1 96.69 89 GLY B O 1
ATOM 5296 N N . ASP B 1 90 ? -3.992 11.953 -7.934 1 97.12 90 ASP B N 1
ATOM 5297 C CA . ASP B 1 90 ? -3.506 11.203 -9.094 1 97.12 90 ASP B CA 1
ATOM 5298 C C . ASP B 1 90 ? -2.172 10.531 -8.781 1 97.12 90 ASP B C 1
ATOM 5300 O O . ASP B 1 90 ? -1.871 9.461 -9.32 1 97.12 90 ASP B O 1
ATOM 5304 N N . ILE B 1 91 ? -1.384 11.102 -7.867 1 98.25 91 ILE B N 1
ATOM 5305 C CA . ILE B 1 91 ? -0.027 10.648 -7.578 1 98.25 91 ILE B CA 1
ATOM 5306 C C . ILE B 1 91 ? -0.07 9.508 -6.566 1 98.25 91 ILE B C 1
ATOM 5308 O O . ILE B 1 91 ? 0.94 8.844 -6.332 1 98.25 91 ILE B O 1
ATOM 5312 N N . PHE B 1 92 ? -1.246 9.258 -5.922 1 98.06 92 PHE B N 1
ATOM 5313 C CA . PHE B 1 92 ? -1.362 8.211 -4.918 1 98.06 92 PHE B CA 1
ATOM 5314 C C . PHE B 1 92 ? -1.04 6.848 -5.523 1 98.06 92 PHE B C 1
ATOM 5316 O O . PHE B 1 92 ? -1.383 6.574 -6.676 1 98.06 92 PHE B O 1
ATOM 5323 N N . GLY B 1 93 ? -0.373 6.008 -4.695 1 97.12 93 GLY B N 1
ATOM 5324 C CA . GLY B 1 93 ? -0.06 4.652 -5.117 1 97.12 93 GLY B CA 1
ATOM 5325 C C . GLY B 1 93 ? 1.22 4.562 -5.926 1 97.12 93 GLY B C 1
ATOM 5326 O O . GLY B 1 93 ? 1.653 3.465 -6.289 1 97.12 93 GLY B O 1
ATOM 5327 N N . THR B 1 94 ? 1.936 5.695 -6.219 1 98.25 94 THR B N 1
ATOM 5328 C CA . THR B 1 94 ? 3.189 5.711 -6.965 1 98.25 94 THR B CA 1
ATOM 5329 C C . THR B 1 94 ? 4.383 5.691 -6.012 1 98.25 94 THR B C 1
ATOM 5331 O O . THR B 1 94 ? 4.219 5.508 -4.805 1 98.25 94 THR B O 1
ATOM 5334 N N . SER B 1 95 ? 5.574 5.934 -6.574 1 98 95 SER B N 1
ATOM 5335 C CA . SER B 1 95 ? 6.809 5.941 -5.797 1 98 95 SER B CA 1
ATOM 5336 C C . SER B 1 95 ? 6.918 7.199 -4.941 1 98 95 SER B C 1
ATOM 5338 O O . SER B 1 95 ? 7.812 7.309 -4.102 1 98 95 SER B O 1
ATOM 5340 N N . VAL B 1 96 ? 5.938 8.148 -5.047 1 98.62 96 VAL B N 1
ATOM 5341 C CA . VAL B 1 96 ? 5.965 9.406 -4.301 1 98.62 96 VAL B CA 1
ATOM 5342 C C . VAL B 1 96 ? 4.996 9.328 -3.121 1 98.62 96 VAL B C 1
ATOM 5344 O O . VAL B 1 96 ? 4.742 10.328 -2.453 1 98.62 96 VAL B O 1
ATOM 5347 N N . ASP B 1 97 ? 4.449 8.125 -2.932 1 98.38 97 ASP B N 1
ATOM 5348 C CA . ASP B 1 97 ? 3.482 7.859 -1.873 1 98.38 97 ASP B CA 1
ATOM 5349 C C . ASP B 1 97 ? 3.99 6.773 -0.928 1 98.38 97 ASP B C 1
ATOM 5351 O O . ASP B 1 97 ? 4.312 5.668 -1.362 1 98.38 97 ASP B O 1
ATOM 5355 N N . GLN B 1 98 ? 4.031 7.09 0.414 1 97.88 98 GLN B N 1
ATOM 5356 C CA . GLN B 1 98 ? 4.414 6.082 1.396 1 97.88 98 GLN B CA 1
ATOM 5357 C C . GLN B 1 98 ? 3.396 4.945 1.442 1 97.88 98 GLN B C 1
ATOM 5359 O O . GLN B 1 98 ? 3.771 3.771 1.501 1 97.88 98 GLN B O 1
ATOM 5364 N N . ALA B 1 99 ? 2.096 5.32 1.396 1 97.62 99 ALA B N 1
ATOM 5365 C CA . ALA B 1 99 ? 0.979 4.379 1.407 1 97.62 99 ALA B CA 1
ATOM 5366 C C . ALA B 1 99 ? 1.064 3.438 2.605 1 97.62 99 ALA B C 1
ATOM 5368 O O . ALA B 1 99 ? 1.019 2.215 2.447 1 97.62 99 ALA B O 1
ATOM 5369 N N . PHE B 1 100 ? 1.144 3.988 3.83 1 98.06 100 PHE B N 1
ATOM 5370 C CA . PHE B 1 100 ? 1.18 3.148 5.02 1 98.06 100 PHE B CA 1
ATOM 5371 C C . PHE B 1 100 ? -0.103 2.336 5.148 1 98.06 100 PHE B C 1
ATOM 5373 O O . PHE B 1 100 ? -1.167 2.771 4.703 1 98.06 100 PHE B O 1
ATOM 5380 N N . GLU B 1 101 ? -0.017 1.176 5.766 1 97.81 101 GLU B N 1
ATOM 5381 C CA . GLU B 1 101 ? -1.176 0.332 6.043 1 97.81 101 GLU B CA 1
ATOM 5382 C C . GLU B 1 101 ? -1.473 0.272 7.539 1 97.81 101 GLU B C 1
ATOM 5384 O O . GLU B 1 101 ? -0.554 0.172 8.352 1 97.81 101 GLU B O 1
ATOM 5389 N N . THR B 1 102 ? -2.719 0.356 7.859 1 98.12 102 THR B N 1
ATOM 5390 C CA . THR B 1 102 ? -3.109 0.086 9.242 1 98.12 102 THR B CA 1
ATOM 5391 C C . THR B 1 102 ? -3.133 -1.415 9.516 1 98.12 102 THR B C 1
ATOM 5393 O O . THR B 1 102 ? -3.115 -2.221 8.578 1 98.12 102 THR B O 1
ATOM 5396 N N . ILE B 1 103 ? -3.102 -1.763 10.781 1 97.19 103 ILE B N 1
ATOM 5397 C CA . ILE B 1 103 ? -3.553 -3.107 11.117 1 97.19 103 ILE B CA 1
ATOM 5398 C C . ILE B 1 103 ? -5.016 -3.277 10.727 1 97.19 103 ILE B C 1
ATOM 5400 O O . ILE B 1 103 ? -5.695 -2.301 10.398 1 97.19 103 ILE B O 1
ATOM 5404 N N . PRO B 1 104 ? -5.559 -4.516 10.672 1 94.88 104 PRO B N 1
ATOM 5405 C CA . PRO B 1 104 ? -7.012 -4.621 10.531 1 94.88 104 PRO B CA 1
ATOM 5406 C C . PRO B 1 104 ? -7.762 -3.859 11.625 1 94.88 104 PRO B C 1
ATOM 5408 O O . PRO B 1 104 ? -7.547 -4.105 12.812 1 94.88 104 PRO B O 1
ATOM 5411 N N . LEU B 1 105 ? -8.539 -2.969 11.172 1 96.62 105 LEU B N 1
ATOM 5412 C CA . LEU B 1 105 ? -9.203 -2.086 12.125 1 96.62 105 LEU B CA 1
ATOM 5413 C C . LEU B 1 105 ? -10.352 -2.807 12.82 1 96.62 105 LEU B C 1
ATOM 5415 O O . LEU B 1 105 ? -11.078 -3.586 12.195 1 96.62 105 LEU B O 1
ATOM 5419 N N . ALA B 1 106 ? -10.547 -2.527 14.039 1 95 106 ALA B N 1
ATOM 5420 C CA . ALA B 1 106 ? -11.562 -3.188 14.852 1 95 106 ALA B CA 1
ATOM 5421 C C . ALA B 1 106 ? -12.969 -2.877 14.336 1 95 106 ALA B C 1
ATOM 5423 O O . ALA B 1 106 ? -13.875 -3.707 14.445 1 95 106 ALA B O 1
ATOM 5424 N N . ILE B 1 107 ? -13.117 -1.753 13.688 1 94 107 ILE B N 1
ATOM 5425 C CA . ILE B 1 107 ? -14.445 -1.249 13.344 1 94 107 ILE B CA 1
ATOM 5426 C C . ILE B 1 107 ? -15.031 -2.084 12.211 1 94 107 ILE B C 1
ATOM 5428 O O . ILE B 1 107 ? -16.25 -2.266 12.133 1 94 107 ILE B O 1
ATOM 5432 N N . HIS B 1 108 ? -14.195 -2.621 11.336 1 90.81 108 HIS B N 1
ATOM 5433 C CA . HIS B 1 108 ? -14.773 -3.328 10.203 1 90.81 108 HIS B CA 1
ATOM 5434 C C . HIS B 1 108 ? -13.859 -4.449 9.727 1 90.81 108 HIS B C 1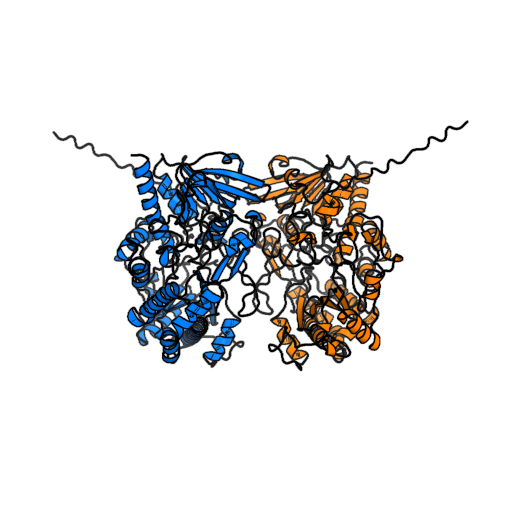
ATOM 5436 O O . HIS B 1 108 ? -14.141 -5.102 8.719 1 90.81 108 HIS B O 1
ATOM 5442 N N . ASN B 1 109 ? -12.742 -4.652 10.383 1 90.19 109 ASN B N 1
ATOM 5443 C CA . ASN B 1 109 ? -11.812 -5.75 10.148 1 90.19 109 ASN B CA 1
ATOM 5444 C C . ASN B 1 109 ? -11.117 -5.625 8.797 1 90.19 109 ASN B C 1
ATOM 5446 O O . ASN B 1 109 ? -10.797 -6.633 8.164 1 90.19 109 ASN B O 1
ATOM 5450 N N . ARG B 1 110 ? -10.992 -4.477 8.297 1 92.38 110 ARG B N 1
ATOM 5451 C CA . ARG B 1 110 ? -10.258 -4.203 7.07 1 92.38 110 ARG B CA 1
ATOM 5452 C C . ARG B 1 110 ? -9.023 -3.357 7.348 1 92.38 110 ARG B C 1
ATOM 5454 O O . ARG B 1 110 ? -8.93 -2.709 8.391 1 92.38 110 ARG B O 1
ATOM 5461 N N . THR B 1 111 ? -8.062 -3.469 6.484 1 94.88 111 THR B N 1
ATOM 5462 C CA . THR B 1 111 ? -6.891 -2.6 6.488 1 94.88 111 THR B CA 1
ATOM 5463 C C . THR B 1 111 ? -7.137 -1.356 5.637 1 94.88 111 THR B C 1
ATOM 5465 O O . THR B 1 111 ? -7.703 -1.447 4.547 1 94.88 111 THR B O 1
ATOM 5468 N N . GLU B 1 112 ? -6.789 -0.198 6.18 1 95.88 112 GLU B N 1
ATOM 5469 C CA . GLU B 1 112 ? -6.883 1.054 5.434 1 95.88 112 GLU B CA 1
ATOM 5470 C C . GLU B 1 112 ? -5.5 1.567 5.043 1 95.88 112 GLU B C 1
ATOM 5472 O O . GLU B 1 112 ? -4.496 1.195 5.656 1 95.88 112 GLU B O 1
ATOM 5477 N N . ILE B 1 113 ? -5.465 2.383 3.996 1 97.06 113 ILE B N 1
ATOM 5478 C CA . ILE B 1 113 ? -4.227 2.996 3.533 1 97.06 113 ILE B CA 1
ATOM 5479 C C . ILE B 1 113 ? -4.129 4.426 4.062 1 97.06 113 ILE B C 1
ATOM 5481 O O . ILE B 1 113 ? -5.098 5.184 4.008 1 97.06 113 ILE B O 1
ATOM 5485 N N . VAL B 1 114 ? -2.994 4.77 4.602 1 98 114 VAL B N 1
ATOM 5486 C CA . VAL B 1 114 ? -2.699 6.129 5.043 1 98 114 VAL B CA 1
ATOM 5487 C C . VAL B 1 114 ? -1.666 6.762 4.113 1 98 114 VAL B C 1
ATOM 5489 O O . VAL B 1 114 ? -0.495 6.375 4.125 1 98 114 VAL B O 1
ATOM 5492 N N . ARG B 1 115 ? -2.1 7.797 3.383 1 97.94 115 ARG B N 1
ATOM 5493 C CA . ARG B 1 115 ? -1.271 8.438 2.369 1 97.94 115 ARG B CA 1
ATOM 5494 C C . ARG B 1 115 ? -0.336 9.469 3 1 97.94 115 ARG B C 1
ATOM 5496 O O . ARG B 1 115 ? -0.722 10.18 3.932 1 97.94 115 ARG B O 1
ATOM 5503 N N . SER B 1 116 ? 0.864 9.469 2.564 1 98.06 116 SER B N 1
ATOM 5504 C CA . SER B 1 116 ? 1.896 10.438 2.93 1 98.06 116 SER B CA 1
ATOM 5505 C C . SER B 1 116 ? 2.943 10.57 1.83 1 98.06 116 SER B C 1
ATOM 5507 O O . SER B 1 116 ? 3.219 9.609 1.108 1 98.06 116 SER B O 1
ATOM 5509 N N . GLY B 1 117 ? 3.455 11.742 1.725 1 98.56 117 GLY B N 1
ATOM 5510 C CA . GLY B 1 117 ? 4.445 11.969 0.682 1 98.56 117 GLY B CA 1
ATOM 5511 C C . GLY B 1 117 ? 5.762 11.266 0.944 1 98.56 117 GLY B C 1
ATOM 5512 O O . GLY B 1 117 ? 6.223 11.203 2.086 1 98.56 117 GLY B O 1
ATOM 5513 N N . LYS B 1 118 ? 6.355 10.695 -0.075 1 98.56 118 LYS B N 1
ATOM 5514 C CA . LYS B 1 118 ? 7.695 10.117 -0.079 1 98.56 118 LYS B CA 1
ATOM 5515 C C . LYS B 1 118 ? 8.625 10.883 -1.02 1 98.56 118 LYS B C 1
ATOM 5517 O O . LYS B 1 118 ? 8.555 10.711 -2.238 1 98.56 118 LYS B O 1
ATOM 5522 N N . GLY B 1 119 ? 9.484 11.664 -0.507 1 98.75 119 GLY B N 1
ATOM 5523 C CA . GLY B 1 119 ? 10.383 12.516 -1.262 1 98.75 119 GLY B CA 1
ATOM 5524 C C . GLY B 1 119 ? 10.648 13.852 -0.589 1 98.75 119 GLY B C 1
ATOM 5525 O O . GLY B 1 119 ? 10.07 14.148 0.46 1 98.75 119 GLY B O 1
ATOM 5526 N N . LEU B 1 120 ? 11.508 14.617 -1.207 1 98.81 120 LEU B N 1
ATOM 5527 C CA . LEU B 1 120 ? 11.797 15.953 -0.702 1 98.81 120 LEU B CA 1
ATOM 5528 C C . LEU B 1 120 ? 10.57 16.859 -0.82 1 98.81 120 LEU B C 1
ATOM 5530 O O . LEU B 1 120 ? 10.008 17 -1.905 1 98.81 120 LEU B O 1
ATOM 5534 N N . GLY B 1 121 ? 10.164 17.391 0.275 1 98.69 121 GLY B N 1
ATOM 5535 C CA . GLY B 1 121 ? 8.906 18.109 0.411 1 98.69 121 GLY B CA 1
ATOM 5536 C C . GLY B 1 121 ? 7.863 17.344 1.205 1 98.69 121 GLY B C 1
ATOM 5537 O O . GLY B 1 121 ? 6.891 17.922 1.687 1 98.69 121 GLY B O 1
ATOM 5538 N N . GLY B 1 122 ? 8.117 16 1.295 1 98.44 122 GLY B N 1
ATOM 5539 C CA . GLY B 1 122 ? 7.223 15.164 2.072 1 98.44 122 GLY B CA 1
ATOM 5540 C C . GLY B 1 122 ? 5.777 15.258 1.624 1 98.44 122 GLY B C 1
ATOM 5541 O O . GLY B 1 122 ? 5.488 15.195 0.427 1 98.44 122 GLY B O 1
ATOM 5542 N N . SER B 1 123 ? 4.906 15.398 2.596 1 98.5 123 SER B N 1
ATOM 5543 C CA . SER B 1 123 ? 3.477 15.344 2.318 1 98.5 123 SER B CA 1
ATOM 5544 C C . SER B 1 123 ? 3.012 16.578 1.566 1 98.5 123 SER B C 1
ATOM 5546 O O . SER B 1 123 ? 1.906 16.609 1.021 1 98.5 123 SER B O 1
ATOM 5548 N N . THR B 1 124 ? 3.834 17.625 1.422 1 98.69 124 THR B N 1
ATOM 5549 C CA . THR B 1 124 ? 3.445 18.781 0.621 1 98.69 124 THR B CA 1
ATOM 5550 C C . THR B 1 124 ? 3.48 18.453 -0.867 1 98.69 124 THR B C 1
ATOM 5552 O O . THR B 1 124 ? 2.941 19.188 -1.689 1 98.69 124 THR B O 1
ATOM 5555 N N . LEU B 1 125 ? 4.098 17.297 -1.22 1 98.56 125 LEU B N 1
ATOM 5556 C CA . LEU B 1 125 ? 4.098 16.812 -2.6 1 98.56 125 LEU B CA 1
ATOM 5557 C C . LEU B 1 125 ? 2.719 16.297 -2.994 1 98.56 125 LEU B C 1
ATOM 5559 O O . LEU B 1 125 ? 2.371 16.281 -4.176 1 98.56 125 LEU B O 1
ATOM 5563 N N . VAL B 1 126 ? 1.937 15.883 -1.936 1 98.44 126 VAL B N 1
ATOM 5564 C CA . VAL B 1 126 ? 0.784 15.07 -2.305 1 98.44 126 VAL B CA 1
ATOM 5565 C C . VAL B 1 126 ? -0.47 15.609 -1.62 1 98.44 126 VAL B C 1
ATOM 5567 O O . VAL B 1 126 ? -1.575 15.117 -1.859 1 98.44 126 VAL B O 1
ATOM 5570 N N . ASN B 1 127 ? -0.367 16.609 -0.77 1 98 127 ASN B N 1
ATOM 5571 C CA . ASN B 1 127 ? -1.523 17.141 -0.053 1 98 127 ASN B CA 1
ATOM 5572 C C . ASN B 1 127 ? -2.4 18 -0.958 1 98 127 ASN B C 1
ATOM 5574 O O . ASN B 1 127 ? -2.098 18.172 -2.139 1 98 127 ASN B O 1
ATOM 5578 N N . GLY B 1 128 ? -3.508 18.531 -0.424 1 97.69 128 GLY B N 1
ATOM 5579 C CA . GLY B 1 128 ? -4.461 19.312 -1.192 1 97.69 128 GLY B CA 1
ATOM 5580 C C . GLY B 1 128 ? -4.105 20.797 -1.255 1 97.69 128 GLY B C 1
ATOM 5581 O O . GLY B 1 128 ? -4.754 21.562 -1.962 1 97.69 128 GLY B O 1
ATOM 5582 N N . GLY B 1 129 ? -3.141 21.219 -0.499 1 98.06 129 GLY B N 1
ATOM 5583 C CA . GLY B 1 129 ? -2.59 22.562 -0.587 1 98.06 129 GLY B CA 1
ATOM 5584 C C . GLY B 1 129 ? -3.412 23.594 0.161 1 98.06 129 GLY B C 1
ATOM 5585 O O . GLY B 1 129 ? -3.18 24.797 0.024 1 98.06 129 GLY B O 1
ATOM 5586 N N . SER B 1 130 ? -4.379 23.219 0.992 1 97.88 130 SER B N 1
ATOM 5587 C CA . SER B 1 130 ? -5.262 24.156 1.685 1 97.88 130 SER B CA 1
ATOM 5588 C C . SER B 1 130 ? -4.512 24.922 2.762 1 97.88 130 SER B C 1
ATOM 5590 O O . SER B 1 130 ? -3.699 24.359 3.494 1 97.88 130 SER B O 1
ATOM 5592 N N . TRP B 1 131 ? -4.793 26.203 2.816 1 97.75 131 TRP B N 1
ATOM 5593 C CA . TRP B 1 131 ? -4.066 27.109 3.707 1 97.75 131 TRP B CA 1
ATOM 5594 C C . TRP B 1 131 ? -5.016 27.766 4.699 1 97.75 131 TRP B C 1
ATOM 5596 O O . TRP B 1 131 ? -5.562 28.844 4.426 1 97.75 131 TRP B O 1
ATOM 5606 N N . THR B 1 132 ? -5.238 27.188 5.844 1 97.5 132 THR B N 1
ATOM 5607 C CA . THR B 1 132 ? -6.043 27.719 6.938 1 97.5 132 THR B CA 1
ATOM 5608 C C . THR B 1 132 ? -5.273 27.672 8.25 1 97.5 132 THR B C 1
ATOM 5610 O O . THR B 1 132 ? -4.172 27.125 8.312 1 97.5 132 THR B O 1
ATOM 5613 N N . ARG B 1 133 ? -5.793 28.359 9.297 1 98.12 133 ARG B N 1
ATOM 5614 C CA . ARG B 1 133 ? -5.184 28.328 10.617 1 98.12 133 ARG B CA 1
ATOM 5615 C C . ARG B 1 133 ? -6.203 27.938 11.688 1 98.12 133 ARG B C 1
ATOM 5617 O O . ARG B 1 133 ? -7.41 28.094 11.484 1 98.12 133 ARG B O 1
ATOM 5624 N N . PRO B 1 134 ? -5.754 27.406 12.766 1 97.88 134 PRO B N 1
ATOM 5625 C CA . PRO B 1 134 ? -6.672 26.906 13.789 1 97.88 134 PRO B CA 1
ATOM 5626 C C . PRO B 1 134 ? -7.27 28.016 14.648 1 97.88 134 PRO B C 1
ATOM 5628 O O . PRO B 1 134 ? -6.863 29.172 14.531 1 97.88 134 PRO B O 1
ATOM 5631 N N . HIS B 1 135 ? -8.234 27.609 15.422 1 98.5 135 HIS B N 1
ATOM 5632 C CA . HIS B 1 135 ? -8.797 28.484 16.438 1 98.5 135 HIS B CA 1
ATOM 5633 C C . HIS B 1 135 ? -7.75 28.844 17.5 1 98.5 135 HIS B C 1
ATOM 5635 O O . HIS B 1 135 ? -7.012 27.984 17.969 1 98.5 135 HIS B O 1
ATOM 5641 N N . LYS B 1 136 ? -7.66 30.109 17.891 1 98.12 136 LYS B N 1
ATOM 5642 C CA . LYS B 1 136 ? -6.637 30.594 18.797 1 98.12 136 LYS B CA 1
ATOM 5643 C C . LYS B 1 136 ? -6.691 29.859 20.141 1 98.12 136 LYS B C 1
ATOM 5645 O O . LYS B 1 136 ? -5.652 29.609 20.75 1 98.12 136 LYS B O 1
ATOM 5650 N N . ALA B 1 137 ? -7.895 29.469 20.578 1 98.5 137 ALA B N 1
ATOM 5651 C CA . ALA B 1 137 ? -8.062 28.781 21.844 1 98.5 137 ALA B CA 1
ATOM 5652 C C . ALA B 1 137 ? -7.301 27.453 21.859 1 98.5 137 ALA B C 1
ATOM 5654 O O . ALA B 1 137 ? -6.785 27.031 22.891 1 98.5 137 ALA B O 1
ATOM 5655 N N . GLN B 1 138 ? -7.258 26.812 20.75 1 98.5 138 GLN B N 1
ATOM 5656 C CA . GLN B 1 138 ? -6.559 25.531 20.656 1 98.5 138 GLN B CA 1
ATOM 5657 C C . GLN B 1 138 ? -5.051 25.719 20.812 1 98.5 138 GLN B C 1
ATOM 5659 O O . GLN B 1 138 ? -4.406 24.969 21.562 1 98.5 138 GLN B O 1
ATOM 5664 N N . VAL B 1 139 ? -4.5 26.672 20.188 1 98.31 139 VAL B N 1
ATOM 5665 C CA . VAL B 1 139 ? -3.07 26.953 20.297 1 98.31 139 VAL B CA 1
ATOM 5666 C C . VAL B 1 139 ? -2.746 27.469 21.703 1 98.31 139 VAL B C 1
ATOM 5668 O O . VAL B 1 139 ? -1.736 27.078 22.297 1 98.31 139 VAL B O 1
ATOM 5671 N N . ASP B 1 140 ? -3.611 28.297 22.234 1 98.56 140 ASP B N 1
ATOM 5672 C CA . ASP B 1 140 ? -3.414 28.812 23.578 1 98.56 140 ASP B CA 1
ATOM 5673 C C . ASP B 1 140 ? -3.342 27.688 24.609 1 98.56 140 ASP B C 1
ATOM 5675 O O . ASP B 1 140 ? -2.619 27.797 25.609 1 98.56 140 ASP B O 1
ATOM 5679 N N . SER B 1 141 ? -4.027 26.656 24.406 1 98.31 141 SER B N 1
ATOM 5680 C CA . SER B 1 141 ? -4.035 25.516 25.312 1 98.31 141 SER B CA 1
ATOM 5681 C C . SER B 1 141 ? -2.67 24.844 25.375 1 98.31 141 SER B C 1
ATOM 5683 O O . SER B 1 141 ? -2.359 24.141 26.344 1 98.31 141 SER B O 1
ATOM 5685 N N . TRP B 1 142 ? -1.832 24.984 24.328 1 98.5 142 TRP B N 1
ATOM 5686 C CA . TRP B 1 142 ? -0.497 24.391 24.375 1 98.5 142 TRP B CA 1
ATOM 5687 C C . TRP B 1 142 ? 0.297 24.938 25.562 1 98.5 142 TRP B C 1
ATOM 5689 O O . TRP B 1 142 ? 1.059 24.203 26.188 1 98.5 142 TRP B O 1
ATOM 5699 N N . GLU B 1 143 ? 0.064 26.219 25.812 1 98.31 143 GLU B N 1
ATOM 5700 C CA . GLU B 1 143 ? 0.701 26.828 26.984 1 98.31 143 GLU B CA 1
ATOM 5701 C C . GLU B 1 143 ? -0.121 26.594 28.25 1 98.31 143 GLU B C 1
ATOM 5703 O O . GLU B 1 143 ? 0.372 26 29.219 1 98.31 143 GLU B O 1
ATOM 5708 N N . SER B 1 144 ? -1.392 26.906 28.266 1 98.25 144 SER B N 1
ATOM 5709 C CA . SER B 1 144 ? -2.199 26.984 29.484 1 98.25 144 SER B CA 1
ATOM 5710 C C . SER B 1 144 ? -2.547 25.609 30.016 1 98.25 144 SER B C 1
ATOM 5712 O O . SER B 1 144 ? -2.674 25.422 31.219 1 98.25 144 SER B O 1
ATOM 5714 N N . VAL B 1 145 ? -2.66 24.641 29.109 1 98.19 145 VAL B N 1
ATOM 5715 C CA . VAL B 1 145 ? -3.107 23.312 29.531 1 98.19 145 VAL B CA 1
ATOM 5716 C C . VAL B 1 145 ? -1.941 22.328 29.469 1 98.19 145 VAL B C 1
ATOM 5718 O O . VAL B 1 145 ? -1.754 21.531 30.391 1 98.19 145 VAL B O 1
ATOM 5721 N N . PHE B 1 146 ? -1.09 22.453 28.453 1 98.12 146 PHE B N 1
ATOM 5722 C CA . PHE B 1 146 ? -0.105 21.406 28.203 1 98.12 146 PHE B CA 1
ATOM 5723 C C . PHE B 1 146 ? 1.267 21.812 28.734 1 98.12 146 PHE B C 1
ATOM 5725 O O . PHE B 1 146 ? 2.23 21.062 28.625 1 98.12 146 PHE B O 1
ATOM 5732 N N . GLY B 1 147 ? 1.459 23.031 29.188 1 98 147 GLY B N 1
ATOM 5733 C CA . GLY B 1 147 ? 2.635 23.484 29.922 1 98 147 GLY B CA 1
ATOM 5734 C C . GLY B 1 147 ? 3.77 23.922 29.016 1 98 147 GLY B C 1
ATOM 5735 O O . GLY B 1 147 ? 4.934 23.922 29.438 1 98 147 GLY B O 1
ATOM 5736 N N . MET B 1 148 ? 3.461 24.234 27.844 1 98.25 148 MET B N 1
ATOM 5737 C CA . MET B 1 148 ? 4.512 24.625 26.906 1 98.25 148 MET B CA 1
ATOM 5738 C C . MET B 1 148 ? 4.641 26.141 26.844 1 98.25 148 MET B C 1
ATOM 5740 O O . MET B 1 148 ? 4.098 26.781 25.938 1 98.25 148 MET B O 1
ATOM 5744 N N . GLU B 1 149 ? 5.426 26.625 27.734 1 96.94 149 GLU B N 1
ATOM 5745 C CA . GLU B 1 149 ? 5.598 28.078 27.844 1 96.94 149 GLU B CA 1
ATOM 5746 C C . GLU B 1 149 ? 6.047 28.672 26.516 1 96.94 149 GLU B C 1
ATOM 5748 O O . GLU B 1 149 ? 6.969 28.156 25.875 1 96.94 149 GLU B O 1
ATOM 5753 N N . GLY B 1 150 ? 5.371 29.688 26.094 1 96.88 150 GLY B N 1
ATOM 5754 C CA . GLY B 1 150 ? 5.715 30.391 24.875 1 96.88 150 GLY B CA 1
ATOM 5755 C C . GLY B 1 150 ? 4.969 29.875 23.656 1 96.88 150 GLY B C 1
ATOM 5756 O O . GLY B 1 150 ? 5.125 30.406 22.562 1 96.88 150 GLY B O 1
ATOM 5757 N N . TRP B 1 151 ? 4.172 28.906 23.859 1 98.31 151 TRP B N 1
ATOM 5758 C CA . TRP B 1 151 ? 3.373 28.359 22.75 1 98.31 151 TRP B CA 1
ATOM 5759 C C . TRP B 1 151 ? 1.904 28.734 22.906 1 98.31 151 TRP B C 1
ATOM 5761 O O . TRP B 1 151 ? 1.131 28.016 23.531 1 98.31 151 TRP B O 1
ATOM 5771 N N . ASN B 1 152 ? 1.508 29.812 22.328 1 98.31 152 ASN B N 1
ATOM 5772 C CA . ASN B 1 152 ? 0.142 30.312 22.219 1 98.31 152 ASN B CA 1
ATOM 5773 C C . ASN B 1 152 ? -0.081 31.047 20.906 1 98.31 152 ASN B C 1
ATOM 5775 O O . ASN B 1 152 ? 0.844 31.188 20.094 1 98.31 152 ASN B O 1
ATOM 5779 N N . TRP B 1 153 ? -1.257 31.422 20.672 1 98.12 153 TRP B N 1
ATOM 5780 C CA . TRP B 1 153 ? -1.626 32 19.391 1 98.12 153 TRP B CA 1
ATOM 5781 C C . TRP B 1 153 ? -0.793 33.25 19.094 1 98.12 153 TRP B C 1
ATOM 5783 O O . TRP B 1 153 ? -0.195 33.375 18.031 1 98.12 153 TRP B O 1
ATOM 5793 N N . ASP B 1 154 ? -0.67 34.125 20.031 1 97.88 154 ASP B N 1
ATOM 5794 C CA . ASP B 1 154 ? -0.007 35.406 19.828 1 97.88 154 ASP B CA 1
ATOM 5795 C C . ASP B 1 154 ? 1.485 35.219 19.562 1 97.88 154 ASP B C 1
ATOM 5797 O O . ASP B 1 154 ? 2.09 35.969 18.812 1 97.88 154 ASP B O 1
ATOM 5801 N N . SER B 1 155 ? 2.025 34.219 20.156 1 97.62 155 SER B N 1
ATOM 5802 C CA . SER B 1 155 ? 3.453 33.969 19.984 1 97.62 155 SER B CA 1
ATOM 5803 C C . SER B 1 155 ? 3.734 33.156 18.719 1 97.62 155 SER B C 1
ATOM 5805 O O . SER B 1 155 ? 4.809 33.312 18.125 1 97.62 155 SER B O 1
ATOM 5807 N N . LEU B 1 156 ? 2.818 32.344 18.281 1 98.06 156 LEU B N 1
ATOM 5808 C CA . LEU B 1 156 ? 3.064 31.469 17.125 1 98.06 156 LEU B CA 1
ATOM 5809 C C . LEU B 1 156 ? 2.711 32.156 15.828 1 98.06 156 LEU B C 1
ATOM 5811 O O . LEU B 1 156 ? 3.346 31.922 14.797 1 98.06 156 LEU B O 1
ATOM 5815 N N . LEU B 1 157 ? 1.73 33.031 15.805 1 98.12 157 LEU B N 1
ATOM 5816 C CA . LEU B 1 157 ? 1.212 33.656 14.602 1 98.12 157 LEU B CA 1
ATOM 5817 C C . LEU B 1 157 ? 2.322 34.406 13.852 1 98.12 157 LEU B C 1
ATOM 5819 O O . LEU B 1 157 ? 2.422 34.281 12.625 1 98.12 157 LEU B O 1
ATOM 5823 N N . PRO B 1 158 ? 3.197 35.156 14.594 1 97.88 158 PRO B N 1
ATOM 5824 C CA . PRO B 1 158 ? 4.262 35.844 13.859 1 97.88 158 PRO B CA 1
ATOM 5825 C C . PRO B 1 158 ? 5.152 34.875 13.07 1 97.88 158 PRO B C 1
ATOM 5827 O O . PRO B 1 158 ? 5.625 35.219 11.984 1 97.88 158 PRO B O 1
ATOM 5830 N N . TYR B 1 159 ? 5.391 33.688 13.602 1 98.31 159 TYR B N 1
ATOM 5831 C CA . TYR B 1 159 ? 6.199 32.688 12.891 1 98.31 159 TYR B CA 1
ATOM 5832 C C . TYR B 1 159 ? 5.469 32.188 11.656 1 98.31 159 TYR B C 1
ATOM 5834 O O . TYR B 1 159 ? 6.078 31.984 10.602 1 98.31 159 TYR B O 1
ATOM 5842 N N . MET B 1 160 ? 4.18 31.969 11.75 1 98.25 160 MET B N 1
ATOM 5843 C CA . MET B 1 160 ? 3.389 31.531 10.609 1 98.25 160 MET B CA 1
ATOM 5844 C C . MET B 1 160 ? 3.379 32.594 9.516 1 98.25 160 MET B C 1
ATOM 5846 O O . MET B 1 160 ? 3.514 32.281 8.328 1 98.25 160 MET B O 1
ATOM 5850 N N . LYS B 1 161 ? 3.285 33.844 9.969 1 98.12 161 LYS B N 1
ATOM 5851 C CA . LYS B 1 161 ? 3.266 34.969 9.023 1 98.12 161 LYS B CA 1
ATOM 5852 C C . LYS B 1 161 ? 4.617 35.125 8.344 1 98.12 161 LYS B C 1
ATOM 5854 O O . LYS B 1 161 ? 4.684 35.438 7.152 1 98.12 161 LYS B O 1
ATOM 5859 N N . LYS B 1 162 ? 5.66 34.906 9.078 1 97.69 162 LYS B N 1
ATOM 5860 C CA . LYS B 1 162 ? 7.016 35.062 8.555 1 97.69 162 LYS B CA 1
ATOM 5861 C C . LYS B 1 162 ? 7.273 34.094 7.406 1 97.69 162 LYS B C 1
ATOM 5863 O O . LYS B 1 162 ? 8.055 34.375 6.5 1 97.69 162 LYS B O 1
ATOM 5868 N N . ILE B 1 163 ? 6.648 32.969 7.398 1 97.69 163 ILE B N 1
ATOM 5869 C CA . ILE B 1 163 ? 6.816 31.891 6.414 1 97.69 163 ILE B CA 1
ATOM 5870 C C . ILE B 1 163 ? 6.078 32.25 5.129 1 97.69 163 ILE B C 1
ATOM 5872 O O . ILE B 1 163 ? 6.508 31.906 4.031 1 97.69 163 ILE B O 1
ATOM 5876 N N . GLU B 1 164 ? 5.086 33.031 5.16 1 98.12 164 GLU B N 1
ATOM 5877 C CA . GLU B 1 164 ? 4.035 33.156 4.156 1 98.12 164 GLU B CA 1
ATOM 5878 C C . GLU B 1 164 ? 4.305 34.312 3.209 1 98.12 164 GLU B C 1
ATOM 5880 O O . GLU B 1 164 ? 4.68 35.406 3.646 1 98.12 164 GLU B O 1
ATOM 5885 N N . ALA B 1 165 ? 4.223 34.062 1.953 1 98.5 165 ALA B N 1
ATOM 5886 C CA . ALA B 1 165 ? 4.121 35.062 0.911 1 98.5 165 ALA B CA 1
ATOM 5887 C C . ALA B 1 165 ? 2.746 35.031 0.253 1 98.5 165 ALA B C 1
ATOM 5889 O O . ALA B 1 165 ? 2.594 34.562 -0.865 1 98.5 165 ALA B O 1
ATOM 5890 N N . ALA B 1 166 ? 1.835 35.719 0.863 1 98.44 166 ALA B N 1
ATOM 5891 C CA . ALA B 1 166 ? 0.433 35.625 0.466 1 98.44 166 ALA B CA 1
ATOM 5892 C C . ALA B 1 166 ? 0.1 36.656 -0.622 1 98.44 166 ALA B C 1
ATOM 5894 O O . ALA B 1 166 ? 0.531 37.781 -0.554 1 98.44 166 ALA B O 1
ATOM 5895 N N . ARG B 1 167 ? -0.612 36.188 -1.552 1 98.19 167 ARG B N 1
ATOM 5896 C CA . ARG B 1 167 ? -1.173 37.031 -2.602 1 98.19 167 ARG B CA 1
ATOM 5897 C C . ARG B 1 167 ? -2.674 37.219 -2.412 1 98.19 167 ARG B C 1
ATOM 5899 O O . ARG B 1 167 ? -3.416 36.219 -2.291 1 98.19 167 ARG B O 1
ATOM 5906 N N . ALA B 1 168 ? -3.133 38.406 -2.453 1 97.69 168 ALA B N 1
ATOM 5907 C CA . ALA B 1 168 ? -4.547 38.75 -2.273 1 97.69 168 ALA B CA 1
ATOM 5908 C C . ALA B 1 168 ? -5.355 38.344 -3.506 1 97.69 168 ALA B C 1
ATOM 5910 O O . ALA B 1 168 ? -4.852 38.406 -4.629 1 97.69 168 ALA B O 1
ATOM 5911 N N . PRO B 1 169 ? -6.633 38 -3.273 1 98.12 169 PRO B N 1
ATOM 5912 C CA . PRO B 1 169 ? -7.496 37.719 -4.426 1 98.12 169 PRO B CA 1
ATOM 5913 C C . PRO B 1 169 ? -7.824 39 -5.215 1 98.12 169 PRO B C 1
ATOM 5915 O O . PRO B 1 169 ? -7.84 40.094 -4.656 1 98.12 169 PRO B O 1
ATOM 5918 N N . ASN B 1 170 ? -8.102 38.844 -6.5 1 97.62 170 ASN B N 1
ATOM 5919 C CA . ASN B 1 170 ? -8.57 39.938 -7.324 1 97.62 170 ASN B CA 1
ATOM 5920 C C . ASN B 1 170 ? -10.086 40.125 -7.23 1 97.62 170 ASN B C 1
ATOM 5922 O O . ASN B 1 170 ? -10.742 39.406 -6.473 1 97.62 170 ASN B O 1
ATOM 5926 N N . ALA B 1 171 ? -10.617 41 -7.992 1 97.56 171 ALA B N 1
ATOM 5927 C CA . ALA B 1 171 ? -12.031 41.375 -7.879 1 97.56 171 ALA B CA 1
ATOM 5928 C C . ALA B 1 171 ? -12.93 40.188 -8.273 1 97.56 171 ALA B C 1
ATOM 5930 O O . ALA B 1 171 ? -13.961 39.969 -7.633 1 97.56 171 ALA B O 1
ATOM 5931 N N . GLU B 1 172 ? -12.562 39.562 -9.305 1 97.25 172 GLU B N 1
ATOM 5932 C CA . GLU B 1 172 ? -13.352 38.406 -9.766 1 97.25 172 GLU B CA 1
ATOM 5933 C C . GLU B 1 172 ? -13.359 37.281 -8.727 1 97.25 172 GLU B C 1
ATOM 5935 O O . GLU B 1 172 ? -14.391 36.656 -8.492 1 97.25 172 GLU B O 1
ATOM 5940 N N . GLN B 1 173 ? -12.227 37.031 -8.164 1 97.94 173 GLN B N 1
ATOM 5941 C CA . GLN B 1 173 ? -12.078 36 -7.141 1 97.94 173 GLN B CA 1
ATOM 5942 C C . GLN B 1 173 ? -12.875 36.375 -5.887 1 97.94 173 GLN B C 1
ATOM 5944 O O . GLN B 1 173 ? -13.516 35.5 -5.289 1 97.94 173 GLN B O 1
ATOM 5949 N N . ILE B 1 174 ? -12.867 37.594 -5.488 1 97.31 174 ILE B N 1
ATOM 5950 C CA . ILE B 1 174 ? -13.648 38.062 -4.352 1 97.31 174 ILE B CA 1
ATOM 5951 C C . ILE B 1 174 ? -15.133 37.906 -4.641 1 97.31 174 ILE B C 1
ATOM 5953 O O . ILE B 1 174 ? -15.898 37.438 -3.779 1 97.31 174 ILE B O 1
ATOM 5957 N N . ALA B 1 175 ? -15.539 38.25 -5.852 1 96.56 175 ALA B N 1
ATOM 5958 C CA . ALA B 1 175 ? -16.938 38.094 -6.242 1 96.56 175 ALA B CA 1
ATOM 5959 C C . ALA B 1 175 ? -17.375 36.625 -6.176 1 96.56 175 ALA B C 1
ATOM 5961 O O . ALA B 1 175 ? -18.547 36.344 -5.906 1 96.56 175 ALA B O 1
ATOM 5962 N N . ALA B 1 176 ? -16.438 35.75 -6.391 1 96.62 176 ALA B N 1
ATOM 5963 C CA . ALA B 1 176 ? -16.734 34.344 -6.395 1 96.62 176 ALA B CA 1
ATOM 5964 C C . ALA B 1 176 ? -16.891 33.812 -4.973 1 96.62 176 ALA B C 1
ATOM 5966 O O . ALA B 1 176 ? -17.547 32.781 -4.754 1 96.62 176 ALA B O 1
ATOM 5967 N N . GLY B 1 177 ? -16.25 34.469 -4.023 1 97.06 177 GLY B N 1
ATOM 5968 C CA . GLY B 1 177 ? -16.438 34 -2.658 1 97.06 177 GLY B CA 1
ATOM 5969 C C . GLY B 1 177 ? -15.172 34.062 -1.827 1 97.06 177 GLY B C 1
ATOM 5970 O O . GLY B 1 177 ? -15.188 33.75 -0.632 1 97.06 177 GLY B O 1
ATOM 5971 N N . HIS B 1 178 ? -14.008 34.469 -2.449 1 97.38 178 HIS B N 1
ATOM 5972 C CA . HIS B 1 178 ? -12.781 34.625 -1.683 1 97.38 178 HIS B CA 1
ATOM 5973 C C . HIS B 1 178 ? -12.875 35.812 -0.739 1 97.38 178 HIS B C 1
ATOM 5975 O O . HIS B 1 178 ? -13.648 36.75 -0.982 1 97.38 178 HIS B O 1
ATOM 5981 N N . TYR B 1 179 ? -12.164 35.75 0.295 1 95.75 179 TYR B N 1
ATOM 5982 C CA . TYR B 1 179 ? -12.008 36.844 1.235 1 95.75 179 TYR B CA 1
ATOM 5983 C C . TYR B 1 179 ? -10.609 36.844 1.842 1 95.75 179 TYR B C 1
ATOM 5985 O O . TYR B 1 179 ? -10.023 35.781 2.074 1 95.75 179 TYR B O 1
ATOM 5993 N N . TYR B 1 180 ? -10.094 38.062 2.033 1 96.75 180 TYR B N 1
ATOM 5994 C CA . TYR B 1 180 ? -8.711 38.188 2.471 1 96.75 180 TYR B CA 1
ATOM 5995 C C . TYR B 1 180 ? -8.578 39.344 3.471 1 96.75 180 TYR B C 1
ATOM 5997 O O . TYR B 1 180 ? -8.898 40.5 3.156 1 96.75 180 TYR B O 1
ATOM 6005 N N . ASP B 1 181 ? -8.195 39 4.68 1 97.62 181 ASP B N 1
ATOM 6006 C CA . ASP B 1 181 ? -7.816 40 5.691 1 97.62 181 ASP B CA 1
ATOM 6007 C C . ASP B 1 181 ? -6.297 40.125 5.777 1 97.62 181 ASP B C 1
ATOM 6009 O O . ASP B 1 181 ? -5.621 39.281 6.367 1 97.62 181 ASP B O 1
ATOM 6013 N N . PRO B 1 182 ? -5.789 41.156 5.297 1 96.62 182 PRO B N 1
ATOM 6014 C CA . PRO B 1 182 ? -4.332 41.312 5.238 1 96.62 182 PRO B CA 1
ATOM 6015 C C . PRO B 1 182 ? -3.68 41.25 6.617 1 96.62 182 PRO B C 1
ATOM 6017 O O . PRO B 1 182 ? -2.514 40.844 6.734 1 96.62 182 PRO B O 1
ATOM 6020 N N . SER B 1 183 ? -4.359 41.625 7.648 1 96.06 183 SER B N 1
ATOM 6021 C CA . SER B 1 183 ? -3.777 41.656 8.984 1 96.06 183 SER B CA 1
ATOM 6022 C C . SER B 1 183 ? -3.418 40.25 9.469 1 96.06 183 SER B C 1
ATOM 6024 O O . SER B 1 183 ? -2.604 40.094 10.383 1 96.06 183 SER B O 1
ATOM 6026 N N . CYS B 1 184 ? -3.934 39.281 8.844 1 95.81 184 CYS B N 1
ATOM 6027 C CA . CYS B 1 184 ? -3.742 37.906 9.305 1 95.81 184 CYS B CA 1
ATOM 6028 C C . CYS B 1 184 ? -2.686 37.188 8.469 1 95.81 184 CYS B C 1
ATOM 6030 O O . CYS B 1 184 ? -2.355 36.031 8.734 1 95.81 184 CYS B O 1
ATOM 6032 N N . HIS B 1 185 ? -2.105 37.844 7.508 1 98 185 HIS B N 1
ATOM 6033 C CA . HIS B 1 185 ? -1.235 37.156 6.57 1 98 185 HIS B CA 1
ATOM 6034 C C . HIS B 1 185 ? 0.12 37.844 6.457 1 98 185 HIS B C 1
ATOM 6036 O O . HIS B 1 185 ? 0.227 39.062 6.68 1 98 185 HIS B O 1
ATOM 6042 N N . GLY B 1 186 ? 1.15 37 6.273 1 98.06 186 GLY B N 1
ATOM 6043 C CA . GLY B 1 186 ? 2.439 37.531 5.844 1 98.06 186 GLY B CA 1
ATOM 6044 C C . GLY B 1 186 ? 2.561 37.656 4.336 1 98.06 186 GLY B C 1
ATOM 6045 O O . GLY B 1 186 ? 1.916 36.906 3.592 1 98.06 186 GLY B O 1
ATOM 6046 N N . THR B 1 187 ? 3.385 38.594 3.881 1 97.69 187 THR B N 1
ATOM 6047 C CA . THR B 1 187 ? 3.477 38.844 2.445 1 97.69 187 THR B CA 1
ATOM 6048 C C . THR B 1 187 ? 4.93 38.812 1.982 1 97.69 187 THR B C 1
ATOM 6050 O O . THR B 1 187 ? 5.211 38.906 0.788 1 97.69 187 THR B O 1
ATOM 6053 N N . ASP B 1 188 ? 5.852 38.562 2.889 1 96.81 188 ASP B N 1
ATOM 6054 C CA . ASP B 1 188 ? 7.266 38.688 2.543 1 96.81 188 ASP B CA 1
ATOM 6055 C C . ASP B 1 188 ? 8.016 37.406 2.861 1 96.81 188 ASP B C 1
ATOM 6057 O O . ASP B 1 188 ? 9.25 37.406 2.955 1 96.81 188 ASP B O 1
ATOM 6061 N N . GLY B 1 189 ? 7.344 36.344 3.062 1 97.75 189 GLY B N 1
ATOM 6062 C CA . GLY B 1 189 ? 7.965 35.062 3.381 1 97.75 189 GLY B CA 1
ATOM 6063 C C . GLY B 1 189 ? 8.367 34.25 2.15 1 97.75 189 GLY B C 1
ATOM 6064 O O . GLY B 1 189 ? 8.492 34.812 1.06 1 97.75 189 GLY B O 1
ATOM 6065 N N . ILE B 1 190 ? 8.664 33 2.357 1 97.31 190 ILE B N 1
ATOM 6066 C CA . ILE B 1 190 ? 9.25 32.156 1.332 1 97.31 190 ILE B CA 1
ATOM 6067 C C . ILE B 1 190 ? 8.164 31.328 0.646 1 97.31 190 ILE B C 1
ATOM 6069 O O . ILE B 1 190 ? 8.219 31.109 -0.565 1 97.31 190 ILE B O 1
ATOM 6073 N N . VAL B 1 191 ? 7.141 30.875 1.364 1 98.62 191 VAL B N 1
ATOM 6074 C CA . VAL B 1 191 ? 6.129 29.953 0.857 1 98.62 191 VAL B CA 1
ATOM 6075 C C . VAL B 1 191 ? 5.02 30.734 0.157 1 98.62 191 VAL B C 1
ATOM 6077 O O . VAL B 1 191 ? 4.281 31.484 0.799 1 98.62 191 VAL B O 1
ATOM 6080 N N . HIS B 1 192 ? 4.848 30.562 -1.103 1 98.75 192 HIS B N 1
ATOM 6081 C CA . HIS B 1 192 ? 3.844 31.281 -1.889 1 98.75 192 HIS B CA 1
ATOM 6082 C C . HIS B 1 192 ? 2.447 30.719 -1.621 1 98.75 192 HIS B C 1
ATOM 6084 O O . HIS B 1 192 ? 2.248 29.5 -1.607 1 98.75 192 HIS B O 1
ATOM 6090 N N . VAL B 1 193 ? 1.566 31.609 -1.413 1 98.44 193 VAL B N 1
ATOM 6091 C CA . VAL B 1 193 ? 0.175 31.297 -1.115 1 98.44 193 VAL B CA 1
ATOM 6092 C C . VAL B 1 193 ? -0.749 32.25 -1.881 1 98.44 193 VAL B C 1
ATOM 6094 O O . VAL B 1 193 ? -0.441 33.406 -2.045 1 98.44 193 VAL B O 1
ATOM 6097 N N . GLY B 1 194 ? -1.868 31.703 -2.375 1 98.31 194 GLY B N 1
ATOM 6098 C CA . GLY B 1 194 ? -2.818 32.562 -3.086 1 98.31 194 GLY B CA 1
ATOM 6099 C C . GLY B 1 194 ? -4.082 31.812 -3.486 1 98.31 194 GLY B C 1
ATOM 6100 O O . GLY B 1 194 ? -4.227 30.625 -3.209 1 98.31 194 GLY B O 1
ATOM 6101 N N . PRO B 1 195 ? -5.02 32.562 -4.051 1 98.06 195 PRO B N 1
ATOM 6102 C CA . PRO B 1 195 ? -6.246 31.906 -4.512 1 98.06 195 PRO B CA 1
ATOM 6103 C C . PRO B 1 195 ? -5.988 30.906 -5.633 1 98.06 195 PRO B C 1
ATOM 6105 O O . PRO B 1 195 ? -5.254 31.203 -6.578 1 98.06 195 PRO B O 1
ATOM 6108 N N . ARG B 1 196 ? -6.5 29.766 -5.449 1 97.12 196 ARG B N 1
ATOM 6109 C CA . ARG B 1 196 ? -6.492 28.797 -6.535 1 97.12 196 ARG B CA 1
ATOM 6110 C C . ARG B 1 196 ? -7.457 29.203 -7.645 1 97.12 196 ARG B C 1
ATOM 6112 O O . ARG B 1 196 ? -8.594 29.594 -7.371 1 97.12 196 ARG B O 1
ATOM 6119 N N . ASP B 1 197 ? -6.988 29.203 -8.898 1 97.19 197 ASP B N 1
ATOM 6120 C CA . ASP B 1 197 ? -7.742 29.688 -10.055 1 97.19 197 ASP B CA 1
ATOM 6121 C C . ASP B 1 197 ? -7.316 28.984 -11.336 1 97.19 197 ASP B C 1
ATOM 6123 O O . ASP B 1 197 ? -6.211 29.203 -11.836 1 97.19 197 ASP B O 1
ATOM 6127 N N . THR B 1 198 ? -8.219 28.203 -11.898 1 95.62 198 THR B N 1
ATOM 6128 C CA . THR B 1 198 ? -7.906 27.438 -13.102 1 95.62 198 THR B CA 1
ATOM 6129 C C . THR B 1 198 ? -8.055 28.312 -14.344 1 95.62 198 THR B C 1
ATOM 6131 O O . THR B 1 198 ? -7.688 27.906 -15.445 1 95.62 198 THR B O 1
ATOM 6134 N N . GLY B 1 199 ? -8.594 29.484 -14.188 1 95.44 199 GLY B N 1
ATOM 6135 C CA . GLY B 1 199 ? -8.891 30.344 -15.312 1 95.44 199 GLY B CA 1
ATOM 6136 C C . GLY B 1 199 ? -10.305 30.172 -15.844 1 95.44 199 GLY B C 1
ATOM 6137 O O . GLY B 1 199 ? -10.797 31.031 -16.578 1 95.44 199 GLY B O 1
ATOM 6138 N N . GLU B 1 200 ? -10.992 29.156 -15.398 1 95.5 200 GLU B N 1
ATOM 6139 C CA . GLU B 1 200 ? -12.383 28.938 -15.781 1 95.5 200 GLU B CA 1
ATOM 6140 C C . GLU B 1 200 ? -13.328 29.797 -14.945 1 95.5 200 GLU B C 1
ATOM 6142 O O . GLU B 1 200 ? -12.922 30.359 -13.922 1 95.5 200 GLU B O 1
ATOM 6147 N N . SER B 1 201 ? -14.57 29.875 -15.422 1 96.19 201 SER B N 1
ATOM 6148 C CA . SER B 1 201 ? -15.57 30.594 -14.648 1 96.19 201 SER B CA 1
ATOM 6149 C C . SER B 1 201 ? -15.828 29.922 -13.305 1 96.19 201 SER B C 1
ATOM 6151 O O . SER B 1 201 ? -15.773 28.688 -13.203 1 96.19 201 SER B O 1
ATOM 6153 N N . PHE B 1 202 ? -16.094 30.719 -12.32 1 97.5 202 PHE B N 1
ATOM 6154 C CA . PHE B 1 202 ? -16.422 30.172 -11 1 97.5 202 PHE B CA 1
ATOM 6155 C C . PHE B 1 202 ? -17.859 29.656 -10.977 1 97.5 202 PHE B C 1
ATOM 6157 O O . PHE B 1 202 ? -18.75 30.25 -11.602 1 97.5 202 PHE B O 1
ATOM 6164 N N . SER B 1 203 ? -18.094 28.625 -10.25 1 97.88 203 SER B N 1
ATOM 6165 C CA . SER B 1 203 ? -19.422 28.078 -10.07 1 97.88 203 SER B CA 1
ATOM 6166 C C . SER B 1 203 ? -20.312 29 -9.25 1 97.88 203 SER B C 1
ATOM 6168 O O . SER B 1 203 ? -19.859 29.547 -8.227 1 97.88 203 SER B O 1
ATOM 6170 N N . PRO B 1 204 ? -21.578 29.125 -9.609 1 97.12 204 PRO B N 1
ATOM 6171 C CA . PRO B 1 204 ? -22.484 29.938 -8.781 1 97.12 204 PRO B CA 1
ATOM 6172 C C . PRO B 1 204 ? -22.891 29.219 -7.488 1 97.12 204 PRO B C 1
ATOM 6174 O O . PRO B 1 204 ? -23.484 29.828 -6.602 1 97.12 204 PRO B O 1
ATOM 6177 N N . MET B 1 205 ? -22.578 27.938 -7.387 1 97.69 205 MET B N 1
ATOM 6178 C CA . MET B 1 205 ? -23.031 27.125 -6.254 1 97.69 205 MET B CA 1
ATOM 6179 C C . MET B 1 205 ? -22.406 27.625 -4.953 1 97.69 205 MET B C 1
ATOM 6181 O O . MET B 1 205 ? -23.047 27.562 -3.896 1 97.69 205 MET B O 1
ATOM 6185 N N . ILE B 1 206 ? -21.219 28.141 -5 1 96.38 206 ILE B N 1
ATOM 6186 C CA . ILE B 1 206 ? -20.547 28.578 -3.785 1 96.38 206 ILE B CA 1
ATOM 6187 C C . ILE B 1 206 ? -21.281 29.766 -3.188 1 96.38 206 ILE B C 1
ATOM 6189 O O . ILE B 1 206 ? -21.531 29.812 -1.983 1 96.38 206 ILE B O 1
ATOM 6193 N N . LYS B 1 207 ? -21.625 30.641 -4.004 1 95.56 207 LYS B N 1
ATOM 6194 C CA . LYS B 1 207 ? -22.375 31.797 -3.543 1 95.56 207 LYS B CA 1
ATOM 6195 C C . LYS B 1 207 ? -23.75 31.391 -3.014 1 95.56 207 LYS B C 1
ATOM 6197 O O . LYS B 1 207 ? -24.234 31.953 -2.025 1 95.56 207 LYS B O 1
ATOM 6202 N N . SER B 1 208 ? -24.359 30.5 -3.717 1 96.56 208 SER B N 1
ATOM 6203 C CA . SER B 1 208 ? -25.656 30.016 -3.271 1 96.56 208 SER B CA 1
ATOM 6204 C C . SER B 1 208 ? -25.562 29.344 -1.905 1 96.56 208 SER B C 1
ATOM 6206 O O . SER B 1 208 ? -26.422 29.531 -1.051 1 96.56 208 SER B O 1
ATOM 6208 N N . LEU B 1 209 ? -24.547 28.547 -1.71 1 96.81 209 LEU B N 1
ATOM 6209 C CA . LEU B 1 209 ? -24.297 27.906 -0.421 1 96.81 209 LEU B CA 1
ATOM 6210 C C . LEU B 1 209 ? -24.094 28.953 0.671 1 96.81 209 LEU B C 1
ATOM 6212 O O . LEU B 1 209 ? -24.625 28.828 1.773 1 96.81 209 LEU B O 1
ATOM 6216 N N . MET B 1 210 ? -23.328 29.984 0.377 1 96.75 210 MET B N 1
ATOM 6217 C CA . MET B 1 210 ? -23.047 31.047 1.339 1 96.75 210 MET B CA 1
ATOM 6218 C C . MET B 1 210 ? -24.328 31.812 1.683 1 96.75 210 MET B C 1
ATOM 6220 O O . MET B 1 210 ? -24.531 32.188 2.84 1 96.75 210 MET B O 1
ATOM 6224 N N . LYS B 1 211 ? -25.094 32 0.711 1 96.12 211 LYS B N 1
ATOM 6225 C CA . LYS B 1 211 ? -26.359 32.688 0.952 1 96.12 211 LYS B CA 1
ATOM 6226 C C . LYS B 1 211 ? -27.266 31.891 1.895 1 96.12 211 LYS B C 1
ATOM 6228 O O . LYS B 1 211 ? -27.828 32.438 2.832 1 96.12 211 LYS B O 1
ATOM 6233 N N . ASN B 1 212 ? -27.344 30.625 1.579 1 96.12 212 ASN B N 1
ATOM 6234 C CA . ASN B 1 212 ? -28.125 29.75 2.453 1 96.12 212 ASN B CA 1
ATOM 6235 C C . ASN B 1 212 ? -27.578 29.766 3.881 1 96.12 212 ASN B C 1
ATOM 6237 O O . ASN B 1 212 ? -28.359 29.812 4.84 1 96.12 212 ASN B O 1
ATOM 6241 N N . ALA B 1 213 ? -26.312 29.703 4.012 1 95.81 213 ALA B N 1
ATOM 6242 C CA . ALA B 1 213 ? -25.656 29.703 5.32 1 95.81 213 ALA B CA 1
ATOM 6243 C C . ALA B 1 213 ? -25.922 31.016 6.051 1 95.81 213 ALA B C 1
ATOM 6245 O O . ALA B 1 213 ? -26.266 31.031 7.234 1 95.81 213 ALA B O 1
ATOM 6246 N N . ASN B 1 214 ? -25.75 32.062 5.328 1 95.75 214 ASN B N 1
ATOM 6247 C CA . ASN B 1 214 ? -25.969 33.375 5.902 1 95.75 214 ASN B CA 1
ATOM 6248 C C . ASN B 1 214 ? -27.391 33.531 6.438 1 95.75 214 ASN B C 1
ATOM 6250 O O . ASN B 1 214 ? -27.609 34.125 7.492 1 95.75 214 ASN B O 1
ATOM 6254 N N . ASN B 1 215 ? -28.312 32.969 5.734 1 94.75 215 ASN B N 1
ATOM 6255 C CA . ASN B 1 215 ? -29.703 33 6.148 1 94.75 215 ASN B CA 1
ATOM 6256 C C . ASN B 1 215 ? -29.922 32.25 7.461 1 94.75 215 ASN B C 1
ATOM 6258 O O . ASN B 1 215 ? -30.875 32.531 8.195 1 94.75 215 ASN B O 1
ATOM 6262 N N . SER B 1 216 ? -29.078 31.359 7.707 1 92.62 216 SER B N 1
ATOM 6263 C CA . SER B 1 216 ? -29.188 30.562 8.922 1 92.62 216 SER B CA 1
ATOM 6264 C C . SER B 1 216 ? -28.297 31.094 10.031 1 92.62 216 SER B C 1
ATOM 6266 O O . SER B 1 216 ? -28.109 30.453 11.062 1 92.62 216 SER B O 1
ATOM 6268 N N . GLY B 1 217 ? -27.594 32.219 9.781 1 95.06 217 GLY B N 1
ATOM 6269 C CA . GLY B 1 217 ? -26.797 32.844 10.805 1 95.06 217 GLY B CA 1
ATOM 6270 C C . GLY B 1 217 ? -25.359 32.375 10.828 1 95.06 217 GLY B C 1
ATOM 6271 O O . GLY B 1 217 ? -24.609 32.656 11.758 1 95.06 217 GLY B O 1
ATOM 6272 N N . ILE B 1 218 ? -24.984 31.641 9.898 1 96.94 218 ILE B N 1
ATOM 6273 C CA . ILE B 1 218 ? -23.625 31.141 9.781 1 96.94 218 ILE B CA 1
ATOM 6274 C C . ILE B 1 218 ? -22.75 32.156 9.07 1 96.94 218 ILE B C 1
ATOM 6276 O O . ILE B 1 218 ? -23.094 32.656 7.988 1 96.94 218 ILE B O 1
ATOM 6280 N N . PRO B 1 219 ? -21.594 32.531 9.648 1 97.19 219 PRO B N 1
ATOM 6281 C CA . PRO B 1 219 ? -20.719 33.5 8.969 1 97.19 219 PRO B CA 1
ATOM 6282 C C . PRO B 1 219 ? -20.266 33 7.594 1 97.19 219 PRO B C 1
ATOM 6284 O O . PRO B 1 219 ? -20 31.828 7.406 1 97.19 219 PRO B O 1
ATOM 6287 N N . VAL B 1 220 ? -20.172 33.969 6.664 1 97.31 220 VAL B N 1
ATOM 6288 C CA . VAL B 1 220 ? -19.719 33.625 5.32 1 97.31 220 VAL B CA 1
ATOM 6289 C C . VAL B 1 220 ? -18.641 34.594 4.867 1 97.31 220 VAL B C 1
ATOM 6291 O O . VAL B 1 220 ? -18.562 35.719 5.402 1 97.31 220 VAL B O 1
ATOM 6294 N N . GLN B 1 221 ? -17.812 34.125 3.945 1 94.81 221 GLN B N 1
ATOM 6295 C CA . GLN B 1 221 ? -16.797 34.969 3.314 1 94.81 221 GLN B CA 1
ATOM 6296 C C . GLN B 1 221 ? -15.961 35.719 4.359 1 94.81 221 GLN B C 1
ATOM 6298 O O . GLN B 1 221 ? -15.883 36.938 4.344 1 94.81 221 GLN B O 1
ATOM 6303 N N . LYS B 1 222 ? -15.406 34.906 5.145 1 95.06 222 LYS B N 1
ATOM 6304 C CA . LYS B 1 222 ? -14.469 35.312 6.191 1 95.06 222 LYS B CA 1
ATOM 6305 C C . LYS B 1 222 ? -13.102 34.656 5.984 1 95.06 222 LYS B C 1
ATOM 6307 O O . LYS B 1 222 ? -13 33.594 5.402 1 95.06 222 LYS B O 1
ATOM 6312 N N . ASP B 1 223 ? -12.086 35.438 6.41 1 96.62 223 ASP B N 1
ATOM 6313 C CA . ASP B 1 223 ? -10.758 34.844 6.363 1 96.62 223 ASP B CA 1
ATOM 6314 C C . ASP B 1 223 ? -10.602 33.781 7.426 1 96.62 223 ASP B C 1
ATOM 6316 O O . ASP B 1 223 ? -10.617 34.062 8.625 1 96.62 223 ASP B O 1
ATOM 6320 N N . LEU B 1 224 ? -10.406 32.531 7.02 1 96.56 224 LEU B N 1
ATOM 6321 C CA . LEU B 1 224 ? -10.359 31.375 7.922 1 96.56 224 LEU B CA 1
ATOM 6322 C C . LEU B 1 224 ? -8.961 31.172 8.484 1 96.56 224 LEU B C 1
ATOM 6324 O O . LEU B 1 224 ? -8.672 30.156 9.109 1 96.56 224 LEU B O 1
ATOM 6328 N N . GLY B 1 225 ? -8.031 32.125 8.281 1 96.12 225 GLY B N 1
ATOM 6329 C CA . GLY B 1 225 ? -6.672 32.094 8.797 1 96.12 225 GLY B CA 1
ATOM 6330 C C . GLY B 1 225 ? -6.43 33.094 9.922 1 96.12 225 GLY B C 1
ATOM 6331 O O . GLY B 1 225 ? -5.289 33.281 10.352 1 96.12 225 GLY B O 1
ATOM 6332 N N . CYS B 1 226 ? -7.492 33.688 10.508 1 96.75 226 CYS B N 1
ATOM 6333 C CA . CYS B 1 226 ? -7.336 34.781 11.445 1 96.75 226 CYS B CA 1
ATOM 6334 C C . CYS B 1 226 ? -7.629 34.312 12.875 1 96.75 226 CYS B C 1
ATOM 6336 O O . CYS B 1 226 ? -7.953 35.125 13.734 1 96.75 226 CYS B O 1
ATOM 6338 N N . GLY B 1 227 ? -7.648 33.062 13.133 1 97.44 227 GLY B N 1
ATOM 6339 C CA . GLY B 1 227 ? -7.676 32.562 14.508 1 97.44 227 GLY B CA 1
ATOM 6340 C C . GLY B 1 227 ? -9.047 32.094 14.945 1 97.44 227 GLY B C 1
ATOM 6341 O O . GLY B 1 227 ? -9.203 31.562 16.047 1 97.44 227 GLY B O 1
ATOM 6342 N N . VAL B 1 228 ? -10.062 32.281 14.109 1 97.38 228 VAL B N 1
ATOM 6343 C CA . VAL B 1 228 ? -11.406 31.766 14.375 1 97.38 228 VAL B CA 1
ATOM 6344 C C . VAL B 1 228 ? -12.008 31.203 13.094 1 97.38 228 VAL B C 1
ATOM 6346 O O . VAL B 1 228 ? -12.883 31.828 12.484 1 97.38 228 VAL B O 1
ATOM 6349 N N . PRO B 1 229 ? -11.609 30.016 12.727 1 97.31 229 PRO B N 1
ATOM 6350 C CA . PRO B 1 229 ? -12.18 29.422 11.516 1 97.31 229 PRO B CA 1
ATOM 6351 C C . PRO B 1 229 ? -13.602 28.906 11.719 1 97.31 229 PRO B C 1
ATOM 6353 O O . PRO B 1 229 ? -13.805 27.844 12.32 1 97.31 229 PRO B O 1
ATOM 6356 N N . HIS B 1 230 ? -14.602 29.688 11.531 1 97.69 230 HIS B N 1
ATOM 6357 C CA . HIS B 1 230 ? -16.031 29.391 11.586 1 97.69 230 HIS B CA 1
ATOM 6358 C C . HIS B 1 230 ? -16.766 29.984 10.391 1 97.69 230 HIS B C 1
ATOM 6360 O O . HIS B 1 230 ? -16.547 31.141 10.039 1 97.69 230 HIS B O 1
ATOM 6366 N N . GLY B 1 231 ? -17.547 29.078 9.805 1 97.81 231 GLY B N 1
ATOM 6367 C CA . GLY B 1 231 ? -18.359 29.562 8.703 1 97.81 231 GLY B CA 1
ATOM 6368 C C . GLY B 1 231 ? -17.953 28.984 7.359 1 97.81 231 GLY B C 1
ATOM 6369 O O . GLY B 1 231 ? -17.25 27.969 7.305 1 97.81 231 GLY B O 1
ATOM 6370 N N . ILE B 1 232 ? -18.5 29.547 6.234 1 97.88 232 ILE B N 1
ATOM 6371 C CA . ILE B 1 232 ? -18.219 29.078 4.883 1 97.88 232 ILE B CA 1
ATOM 6372 C C . ILE B 1 232 ? -17.438 30.156 4.121 1 97.88 232 ILE B C 1
ATOM 6374 O O . ILE B 1 232 ? -17.844 31.312 4.062 1 97.88 232 ILE B O 1
ATOM 6378 N N . SER B 1 233 ? -16.391 29.797 3.578 1 98 233 SER B N 1
ATOM 6379 C CA . SER B 1 233 ? -15.578 30.703 2.773 1 98 233 SER B CA 1
ATOM 6380 C C . SER B 1 233 ? -14.695 29.953 1.79 1 98 233 SER B C 1
ATOM 6382 O O . SER B 1 233 ? -14.367 28.781 2.014 1 98 233 SER B O 1
ATOM 6384 N N . MET B 1 234 ? -14.438 30.594 0.623 1 97.94 234 MET B N 1
ATOM 6385 C CA . MET B 1 234 ? -13.32 30.109 -0.173 1 97.94 234 MET B CA 1
ATOM 6386 C C . MET B 1 234 ? -11.992 30.344 0.537 1 97.94 234 MET B C 1
ATOM 6388 O O . MET B 1 234 ? -11.898 31.234 1.385 1 97.94 234 MET B O 1
ATOM 6392 N N . ILE B 1 235 ? -10.977 29.516 0.264 1 96.69 235 ILE B N 1
ATOM 6393 C CA . ILE B 1 235 ? -9.742 29.562 1.037 1 96.69 235 ILE B CA 1
ATOM 6394 C C . ILE B 1 235 ? -8.555 29.766 0.099 1 96.69 235 ILE B C 1
ATOM 6396 O O . ILE B 1 235 ? -8.664 29.547 -1.109 1 96.69 235 ILE B O 1
ATOM 6400 N N . LEU B 1 236 ? -7.422 30.203 0.659 1 97.81 236 LEU B N 1
ATOM 6401 C CA . LEU B 1 236 ? -6.156 30.25 -0.065 1 97.81 236 LEU B CA 1
ATOM 6402 C C . LEU B 1 236 ? -5.516 28.875 -0.128 1 97.81 236 LEU B C 1
ATOM 6404 O O . LEU B 1 236 ? -5.867 27.984 0.654 1 97.81 236 LEU B O 1
ATOM 6408 N N . ASN B 1 237 ? -4.641 28.719 -1.069 1 98.38 237 ASN B N 1
ATOM 6409 C CA . ASN B 1 237 ? -3.871 27.484 -1.257 1 98.38 237 ASN B CA 1
ATOM 6410 C C . ASN B 1 237 ? -2.383 27.781 -1.421 1 98.38 237 ASN B C 1
ATOM 6412 O O . ASN B 1 237 ? -1.99 28.922 -1.65 1 98.38 237 ASN B O 1
ATOM 6416 N N . ASP B 1 238 ? -1.55 26.797 -1.193 1 97.75 238 ASP B N 1
ATOM 6417 C CA . ASP B 1 238 ? -0.109 26.922 -1.389 1 97.75 238 ASP B CA 1
ATOM 6418 C C . ASP B 1 238 ? 0.251 26.859 -2.871 1 97.75 238 ASP B C 1
ATOM 6420 O O . ASP B 1 238 ? 0.834 25.875 -3.334 1 97.75 238 ASP B O 1
ATOM 6424 N N . VAL B 1 239 ? -0.019 27.969 -3.551 1 98.19 239 VAL B N 1
ATOM 6425 C CA . VAL B 1 239 ? 0.199 28.031 -4.992 1 98.19 239 VAL B CA 1
ATOM 6426 C C . VAL B 1 239 ? 0.901 29.344 -5.352 1 98.19 239 VAL B C 1
ATOM 6428 O O . VAL B 1 239 ? 0.682 30.375 -4.707 1 98.19 239 VAL B O 1
ATOM 6431 N N . HIS B 1 240 ? 1.666 29.281 -6.363 1 98.19 240 HIS B N 1
ATOM 6432 C CA . HIS B 1 240 ? 2.236 30.453 -7.016 1 98.19 240 HIS B CA 1
ATOM 6433 C C . HIS B 1 240 ? 1.191 31.188 -7.855 1 98.19 240 HIS B C 1
ATOM 6435 O O . HIS B 1 240 ? 0.079 30.688 -8.039 1 98.19 240 HIS B O 1
ATOM 6441 N N . GLU B 1 241 ? 1.622 32.375 -8.336 1 97.19 241 GLU B N 1
ATOM 6442 C CA . GLU B 1 241 ? 0.722 33.156 -9.18 1 97.19 241 GLU B CA 1
ATOM 6443 C C . GLU B 1 241 ? 0.352 32.375 -10.445 1 97.19 241 GLU B C 1
ATOM 6445 O O . GLU B 1 241 ? -0.771 32.469 -10.938 1 97.19 241 GLU B O 1
ATOM 6450 N N . ASP B 1 242 ? 1.303 31.562 -10.969 1 97.38 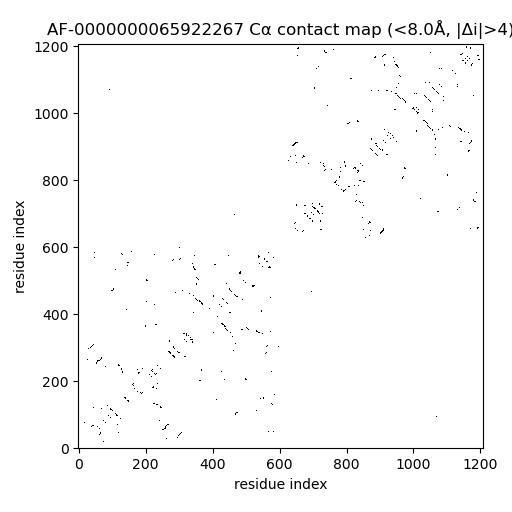242 ASP B N 1
ATOM 6451 C CA . ASP B 1 242 ? 1.047 30.766 -12.164 1 97.38 242 ASP B CA 1
ATOM 6452 C C . ASP B 1 242 ? 0.358 29.453 -11.82 1 97.38 242 ASP B C 1
ATOM 6454 O O . ASP B 1 242 ? 0.25 28.562 -12.664 1 97.38 242 ASP B O 1
ATOM 6458 N N . GLN B 1 243 ? -0.038 29.281 -10.578 1 97.94 243 GLN B N 1
ATOM 6459 C CA . GLN B 1 243 ? -0.845 28.188 -10.062 1 97.94 243 GLN B CA 1
ATOM 6460 C C . GLN B 1 243 ? 0.003 26.938 -9.852 1 97.94 243 GLN B C 1
ATOM 6462 O O . GLN B 1 243 ? -0.53 25.844 -9.617 1 97.94 243 GLN B O 1
ATOM 6467 N N . THR B 1 244 ? 1.352 27.047 -9.938 1 98.25 244 THR B N 1
ATOM 6468 C CA . THR B 1 244 ? 2.23 25.938 -9.602 1 98.25 244 THR B CA 1
ATOM 6469 C C . THR B 1 244 ? 2.242 25.703 -8.094 1 98.25 244 THR B C 1
ATOM 6471 O O . THR B 1 244 ? 2.354 26.641 -7.309 1 98.25 244 THR B O 1
ATOM 6474 N N . ARG B 1 245 ? 2.162 24.438 -7.707 1 98.44 245 ARG B N 1
ATOM 6475 C CA . ARG B 1 245 ? 2.172 24.062 -6.301 1 98.44 245 ARG B CA 1
ATOM 6476 C C . ARG B 1 245 ? 3.408 24.609 -5.594 1 98.44 245 ARG B C 1
ATOM 6478 O O . ARG B 1 245 ? 4.516 24.531 -6.129 1 98.44 245 ARG B O 1
ATOM 6485 N N . SER B 1 246 ? 3.201 25.125 -4.43 1 98.5 246 SER B N 1
ATOM 6486 C CA . SER B 1 246 ? 4.266 25.625 -3.564 1 98.5 246 SER B CA 1
ATOM 6487 C C . SER B 1 246 ? 4.672 24.578 -2.529 1 98.5 246 SER B C 1
ATOM 6489 O O . SER B 1 246 ? 4.582 24.828 -1.324 1 98.5 246 SER B O 1
ATOM 6491 N N . ASP B 1 247 ? 5.211 23.406 -3.008 1 98.5 247 ASP B N 1
ATOM 6492 C CA . ASP B 1 247 ? 5.645 22.375 -2.059 1 98.5 247 ASP B CA 1
ATOM 6493 C C . ASP B 1 247 ? 6.953 22.781 -1.378 1 98.5 247 ASP B C 1
ATOM 6495 O O . ASP B 1 247 ? 7.66 23.672 -1.858 1 98.5 247 ASP B O 1
ATOM 6499 N N . ALA B 1 248 ? 7.305 22.125 -0.304 1 98.81 248 ALA B N 1
ATOM 6500 C CA . ALA B 1 248 ? 8.406 22.547 0.562 1 98.81 248 ALA B CA 1
ATOM 6501 C C . ALA B 1 248 ? 9.75 22.406 -0.153 1 98.81 248 ALA B C 1
ATOM 6503 O O . ALA B 1 248 ? 10.664 23.203 0.09 1 98.81 248 ALA B O 1
ATOM 6504 N N . ALA B 1 249 ? 9.898 21.406 -0.994 1 98.75 249 ALA B N 1
ATOM 6505 C CA . ALA B 1 249 ? 11.164 21.281 -1.702 1 98.75 249 ALA B CA 1
ATOM 6506 C C . ALA B 1 249 ? 11.359 22.406 -2.703 1 98.75 249 ALA B C 1
ATOM 6508 O O . ALA B 1 249 ? 12.469 22.938 -2.842 1 98.75 249 ALA B O 1
ATOM 6509 N N . ARG B 1 250 ? 10.328 22.766 -3.395 1 98 250 ARG B N 1
ATOM 6510 C CA . ARG B 1 250 ? 10.375 23.906 -4.32 1 98 250 ARG B CA 1
ATOM 6511 C C . ARG B 1 250 ? 10.703 25.188 -3.586 1 98 250 ARG B C 1
ATOM 6513 O O . ARG B 1 250 ? 11.508 26 -4.066 1 98 250 ARG B O 1
ATOM 6520 N N . GLU B 1 251 ? 10.133 25.391 -2.432 1 98.38 251 GLU B N 1
ATOM 6521 C CA . GLU B 1 251 ? 10.219 26.672 -1.739 1 98.38 251 GLU B CA 1
ATOM 6522 C C . GLU B 1 251 ? 11.516 26.781 -0.936 1 98.38 251 GLU B C 1
ATOM 6524 O O . GLU B 1 251 ? 12.125 27.844 -0.874 1 98.38 251 GLU B O 1
ATOM 6529 N N . TRP B 1 252 ? 11.93 25.688 -0.329 1 98.38 252 TRP B N 1
ATOM 6530 C CA . TRP B 1 252 ? 12.984 25.797 0.671 1 98.38 252 TRP B CA 1
ATOM 6531 C C . TRP B 1 252 ? 14.289 25.188 0.163 1 98.38 252 TRP B C 1
ATOM 6533 O O . TRP B 1 252 ? 15.375 25.594 0.573 1 98.38 252 TRP B O 1
ATOM 6543 N N . LEU B 1 253 ? 14.203 24.172 -0.683 1 98.5 253 LEU B N 1
ATOM 6544 C CA . LEU B 1 253 ? 15.422 23.5 -1.134 1 98.5 253 LEU B CA 1
ATOM 6545 C C . LEU B 1 253 ? 15.922 24.109 -2.438 1 98.5 253 LEU B C 1
ATOM 6547 O O . LEU B 1 253 ? 17.094 24.469 -2.543 1 98.5 253 LEU B O 1
ATOM 6551 N N . LEU B 1 254 ? 15.055 24.234 -3.408 1 97.62 254 LEU B N 1
ATOM 6552 C CA . LEU B 1 254 ? 15.43 24.688 -4.746 1 97.62 254 LEU B CA 1
ATOM 6553 C C . LEU B 1 254 ? 16.203 26 -4.68 1 97.62 254 LEU B C 1
ATOM 6555 O O . LEU B 1 254 ? 17.266 26.141 -5.301 1 97.62 254 LEU B O 1
ATOM 6559 N N . PRO B 1 255 ? 15.773 27.016 -3.848 1 97 255 PRO B N 1
ATOM 6560 C CA . PRO B 1 255 ? 16.531 28.281 -3.82 1 97 255 PRO B CA 1
ATOM 6561 C C . PRO B 1 255 ? 17.859 28.156 -3.066 1 97 255 PRO B C 1
ATOM 6563 O O . PRO B 1 255 ? 18.703 29.031 -3.168 1 97 255 PRO B O 1
ATOM 6566 N N . ASN B 1 256 ? 18.094 27.078 -2.32 1 97.25 256 ASN B N 1
ATOM 6567 C CA . ASN B 1 256 ? 19.203 27.031 -1.385 1 97.25 256 ASN B CA 1
ATOM 6568 C C . ASN B 1 256 ? 20.109 25.828 -1.632 1 97.25 256 ASN B C 1
ATOM 6570 O O . ASN B 1 256 ? 21.062 25.594 -0.885 1 97.25 256 ASN B O 1
ATOM 6574 N N . TYR B 1 257 ? 19.844 25 -2.66 1 96.19 257 TYR B N 1
ATOM 6575 C CA . TYR B 1 257 ? 20.484 23.703 -2.852 1 96.19 257 TYR B CA 1
ATOM 6576 C C . TYR B 1 257 ? 21.984 23.875 -3.088 1 96.19 257 TYR B C 1
ATOM 6578 O O . TYR B 1 257 ? 22.75 22.922 -2.914 1 96.19 257 TYR B O 1
ATOM 6586 N N . GLN B 1 258 ? 22.469 25.078 -3.357 1 96.62 258 GLN B N 1
ATOM 6587 C CA . GLN B 1 258 ? 23.859 25.297 -3.729 1 96.62 258 GLN B CA 1
ATOM 6588 C C . GLN B 1 258 ? 24.703 25.641 -2.508 1 96.62 258 GLN B C 1
ATOM 6590 O O . GLN B 1 258 ? 25.938 25.75 -2.602 1 96.62 258 GLN B O 1
ATOM 6595 N N . ARG B 1 259 ? 24.062 25.875 -1.361 1 98.19 259 ARG B N 1
ATOM 6596 C CA . ARG B 1 259 ? 24.828 26.172 -0.159 1 98.19 259 ARG B CA 1
ATOM 6597 C C . ARG B 1 259 ? 25.828 25.062 0.143 1 98.19 259 ARG B C 1
ATOM 6599 O O . ARG B 1 259 ? 25.438 23.891 0.214 1 98.19 259 ARG B O 1
ATOM 6606 N N . SER B 1 260 ? 27.078 25.359 0.368 1 97.88 260 SER B N 1
ATOM 6607 C CA . SER B 1 260 ? 28.125 24.359 0.554 1 97.88 260 SER B CA 1
ATOM 6608 C C . SER B 1 260 ? 27.969 23.641 1.891 1 97.88 260 SER B C 1
ATOM 6610 O O . SER B 1 260 ? 28.484 22.531 2.066 1 97.88 260 SER B O 1
ATOM 6612 N N . ASN B 1 261 ? 27.312 24.328 2.83 1 98.69 261 ASN B N 1
ATOM 6613 C CA . ASN B 1 261 ? 27.188 23.75 4.164 1 98.69 261 ASN B CA 1
ATOM 6614 C C . ASN B 1 261 ? 25.891 22.953 4.305 1 98.69 261 ASN B C 1
ATOM 6616 O O . ASN B 1 261 ? 25.5 22.594 5.414 1 98.69 261 ASN B O 1
ATOM 6620 N N . LEU B 1 262 ? 25.172 22.719 3.17 1 98.81 262 LEU B N 1
ATOM 6621 C CA . LEU B 1 262 ? 23.969 21.891 3.145 1 98.81 262 LEU B CA 1
ATOM 6622 C C . LEU B 1 262 ? 24.156 20.672 2.242 1 98.81 262 LEU B C 1
ATOM 6624 O O . LEU B 1 262 ? 24.438 20.828 1.049 1 98.81 262 LEU B O 1
ATOM 6628 N N . LYS B 1 263 ? 24.062 19.5 2.791 1 98.75 263 LYS B N 1
ATOM 6629 C CA . LYS B 1 263 ? 24.094 18.266 2.01 1 98.75 263 LYS B CA 1
ATOM 6630 C C . LYS B 1 263 ? 22.766 17.516 2.117 1 98.75 263 LYS B C 1
ATOM 6632 O O . LYS B 1 263 ? 22.188 17.438 3.201 1 98.75 263 LYS B O 1
ATOM 6637 N N . ILE B 1 264 ? 22.266 17.094 0.974 1 98.81 264 ILE B N 1
ATOM 6638 C CA . ILE B 1 264 ? 21.031 16.312 0.891 1 98.81 264 ILE B CA 1
ATOM 6639 C C . ILE B 1 264 ? 21.344 14.922 0.341 1 98.81 264 ILE B C 1
ATOM 6641 O O . ILE B 1 264 ? 21.844 14.789 -0.778 1 98.81 264 ILE B O 1
ATOM 6645 N N . LEU B 1 265 ? 21.062 13.891 1.113 1 98.81 265 LEU B N 1
ATOM 6646 C CA . LEU B 1 265 ? 21.188 12.5 0.671 1 98.81 265 LEU B CA 1
ATOM 6647 C C . LEU B 1 265 ? 19.812 11.898 0.406 1 98.81 265 LEU B C 1
ATOM 6649 O O . LEU B 1 265 ? 18.984 11.797 1.317 1 98.81 265 LEU B O 1
ATOM 6653 N N . THR B 1 266 ? 19.547 11.516 -0.845 1 98.75 266 THR B N 1
ATOM 6654 C CA . THR B 1 266 ? 18.266 10.945 -1.242 1 98.75 266 THR B CA 1
ATOM 6655 C C . THR B 1 266 ? 18.359 9.438 -1.404 1 98.75 266 THR B C 1
ATOM 6657 O O . THR B 1 266 ? 19.469 8.883 -1.479 1 98.75 266 THR B O 1
ATOM 6660 N N . GLY B 1 267 ? 17.203 8.727 -1.347 1 98.25 267 GLY B N 1
ATOM 6661 C CA . GLY B 1 267 ? 17.109 7.293 -1.575 1 98.25 267 GLY B CA 1
ATOM 6662 C C . GLY B 1 267 ? 17.547 6.469 -0.377 1 98.25 267 GLY B C 1
ATOM 6663 O O . GLY B 1 267 ? 17.844 5.281 -0.51 1 98.25 267 GLY B O 1
ATOM 6664 N N . GLN B 1 268 ? 17.688 7.129 0.822 1 98.38 268 GLN B N 1
ATOM 6665 C CA . GLN B 1 268 ? 18.125 6.473 2.049 1 98.38 268 GLN B CA 1
ATOM 6666 C C . GLN B 1 268 ? 17.172 6.766 3.203 1 98.38 268 GLN B C 1
ATOM 6668 O O . GLN B 1 268 ? 16.625 7.863 3.297 1 98.38 268 GLN B O 1
ATOM 6673 N N . MET B 1 269 ? 17 5.805 4.062 1 97.88 269 MET B N 1
ATOM 6674 C CA . MET B 1 269 ? 16.141 6.012 5.211 1 97.88 269 MET B CA 1
ATOM 6675 C C . MET B 1 269 ? 16.922 5.957 6.516 1 97.88 269 MET B C 1
ATOM 6677 O O . MET B 1 269 ? 17.891 5.195 6.629 1 97.88 269 MET B O 1
ATOM 6681 N N . VAL B 1 270 ? 16.547 6.727 7.492 1 98.94 270 VAL B N 1
ATOM 6682 C CA . VAL B 1 270 ? 17.125 6.645 8.836 1 98.94 270 VAL B CA 1
ATOM 6683 C C . VAL B 1 270 ? 16.406 5.57 9.641 1 98.94 270 VAL B C 1
ATOM 6685 O O . VAL B 1 270 ? 15.172 5.582 9.742 1 98.94 270 VAL B O 1
ATOM 6688 N N . GLY B 1 271 ? 17.188 4.672 10.188 1 98.81 271 GLY B N 1
ATOM 6689 C CA . GLY B 1 271 ? 16.609 3.576 10.945 1 98.81 271 GLY B CA 1
ATOM 6690 C C . GLY B 1 271 ? 16.641 3.805 12.445 1 98.81 271 GLY B C 1
ATOM 6691 O O . GLY B 1 271 ? 15.703 3.439 13.156 1 98.81 271 GLY B O 1
ATOM 6692 N N . LYS B 1 272 ? 17.703 4.422 12.945 1 98.69 272 LYS B N 1
ATOM 6693 C CA . LYS B 1 272 ? 17.797 4.66 14.391 1 98.69 272 LYS B CA 1
ATOM 6694 C C . LYS B 1 272 ? 18.812 5.742 14.711 1 98.69 272 LYS B C 1
ATOM 6696 O O . LYS B 1 272 ? 19.688 6.043 13.891 1 98.69 272 LYS B O 1
ATOM 6701 N N . VAL B 1 273 ? 18.656 6.289 15.852 1 98.94 273 VAL B N 1
ATOM 6702 C CA . VAL B 1 273 ? 19.625 7.23 16.438 1 98.94 273 VAL B CA 1
ATOM 6703 C C . VAL B 1 273 ? 20.734 6.465 17.141 1 98.94 273 VAL B C 1
ATOM 6705 O O . VAL B 1 273 ? 20.469 5.473 17.828 1 98.94 273 VAL B O 1
ATOM 6708 N N . LEU B 1 274 ? 21.969 6.926 16.938 1 98.81 274 LEU B N 1
ATOM 6709 C CA . LEU B 1 274 ? 23.109 6.395 17.672 1 98.81 274 LEU B CA 1
ATOM 6710 C C . LEU B 1 274 ? 23.297 7.152 18.984 1 98.81 274 LEU B C 1
ATOM 6712 O O . LEU B 1 274 ? 23.359 8.383 19 1 98.81 274 LEU B O 1
ATOM 6716 N N . PHE B 1 275 ? 23.438 6.434 20.125 1 98.75 275 PHE B N 1
ATOM 6717 C CA . PHE B 1 275 ? 23.578 7.074 21.438 1 98.75 275 PHE B CA 1
ATOM 6718 C C . PHE B 1 275 ? 24.922 6.75 22.062 1 98.75 275 PHE B C 1
ATOM 6720 O O . PHE B 1 275 ? 25.406 5.625 21.953 1 98.75 275 PHE B O 1
ATOM 6727 N N . ASP B 1 276 ? 25.562 7.711 22.625 1 98.31 276 ASP B N 1
ATOM 6728 C CA . ASP B 1 276 ? 26.609 7.523 23.625 1 98.31 276 ASP B CA 1
ATOM 6729 C C . ASP B 1 276 ? 26.016 7.32 25.016 1 98.31 276 ASP B C 1
ATOM 6731 O O . ASP B 1 276 ? 25.375 8.219 25.562 1 98.31 276 ASP B O 1
ATOM 6735 N N . THR B 1 277 ? 26.172 6.176 25.562 1 97.12 277 THR B N 1
ATOM 6736 C CA . THR B 1 277 ? 25.547 5.836 26.844 1 97.12 277 THR B CA 1
ATOM 6737 C C . THR B 1 277 ? 26.578 5.785 27.953 1 97.12 277 THR B C 1
ATOM 6739 O O . THR B 1 277 ? 26.391 5.109 28.969 1 97.12 277 THR B O 1
ATOM 6742 N N . THR B 1 278 ? 27.703 6.414 27.766 1 96.25 278 THR B N 1
ATOM 6743 C CA . THR B 1 278 ? 28.766 6.406 28.766 1 96.25 278 THR B CA 1
ATOM 6744 C C . THR B 1 278 ? 28.344 7.188 30 1 96.25 278 THR B C 1
ATOM 6746 O O . THR B 1 278 ? 28.844 6.934 31.094 1 96.25 278 THR B O 1
ATOM 6749 N N . THR B 1 279 ? 27.5 8.164 29.797 1 92.25 279 THR B N 1
ATOM 6750 C CA . THR B 1 279 ? 26.953 8.914 30.938 1 92.25 279 THR B CA 1
ATOM 6751 C C . THR B 1 279 ? 25.547 8.445 31.25 1 92.25 279 THR B C 1
ATOM 6753 O O . THR B 1 279 ? 24.953 7.664 30.5 1 92.25 279 THR B O 1
ATOM 6756 N N . THR B 1 280 ? 25.047 8.906 32.344 1 92.62 280 THR B N 1
ATOM 6757 C CA . THR B 1 280 ? 23.734 8.508 32.844 1 92.62 280 THR B CA 1
ATOM 6758 C C . THR B 1 280 ? 22.656 8.914 31.844 1 92.62 280 THR B C 1
ATOM 6760 O O . THR B 1 280 ? 21.688 8.18 31.641 1 92.62 280 THR B O 1
ATOM 6763 N N . THR B 1 281 ? 22.797 10.039 31.281 1 97.12 281 THR B N 1
ATOM 6764 C CA . THR B 1 281 ? 21.859 10.508 30.266 1 97.12 281 THR B CA 1
ATOM 6765 C C . THR B 1 281 ? 22.391 10.211 28.859 1 97.12 281 THR B C 1
ATOM 6767 O O . THR B 1 281 ? 23.438 10.719 28.469 1 97.12 281 THR B O 1
ATOM 6770 N N . PRO B 1 282 ? 21.641 9.359 28.125 1 98.38 282 PRO B N 1
ATOM 6771 C CA . PRO B 1 282 ? 22.094 9.078 26.766 1 98.38 282 PRO B CA 1
ATOM 6772 C C . PRO B 1 282 ? 22.203 10.336 25.906 1 98.38 282 PRO B C 1
ATOM 6774 O O . PRO B 1 282 ? 21.344 11.227 26 1 98.38 282 PRO B O 1
ATOM 6777 N N . LYS B 1 283 ? 23.234 10.398 25.078 1 98.75 283 LYS B N 1
ATOM 6778 C CA . LYS B 1 283 ? 23.438 11.523 24.172 1 98.75 283 LYS B CA 1
ATOM 6779 C C . LYS B 1 283 ? 23.422 11.07 22.719 1 98.75 283 LYS B C 1
ATOM 6781 O O . LYS B 1 283 ? 24.172 10.164 22.328 1 98.75 283 LYS B O 1
ATOM 6786 N N . ALA B 1 284 ? 22.578 11.688 21.938 1 98.88 284 ALA B N 1
ATOM 6787 C CA . ALA B 1 284 ? 22.562 11.391 20.5 1 98.88 284 ALA B CA 1
ATOM 6788 C C . ALA B 1 284 ? 23.844 11.859 19.828 1 98.88 284 ALA B C 1
ATOM 6790 O O . ALA B 1 284 ? 24.25 13.023 19.969 1 98.88 284 ALA B O 1
ATOM 6791 N N . VAL B 1 285 ? 24.5 10.992 19 1 98.88 285 VAL B N 1
ATOM 6792 C CA . VAL B 1 285 ? 25.797 11.336 18.422 1 98.88 285 VAL B CA 1
ATOM 6793 C C . VAL B 1 285 ? 25.766 11.109 16.906 1 98.88 285 VAL B C 1
ATOM 6795 O O . VAL B 1 285 ? 26.766 11.32 16.219 1 98.88 285 VAL B O 1
ATOM 6798 N N . GLY B 1 286 ? 24.688 10.648 16.406 1 98.94 286 GLY B N 1
ATOM 6799 C CA . GLY B 1 286 ? 24.531 10.398 14.984 1 98.94 286 GLY B CA 1
ATOM 6800 C C . GLY B 1 286 ? 23.328 9.531 14.672 1 98.94 286 GLY B C 1
ATOM 6801 O O . GLY B 1 286 ? 22.422 9.383 15.492 1 98.94 286 GLY B O 1
ATOM 6802 N N . VAL B 1 287 ? 23.281 9.031 13.383 1 99 287 VAL B N 1
ATOM 6803 C CA . VAL B 1 287 ? 22.203 8.125 12.992 1 99 287 VAL B CA 1
ATOM 6804 C C . VAL B 1 287 ? 22.781 6.969 12.18 1 99 287 VAL B C 1
ATOM 6806 O O . VAL B 1 287 ? 23.859 7.086 11.602 1 99 287 VAL B O 1
ATOM 6809 N N . ASN B 1 288 ? 22.109 5.855 12.305 1 98.94 288 ASN B N 1
ATOM 6810 C CA . ASN B 1 288 ? 22.234 4.773 11.328 1 98.94 288 ASN B CA 1
ATOM 6811 C C . ASN B 1 288 ? 21.203 4.898 10.219 1 98.94 288 ASN B C 1
ATOM 6813 O O . ASN B 1 288 ? 20.016 5.121 10.484 1 98.94 288 ASN B O 1
ATOM 6817 N N . PHE B 1 289 ? 21.656 4.859 8.961 1 98.88 289 PHE B N 1
ATOM 6818 C CA . PHE B 1 289 ? 20.781 4.98 7.809 1 98.88 289 PHE B CA 1
ATOM 6819 C C . PHE B 1 289 ? 21.109 3.926 6.758 1 98.88 289 PHE B C 1
ATOM 6821 O O . PHE B 1 289 ? 22.172 3.314 6.801 1 98.88 289 PHE B O 1
ATOM 6828 N N . GLY B 1 290 ? 20.125 3.605 5.871 1 98.62 290 GLY B N 1
ATOM 6829 C CA . GLY B 1 290 ? 20.375 2.633 4.82 1 98.62 290 GLY B CA 1
ATOM 6830 C C . GLY B 1 290 ? 19.109 2.18 4.113 1 98.62 290 GLY B C 1
ATOM 6831 O O . GLY B 1 290 ? 18.078 2.855 4.176 1 98.62 290 GLY B O 1
ATOM 6832 N N . THR B 1 291 ? 19.234 1.062 3.338 1 98.19 291 THR B N 1
ATOM 6833 C CA . THR B 1 291 ? 18.125 0.512 2.568 1 98.19 291 THR B CA 1
ATOM 6834 C C . THR B 1 291 ? 17.797 -0.908 3.023 1 98.19 291 THR B C 1
ATOM 6836 O O . THR B 1 291 ? 16.766 -1.464 2.652 1 98.19 291 THR B O 1
ATOM 6839 N N . HIS B 1 292 ? 18.641 -1.483 3.828 1 98.06 292 HIS B N 1
ATOM 6840 C CA . HIS B 1 292 ? 18.516 -2.861 4.285 1 98.06 292 HIS B CA 1
ATOM 6841 C C . HIS B 1 292 ? 19.359 -3.115 5.523 1 98.06 292 HIS B C 1
ATOM 6843 O O . HIS B 1 292 ? 20.328 -2.396 5.773 1 98.06 292 HIS B O 1
ATOM 6849 N N . ALA B 1 293 ? 19 -4.094 6.277 1 97.31 293 ALA B N 1
ATOM 6850 C CA . ALA B 1 293 ? 19.703 -4.418 7.52 1 97.31 293 ALA B CA 1
ATOM 6851 C C . ALA B 1 293 ? 21.188 -4.664 7.262 1 97.31 293 ALA B C 1
ATOM 6853 O O . ALA B 1 293 ? 22.031 -4.379 8.117 1 97.31 293 ALA B O 1
ATOM 6854 N N . LYS B 1 294 ? 21.531 -5.164 6.004 1 96.81 294 LYS B N 1
ATOM 6855 C CA . LYS B 1 294 ? 22.922 -5.469 5.672 1 96.81 294 LYS B CA 1
ATOM 6856 C C . LYS B 1 294 ? 23.516 -4.414 4.738 1 96.81 294 LYS B C 1
ATOM 6858 O O . LYS B 1 294 ? 24.641 -4.547 4.273 1 96.81 294 LYS B O 1
ATOM 6863 N N . VAL B 1 295 ? 22.781 -3.477 4.359 1 97.38 295 VAL B N 1
ATOM 6864 C CA . VAL B 1 295 ? 23.219 -2.344 3.547 1 97.38 295 VAL B CA 1
ATOM 6865 C C . VAL B 1 295 ? 22.875 -1.037 4.262 1 97.38 295 VAL B C 1
ATOM 6867 O O . VAL B 1 295 ? 21.953 -0.333 3.875 1 97.38 295 VAL B O 1
ATOM 6870 N N . ASN B 1 296 ? 23.656 -0.708 5.246 1 98.06 296 ASN B N 1
ATOM 6871 C CA . ASN B 1 296 ? 23.438 0.469 6.078 1 98.06 296 ASN B CA 1
ATOM 6872 C C . ASN B 1 296 ? 24.75 1.097 6.531 1 98.06 296 ASN B C 1
ATOM 6874 O O . ASN B 1 296 ? 25.812 0.505 6.359 1 98.06 296 ASN B O 1
ATOM 6878 N N . PHE B 1 297 ? 24.688 2.324 7.02 1 98.69 297 PHE B N 1
ATOM 6879 C CA . PHE B 1 297 ? 25.844 3.166 7.316 1 98.69 297 PHE B CA 1
ATOM 6880 C C . PHE B 1 297 ? 25.578 4.031 8.547 1 98.69 297 PHE B C 1
ATOM 6882 O O . PHE B 1 297 ? 24.422 4.266 8.906 1 98.69 297 PHE B O 1
ATOM 6889 N N . ASP B 1 298 ? 26.656 4.461 9.172 1 98.88 298 ASP B N 1
ATOM 6890 C CA . ASP B 1 298 ? 26.578 5.43 10.258 1 98.88 298 ASP B CA 1
ATOM 6891 C C . ASP B 1 298 ? 27.094 6.797 9.82 1 98.88 298 ASP B C 1
ATOM 6893 O O . ASP B 1 298 ? 28 6.891 9 1 98.88 298 ASP B O 1
ATOM 6897 N N . VAL B 1 299 ? 26.453 7.812 10.297 1 98.94 299 VAL B N 1
ATOM 6898 C CA . VAL B 1 299 ? 26.938 9.188 10.172 1 98.94 299 VAL B CA 1
ATOM 6899 C C . VAL B 1 299 ? 26.781 9.914 11.508 1 98.94 299 VAL B C 1
ATOM 6901 O O . VAL B 1 299 ? 25.906 9.578 12.305 1 98.94 299 VAL B O 1
ATOM 6904 N N . HIS B 1 300 ? 27.625 10.914 11.773 1 98.88 300 HIS B N 1
ATOM 6905 C CA . HIS B 1 300 ? 27.719 11.461 13.117 1 98.88 300 HIS B CA 1
ATOM 6906 C C . HIS B 1 300 ? 27.312 12.938 13.141 1 98.88 300 HIS B C 1
ATOM 6908 O O . HIS B 1 300 ? 27.484 13.648 12.148 1 98.88 300 HIS B O 1
ATOM 6914 N N . ALA B 1 301 ? 26.797 13.367 14.281 1 98.81 301 ALA B N 1
ATOM 6915 C CA . ALA B 1 301 ? 26.391 14.75 14.523 1 98.81 301 ALA B CA 1
ATOM 6916 C C . ALA B 1 301 ? 27.219 15.375 15.648 1 98.81 301 ALA B C 1
ATOM 6918 O O . ALA B 1 301 ? 27.344 14.789 16.734 1 98.81 301 ALA B O 1
ATOM 6919 N N . ARG B 1 302 ? 27.703 16.562 15.414 1 98.31 302 ARG B N 1
ATOM 6920 C CA . ARG B 1 302 ? 28.484 17.266 16.422 1 98.31 302 ARG B CA 1
ATOM 6921 C C . ARG B 1 302 ? 27.578 17.875 17.484 1 98.31 302 ARG B C 1
ATOM 6923 O O . ARG B 1 302 ? 27.938 17.891 18.672 1 98.31 302 ARG B O 1
ATOM 6930 N N . HIS B 1 303 ? 26.453 18.438 17.078 1 98.38 303 HIS B N 1
ATOM 6931 C CA . HIS B 1 303 ? 25.594 19.125 18.016 1 98.38 303 HIS B CA 1
ATOM 6932 C C . HIS B 1 303 ? 24.312 18.328 18.281 1 98.38 303 HIS B C 1
ATOM 6934 O O . HIS B 1 303 ? 24.094 17.875 19.406 1 98.38 303 HIS B O 1
ATOM 6940 N N . GLU B 1 304 ? 23.438 18.156 17.203 1 98.81 304 GLU B N 1
ATOM 6941 C CA . GLU B 1 304 ? 22.172 17.484 17.5 1 98.81 304 GLU B CA 1
ATOM 6942 C C . GLU B 1 304 ? 21.719 16.641 16.297 1 98.81 304 GLU B C 1
ATOM 6944 O O . GLU B 1 304 ? 22.109 16.906 15.164 1 98.81 304 GLU B O 1
ATOM 6949 N N . VAL B 1 305 ? 20.922 15.617 16.594 1 98.94 305 VAL B N 1
ATOM 6950 C CA . VAL B 1 305 ? 20.078 14.914 15.633 1 98.94 305 VAL B CA 1
ATOM 6951 C C . VAL B 1 305 ? 18.656 15.461 15.695 1 98.94 305 VAL B C 1
ATOM 6953 O O . VAL B 1 305 ? 18.109 15.648 16.781 1 98.94 305 VAL B O 1
ATOM 6956 N N . LEU B 1 306 ? 18.078 15.781 14.547 1 99 306 LEU B N 1
ATOM 6957 C CA . LEU B 1 306 ? 16.719 16.328 14.438 1 99 306 LEU B CA 1
ATOM 6958 C C . LEU B 1 306 ? 15.82 15.375 13.656 1 99 306 LEU B C 1
ATOM 6960 O O . LEU B 1 306 ? 16.016 15.164 12.453 1 99 306 LEU B O 1
ATOM 6964 N N . LEU B 1 307 ? 14.828 14.781 14.328 1 98.94 307 LEU B N 1
ATOM 6965 C CA . LEU B 1 307 ? 13.898 13.883 13.648 1 98.94 307 LEU B CA 1
ATOM 6966 C C . LEU B 1 307 ? 12.766 14.672 12.992 1 98.94 307 LEU B C 1
ATOM 6968 O O . LEU B 1 307 ? 12.078 15.453 13.656 1 98.94 307 LEU B O 1
ATOM 6972 N N . ALA B 1 308 ? 12.578 14.523 11.758 1 98.94 308 ALA B N 1
ATOM 6973 C CA . ALA B 1 308 ? 11.555 15.195 10.953 1 98.94 308 ALA B CA 1
ATOM 6974 C C . ALA B 1 308 ? 10.891 14.211 9.992 1 98.94 308 ALA B C 1
ATOM 6976 O O . ALA B 1 308 ? 10.695 14.531 8.82 1 98.94 308 ALA B O 1
ATOM 6977 N N . SER B 1 309 ? 10.586 12.992 10.477 1 98.69 309 SER B N 1
ATOM 6978 C CA . SER B 1 309 ? 10.125 11.914 9.609 1 98.69 309 SER B CA 1
ATOM 6979 C C . SER B 1 309 ? 8.617 11.711 9.719 1 98.69 309 SER B C 1
ATOM 6981 O O . SER B 1 309 ? 8.062 10.789 9.117 1 98.69 309 SER B O 1
ATOM 6983 N N . GLY B 1 310 ? 7.922 12.547 10.516 1 98.31 310 GLY B N 1
ATOM 6984 C CA . GLY B 1 310 ? 6.469 12.539 10.555 1 98.31 310 GLY B CA 1
ATOM 6985 C C . GLY B 1 310 ? 5.906 11.672 11.664 1 98.31 310 GLY B C 1
ATOM 6986 O O . GLY B 1 310 ? 6.648 10.938 12.328 1 98.31 310 GLY B O 1
ATOM 6987 N N . SER B 1 311 ? 4.629 11.688 11.844 1 98.44 311 SER B N 1
ATOM 6988 C CA . SER B 1 311 ? 3.93 11.055 12.961 1 98.44 311 SER B CA 1
ATOM 6989 C C . SER B 1 311 ? 3.949 9.531 12.836 1 98.44 311 SER B C 1
ATOM 6991 O O . SER B 1 311 ? 3.715 8.82 13.812 1 98.44 311 SER B O 1
ATOM 6993 N N . ALA B 1 312 ? 4.207 9.023 11.664 1 98.31 312 ALA B N 1
ATOM 6994 C CA . ALA B 1 312 ? 4.25 7.582 11.469 1 98.31 312 ALA B CA 1
ATOM 6995 C C . ALA B 1 312 ? 5.656 7.035 11.711 1 98.31 312 ALA B C 1
ATOM 6997 O O . ALA B 1 312 ? 5.816 5.926 12.227 1 98.31 312 ALA B O 1
ATOM 6998 N N . VAL B 1 313 ? 6.711 7.824 11.391 1 98.81 313 VAL B N 1
ATOM 6999 C CA . VAL B 1 313 ? 8.031 7.227 11.281 1 98.81 313 VAL B CA 1
ATOM 7000 C C . VAL B 1 313 ? 8.922 7.711 12.43 1 98.81 313 VAL B C 1
ATOM 7002 O O . VAL B 1 313 ? 9.727 6.945 12.969 1 98.81 313 VAL B O 1
ATOM 7005 N N . SER B 1 314 ? 8.781 8.938 12.883 1 98.94 314 SER B N 1
ATOM 7006 C CA . SER B 1 314 ? 9.633 9.461 13.953 1 98.94 314 SER B CA 1
ATOM 7007 C C . SER B 1 314 ? 9.508 8.609 15.219 1 98.94 314 SER B C 1
ATOM 7009 O O . SER B 1 314 ? 10.516 8.297 15.859 1 98.94 314 SER B O 1
ATOM 7011 N N . PRO B 1 315 ? 8.273 8.211 15.586 1 98.94 315 PRO B N 1
ATOM 7012 C CA . PRO B 1 315 ? 8.203 7.336 16.766 1 98.94 315 PRO B CA 1
ATOM 7013 C C . PRO B 1 315 ? 8.914 5.996 16.547 1 98.94 315 PRO B C 1
ATOM 7015 O O . PRO B 1 315 ? 9.477 5.438 17.484 1 98.94 315 PRO B O 1
ATOM 7018 N N . GLN B 1 316 ? 8.875 5.465 15.344 1 98.94 316 GLN B N 1
ATOM 7019 C CA . GLN B 1 316 ? 9.578 4.219 15.055 1 98.94 316 GLN B CA 1
ATOM 7020 C C . GLN B 1 316 ? 11.078 4.375 15.258 1 98.94 316 GLN B C 1
ATOM 7022 O O . GLN B 1 316 ? 11.727 3.512 15.852 1 98.94 316 GLN B O 1
ATOM 7027 N N . ILE B 1 317 ? 11.625 5.477 14.719 1 98.94 317 ILE B N 1
ATOM 7028 C CA . ILE B 1 317 ? 13.055 5.73 14.867 1 98.94 317 ILE B CA 1
ATOM 7029 C C . ILE B 1 317 ? 13.414 5.797 16.344 1 98.94 317 ILE B C 1
ATOM 7031 O O . ILE B 1 317 ? 14.406 5.199 16.781 1 98.94 317 ILE B O 1
ATOM 7035 N N . LEU B 1 318 ? 12.609 6.488 17.125 1 99 318 LEU B N 1
ATOM 7036 C CA . LEU B 1 318 ? 12.859 6.578 18.562 1 99 318 LEU B CA 1
ATOM 7037 C C . LEU B 1 318 ? 12.797 5.203 19.203 1 99 318 LEU B C 1
ATOM 7039 O O . LEU B 1 318 ? 13.688 4.828 19.969 1 99 318 LEU B O 1
ATOM 7043 N N . GLU B 1 319 ? 11.758 4.461 18.891 1 98.94 319 GLU B N 1
ATOM 7044 C CA . GLU B 1 319 ? 11.602 3.137 19.484 1 98.94 319 GLU B CA 1
ATOM 7045 C C . GLU B 1 319 ? 12.758 2.219 19.094 1 98.94 319 GLU B C 1
ATOM 7047 O O . GLU B 1 319 ? 13.32 1.528 19.953 1 98.94 319 GLU B O 1
ATOM 7052 N N . HIS B 1 320 ? 13.164 2.234 17.875 1 98.94 320 HIS B N 1
ATOM 7053 C CA . HIS B 1 320 ? 14.289 1.424 17.422 1 98.94 320 HIS B CA 1
ATOM 7054 C C . HIS B 1 320 ? 15.586 1.853 18.125 1 98.94 320 HIS B C 1
ATOM 7056 O O . HIS B 1 320 ? 16.547 1.093 18.156 1 98.94 320 HIS B O 1
ATOM 7062 N N . SER B 1 321 ? 15.617 3.055 18.672 1 98.94 321 SER B N 1
ATOM 7063 C CA . SER B 1 321 ? 16.797 3.621 19.312 1 98.94 321 SER B CA 1
ATOM 7064 C C . SER B 1 321 ? 16.797 3.361 20.812 1 98.94 321 SER B C 1
ATOM 7066 O O . SER B 1 321 ? 17.703 3.807 21.531 1 98.94 321 SER B O 1
ATOM 7068 N N . GLY B 1 322 ? 15.75 2.723 21.312 1 98.81 322 GLY B N 1
ATOM 7069 C CA . GLY B 1 322 ? 15.664 2.404 22.719 1 98.81 322 GLY B CA 1
ATOM 7070 C C . GLY B 1 322 ? 14.891 3.438 23.516 1 98.81 322 GLY B C 1
ATOM 7071 O O . GLY B 1 322 ? 14.922 3.432 24.75 1 98.81 322 GLY B O 1
ATOM 7072 N N . VAL B 1 323 ? 14.234 4.375 22.891 1 98.94 323 VAL B N 1
ATOM 7073 C CA . VAL B 1 323 ? 13.414 5.387 23.547 1 98.94 323 VAL B CA 1
ATOM 7074 C C . VAL B 1 323 ? 11.93 5.059 23.359 1 98.94 323 VAL B C 1
ATOM 7076 O O . VAL B 1 323 ? 11.383 5.242 22.266 1 98.94 323 VAL B O 1
ATOM 7079 N N . GLY B 1 324 ? 11.25 4.578 24.297 1 98.75 324 GLY B N 1
ATOM 7080 C CA . GLY B 1 324 ? 9.852 4.184 24.188 1 98.75 324 GLY B CA 1
ATOM 7081 C C . GLY B 1 324 ? 9.383 3.316 25.344 1 98.75 324 GLY B C 1
ATOM 7082 O O . GLY B 1 324 ? 10.102 3.135 26.328 1 98.75 324 GLY B O 1
ATOM 7083 N N . LEU B 1 325 ? 8.242 2.805 25.266 1 98.62 325 LEU B N 1
ATOM 7084 C CA . LEU B 1 325 ? 7.629 1.975 26.297 1 98.62 325 LEU B CA 1
ATOM 7085 C C . LEU B 1 325 ? 8.375 0.653 26.453 1 98.62 325 LEU B C 1
ATOM 7087 O O . LEU B 1 325 ? 8.703 0.003 25.453 1 98.62 325 LEU B O 1
ATOM 7091 N N . LYS B 1 326 ? 8.578 0.244 27.656 1 98.19 326 LYS B N 1
ATOM 7092 C CA . LYS B 1 326 ? 9.312 -0.983 27.938 1 98.19 326 LYS B CA 1
ATOM 7093 C C . LYS B 1 326 ? 8.648 -2.189 27.281 1 98.19 326 LYS B C 1
ATOM 7095 O O . LYS B 1 326 ? 9.32 -3.008 26.641 1 98.19 326 LYS B O 1
ATOM 7100 N N . ALA B 1 327 ? 7.355 -2.244 27.453 1 97.88 327 ALA B N 1
ATOM 7101 C CA . ALA B 1 327 ? 6.629 -3.398 26.922 1 97.88 327 ALA B CA 1
ATOM 7102 C C . ALA B 1 327 ? 6.801 -3.51 25.406 1 97.88 327 ALA B C 1
ATOM 7104 O O . ALA B 1 327 ? 6.961 -4.609 24.875 1 97.88 327 ALA B O 1
ATOM 7105 N N . VAL B 1 328 ? 6.727 -2.43 24.688 1 98.38 328 VAL B N 1
ATOM 7106 C CA . VAL B 1 328 ? 6.867 -2.389 23.234 1 98.38 328 VAL B CA 1
ATOM 7107 C C . VAL B 1 328 ? 8.273 -2.83 22.828 1 98.38 328 VAL B C 1
ATOM 7109 O O . VAL B 1 328 ? 8.445 -3.686 21.969 1 98.38 328 VAL B O 1
ATOM 7112 N N . LEU B 1 329 ? 9.289 -2.27 23.484 1 98.81 329 LEU B N 1
ATOM 7113 C CA . LEU B 1 329 ? 10.688 -2.51 23.141 1 98.81 329 LEU B CA 1
ATOM 7114 C C . LEU B 1 329 ? 11.102 -3.936 23.484 1 98.81 329 LEU B C 1
ATOM 7116 O O . LEU B 1 329 ? 11.766 -4.609 22.703 1 98.81 329 LEU B O 1
ATOM 7120 N N . ASP B 1 330 ? 10.648 -4.453 24.656 1 98.56 330 ASP B N 1
ATOM 7121 C CA . ASP B 1 330 ? 10.945 -5.824 25.062 1 98.56 330 ASP B CA 1
ATOM 7122 C C . ASP B 1 330 ? 10.383 -6.832 24.078 1 98.56 330 ASP B C 1
ATOM 7124 O O . ASP B 1 330 ? 11.008 -7.855 23.797 1 98.56 330 ASP B O 1
ATOM 7128 N N . ASN B 1 331 ? 9.242 -6.496 23.609 1 97.94 331 ASN B N 1
ATOM 7129 C CA . ASN B 1 331 ? 8.547 -7.414 22.719 1 97.94 331 ASN B CA 1
ATOM 7130 C C . ASN B 1 331 ? 9.359 -7.688 21.453 1 97.94 331 ASN B C 1
ATOM 7132 O O . ASN B 1 331 ? 9.188 -8.727 20.812 1 97.94 331 ASN B O 1
ATOM 7136 N N . VAL B 1 332 ? 10.266 -6.762 21.062 1 98.06 332 VAL B N 1
ATOM 7137 C CA . VAL B 1 332 ? 11.008 -6.941 19.812 1 98.06 332 VAL B CA 1
ATOM 7138 C C . VAL B 1 332 ? 12.5 -7.082 20.125 1 98.06 332 VAL B C 1
ATOM 7140 O O . VAL B 1 332 ? 13.328 -7.121 19.203 1 98.06 332 VAL B O 1
ATOM 7143 N N . GLY B 1 333 ? 12.883 -6.988 21.359 1 98.25 333 GLY B N 1
ATOM 7144 C CA . GLY B 1 333 ? 14.266 -7.219 21.75 1 98.25 333 GLY B CA 1
ATOM 7145 C C . GLY B 1 333 ? 15.133 -5.98 21.656 1 98.25 333 GLY B C 1
ATOM 7146 O O . GLY B 1 333 ? 16.328 -6.074 21.391 1 98.25 333 GLY B O 1
ATOM 7147 N N . VAL B 1 334 ? 14.578 -4.801 21.781 1 98.62 334 VAL B N 1
ATOM 7148 C CA . VAL B 1 334 ? 15.336 -3.553 21.812 1 98.62 334 VAL B CA 1
ATOM 7149 C C . VAL B 1 334 ? 15.57 -3.123 23.25 1 98.62 334 VAL B C 1
ATOM 7151 O O . VAL B 1 334 ? 14.633 -3.061 24.047 1 98.62 334 VAL B O 1
ATOM 7154 N N . GLU B 1 335 ? 16.781 -2.879 23.609 1 98.19 335 GLU B N 1
ATOM 7155 C CA . GLU B 1 335 ? 17.109 -2.422 24.953 1 98.19 335 GLU B CA 1
ATOM 7156 C C . GLU B 1 335 ? 16.562 -1.017 25.203 1 98.19 335 GLU B C 1
ATOM 7158 O O . GLU B 1 335 ? 16.797 -0.104 24.406 1 98.19 335 GLU B O 1
ATOM 7163 N N . GLN B 1 336 ? 15.867 -0.861 26.281 1 98.62 336 GLN B N 1
ATOM 7164 C CA . GLN B 1 336 ? 15.328 0.451 26.609 1 98.62 336 GLN B CA 1
ATOM 7165 C C . GLN B 1 336 ? 16.391 1.346 27.234 1 98.62 336 GLN B C 1
ATOM 7167 O O . GLN B 1 336 ? 17.047 0.956 28.203 1 98.62 336 GLN B O 1
ATOM 7172 N N . LEU B 1 337 ? 16.594 2.465 26.719 1 98.5 337 LEU B N 1
ATOM 7173 C CA . LEU B 1 337 ? 17.469 3.479 27.281 1 98.5 337 LEU B CA 1
ATOM 7174 C C . LEU B 1 337 ? 16.688 4.512 28.078 1 98.5 337 LEU B C 1
ATOM 7176 O O . LEU B 1 337 ? 17.141 4.969 29.125 1 98.5 337 LEU B O 1
ATOM 7180 N N . VAL B 1 338 ? 15.5 4.945 27.531 1 98.56 338 VAL B N 1
ATOM 7181 C CA . VAL B 1 338 ? 14.656 5.957 28.156 1 98.56 338 VAL B CA 1
ATOM 7182 C C . VAL B 1 338 ? 13.188 5.543 28.047 1 98.56 338 VAL B C 1
ATOM 7184 O O . VAL B 1 338 ? 12.734 5.137 26.969 1 98.56 338 VAL B O 1
ATOM 7187 N N . ASP B 1 339 ? 12.477 5.59 29.125 1 98 339 ASP B N 1
ATOM 7188 C CA . ASP B 1 339 ? 11.055 5.277 29.156 1 98 339 ASP B CA 1
ATOM 7189 C C . ASP B 1 339 ? 10.211 6.527 28.891 1 98 339 ASP B C 1
ATOM 7191 O O . ASP B 1 339 ? 10.117 7.406 29.75 1 98 339 ASP B O 1
ATOM 7195 N N . LEU B 1 340 ? 9.672 6.637 27.766 1 98.56 340 LEU B N 1
ATOM 7196 C CA . LEU B 1 340 ? 8.789 7.711 27.328 1 98.56 340 LEU B CA 1
ATOM 7197 C C . LEU B 1 340 ? 7.598 7.156 26.562 1 98.56 340 LEU B C 1
ATOM 7199 O O . LEU B 1 340 ? 7.703 6.102 25.922 1 98.56 340 LEU B O 1
ATOM 7203 N N . PRO B 1 341 ? 6.453 7.812 26.562 1 98.62 341 PRO B N 1
ATOM 7204 C CA . PRO B 1 341 ? 5.273 7.32 25.844 1 98.62 341 PRO B CA 1
ATOM 7205 C C . PRO B 1 341 ? 5.332 7.609 24.344 1 98.62 341 PRO B C 1
ATOM 7207 O O . PRO B 1 341 ? 4.371 8.133 23.781 1 98.62 341 PRO B O 1
ATOM 7210 N N . VAL B 1 342 ? 6.391 7.176 23.734 1 98.88 342 VAL B N 1
ATOM 7211 C CA . VAL B 1 342 ? 6.586 7.328 22.297 1 98.88 342 VAL B CA 1
ATOM 7212 C C . VAL B 1 342 ? 5.574 6.469 21.547 1 98.88 342 VAL B C 1
ATOM 7214 O O . VAL B 1 342 ? 5.301 5.332 21.938 1 98.88 342 VAL B O 1
ATOM 7217 N N . GLY B 1 343 ? 4.953 7.004 20.484 1 98.81 343 GLY B N 1
ATOM 7218 C CA . GLY B 1 343 ? 4.059 6.266 19.609 1 98.81 343 GLY B CA 1
ATOM 7219 C C . GLY B 1 343 ? 2.605 6.336 20.031 1 98.81 343 GLY B C 1
ATOM 7220 O O . GLY B 1 343 ? 1.707 5.973 19.266 1 98.81 343 GLY B O 1
ATOM 7221 N N . LEU B 1 344 ? 2.303 6.809 21.234 1 98.75 344 LEU B N 1
ATOM 7222 C CA . LEU B 1 344 ? 0.94 6.941 21.734 1 98.75 344 LEU B CA 1
ATOM 7223 C C . LEU B 1 344 ? 0.313 8.25 21.266 1 98.75 344 LEU B C 1
ATOM 7225 O O . LEU B 1 344 ? 0.974 9.07 20.625 1 98.75 344 LEU B O 1
ATOM 7229 N N . ASN B 1 345 ? -0.978 8.398 21.547 1 98.75 345 ASN B N 1
ATOM 7230 C CA . ASN B 1 345 ? -1.726 9.625 21.297 1 98.75 345 ASN B CA 1
ATOM 7231 C C . ASN B 1 345 ? -1.866 9.906 19.812 1 98.75 345 ASN B C 1
ATOM 7233 O O . ASN B 1 345 ? -2.045 11.062 19.406 1 98.75 345 ASN B O 1
ATOM 7237 N N . LEU B 1 346 ? -1.739 8.844 18.984 1 98.75 346 LEU B N 1
ATOM 7238 C CA . LEU B 1 346 ? -1.978 9.023 17.562 1 98.75 346 LEU B CA 1
ATOM 7239 C C . LEU B 1 346 ? -3.395 9.523 17.297 1 98.75 346 LEU B C 1
ATOM 7241 O O . LEU B 1 346 ? -4.367 8.891 17.719 1 98.75 346 LEU B O 1
ATOM 7245 N N . GLN B 1 347 ? -3.467 10.656 16.688 1 98.38 347 GLN B N 1
ATOM 7246 C CA . GLN B 1 347 ? -4.738 11.242 16.266 1 98.38 347 GLN B CA 1
ATOM 7247 C C . GLN B 1 347 ? -4.758 11.484 14.766 1 98.38 347 GLN B C 1
ATOM 7249 O O . GLN B 1 347 ? -3.842 12.102 14.219 1 98.38 347 GLN B O 1
ATOM 7254 N N . ASP B 1 348 ? -5.711 10.922 14.156 1 97.62 348 ASP B N 1
ATOM 7255 C CA . ASP B 1 348 ? -6.051 11.242 12.773 1 97.62 348 ASP B CA 1
ATOM 7256 C C . ASP B 1 348 ? -7.562 11.398 12.602 1 97.62 348 ASP B C 1
ATOM 7258 O O . ASP B 1 348 ? -8.328 11.094 13.516 1 97.62 348 ASP B O 1
ATOM 7262 N N . GLN B 1 349 ? -7.902 11.977 11.516 1 98 349 GLN B N 1
ATOM 7263 C CA . GLN B 1 349 ? -9.305 12.25 11.234 1 98 349 GLN B CA 1
ATOM 7264 C C . GLN B 1 349 ? -9.859 11.273 10.203 1 98 349 GLN B C 1
ATOM 7266 O O . GLN B 1 349 ? -9.094 10.594 9.508 1 98 349 GLN B O 1
ATOM 7271 N N . THR B 1 350 ? -11.148 11.109 10.18 1 97.81 350 THR B N 1
ATOM 7272 C CA . THR B 1 350 ? -11.828 10.234 9.227 1 97.81 350 THR B CA 1
ATOM 7273 C C . THR B 1 350 ? -12.594 11.055 8.195 1 97.81 350 THR B C 1
ATOM 7275 O O . THR B 1 350 ? -13.211 12.07 8.523 1 97.81 350 THR B O 1
ATOM 7278 N N . THR B 1 351 ? -12.562 10.633 6.961 1 98.38 351 THR B N 1
ATOM 7279 C CA . THR B 1 351 ? -13.219 11.352 5.875 1 98.38 351 THR B CA 1
ATOM 7280 C C . THR B 1 351 ? -14.344 10.516 5.27 1 98.38 351 THR B C 1
ATOM 7282 O O . THR B 1 351 ? -14.156 9.336 4.969 1 98.38 351 THR B O 1
ATOM 7285 N N . THR B 1 352 ? -15.492 11.055 5.145 1 98.25 352 THR B N 1
ATOM 7286 C CA . THR B 1 352 ? -16.562 10.539 4.309 1 98.25 352 THR B CA 1
ATOM 7287 C C . THR B 1 352 ? -16.891 11.516 3.178 1 98.25 352 THR B C 1
ATOM 7289 O O . THR B 1 352 ? -16.453 12.672 3.213 1 98.25 352 THR B O 1
ATOM 7292 N N . THR B 1 353 ? -17.562 11.031 2.18 1 98.06 353 THR B N 1
ATOM 7293 C CA . THR B 1 353 ? -17.875 11.844 1.007 1 98.06 353 THR B CA 1
ATOM 7294 C C . THR B 1 353 ? -19.375 11.836 0.716 1 98.06 353 THR B C 1
ATOM 7296 O O . THR B 1 353 ? -20.016 10.789 0.794 1 98.06 353 THR B O 1
ATOM 7299 N N . VAL B 1 354 ? -19.906 12.961 0.506 1 98.31 354 VAL B N 1
ATOM 7300 C CA . VAL B 1 354 ? -21.219 13.148 -0.122 1 98.31 354 VAL B CA 1
ATOM 7301 C C . VAL B 1 354 ? -21.047 13.875 -1.457 1 98.31 354 VAL B C 1
ATOM 7303 O O . VAL B 1 354 ? -20.375 14.898 -1.535 1 98.31 354 VAL B O 1
ATOM 7306 N N . ARG B 1 355 ? -21.609 13.312 -2.49 1 98.25 355 ARG B N 1
ATOM 7307 C CA . ARG B 1 355 ? -21.438 13.891 -3.82 1 98.25 355 ARG B CA 1
ATOM 7308 C C . ARG B 1 355 ? -22.781 13.969 -4.559 1 98.25 355 ARG B C 1
ATOM 7310 O O . ARG B 1 355 ? -23.578 13.039 -4.496 1 98.25 355 ARG B O 1
ATOM 7317 N N . SER B 1 356 ? -23 15.07 -5.246 1 97.69 356 SER B N 1
ATOM 7318 C CA . SER B 1 356 ? -24.203 15.266 -6.066 1 97.69 356 SER B CA 1
ATOM 7319 C C . SER B 1 356 ? -23.828 15.508 -7.527 1 97.69 356 SER B C 1
ATOM 7321 O O . SER B 1 356 ? -22.844 16.203 -7.82 1 97.69 356 SER B O 1
ATOM 7323 N N . ASN B 1 357 ? -24.594 14.898 -8.375 1 97.5 357 ASN B N 1
ATOM 7324 C CA . ASN B 1 357 ? -24.609 15.359 -9.766 1 97.5 357 ASN B CA 1
ATOM 7325 C C . ASN B 1 357 ? -25.281 16.719 -9.891 1 97.5 357 ASN B C 1
ATOM 7327 O O . ASN B 1 357 ? -26.188 17.047 -9.117 1 97.5 357 ASN B O 1
ATOM 7331 N N . ILE B 1 358 ? -24.781 17.5 -10.836 1 97.81 358 ILE B N 1
ATOM 7332 C CA . ILE B 1 358 ? -25.328 18.844 -10.984 1 97.81 358 ILE B CA 1
ATOM 7333 C C . ILE B 1 358 ? -25.719 19.078 -12.445 1 97.81 358 ILE B C 1
ATOM 7335 O O . ILE B 1 358 ? -25.219 18.406 -13.344 1 97.81 358 ILE B O 1
ATOM 7339 N N . ASN B 1 359 ? -26.625 19.922 -12.703 1 96.25 359 ASN B N 1
ATOM 7340 C CA . ASN B 1 359 ? -26.906 20.344 -14.07 1 96.25 359 ASN B CA 1
ATOM 7341 C C . ASN B 1 359 ? -25.953 21.453 -14.523 1 96.25 359 ASN B C 1
ATOM 7343 O O . ASN B 1 359 ? -25.109 21.906 -13.75 1 96.25 359 ASN B O 1
ATOM 7347 N N . SER B 1 360 ? -26.094 21.906 -15.719 1 95.75 360 SER B N 1
ATOM 7348 C CA . SER B 1 360 ? -25.094 22.734 -16.391 1 95.75 360 SER B CA 1
ATOM 7349 C C . SER B 1 360 ? -25.047 24.141 -15.797 1 95.75 360 SER B C 1
ATOM 7351 O O . SER B 1 360 ? -24.031 24.828 -15.891 1 95.75 360 SER B O 1
ATOM 7353 N N . ILE B 1 361 ? -26.078 24.609 -15.141 1 95.75 361 ILE B N 1
ATOM 7354 C CA . ILE B 1 361 ? -26.109 25.969 -14.609 1 95.75 361 ILE B CA 1
ATOM 7355 C C . ILE B 1 361 ? -25.188 26.078 -13.406 1 95.75 361 ILE B C 1
ATOM 7357 O O . ILE B 1 361 ? -24.812 27.188 -12.992 1 95.75 361 ILE B O 1
ATOM 7361 N N . GLY B 1 362 ? -24.891 24.906 -12.781 1 96.88 362 GLY B N 1
ATOM 7362 C CA . GLY B 1 362 ? -23.984 24.891 -11.633 1 96.88 362 GLY B CA 1
ATOM 7363 C C . GLY B 1 362 ? -22.531 24.719 -12.023 1 96.88 362 GLY B C 1
ATOM 7364 O O . GLY B 1 362 ? -21.656 24.656 -11.156 1 96.88 362 GLY B O 1
ATOM 7365 N N . ALA B 1 363 ? -22.188 24.656 -13.312 1 96.12 363 ALA B N 1
ATOM 7366 C CA . ALA B 1 363 ? -20.828 24.375 -13.789 1 96.12 363 ALA B CA 1
ATOM 7367 C C . ALA B 1 363 ? -19.875 25.484 -13.398 1 96.12 363 ALA B C 1
ATOM 7369 O O . ALA B 1 363 ? -20.281 26.656 -13.273 1 96.12 363 ALA B O 1
ATOM 7370 N N . GLY B 1 364 ? -18.562 25.141 -13.258 1 97 364 GLY B N 1
ATOM 7371 C CA . GLY B 1 364 ? -17.516 26.109 -12.953 1 97 364 GLY B CA 1
ATOM 7372 C C . GLY B 1 364 ? -16.594 25.641 -11.836 1 97 364 GLY B C 1
ATOM 7373 O O . GLY B 1 364 ? -16.906 24.703 -11.109 1 97 364 GLY B O 1
ATOM 7374 N N . GLN B 1 365 ? -15.484 26.328 -11.711 1 96.94 365 GLN B N 1
ATOM 7375 C CA . GLN B 1 365 ? -14.516 26.016 -10.664 1 96.94 365 GLN B CA 1
ATOM 7376 C C . GLN B 1 365 ? -14.969 26.562 -9.312 1 96.94 365 GLN B C 1
ATOM 7378 O O . GLN B 1 365 ? -15.758 27.516 -9.25 1 96.94 365 GLN B O 1
ATOM 7383 N N . GLY B 1 366 ? -14.5 26.031 -8.273 1 96 366 GLY B N 1
ATOM 7384 C CA . GLY B 1 366 ? -14.68 26.562 -6.934 1 96 366 GLY B CA 1
ATOM 7385 C C . GLY B 1 366 ? -14.258 25.594 -5.848 1 96 366 GLY B C 1
ATOM 7386 O O . GLY B 1 366 ? -14.461 24.391 -5.977 1 96 366 GLY B O 1
ATOM 7387 N N . GLN B 1 367 ? -13.641 26.078 -4.836 1 96.75 367 GLN B N 1
ATOM 7388 C CA . GLN B 1 367 ? -13.281 25.344 -3.629 1 96.75 367 GLN B CA 1
ATOM 7389 C C . GLN B 1 367 ? -13.539 26.172 -2.379 1 96.75 367 GLN B C 1
ATOM 7391 O O . GLN B 1 367 ? -13.094 27.328 -2.291 1 96.75 367 GLN B O 1
ATOM 7396 N N . ALA B 1 368 ? -14.297 25.672 -1.479 1 97.81 368 ALA B N 1
ATOM 7397 C CA . ALA B 1 368 ? -14.617 26.344 -0.224 1 97.81 368 ALA B CA 1
ATOM 7398 C C . ALA B 1 368 ? -14.609 25.359 0.944 1 97.81 368 ALA B C 1
ATOM 7400 O O . ALA B 1 368 ? -14.492 24.156 0.744 1 97.81 368 ALA B O 1
ATOM 7401 N N . ALA B 1 369 ? -14.633 25.891 2.107 1 98.19 369 ALA B N 1
ATOM 7402 C CA . ALA B 1 369 ? -14.734 25.078 3.32 1 98.19 369 ALA B CA 1
ATOM 7403 C C . ALA B 1 369 ? -15.812 25.625 4.25 1 98.19 369 ALA B C 1
ATOM 7405 O O . ALA B 1 369 ? -15.961 26.844 4.406 1 98.19 369 ALA B O 1
ATOM 7406 N N . TYR B 1 370 ? -16.609 24.781 4.707 1 98.25 370 TYR B N 1
ATOM 7407 C CA . TYR B 1 370 ? -17.516 25.078 5.812 1 98.25 370 TYR B CA 1
ATOM 7408 C C . TYR B 1 370 ? -16.984 24.516 7.125 1 98.25 370 TYR B C 1
ATOM 7410 O O . TYR B 1 370 ? -16.969 23.297 7.328 1 98.25 370 TYR B O 1
ATOM 7418 N N . PHE B 1 371 ? -16.453 25.344 7.965 1 98.69 371 PHE B N 1
ATOM 7419 C CA . PHE B 1 371 ? -16.109 24.969 9.336 1 98.69 371 PHE B CA 1
ATOM 7420 C C . PHE B 1 371 ? -17.328 25.109 10.242 1 98.69 371 PHE B C 1
ATOM 7422 O O . PHE B 1 371 ? -17.672 26.203 10.672 1 98.69 371 PHE B O 1
ATOM 7429 N N . ALA B 1 372 ? -17.906 24 10.625 1 98.69 372 ALA B N 1
ATOM 7430 C CA . ALA B 1 372 ? -19.156 23.969 11.375 1 98.69 372 ALA B CA 1
ATOM 7431 C C . ALA B 1 372 ? -18.891 23.719 12.859 1 98.69 372 ALA B C 1
ATOM 7433 O O . ALA B 1 372 ? -18.109 22.844 13.219 1 98.69 372 ALA B O 1
ATOM 7434 N N . THR B 1 373 ? -19.594 24.531 13.672 1 98.38 373 THR B N 1
ATOM 7435 C CA . THR B 1 373 ? -19.5 24.328 15.117 1 98.38 373 THR B CA 1
ATOM 7436 C C . THR B 1 373 ? -20.172 23.031 15.523 1 98.38 373 THR B C 1
ATOM 7438 O O . THR B 1 373 ? -20.812 22.359 14.703 1 98.38 373 THR B O 1
ATOM 7441 N N . PHE B 1 374 ? -19.953 22.688 16.812 1 98.56 374 PHE B N 1
ATOM 7442 C CA . PHE B 1 374 ? -20.531 21.484 17.391 1 98.56 374 PHE B CA 1
ATOM 7443 C C . PHE B 1 374 ? -22.047 21.453 17.203 1 98.56 374 PHE B C 1
ATOM 7445 O O . PHE B 1 374 ? -22.594 20.469 16.703 1 98.56 374 PHE B O 1
ATOM 7452 N N . ASN B 1 375 ? -22.719 22.516 17.5 1 98.12 375 ASN B N 1
ATOM 7453 C CA . ASN B 1 375 ? -24.172 22.594 17.406 1 98.12 375 ASN B CA 1
ATOM 7454 C C . ASN B 1 375 ? -24.641 22.625 15.953 1 98.12 375 ASN B C 1
ATOM 7456 O O . ASN B 1 375 ? -25.688 22.062 15.625 1 98.12 375 ASN B O 1
ATOM 7460 N N . GLU B 1 376 ? -23.922 23.312 15.141 1 98 376 GLU B N 1
ATOM 7461 C CA . GLU B 1 376 ? -24.266 23.328 13.719 1 98 376 GLU B CA 1
ATOM 7462 C C . GLU B 1 376 ? -24.156 21.938 13.102 1 98 376 GLU B C 1
ATOM 7464 O O . GLU B 1 376 ? -24.984 21.562 12.266 1 98 376 GLU B O 1
ATOM 7469 N N . THR B 1 377 ? -23.172 21.141 13.461 1 98.62 377 THR B N 1
ATOM 7470 C CA . THR B 1 377 ? -22.938 19.797 12.938 1 98.62 377 THR B CA 1
ATOM 7471 C C . THR B 1 377 ? -24.094 18.859 13.312 1 98.62 377 THR B C 1
ATOM 7473 O O . THR B 1 377 ? -24.609 18.125 12.461 1 98.62 377 THR B O 1
ATOM 7476 N N . PHE B 1 378 ? -24.547 18.984 14.523 1 98.5 378 PHE B N 1
ATOM 7477 C CA . PHE B 1 378 ? -25.484 18 15.031 1 98.5 378 PHE B CA 1
ATOM 7478 C C . PHE B 1 378 ? -26.922 18.453 14.812 1 98.5 378 PHE B C 1
ATOM 7480 O O . PHE B 1 378 ? -27.844 17.641 14.82 1 98.5 378 PHE B O 1
ATOM 7487 N N . GLY B 1 379 ? -27.156 19.797 14.672 1 97.38 379 GLY B N 1
ATOM 7488 C CA . GLY B 1 379 ? -28.5 20.312 14.492 1 97.38 379 GLY B CA 1
ATOM 7489 C C . GLY B 1 379 ? -29.438 19.906 15.609 1 97.38 379 GLY B C 1
ATOM 7490 O O . GLY B 1 379 ? -29.141 20.125 16.781 1 97.38 379 GLY B O 1
ATOM 7491 N N . ASP B 1 380 ? -30.547 19.172 15.219 1 97.06 380 ASP B N 1
ATOM 7492 C CA . ASP B 1 380 ? -31.578 18.766 16.172 1 97.06 380 ASP B CA 1
ATOM 7493 C C . ASP B 1 380 ? -31.062 17.672 17.094 1 97.06 380 ASP B C 1
ATOM 7495 O O . ASP B 1 380 ? -31.672 17.375 18.125 1 97.06 380 ASP B O 1
ATOM 7499 N N . GLN B 1 381 ? -29.938 17.125 16.766 1 98 381 GLN B N 1
ATOM 7500 C CA . GLN B 1 381 ? -29.375 16.047 17.578 1 98 381 GLN B CA 1
ATOM 7501 C C . GLN B 1 381 ? -28.328 16.578 18.531 1 98 381 GLN B C 1
ATOM 7503 O O . GLN B 1 381 ? -27.672 15.797 19.234 1 98 381 GLN B O 1
ATOM 7508 N N . ALA B 1 382 ? -28.109 17.875 18.688 1 98.31 382 ALA B N 1
ATOM 7509 C CA . ALA B 1 382 ? -27.109 18.5 19.547 1 98.31 382 ALA B CA 1
ATOM 7510 C C . ALA B 1 382 ? -27.281 18.062 21 1 98.31 382 ALA B C 1
ATOM 7512 O O . ALA B 1 382 ? -26.312 17.781 21.703 1 98.31 382 ALA B O 1
ATOM 7513 N N . PRO B 1 383 ? -28.562 17.938 21.531 1 98.31 383 PRO B N 1
ATOM 7514 C CA . PRO B 1 383 ? -28.719 17.484 22.922 1 98.31 383 PRO B CA 1
ATOM 7515 C C . PRO B 1 383 ? -28.141 16.094 23.156 1 98.31 383 PRO B C 1
ATOM 7517 O O . PRO B 1 383 ? -27.531 15.844 24.203 1 98.31 383 PRO B O 1
ATOM 7520 N N . ARG B 1 384 ? -28.312 15.266 22.172 1 98.31 384 ARG B N 1
ATOM 7521 C CA . ARG B 1 384 ? -27.766 13.922 22.266 1 98.31 384 ARG B CA 1
ATOM 7522 C C . ARG B 1 384 ? -26.234 13.961 22.344 1 98.31 384 ARG B C 1
ATOM 7524 O O . ARG B 1 384 ? -25.641 13.266 23.172 1 98.31 384 ARG B O 1
ATOM 7531 N N . ALA B 1 385 ? -25.641 14.734 21.578 1 98.44 385 ALA B N 1
ATOM 7532 C CA . ALA B 1 385 ? -24.188 14.859 21.562 1 98.44 385 ALA B CA 1
ATOM 7533 C C . ALA B 1 385 ? -23.672 15.508 22.844 1 98.44 385 ALA B C 1
ATOM 7535 O O . ALA B 1 385 ? -22.656 15.078 23.391 1 98.44 385 ALA B O 1
ATOM 7536 N N . HIS B 1 386 ? -24.359 16.562 23.328 1 98.31 386 HIS B N 1
ATOM 7537 C CA . HIS B 1 386 ? -23.969 17.219 24.578 1 98.31 386 HIS B CA 1
ATOM 7538 C C . HIS B 1 386 ? -24.047 16.25 25.75 1 98.31 386 HIS B C 1
ATOM 7540 O O . HIS B 1 386 ? -23.234 16.312 26.672 1 98.31 386 HIS B O 1
ATOM 7546 N N . GLN B 1 387 ? -25.047 15.391 25.734 1 98.38 387 GLN B N 1
ATOM 7547 C CA . GLN B 1 387 ? -25.172 14.398 26.797 1 98.38 387 GLN B CA 1
ATOM 7548 C C . GLN B 1 387 ? -23.938 13.5 26.859 1 98.38 387 GLN B C 1
ATOM 7550 O O . GLN B 1 387 ? -23.422 13.227 27.953 1 98.38 387 GLN B O 1
ATOM 7555 N N . LEU B 1 388 ? -23.453 13.078 25.719 1 98.19 388 LEU B N 1
ATOM 7556 C CA . LEU B 1 388 ? -22.25 12.258 25.672 1 98.19 388 LEU B CA 1
ATOM 7557 C C . LEU B 1 388 ? -21.047 13.031 26.219 1 98.19 388 LEU B C 1
ATOM 7559 O O . LEU B 1 388 ? -20.312 12.523 27.078 1 98.19 388 LEU B O 1
ATOM 7563 N N . LEU B 1 389 ? -20.875 14.273 25.812 1 97.31 389 LEU B N 1
ATOM 7564 C CA . LEU B 1 389 ? -19.734 15.117 26.203 1 97.31 389 LEU B CA 1
ATOM 7565 C C . LEU B 1 389 ? -19.734 15.359 27.703 1 97.31 389 LEU B C 1
ATOM 7567 O O . LEU B 1 389 ? -18.672 15.477 28.312 1 97.31 389 LEU B O 1
ATOM 7571 N N . ASN B 1 390 ? -20.922 15.414 28.281 1 97.31 390 ASN B N 1
ATOM 7572 C CA . ASN B 1 390 ? -21.047 15.797 29.672 1 97.31 390 ASN B CA 1
ATOM 7573 C C . ASN B 1 390 ? -20.953 14.594 30.609 1 97.31 390 ASN B C 1
ATOM 7575 O O . ASN B 1 390 ? -20.734 14.742 31.812 1 97.31 390 ASN B O 1
ATOM 7579 N N . THR B 1 391 ? -21.062 13.367 30.016 1 98.19 391 THR B N 1
ATOM 7580 C CA . THR B 1 391 ? -21.219 12.234 30.922 1 98.19 391 THR B CA 1
ATOM 7581 C C . THR B 1 391 ? -20.156 11.172 30.641 1 98.19 391 THR B C 1
ATOM 7583 O O . THR B 1 391 ? -19.938 10.281 31.469 1 98.19 391 THR B O 1
ATOM 7586 N N . LYS B 1 392 ? -19.438 11.258 29.5 1 98.56 392 LYS B N 1
ATOM 7587 C CA . LYS B 1 392 ? -18.75 10.055 29.062 1 98.56 392 LYS B CA 1
ATOM 7588 C C . LYS B 1 392 ? -17.234 10.258 29.062 1 98.56 392 LYS B C 1
ATOM 7590 O O . LYS B 1 392 ? -16.469 9.312 28.844 1 98.56 392 LYS B O 1
ATOM 7595 N N . LEU B 1 393 ? -16.672 11.375 29.391 1 98.69 393 LEU B N 1
ATOM 7596 C CA . LEU B 1 393 ? -15.266 11.695 29.203 1 98.69 393 LEU B CA 1
ATOM 7597 C C . LEU B 1 393 ? -14.383 10.734 30 1 98.69 393 LEU B C 1
ATOM 7599 O O . LEU B 1 393 ? -13.375 10.242 29.5 1 98.69 393 LEU B O 1
ATOM 7603 N N . GLU B 1 394 ? -14.711 10.492 31.266 1 98.56 394 GLU B N 1
ATOM 7604 C CA . GLU B 1 394 ? -13.922 9.602 32.094 1 98.56 394 GLU B CA 1
ATOM 7605 C C . GLU B 1 394 ? -13.906 8.18 31.547 1 98.56 394 GLU B C 1
ATOM 7607 O O . GLU B 1 394 ? -12.859 7.523 31.516 1 98.56 394 GLU B O 1
ATOM 7612 N N . GLU B 1 395 ? -15.062 7.75 31.125 1 98.62 395 GLU B N 1
ATOM 7613 C CA . GLU B 1 395 ? -15.164 6.422 30.531 1 98.62 395 GLU B CA 1
ATOM 7614 C C . GLU B 1 395 ? -14.32 6.316 29.266 1 98.62 395 GLU B C 1
ATOM 7616 O O . GLU B 1 395 ? -13.617 5.324 29.062 1 98.62 395 GLU B O 1
ATOM 7621 N N . TRP B 1 396 ? -14.383 7.32 28.453 1 98.69 396 TRP B N 1
ATOM 7622 C CA . TRP B 1 396 ? -13.625 7.324 27.203 1 98.69 396 TRP B CA 1
ATOM 7623 C C . TRP B 1 396 ? -12.125 7.293 27.469 1 98.69 396 TRP B C 1
ATOM 7625 O O . TRP B 1 396 ? -11.375 6.605 26.781 1 98.69 396 TRP B O 1
ATOM 7635 N N . ALA B 1 397 ? -11.648 8.07 28.422 1 98.75 397 ALA B N 1
ATOM 7636 C CA . ALA B 1 397 ? -10.234 8.078 28.781 1 98.75 397 ALA B CA 1
ATOM 7637 C C . ALA B 1 397 ? -9.773 6.691 29.219 1 98.75 397 ALA B C 1
ATOM 7639 O O . ALA B 1 397 ? -8.695 6.23 28.812 1 98.75 397 ALA B O 1
ATOM 7640 N N . LYS B 1 398 ? -10.594 6.031 30.062 1 98.56 398 LYS B N 1
ATOM 7641 C CA . LYS B 1 398 ? -10.281 4.68 30.516 1 98.56 398 LYS B CA 1
ATOM 7642 C C . LYS B 1 398 ? -10.203 3.711 29.344 1 98.56 398 LYS B C 1
ATOM 7644 O O . LYS B 1 398 ? -9.289 2.881 29.281 1 98.56 398 LYS B O 1
ATOM 7649 N N . ASP B 1 399 ? -11.133 3.832 28.422 1 98.38 399 ASP B N 1
ATOM 7650 C CA . ASP B 1 399 ? -11.18 2.949 27.266 1 98.38 399 ASP B CA 1
ATOM 7651 C C . ASP B 1 399 ? -9.922 3.102 26.406 1 98.38 399 ASP B C 1
ATOM 7653 O O . ASP B 1 399 ? -9.32 2.107 26 1 98.38 399 ASP B O 1
ATOM 7657 N N . VAL B 1 400 ? -9.523 4.301 26.141 1 98.5 400 VAL B N 1
ATOM 7658 C CA . VAL B 1 400 ? -8.375 4.598 25.297 1 98.5 400 VAL B CA 1
ATOM 7659 C C . VAL B 1 400 ? -7.105 4.031 25.922 1 98.5 400 VAL B C 1
ATOM 7661 O O . VAL B 1 400 ? -6.289 3.406 25.25 1 98.5 400 VAL B O 1
ATOM 7664 N N . VAL B 1 401 ? -6.918 4.281 27.203 1 98.56 401 VAL B N 1
ATOM 7665 C CA . VAL B 1 401 ? -5.73 3.807 27.906 1 98.56 401 VAL B CA 1
ATOM 7666 C C . VAL B 1 401 ? -5.715 2.279 27.906 1 98.56 401 VAL B C 1
ATOM 7668 O O . VAL B 1 401 ? -4.672 1.661 27.688 1 98.56 401 VAL B O 1
ATOM 7671 N N . SER B 1 402 ? -6.898 1.679 28.094 1 98.25 402 SER B N 1
ATOM 7672 C CA . SER B 1 402 ? -7 0.223 28.125 1 98.25 402 SER B CA 1
ATOM 7673 C C . SER B 1 402 ? -6.633 -0.382 26.766 1 98.25 402 SER B C 1
ATOM 7675 O O . SER B 1 402 ? -6.109 -1.495 26.703 1 98.25 402 SER B O 1
ATOM 7677 N N . ARG B 1 403 ? -6.836 0.371 25.734 1 98 403 ARG B N 1
ATOM 7678 C CA . ARG B 1 403 ? -6.57 -0.128 24.391 1 98 403 ARG B CA 1
ATOM 7679 C C . ARG B 1 403 ? -5.18 0.277 23.922 1 98 403 ARG B C 1
ATOM 7681 O O . ARG B 1 403 ? -4.797 0 22.781 1 98 403 ARG B O 1
ATOM 7688 N N . GLY B 1 404 ? -4.473 0.965 24.719 1 98.19 404 GLY B N 1
ATOM 7689 C CA . GLY B 1 404 ? -3.078 1.269 24.438 1 98.19 404 GLY B CA 1
ATOM 7690 C C . GLY B 1 404 ? -2.895 2.562 23.656 1 98.19 404 GLY B C 1
ATOM 7691 O O . GLY B 1 404 ? -1.821 2.816 23.109 1 98.19 404 GLY B O 1
ATOM 7692 N N . GLY B 1 405 ? -3.936 3.406 23.594 1 98.56 405 GLY B N 1
ATOM 7693 C CA . GLY B 1 405 ? -3.857 4.629 22.812 1 98.56 405 GLY B CA 1
ATOM 7694 C C . GLY B 1 405 ? -3.256 5.793 23.594 1 98.56 405 GLY B C 1
ATOM 7695 O O . GLY B 1 405 ? -2.895 6.812 23 1 98.56 405 GLY B O 1
ATOM 7696 N N . PHE B 1 406 ? -3.188 5.672 24.938 1 98.38 406 PHE B N 1
ATOM 7697 C CA . PHE B 1 406 ? -2.615 6.707 25.797 1 98.38 406 PHE B CA 1
ATOM 7698 C C . PHE B 1 406 ? -2.027 6.094 27.062 1 98.38 406 PHE B C 1
ATOM 7700 O O . PHE B 1 406 ? -2.297 4.938 27.375 1 98.38 406 PHE B O 1
ATOM 7707 N N . HIS B 1 407 ? -1.242 6.832 27.812 1 96.06 407 HIS B N 1
ATOM 7708 C CA . HIS B 1 407 ? -0.432 6.234 28.875 1 96.06 407 HIS B CA 1
ATOM 7709 C C . HIS B 1 407 ? -1.138 6.316 30.219 1 96.06 407 HIS B C 1
ATOM 7711 O O . HIS B 1 407 ? -0.847 5.535 31.125 1 96.06 407 HIS B O 1
ATOM 7717 N N . ASN B 1 408 ? -2.029 7.371 30.281 1 96.19 408 ASN B N 1
ATOM 7718 C CA . ASN B 1 408 ? -2.549 7.734 31.594 1 96.19 408 ASN B CA 1
ATOM 7719 C C . ASN B 1 408 ? -3.967 8.289 31.516 1 96.19 408 ASN B C 1
ATOM 7721 O O . ASN B 1 408 ? -4.215 9.25 30.781 1 96.19 408 ASN B O 1
ATOM 7725 N N . GLU B 1 409 ? -4.898 7.715 32.375 1 98.06 409 GLU B N 1
ATOM 7726 C CA . GLU B 1 409 ? -6.301 8.117 32.312 1 98.06 409 GLU B CA 1
ATOM 7727 C C . GLU B 1 409 ? -6.484 9.562 32.781 1 98.06 409 GLU B C 1
ATOM 7729 O O . GLU B 1 409 ? -7.223 10.32 32.156 1 98.06 409 GLU B O 1
ATOM 7734 N N . THR B 1 410 ? -5.797 9.953 33.812 1 98.19 410 THR B N 1
ATOM 7735 C CA . THR B 1 410 ? -5.938 11.297 34.375 1 98.19 410 THR B CA 1
ATOM 7736 C C . THR B 1 410 ? -5.402 12.344 33.406 1 98.19 410 THR B C 1
ATOM 7738 O O . THR B 1 410 ? -6.031 13.383 33.219 1 98.19 410 THR B O 1
ATOM 7741 N N . ALA B 1 411 ? -4.281 12.078 32.844 1 98.12 411 ALA B N 1
ATOM 7742 C CA . ALA B 1 411 ? -3.689 13 31.891 1 98.12 411 ALA B CA 1
ATOM 7743 C C . ALA B 1 411 ? -4.582 13.156 30.656 1 98.12 411 ALA B C 1
ATOM 7745 O O . ALA B 1 411 ? -4.746 14.258 30.141 1 98.12 411 ALA B O 1
ATOM 7746 N N . LEU B 1 412 ? -5.18 12.047 30.172 1 98.5 412 LEU B N 1
ATOM 7747 C CA . LEU B 1 412 ? -6.039 12.109 29 1 98.5 412 LEU B CA 1
ATOM 7748 C C . LEU B 1 412 ? -7.336 12.844 29.312 1 98.5 412 LEU B C 1
ATOM 7750 O O . LEU B 1 412 ? -7.875 13.555 28.469 1 98.5 412 LEU B O 1
ATOM 7754 N N . LEU B 1 413 ? -7.84 12.656 30.562 1 98.56 413 LEU B N 1
ATOM 7755 C CA . LEU B 1 413 ? -9.047 13.367 30.969 1 98.56 413 LEU B CA 1
ATOM 7756 C C . LEU B 1 413 ? -8.828 14.875 30.922 1 98.56 413 LEU B C 1
ATOM 7758 O O . LEU B 1 413 ? -9.734 15.625 30.562 1 98.56 413 LEU B O 1
ATOM 7762 N N . VAL B 1 414 ? -7.625 15.32 31.266 1 98.25 414 VAL B N 1
ATOM 7763 C CA . VAL B 1 414 ? -7.289 16.734 31.172 1 98.25 414 VAL B CA 1
ATOM 7764 C C . VAL B 1 414 ? -7.461 17.203 29.734 1 98.25 414 VAL B C 1
ATOM 7766 O O . VAL B 1 414 ? -8.039 18.266 29.484 1 98.25 414 VAL B O 1
ATOM 7769 N N . GLN B 1 415 ? -7.047 16.484 28.781 1 97.56 415 GLN B N 1
ATOM 7770 C CA . GLN B 1 415 ? -7.184 16.828 27.375 1 97.56 415 GLN B CA 1
ATOM 7771 C C . GLN B 1 415 ? -8.648 16.844 26.953 1 97.56 415 GLN B C 1
ATOM 7773 O O . GLN B 1 415 ? -9.086 17.75 26.219 1 97.56 415 GLN B O 1
ATOM 7778 N N . TYR B 1 416 ? -9.406 15.828 27.391 1 98.56 416 TYR B N 1
ATOM 7779 C CA . TYR B 1 416 ? -10.805 15.711 27 1 98.56 416 TYR B CA 1
ATOM 7780 C C . TYR B 1 416 ? -11.625 16.859 27.578 1 98.56 416 TYR B C 1
ATOM 7782 O O . TYR B 1 416 ? -12.531 17.375 26.922 1 98.56 416 TYR B O 1
ATOM 7790 N N . GLU B 1 417 ? -11.289 17.234 28.797 1 98.44 417 GLU B N 1
ATOM 7791 C CA . GLU B 1 417 ? -11.961 18.391 29.391 1 98.44 417 GLU B CA 1
ATOM 7792 C C . GLU B 1 417 ? -11.641 19.672 28.609 1 98.44 417 GLU B C 1
ATOM 7794 O O . GLU B 1 417 ? -12.516 20.516 28.422 1 98.44 417 GLU B O 1
ATOM 7799 N N . ASN B 1 418 ? -10.422 19.766 28.219 1 98.25 418 ASN B N 1
ATOM 7800 C CA . ASN B 1 418 ? -10.039 20.891 27.359 1 98.25 418 ASN B CA 1
ATOM 7801 C C . ASN B 1 418 ? -10.805 20.875 26.047 1 98.25 418 ASN B C 1
ATOM 7803 O O . ASN B 1 418 ? -11.234 21.922 25.562 1 98.25 418 ASN B O 1
ATOM 7807 N N . TYR B 1 419 ? -11 19.672 25.406 1 98.19 419 TYR B N 1
ATOM 7808 C CA . TYR B 1 419 ? -11.797 19.531 24.188 1 98.19 419 TYR B CA 1
ATOM 7809 C C . TYR B 1 419 ? -13.227 20 24.422 1 98.19 419 TYR B C 1
ATOM 7811 O O . TYR B 1 419 ? -13.789 20.719 23.578 1 98.19 419 TYR B O 1
ATOM 7819 N N . ARG B 1 420 ? -13.766 19.578 25.531 1 98.31 420 ARG B N 1
ATOM 7820 C CA . ARG B 1 420 ? -15.125 20 25.844 1 98.31 420 ARG B CA 1
ATOM 7821 C C . ARG B 1 420 ? -15.203 21.531 25.953 1 98.31 420 ARG B C 1
ATOM 7823 O O . ARG B 1 420 ? -16.156 22.141 25.469 1 98.31 420 ARG B O 1
ATOM 7830 N N . ASP B 1 421 ? -14.227 22.109 26.625 1 98.31 421 ASP B N 1
ATOM 7831 C CA . ASP B 1 421 ? -14.195 23.562 26.75 1 98.31 421 ASP B CA 1
ATOM 7832 C C . ASP B 1 421 ? -14.125 24.234 25.391 1 98.31 421 ASP B C 1
ATOM 7834 O O . ASP B 1 421 ? -14.836 25.219 25.141 1 98.31 421 ASP B O 1
ATOM 7838 N N . TRP B 1 422 ? -13.289 23.734 24.516 1 98.44 422 TRP B N 1
ATOM 7839 C CA . TRP B 1 422 ? -13.188 24.234 23.156 1 98.44 422 TRP B CA 1
ATOM 7840 C C . TRP B 1 422 ? -14.547 24.234 22.469 1 98.44 422 TRP B C 1
ATOM 7842 O O . TRP B 1 422 ? -14.953 25.234 21.859 1 98.44 422 TRP B O 1
ATOM 7852 N N . LEU B 1 423 ? -15.266 23.094 22.578 1 98.19 423 LEU B N 1
ATOM 7853 C CA . LEU B 1 423 ? -16.484 22.859 21.797 1 98.19 423 LEU B CA 1
ATOM 7854 C C . LEU B 1 423 ? -17.656 23.625 22.391 1 98.19 423 LEU B C 1
ATOM 7856 O O . LEU B 1 423 ? -18.484 24.172 21.656 1 98.19 423 LEU B O 1
ATOM 7860 N N . VAL B 1 424 ? -17.719 23.734 23.719 1 97.44 424 VAL B N 1
ATOM 7861 C CA . VAL B 1 424 ? -18.922 24.219 24.391 1 97.44 424 VAL B CA 1
ATOM 7862 C C . VAL B 1 424 ? -18.75 25.688 24.75 1 97.44 424 VAL B C 1
ATOM 7864 O O . VAL B 1 424 ? -19.688 26.484 24.625 1 97.44 424 VAL B O 1
ATOM 7867 N N . ASN B 1 425 ? -17.5 26.078 25.156 1 97.31 425 ASN B N 1
ATOM 7868 C CA . ASN B 1 425 ? -17.312 27.422 25.688 1 97.31 425 ASN B CA 1
ATOM 7869 C C . ASN B 1 425 ? -16.641 28.344 24.672 1 97.31 425 ASN B C 1
ATOM 7871 O O . ASN B 1 425 ? -16.922 29.547 24.625 1 97.31 425 ASN B O 1
ATOM 7875 N N . GLU B 1 426 ? -15.781 27.797 23.844 1 97.25 426 GLU B N 1
ATOM 7876 C CA . GLU B 1 426 ? -15.016 28.609 22.922 1 97.25 426 GLU B CA 1
ATOM 7877 C C . GLU B 1 426 ? -15.602 28.562 21.516 1 97.25 426 GLU B C 1
ATOM 7879 O O . GLU B 1 426 ? -15.188 29.312 20.625 1 97.25 426 GLU B O 1
ATOM 7884 N N . ASP B 1 427 ? -16.531 27.625 21.25 1 96.44 427 ASP B N 1
ATOM 7885 C CA . ASP B 1 427 ? -17.25 27.453 19.984 1 96.44 427 ASP B CA 1
ATOM 7886 C C . ASP B 1 427 ? -16.297 27.109 18.859 1 96.44 427 ASP B C 1
ATOM 7888 O O . ASP B 1 427 ? -16.406 27.641 17.75 1 96.44 427 ASP B O 1
ATOM 7892 N N . VAL B 1 428 ? -15.281 26.328 19.172 1 98.25 428 VAL B N 1
ATOM 7893 C CA . VAL B 1 428 ? -14.375 25.781 18.172 1 98.25 428 VAL B CA 1
ATOM 7894 C C . VAL B 1 428 ? -15.141 24.891 17.203 1 98.25 428 VAL B C 1
ATOM 7896 O O . VAL B 1 428 ? -16.016 24.125 17.609 1 98.25 428 VAL B O 1
ATOM 7899 N N . SER B 1 429 ? -14.891 25.062 15.891 1 98.5 429 SER B N 1
ATOM 7900 C CA . SER B 1 429 ? -15.562 24.234 14.891 1 98.5 429 SER B CA 1
ATOM 7901 C C . SER B 1 429 ? -15.266 22.75 15.109 1 98.5 429 SER B C 1
ATOM 7903 O O . SER B 1 429 ? -14.148 22.375 15.461 1 98.5 429 SER B O 1
ATOM 7905 N N . PHE B 1 430 ? -16.266 21.938 14.844 1 98.31 430 PHE B N 1
ATOM 7906 C CA . PHE B 1 430 ? -16.219 20.5 15.133 1 98.31 430 PHE B CA 1
ATOM 7907 C C . PHE B 1 430 ? -16.016 19.703 13.852 1 98.31 430 PHE B C 1
ATOM 7909 O O . PHE B 1 430 ? -15.406 18.625 13.875 1 98.31 430 PHE B O 1
ATOM 7916 N N . ALA B 1 431 ? -16.5 20.188 12.742 1 98.69 431 ALA B N 1
ATOM 7917 C CA . ALA B 1 431 ? -16.406 19.5 11.461 1 98.69 431 ALA B CA 1
ATOM 7918 C C . ALA B 1 431 ? -16.047 20.469 10.344 1 98.69 431 ALA B C 1
ATOM 7920 O O . ALA B 1 431 ? -16.391 21.656 10.406 1 98.69 431 ALA B O 1
ATOM 7921 N N . GLU B 1 432 ? -15.32 19.953 9.43 1 98.69 432 GLU B N 1
ATOM 7922 C CA . GLU B 1 432 ? -15.094 20.672 8.18 1 98.69 432 GLU B CA 1
ATOM 7923 C C . GLU B 1 432 ? -15.766 19.953 7.004 1 98.69 432 GLU B C 1
ATOM 7925 O O . GLU B 1 432 ? -15.625 18.75 6.84 1 98.69 432 GLU B O 1
ATOM 7930 N N . ILE B 1 433 ? -16.562 20.625 6.262 1 98.62 433 ILE B N 1
ATOM 7931 C CA . ILE B 1 433 ? -17.078 20.172 4.98 1 98.62 433 ILE B CA 1
ATOM 7932 C C . ILE B 1 433 ? -16.359 20.891 3.842 1 98.62 433 ILE B C 1
ATOM 7934 O O . ILE B 1 433 ? -16.578 22.078 3.609 1 98.62 433 ILE B O 1
ATOM 7938 N N . PHE B 1 434 ? -15.484 20.156 3.209 1 98.38 434 PHE B N 1
ATOM 7939 C CA . PHE B 1 434 ? -14.688 20.656 2.096 1 98.38 434 PHE B CA 1
ATOM 7940 C C . PHE B 1 434 ? -15.461 20.562 0.787 1 98.38 434 PHE B C 1
ATOM 7942 O O . PHE B 1 434 ? -15.875 19.469 0.39 1 98.38 434 PHE B O 1
ATOM 7949 N N . ILE B 1 435 ? -15.633 21.672 0.116 1 97.81 435 ILE B N 1
ATOM 7950 C CA . ILE B 1 435 ? -16.562 21.797 -1.007 1 97.81 435 ILE B CA 1
ATOM 7951 C C . ILE B 1 435 ? -15.773 22 -2.301 1 97.81 435 ILE B C 1
ATOM 7953 O O . ILE B 1 435 ? -14.984 22.938 -2.412 1 97.81 435 ILE B O 1
ATOM 7957 N N . ASP B 1 436 ? -15.883 21.141 -3.201 1 97.12 436 ASP B N 1
ATOM 7958 C CA . ASP B 1 436 ? -15.32 21.281 -4.539 1 97.12 436 ASP B CA 1
ATOM 7959 C C . ASP B 1 436 ? -16.406 21.234 -5.605 1 97.12 436 ASP B C 1
ATOM 7961 O O . ASP B 1 436 ? -17.297 20.375 -5.562 1 97.12 436 ASP B O 1
ATOM 7965 N N . THR B 1 437 ? -16.125 22.234 -6.465 1 93.88 437 THR B N 1
ATOM 7966 C CA . THR B 1 437 ? -17.078 22.297 -7.566 1 93.88 437 THR B CA 1
ATOM 7967 C C . THR B 1 437 ? -16.375 22.031 -8.898 1 93.88 437 THR B C 1
ATOM 7969 O O . THR B 1 437 ? -15.156 21.906 -8.953 1 93.88 437 THR B O 1
ATOM 7972 N N . ALA B 1 438 ? -16.547 21.5 -9.82 1 89.5 438 ALA B N 1
ATOM 7973 C CA . ALA B 1 438 ? -16.031 21.25 -11.172 1 89.5 438 ALA B CA 1
ATOM 7974 C C . ALA B 1 438 ? -16.719 20.047 -11.797 1 89.5 438 ALA B C 1
ATOM 7976 O O . ALA B 1 438 ? -16.125 18.969 -11.898 1 89.5 438 ALA B O 1
ATOM 7977 N N . GLY B 1 439 ? -17.828 20.328 -12.195 1 90.38 439 GLY B N 1
ATOM 7978 C CA . GLY B 1 439 ? -18.594 19.297 -12.883 1 90.38 439 GLY B CA 1
ATOM 7979 C C . GLY B 1 439 ? -19.453 18.453 -11.945 1 90.38 439 GLY B C 1
ATOM 7980 O O . GLY B 1 439 ? -20.219 17.609 -12.391 1 90.38 439 GLY B O 1
ATOM 7981 N N . LYS B 1 440 ? -19.359 18.656 -10.695 1 96.44 440 LYS B N 1
ATOM 7982 C CA . LYS B 1 440 ? -20.109 18.016 -9.609 1 96.44 440 LYS B CA 1
ATOM 7983 C C . LYS B 1 440 ? -20.062 18.859 -8.344 1 96.44 440 LYS B C 1
ATOM 7985 O O . LYS B 1 440 ? -19.328 19.859 -8.273 1 96.44 440 LYS B O 1
ATOM 7990 N N . LEU B 1 441 ? -20.859 18.578 -7.449 1 98.06 441 LEU B N 1
ATOM 7991 C CA . LEU B 1 441 ? -20.688 19.062 -6.082 1 98.06 441 LEU B CA 1
ATOM 7992 C C . LEU B 1 441 ? -20.125 17.969 -5.18 1 98.06 441 LEU B C 1
ATOM 7994 O O . LEU B 1 441 ? -20.844 17.047 -4.777 1 98.06 441 LEU B O 1
ATOM 7998 N N . ASN B 1 442 ? -18.922 18.062 -4.938 1 98.19 442 ASN B N 1
ATOM 7999 C CA . ASN B 1 442 ? -18.234 17.094 -4.09 1 98.19 442 ASN B CA 1
ATOM 8000 C C . ASN B 1 442 ? -17.984 17.656 -2.695 1 98.19 442 ASN B C 1
ATOM 8002 O O . ASN B 1 442 ? -17.344 18.703 -2.551 1 98.19 442 ASN B O 1
ATOM 8006 N N . LEU B 1 443 ? -18.453 16.953 -1.697 1 98.56 443 LEU B N 1
ATOM 8007 C CA . LEU B 1 443 ? -18.25 17.328 -0.303 1 98.56 443 LEU B CA 1
ATOM 8008 C C . LEU B 1 443 ? -17.469 16.25 0.439 1 98.56 443 LEU B C 1
ATOM 8010 O O . LEU B 1 443 ? -18.031 15.211 0.806 1 98.56 443 LEU B O 1
ATOM 8014 N N . ASP B 1 444 ? -16.188 16.422 0.629 1 98.12 444 ASP B N 1
ATOM 8015 C CA . ASP B 1 444 ? -15.398 15.625 1.573 1 98.12 444 ASP B CA 1
ATOM 8016 C C . ASP B 1 444 ? -15.43 16.25 2.967 1 98.12 444 ASP B C 1
ATOM 8018 O O . ASP B 1 444 ? -15.266 17.469 3.117 1 98.12 444 ASP B O 1
ATOM 8022 N N . LEU B 1 445 ? -15.672 15.438 3.922 1 98.56 445 LEU B N 1
ATOM 8023 C CA . LEU B 1 445 ? -15.828 16.047 5.238 1 98.56 445 LEU B CA 1
ATOM 8024 C C . LEU B 1 445 ? -15.195 15.172 6.32 1 98.56 445 LEU B C 1
ATOM 8026 O O . LEU B 1 445 ? -15.094 13.953 6.164 1 98.56 445 LEU B O 1
ATOM 8030 N N . TRP B 1 446 ? -14.758 15.797 7.395 1 98.25 446 TRP B N 1
ATOM 8031 C CA . TRP B 1 446 ? -14.117 15.07 8.484 1 98.25 446 TRP B CA 1
ATOM 8032 C C . TRP B 1 446 ? -14.352 15.773 9.82 1 98.25 446 TRP B C 1
ATOM 8034 O O . TRP B 1 446 ? -14.602 16.984 9.859 1 98.25 446 TRP B O 1
ATOM 8044 N N . ASP B 1 447 ? -14.32 14.945 10.789 1 96.44 447 ASP B N 1
ATOM 8045 C CA . ASP B 1 447 ? -14.297 15.43 12.172 1 96.44 447 ASP B CA 1
ATOM 8046 C C . ASP B 1 447 ? -12.953 16.047 12.516 1 96.44 447 ASP B C 1
ATOM 8048 O O . ASP B 1 447 ? -11.906 15.414 12.359 1 96.44 447 ASP B O 1
ATOM 8052 N N . LEU B 1 448 ? -13.023 17.219 13.031 1 97.88 448 LEU B N 1
ATOM 8053 C CA . LEU B 1 448 ? -11.789 17.969 13.258 1 97.88 448 LEU B CA 1
ATOM 8054 C C . LEU B 1 448 ? -11.156 17.578 14.586 1 97.88 448 LEU B C 1
ATOM 8056 O O . LEU B 1 448 ? -9.945 17.734 14.773 1 97.88 448 LEU B O 1
ATOM 8060 N N . ILE B 1 449 ? -11.961 17.125 15.516 1 95.75 449 ILE B N 1
ATOM 8061 C CA . ILE B 1 449 ? -11.5 16.922 16.875 1 95.75 449 ILE B CA 1
ATOM 8062 C C . ILE B 1 449 ? -11.883 15.523 17.359 1 95.75 449 ILE B C 1
ATOM 8064 O O . ILE B 1 449 ? -12.773 15.367 18.203 1 95.75 449 ILE B O 1
ATOM 8068 N N . PRO B 1 450 ? -11.172 14.539 16.906 1 97.5 450 PRO B N 1
ATOM 8069 C CA . PRO B 1 450 ? -11.5 13.18 17.344 1 97.5 450 PRO B CA 1
ATOM 8070 C C . PRO B 1 450 ? -11.086 12.914 18.797 1 97.5 450 PRO B C 1
ATOM 8072 O O . PRO B 1 450 ? -10.039 13.391 19.234 1 97.5 450 PRO B O 1
ATOM 8075 N N . PHE B 1 451 ? -11.867 12.164 19.516 1 98.38 451 PHE B N 1
ATOM 8076 C CA . PHE B 1 451 ? -11.578 11.742 20.875 1 98.38 451 PHE B CA 1
ATOM 8077 C C . PHE B 1 451 ? -10.805 10.43 20.875 1 98.38 451 PHE B C 1
ATOM 8079 O O . PHE B 1 451 ? -10.148 10.086 21.859 1 98.38 451 PHE B O 1
ATOM 8086 N N . THR B 1 452 ? -10.867 9.672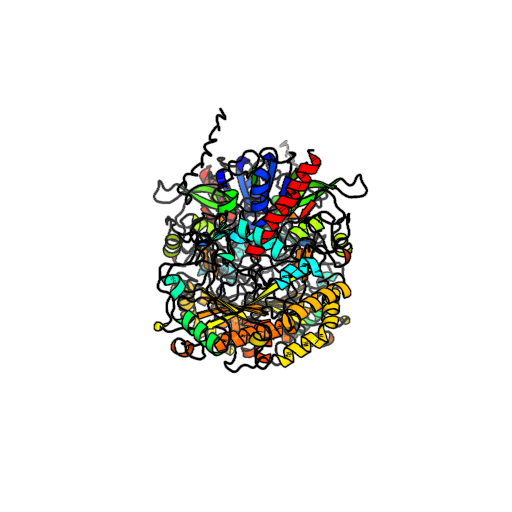 19.844 1 97.56 452 THR B N 1
ATOM 8087 C CA . THR B 1 452 ? -10.117 8.43 19.703 1 97.56 452 THR B CA 1
ATOM 8088 C C . THR B 1 452 ? -8.617 8.695 19.703 1 97.56 452 THR B C 1
ATOM 8090 O O . THR B 1 452 ? -8.164 9.711 19.172 1 97.56 452 THR B O 1
ATOM 8093 N N . ARG B 1 453 ? -7.832 7.891 20.422 1 98.5 453 ARG B N 1
ATOM 8094 C CA . ARG B 1 453 ? -6.375 7.859 20.359 1 98.5 453 ARG B CA 1
ATOM 8095 C C . ARG B 1 453 ? -5.871 6.473 19.969 1 98.5 453 ARG B C 1
ATOM 8097 O O . ARG B 1 453 ? -6.391 5.465 20.453 1 98.5 453 ARG B O 1
ATOM 8104 N N . GLY B 1 454 ? -4.926 6.457 19.062 1 98.62 454 GLY B N 1
ATOM 8105 C CA . GLY B 1 454 ? -4.262 5.215 18.703 1 98.62 454 GLY B CA 1
ATOM 8106 C C . GLY B 1 454 ? -2.77 5.238 18.953 1 98.62 454 GLY B C 1
ATOM 8107 O O . GLY B 1 454 ? -2.301 5.945 19.859 1 98.62 454 GLY B O 1
ATOM 8108 N N . TYR B 1 455 ? -2.035 4.359 18.188 1 98.88 455 TYR B N 1
ATOM 8109 C CA . TYR B 1 455 ? -0.596 4.289 18.406 1 98.88 455 TYR B CA 1
ATOM 8110 C C . TYR B 1 455 ? 0.129 3.822 17.156 1 98.88 455 TYR B C 1
ATOM 8112 O O . TYR B 1 455 ? -0.5 3.342 16.203 1 98.88 455 TYR B O 1
ATOM 8120 N N . VAL B 1 456 ? 1.396 4.074 17.141 1 98.81 456 VAL B N 1
ATOM 8121 C CA . VAL B 1 456 ? 2.377 3.5 16.219 1 98.81 456 VAL B CA 1
ATOM 8122 C C . VAL B 1 456 ? 3.479 2.799 17.016 1 98.81 456 VAL B C 1
ATOM 8124 O O . VAL B 1 456 ? 4.152 3.424 17.844 1 98.81 456 VAL B O 1
ATOM 8127 N N . HIS B 1 457 ? 3.658 1.492 16.766 1 98.94 457 HIS B N 1
ATOM 8128 C CA . HIS B 1 457 ? 4.699 0.758 17.484 1 98.94 457 HIS B CA 1
ATOM 8129 C C . HIS B 1 457 ? 5.434 -0.198 16.547 1 98.94 457 HIS B C 1
ATOM 8131 O O . HIS B 1 457 ? 4.816 -0.83 15.688 1 98.94 457 HIS B O 1
ATOM 8137 N N . ILE B 1 458 ? 6.723 -0.275 16.75 1 98.81 458 ILE B N 1
ATOM 8138 C CA . ILE B 1 458 ? 7.531 -1.219 15.992 1 98.81 458 ILE B CA 1
ATOM 8139 C C . ILE B 1 458 ? 7.152 -2.648 16.375 1 98.81 458 ILE B C 1
ATOM 8141 O O . ILE B 1 458 ? 6.742 -2.908 17.5 1 98.81 458 ILE B O 1
ATOM 8145 N N . LEU B 1 459 ? 7.293 -3.564 15.438 1 98.62 459 LEU B N 1
ATOM 8146 C CA . LEU B 1 459 ? 6.992 -4.977 15.656 1 98.62 459 LEU B CA 1
ATOM 8147 C C . LEU B 1 459 ? 8.203 -5.844 15.336 1 98.62 459 LEU B C 1
ATOM 8149 O O . LEU B 1 459 ? 8.094 -7.07 15.281 1 98.62 459 LEU B O 1
ATOM 8153 N N . ASP B 1 460 ? 9.352 -5.199 15.039 1 98.31 460 ASP B N 1
ATOM 8154 C CA . ASP B 1 460 ? 10.617 -5.859 14.75 1 98.31 460 ASP B CA 1
ATOM 8155 C C . ASP B 1 460 ? 11.805 -4.984 15.148 1 98.31 460 ASP B C 1
ATOM 8157 O O . ASP B 1 460 ? 11.688 -3.756 15.188 1 98.31 460 ASP B O 1
ATOM 8161 N N . SER B 1 461 ? 12.914 -5.582 15.445 1 98.31 461 SER B N 1
ATOM 8162 C CA . SER B 1 461 ? 14.086 -4.816 15.875 1 98.31 461 SER B CA 1
ATOM 8163 C C . SER B 1 461 ? 14.828 -4.234 14.68 1 98.31 461 SER B C 1
ATOM 8165 O O . SER B 1 461 ? 15.656 -3.34 14.836 1 98.31 461 SER B O 1
ATOM 8167 N N . ASP B 1 462 ? 14.57 -4.781 13.453 1 98.19 462 ASP B N 1
ATOM 8168 C CA . ASP B 1 462 ? 15.195 -4.266 12.242 1 98.19 462 ASP B CA 1
ATOM 8169 C C . ASP B 1 462 ? 14.391 -3.104 11.656 1 98.19 462 ASP B C 1
ATOM 8171 O O . ASP B 1 462 ? 13.305 -3.303 11.117 1 98.19 462 ASP B O 1
ATOM 8175 N N . PRO B 1 463 ? 14.945 -1.908 11.742 1 98.5 463 PRO B N 1
ATOM 8176 C CA . PRO B 1 463 ? 14.188 -0.769 11.227 1 98.5 463 PRO B CA 1
ATOM 8177 C C . PRO B 1 463 ? 13.961 -0.846 9.719 1 98.5 463 PRO B C 1
ATOM 8179 O O . PRO B 1 463 ? 13 -0.268 9.203 1 98.5 463 PRO B O 1
ATOM 8182 N N . TYR B 1 464 ? 14.727 -1.554 9 1 98.31 464 TYR B N 1
ATOM 8183 C CA . TYR B 1 464 ? 14.672 -1.544 7.539 1 98.31 464 TYR B CA 1
ATOM 8184 C C . TYR B 1 464 ? 13.664 -2.561 7.023 1 98.31 464 TYR B C 1
ATOM 8186 O O . TYR B 1 464 ? 13.273 -2.52 5.855 1 98.31 464 TYR B O 1
ATOM 8194 N N . LEU B 1 465 ? 13.172 -3.451 7.895 1 98.44 465 LEU B N 1
ATOM 8195 C CA . LEU B 1 465 ? 12.078 -4.352 7.543 1 98.44 465 LEU B CA 1
ATOM 8196 C C . LEU B 1 465 ? 10.758 -3.598 7.48 1 98.44 465 LEU B C 1
ATOM 8198 O O . LEU B 1 465 ? 9.797 -4.07 6.863 1 98.44 465 LEU B O 1
ATOM 8202 N N . ARG B 1 466 ? 10.695 -2.443 8.227 1 98.31 466 ARG B N 1
ATOM 8203 C CA . ARG B 1 466 ? 9.539 -1.551 8.258 1 98.31 466 ARG B CA 1
ATOM 8204 C C . ARG B 1 466 ? 8.289 -2.289 8.734 1 98.31 466 ARG B C 1
ATOM 8206 O O . ARG B 1 466 ? 7.211 -2.123 8.156 1 98.31 466 ARG B O 1
ATOM 8213 N N . ARG B 1 467 ? 8.477 -3.15 9.68 1 98.5 467 ARG B N 1
ATOM 8214 C CA . ARG B 1 467 ? 7.359 -3.854 10.297 1 98.5 467 ARG B CA 1
ATOM 8215 C C . ARG B 1 467 ? 6.883 -3.127 11.555 1 98.5 467 ARG B C 1
ATOM 8217 O O . ARG B 1 467 ? 7.605 -3.064 12.555 1 98.5 467 ARG B O 1
ATOM 8224 N N . PHE B 1 468 ? 5.664 -2.592 11.492 1 98.56 468 PHE B N 1
ATOM 8225 C CA . PHE B 1 468 ? 5.129 -1.837 12.617 1 98.56 468 PHE B CA 1
ATOM 8226 C C . PHE B 1 468 ? 3.604 -1.869 12.617 1 98.56 468 PHE B C 1
ATOM 8228 O O . PHE B 1 468 ? 2.988 -2.195 11.602 1 98.56 468 PHE B O 1
ATOM 8235 N N . ALA B 1 469 ? 3.033 -1.673 13.75 1 98.69 469 ALA B N 1
ATOM 8236 C CA . ALA B 1 469 ? 1.59 -1.513 13.906 1 98.69 469 ALA B CA 1
ATOM 8237 C C . ALA B 1 469 ? 1.188 -0.043 13.812 1 98.69 469 ALA B C 1
ATOM 8239 O O . ALA B 1 469 ? 1.652 0.785 14.594 1 98.69 469 ALA B O 1
ATOM 8240 N N . TYR B 1 470 ? 0.45 0.333 12.828 1 98.62 470 TYR B N 1
ATOM 8241 C CA . TYR B 1 470 ? -0.251 1.608 12.734 1 98.62 470 TYR B CA 1
ATOM 8242 C C . TYR B 1 470 ? -1.727 1.448 13.078 1 98.62 470 TYR B C 1
ATOM 8244 O O . TYR B 1 470 ? -2.508 0.943 12.266 1 98.62 470 TYR B O 1
ATOM 8252 N N . ASP B 1 471 ? -2.184 1.839 14.234 1 98.62 471 ASP B N 1
ATOM 8253 C CA . ASP B 1 471 ? -3.551 1.612 14.695 1 98.62 471 ASP B CA 1
ATOM 8254 C C . ASP B 1 471 ? -4.188 2.91 15.18 1 98.62 471 ASP B C 1
ATOM 8256 O O . ASP B 1 471 ? -4.164 3.207 16.375 1 98.62 471 ASP B O 1
ATOM 8260 N N . PRO B 1 472 ? -4.863 3.568 14.336 1 98.31 472 PRO B N 1
ATOM 8261 C CA . PRO B 1 472 ? -5.508 4.824 14.742 1 98.31 472 PRO B CA 1
ATOM 8262 C C . PRO B 1 472 ? -6.77 4.598 15.562 1 98.31 472 PRO B C 1
ATOM 8264 O O . PRO B 1 472 ? -7.281 5.535 16.188 1 98.31 472 PRO B O 1
ATOM 8267 N N . GLN B 1 473 ? -7.332 3.346 15.477 1 98.12 473 GLN B N 1
ATOM 8268 C CA . GLN B 1 473 ? -8.523 2.945 16.219 1 98.12 473 GLN B CA 1
ATOM 8269 C C . GLN B 1 473 ? -9.719 3.818 15.852 1 98.12 473 GLN B C 1
ATOM 8271 O O . GLN B 1 473 ? -10.484 4.227 16.734 1 98.12 473 GLN B O 1
ATOM 8276 N N . PHE B 1 474 ? -9.859 4.094 14.594 1 98.19 474 PHE B N 1
ATOM 8277 C CA . PHE B 1 474 ? -10.922 4.934 14.055 1 98.19 474 PHE B CA 1
ATOM 8278 C C . PHE B 1 474 ? -12.281 4.469 14.562 1 98.19 474 PHE B C 1
ATOM 8280 O O . PHE B 1 474 ? -12.586 3.277 14.539 1 98.19 474 PHE B O 1
ATOM 8287 N N . PHE B 1 475 ? -13.117 5.438 15.039 1 97.81 475 PHE B N 1
ATOM 8288 C CA . PHE B 1 475 ? -14.539 5.301 15.336 1 97.81 475 PHE B CA 1
ATOM 8289 C C . PHE B 1 475 ? -14.75 4.398 16.547 1 97.81 475 PHE B C 1
ATOM 8291 O O . PHE B 1 475 ? -15.859 3.904 16.766 1 97.81 475 PHE B O 1
ATOM 8298 N N . LEU B 1 476 ? -13.719 4.164 17.359 1 97.88 476 LEU B N 1
ATOM 8299 C CA . LEU B 1 476 ? -13.922 3.402 18.578 1 97.88 476 LEU B CA 1
ATOM 8300 C C . LEU B 1 476 ? -14.469 4.297 19.688 1 97.88 476 LEU B C 1
ATOM 8302 O O . LEU B 1 476 ? -14.805 3.814 20.781 1 97.88 476 LEU B O 1
ATOM 8306 N N . ASN B 1 477 ? -14.562 5.539 19.469 1 98.38 477 ASN B N 1
ATOM 8307 C CA . ASN B 1 477 ? -15.281 6.473 20.328 1 98.38 477 ASN B CA 1
ATOM 8308 C C . ASN B 1 477 ? -16.672 6.77 19.781 1 98.38 477 ASN B C 1
ATOM 8310 O O . ASN B 1 477 ? -16.828 7.094 18.609 1 98.38 477 ASN B O 1
ATOM 8314 N N . GLU B 1 478 ? -17.672 6.77 20.578 1 97.56 478 GLU B N 1
ATOM 8315 C CA . GLU B 1 478 ? -19.062 6.867 20.125 1 97.56 478 GLU B CA 1
ATOM 8316 C C . GLU B 1 478 ? -19.375 8.266 19.594 1 97.56 478 GLU B C 1
ATOM 8318 O O . GLU B 1 478 ? -20.172 8.414 18.672 1 97.56 478 GLU B O 1
ATOM 8323 N N . LEU B 1 479 ? -18.75 9.281 20.172 1 98.5 479 LEU B N 1
ATOM 8324 C CA . LEU B 1 479 ? -19.016 10.633 19.672 1 98.5 479 LEU B CA 1
ATOM 8325 C C 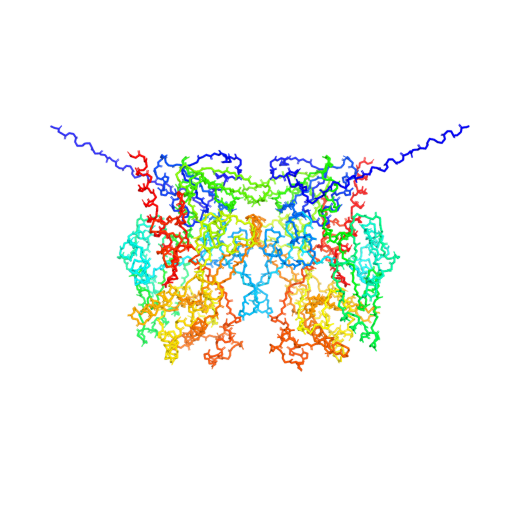. LEU B 1 479 ? -18.344 10.859 18.312 1 98.5 479 LEU B C 1
ATOM 8327 O O . LEU B 1 479 ? -18.891 11.57 17.469 1 98.5 479 LEU B O 1
ATOM 8331 N N . ASP B 1 480 ? -17.203 10.258 18.141 1 98.56 480 ASP B N 1
ATOM 8332 C CA . ASP B 1 480 ? -16.516 10.391 16.859 1 98.56 480 ASP B CA 1
ATOM 8333 C C . ASP B 1 480 ? -17.375 9.852 15.711 1 98.56 480 ASP B C 1
ATOM 8335 O O . ASP B 1 480 ? -17.5 10.5 14.672 1 98.56 480 ASP B O 1
ATOM 8339 N N . VAL B 1 481 ? -17.922 8.688 15.891 1 98.38 481 VAL B N 1
ATOM 8340 C CA . VAL B 1 481 ? -18.719 8.078 14.828 1 98.38 481 VAL B CA 1
ATOM 8341 C C . VAL B 1 481 ? -20.031 8.852 14.656 1 98.38 481 VAL B C 1
ATOM 8343 O O . VAL B 1 481 ? -20.469 9.094 13.531 1 98.38 481 VAL B O 1
ATOM 8346 N N . LEU B 1 482 ? -20.641 9.242 15.781 1 98.62 482 LEU B N 1
ATOM 8347 C CA . LEU B 1 482 ? -21.875 10.031 15.727 1 98.62 482 LEU B CA 1
ATOM 8348 C C . LEU B 1 482 ? -21.625 11.359 15.023 1 98.62 482 LEU B C 1
ATOM 8350 O O . LEU B 1 482 ? -22.469 11.805 14.227 1 98.62 482 LEU B O 1
ATOM 8354 N N . GLY B 1 483 ? -20.547 11.992 15.375 1 98.75 483 GLY B N 1
ATOM 8355 C CA . GLY B 1 483 ? -20.203 13.266 14.773 1 98.75 483 GLY B CA 1
ATOM 8356 C C . GLY B 1 483 ? -19.953 13.164 13.273 1 98.75 483 GLY B C 1
ATOM 8357 O O . GLY B 1 483 ? -20.406 14.023 12.508 1 98.75 483 GLY B O 1
ATOM 8358 N N . GLN B 1 484 ? -19.219 12.109 12.852 1 98.81 484 GLN B N 1
ATOM 8359 C CA . GLN B 1 484 ? -19 11.898 11.43 1 98.81 484 GLN B CA 1
ATOM 8360 C C . GLN B 1 484 ? -20.312 11.688 10.688 1 98.81 484 GLN B C 1
ATOM 8362 O O . GLN B 1 484 ? -20.516 12.211 9.586 1 98.81 484 GLN B O 1
ATOM 8367 N N . ALA B 1 485 ? -21.156 10.906 11.281 1 98.81 485 ALA B N 1
ATOM 8368 C CA . ALA B 1 485 ? -22.484 10.672 10.719 1 98.81 485 ALA B CA 1
ATOM 8369 C C . ALA B 1 485 ? -23.266 11.977 10.594 1 98.81 485 ALA B C 1
ATOM 8371 O O . ALA B 1 485 ? -23.844 12.258 9.547 1 98.81 485 ALA B O 1
ATOM 8372 N N . ALA B 1 486 ? -23.25 12.758 11.633 1 98.88 486 ALA B N 1
ATOM 8373 C CA . ALA B 1 486 ? -24 14.016 11.648 1 98.88 486 ALA B CA 1
ATOM 8374 C C . ALA B 1 486 ? -23.453 14.977 10.594 1 98.88 486 ALA B C 1
ATOM 8376 O O . ALA B 1 486 ? -24.234 15.641 9.906 1 98.88 486 ALA B O 1
ATOM 8377 N N . ALA B 1 487 ? -22.172 15.07 10.508 1 98.81 487 ALA B N 1
ATOM 8378 C CA . ALA B 1 487 ? -21.562 15.93 9.492 1 98.81 487 ALA B CA 1
ATOM 8379 C C . ALA B 1 487 ? -21.922 15.469 8.086 1 98.81 487 ALA B C 1
ATOM 8381 O O . ALA B 1 487 ? -22.156 16.281 7.195 1 98.81 487 ALA B O 1
ATOM 8382 N N . SER B 1 488 ? -21.953 14.148 7.883 1 98.81 488 SER B N 1
ATOM 8383 C CA . SER B 1 488 ? -22.328 13.594 6.59 1 98.81 488 SER B CA 1
ATOM 8384 C C . SER B 1 488 ? -23.781 13.914 6.258 1 98.81 488 SER B C 1
ATOM 8386 O O . SER B 1 488 ? -24.109 14.281 5.121 1 98.81 488 SER B O 1
ATOM 8388 N N . LYS B 1 489 ? -24.594 13.781 7.227 1 98.62 489 LYS B N 1
ATOM 8389 C CA . LYS B 1 489 ? -26 14.133 7.051 1 98.62 489 LYS B CA 1
ATOM 8390 C C . LYS B 1 489 ? -26.172 15.617 6.73 1 98.62 489 LYS B C 1
ATOM 8392 O O . LYS B 1 489 ? -26.953 15.984 5.863 1 98.62 489 LYS B O 1
ATOM 8397 N N . LEU B 1 490 ? -25.469 16.438 7.453 1 98.31 490 LEU B N 1
ATOM 8398 C CA . LEU B 1 490 ? -25.469 17.875 7.203 1 98.31 490 LEU B CA 1
ATOM 8399 C C . LEU B 1 490 ? -25.031 18.188 5.773 1 98.31 490 LEU B C 1
ATOM 8401 O O . LEU B 1 490 ? -25.641 19.031 5.102 1 98.31 490 LEU B O 1
ATOM 8405 N N . ALA B 1 491 ? -24 17.5 5.281 1 98.56 491 ALA B N 1
ATOM 8406 C CA . ALA B 1 491 ? -23.516 17.688 3.918 1 98.56 491 ALA B CA 1
ATOM 8407 C C . ALA B 1 491 ? -24.594 17.359 2.895 1 98.56 491 ALA B C 1
ATOM 8409 O O . ALA B 1 491 ? -24.781 18.094 1.922 1 98.56 491 ALA B O 1
ATOM 8410 N N . ARG B 1 492 ? -25.297 16.203 3.117 1 97.94 492 ARG B N 1
ATOM 8411 C CA . ARG B 1 492 ? -26.406 15.883 2.244 1 97.94 492 ARG B CA 1
ATOM 8412 C C . ARG B 1 492 ? -27.453 17 2.248 1 97.94 492 ARG B C 1
ATOM 8414 O O . ARG B 1 492 ? -27.953 17.391 1.19 1 97.94 492 ARG B O 1
ATOM 8421 N N . GLU B 1 493 ? -27.734 17.516 3.369 1 96.38 493 GLU B N 1
ATOM 8422 C CA . GLU B 1 493 ? -28.766 18.547 3.512 1 96.38 493 GLU B CA 1
ATOM 8423 C C . GLU B 1 493 ? -28.375 19.828 2.783 1 96.38 493 GLU B C 1
ATOM 8425 O O . GLU B 1 493 ? -29.188 20.391 2.045 1 96.38 493 GLU B O 1
ATOM 8430 N N . ILE B 1 494 ? -27.172 20.281 2.934 1 96.12 494 ILE B N 1
ATOM 8431 C CA . ILE B 1 494 ? -26.797 21.578 2.375 1 96.12 494 ILE B CA 1
ATOM 8432 C C . ILE B 1 494 ? -26.641 21.453 0.859 1 96.12 494 ILE B C 1
ATOM 8434 O O . ILE B 1 494 ? -26.656 22.469 0.149 1 96.12 494 ILE B O 1
ATOM 8438 N N . SER B 1 495 ? -26.516 20.234 0.344 1 95.88 495 SER B N 1
ATOM 8439 C CA . SER B 1 495 ? -26.344 20 -1.088 1 95.88 495 SER B CA 1
ATOM 8440 C C . SER B 1 495 ? -27.641 20.234 -1.843 1 95.88 495 SER B C 1
ATOM 8442 O O . SER B 1 495 ? -27.641 20.453 -3.055 1 95.88 495 SER B O 1
ATOM 8444 N N . ASN B 1 496 ? -28.734 20.141 -1.111 1 94.88 496 ASN B N 1
ATOM 8445 C CA . ASN B 1 496 ? -30.031 20.172 -1.788 1 94.88 496 ASN B CA 1
ATOM 8446 C C . ASN B 1 496 ? -31.062 20.953 -0.988 1 94.88 496 ASN B C 1
ATOM 8448 O O . ASN B 1 496 ? -32.156 20.469 -0.75 1 94.88 496 ASN B O 1
ATOM 8452 N N . THR B 1 497 ? -30.719 22.031 -0.499 1 94.44 497 THR B N 1
ATOM 8453 C CA . THR B 1 497 ? -31.641 22.906 0.222 1 94.44 497 THR B CA 1
ATOM 8454 C C . THR B 1 497 ? -31.531 24.344 -0.302 1 94.44 497 THR B C 1
ATOM 8456 O O . THR B 1 497 ? -30.469 24.766 -0.761 1 94.44 497 THR B O 1
ATOM 8459 N N . GLY B 1 498 ? -32.656 25.094 -0.213 1 95.12 498 GLY B N 1
ATOM 8460 C CA . GLY B 1 498 ? -32.656 26.484 -0.646 1 95.12 498 GLY B CA 1
ATOM 8461 C C . GLY B 1 498 ? -32.25 26.656 -2.102 1 95.12 498 GLY B C 1
ATOM 8462 O O . GLY B 1 498 ? -32.781 25.969 -2.977 1 95.12 498 GLY B O 1
ATOM 8463 N N . GLU B 1 499 ? -31.312 27.578 -2.334 1 95.25 499 GLU B N 1
ATOM 8464 C CA . GLU B 1 499 ? -30.891 27.891 -3.693 1 95.25 499 GLU B CA 1
ATOM 8465 C C . GLU B 1 499 ? -30.156 26.719 -4.332 1 95.25 499 GLU B C 1
ATOM 8467 O O . GLU B 1 499 ? -30.047 26.625 -5.559 1 95.25 499 GLU B O 1
ATOM 8472 N N . MET B 1 500 ? -29.688 25.875 -3.531 1 97.19 500 MET B N 1
ATOM 8473 C CA . MET B 1 500 ? -28.891 24.766 -4.055 1 97.19 500 MET B CA 1
ATOM 8474 C C . MET B 1 500 ? -29.781 23.781 -4.824 1 97.19 500 MET B C 1
ATOM 8476 O O . MET B 1 500 ? -29.281 23.031 -5.672 1 97.19 500 MET B O 1
ATOM 8480 N N . THR B 1 501 ? -31.047 23.781 -4.625 1 97 501 THR B N 1
ATOM 8481 C CA . THR B 1 501 ? -31.984 22.859 -5.27 1 97 501 THR B CA 1
ATOM 8482 C C . THR B 1 501 ? -31.969 23.047 -6.785 1 97 501 THR B C 1
ATOM 8484 O O . THR B 1 501 ? -32.188 22.094 -7.531 1 97 501 THR B O 1
ATOM 8487 N N . GLN B 1 502 ? -31.719 24.234 -7.223 1 96.69 502 GLN B N 1
ATOM 8488 C CA . GLN B 1 502 ? -31.781 24.531 -8.648 1 96.69 502 GLN B CA 1
ATOM 8489 C C . GLN B 1 502 ? -30.656 23.828 -9.414 1 96.69 502 GLN B C 1
ATOM 8491 O O . GLN B 1 502 ? -30.75 23.641 -10.625 1 96.69 502 GLN B O 1
ATOM 8496 N N . TYR B 1 503 ? -29.578 23.484 -8.664 1 97.69 503 TYR B N 1
ATOM 8497 C CA . TYR B 1 503 ? -28.422 22.875 -9.328 1 97.69 503 TYR B CA 1
ATOM 8498 C C . TYR B 1 503 ? -28.469 21.359 -9.195 1 97.69 503 TYR B C 1
ATOM 8500 O O . TYR B 1 503 ? -27.781 20.641 -9.93 1 97.69 503 TYR B O 1
ATOM 8508 N N . PHE B 1 504 ? -29.172 20.844 -8.227 1 97.19 504 PHE B N 1
ATOM 8509 C CA . PHE B 1 504 ? -29.125 19.453 -7.797 1 97.19 504 PHE B CA 1
ATOM 8510 C C . PHE B 1 504 ? -29.734 18.531 -8.852 1 97.19 504 PHE B C 1
ATOM 8512 O O . PHE B 1 504 ? -30.891 18.734 -9.273 1 97.19 504 PHE B O 1
ATOM 8519 N N . ASN B 1 505 ? -28.953 17.562 -9.273 1 97.19 505 ASN B N 1
ATOM 8520 C CA . ASN B 1 505 ? -29.422 16.562 -10.242 1 97.19 505 ASN B CA 1
ATOM 8521 C C . ASN B 1 505 ? -29.203 15.148 -9.742 1 97.19 505 ASN B C 1
ATOM 8523 O O . ASN B 1 505 ? -28.578 14.328 -10.43 1 97.19 505 ASN B O 1
ATOM 8527 N N . GLY B 1 506 ? -29.531 14.914 -8.469 1 96.44 506 GLY B N 1
ATOM 8528 C CA . GLY B 1 506 ? -29.422 13.594 -7.859 1 96.44 506 GLY B CA 1
ATOM 8529 C C . GLY B 1 506 ? -28.156 13.422 -7.043 1 96.44 506 GLY B C 1
ATOM 8530 O O . GLY B 1 506 ? -27.172 14.141 -7.25 1 96.44 506 GLY B O 1
ATOM 8531 N N . GLU B 1 507 ? -28.25 12.508 -6.074 1 97.25 507 GLU B N 1
ATOM 8532 C CA . GLU B 1 507 ? -27.109 12.188 -5.223 1 97.25 507 GLU B CA 1
ATOM 8533 C C . GLU B 1 507 ? -26.312 11.008 -5.777 1 97.25 507 GLU B C 1
ATOM 8535 O O . GLU B 1 507 ? -26.891 9.961 -6.082 1 97.25 507 GLU B O 1
ATOM 8540 N N . ALA B 1 508 ? -25 11.188 -5.992 1 96.31 508 ALA B N 1
ATOM 8541 C CA . ALA B 1 508 ? -24.125 10.125 -6.492 1 96.31 508 ALA B CA 1
ATOM 8542 C C . ALA B 1 508 ? -23.547 9.312 -5.34 1 96.31 508 ALA B C 1
ATOM 8544 O O . ALA B 1 508 ? -23.375 8.094 -5.457 1 96.31 508 ALA B O 1
ATOM 8545 N N . ILE B 1 509 ? -23.172 9.898 -4.234 1 96.25 509 ILE B N 1
ATOM 8546 C CA . ILE B 1 509 ? -22.641 9.273 -3.025 1 96.25 509 ILE B CA 1
ATOM 8547 C C . ILE B 1 509 ? -23.344 9.859 -1.8 1 96.25 509 ILE B C 1
ATOM 8549 O O . ILE B 1 509 ? -23.359 11.078 -1.613 1 96.25 509 ILE B O 1
ATOM 8553 N N . PRO B 1 510 ? -23.922 9.086 -1.045 1 96 510 PRO B N 1
ATOM 8554 C CA . PRO B 1 510 ? -24 7.625 -1.105 1 96 510 PRO B CA 1
ATOM 8555 C C . PRO B 1 510 ? -25 7.137 -2.158 1 96 510 PRO B C 1
ATOM 8557 O O . PRO B 1 510 ? -25.016 5.949 -2.49 1 96 510 PRO B O 1
ATOM 8560 N N . GLY B 1 511 ? -25.812 8.102 -2.613 1 94.81 511 GLY B N 1
ATOM 8561 C CA . GLY B 1 511 ? -26.828 7.695 -3.57 1 94.81 511 GLY B CA 1
ATOM 8562 C C . GLY B 1 511 ? -27.828 6.703 -2.996 1 94.81 511 GLY B C 1
ATOM 8563 O O . GLY B 1 511 ? -28.344 6.906 -1.898 1 94.81 511 GLY B O 1
ATOM 8564 N N . ASN B 1 512 ? -28.047 5.598 -3.775 1 91.56 512 ASN B N 1
ATOM 8565 C CA . ASN B 1 512 ? -29.047 4.613 -3.381 1 91.56 512 ASN B CA 1
ATOM 8566 C C . ASN B 1 512 ? -28.516 3.668 -2.311 1 91.56 512 ASN B C 1
ATOM 8568 O O . ASN B 1 512 ? -29.266 2.842 -1.779 1 91.56 512 ASN B O 1
ATOM 8572 N N . ASN B 1 513 ? -27.281 3.824 -1.948 1 89.5 513 ASN B N 1
ATOM 8573 C CA . ASN B 1 513 ? -26.703 2.971 -0.916 1 89.5 513 ASN B CA 1
ATOM 8574 C C . ASN B 1 513 ? -27.188 3.371 0.476 1 89.5 513 ASN B C 1
ATOM 8576 O O . ASN B 1 513 ? -27.016 2.619 1.437 1 89.5 513 ASN B O 1
ATOM 8580 N N . LEU B 1 514 ? -27.797 4.527 0.599 1 95.5 514 LEU B N 1
ATOM 8581 C CA . LEU B 1 514 ? -28.406 5.008 1.83 1 95.5 514 LEU B CA 1
ATOM 8582 C C . LEU B 1 514 ? -29.688 5.793 1.529 1 95.5 514 LEU B C 1
ATOM 8584 O O . LEU B 1 514 ? -29.672 6.711 0.706 1 95.5 514 LEU B O 1
ATOM 8588 N N . ALA B 1 515 ? -30.734 5.422 2.189 1 96.69 515 ALA B N 1
ATOM 8589 C CA . ALA B 1 515 ? -32 6.105 1.949 1 96.69 515 ALA B CA 1
ATOM 8590 C C . ALA B 1 515 ? -31.859 7.613 2.131 1 96.69 515 ALA B C 1
ATOM 8592 O O . ALA B 1 515 ? -31.156 8.07 3.035 1 96.69 515 ALA B O 1
ATOM 8593 N N . TYR B 1 516 ? -32.469 8.375 1.303 1 95.12 516 TYR B N 1
ATOM 8594 C CA . TYR B 1 516 ? -32.312 9.82 1.35 1 95.12 516 TYR B CA 1
ATOM 8595 C C . TYR B 1 516 ? -32.781 10.383 2.684 1 95.12 516 TYR B C 1
ATOM 8597 O O . TYR B 1 516 ? -32.25 11.367 3.182 1 95.12 516 TYR B O 1
ATOM 8605 N N . ASN B 1 517 ? -33.875 9.703 3.283 1 96.19 517 ASN B N 1
ATOM 8606 C CA . ASN B 1 517 ? -34.406 10.133 4.57 1 96.19 517 ASN B CA 1
ATOM 8607 C C . ASN B 1 517 ? -33.781 9.344 5.723 1 96.19 517 ASN B C 1
ATOM 8609 O O . ASN B 1 517 ? -34.406 9.18 6.773 1 96.19 517 ASN B O 1
ATOM 8613 N N . ALA B 1 518 ? -32.594 8.812 5.504 1 97.69 518 ALA B N 1
ATOM 8614 C CA . ALA B 1 518 ? -31.922 8.016 6.516 1 97.69 518 ALA B CA 1
ATOM 8615 C C . ALA B 1 518 ? -31.797 8.789 7.828 1 97.69 518 ALA B C 1
ATOM 8617 O O . ALA B 1 518 ? -31.547 10 7.816 1 97.69 518 ALA B O 1
ATOM 8618 N N . THR B 1 519 ? -32 8.102 8.953 1 98.06 519 THR B N 1
ATOM 8619 C CA . THR B 1 519 ? -31.828 8.672 10.281 1 98.06 519 THR B CA 1
ATOM 8620 C C . THR B 1 519 ? -30.344 8.828 10.602 1 98.06 519 THR B C 1
ATOM 8622 O O . THR B 1 519 ? -29.484 8.32 9.867 1 98.06 519 THR B O 1
ATOM 8625 N N . LEU B 1 520 ? -30.094 9.562 11.672 1 98.38 520 LEU B N 1
ATOM 8626 C CA . LEU B 1 520 ? -28.703 9.703 12.094 1 98.38 520 LEU B CA 1
ATOM 8627 C C . LEU B 1 520 ? -28.094 8.344 12.422 1 98.38 520 LEU B C 1
ATOM 8629 O O . LEU B 1 520 ? -26.922 8.094 12.133 1 98.38 520 LEU B O 1
ATOM 8633 N N . ASP B 1 521 ? -28.891 7.457 12.961 1 98.25 521 ASP B N 1
ATOM 8634 C CA . ASP B 1 521 ? -28.391 6.125 13.305 1 98.25 521 ASP B CA 1
ATOM 8635 C C . ASP B 1 521 ? -28.094 5.312 12.047 1 98.25 521 ASP B C 1
ATOM 8637 O O . ASP B 1 521 ? -27.156 4.512 12.031 1 98.25 521 ASP B O 1
ATOM 8641 N N . ASP B 1 522 ? -28.891 5.523 11.023 1 97.69 522 ASP B N 1
ATOM 8642 C CA . ASP B 1 522 ? -28.594 4.906 9.734 1 97.69 522 ASP B CA 1
ATOM 8643 C C . ASP B 1 522 ? -27.25 5.406 9.188 1 97.69 522 ASP B C 1
ATOM 8645 O O . ASP B 1 522 ? -26.469 4.629 8.641 1 97.69 522 ASP B O 1
ATOM 8649 N N . TRP B 1 523 ? -27.047 6.664 9.359 1 98.44 523 TRP B N 1
ATOM 8650 C CA . TRP B 1 523 ? -25.781 7.258 8.93 1 98.44 523 TRP B CA 1
ATOM 8651 C C . TRP B 1 523 ? -24.609 6.691 9.727 1 98.44 523 TRP B C 1
ATOM 8653 O O . TRP B 1 523 ? -23.516 6.512 9.188 1 98.44 523 TRP B O 1
ATOM 8663 N N . VAL B 1 524 ? -24.812 6.453 11.008 1 98.31 524 VAL B N 1
ATOM 8664 C CA . VAL B 1 524 ? -23.766 5.867 11.844 1 98.31 524 VAL B CA 1
ATOM 8665 C C . VAL B 1 524 ? -23.328 4.527 11.266 1 98.31 524 VAL B C 1
ATOM 8667 O O . VAL B 1 524 ? -22.141 4.27 11.117 1 98.31 524 VAL B O 1
ATOM 8670 N N . ASP B 1 525 ? -24.25 3.709 10.852 1 95.31 525 ASP B N 1
ATOM 8671 C CA . ASP B 1 525 ? -23.922 2.408 10.273 1 95.31 525 ASP B CA 1
ATOM 8672 C C . ASP B 1 525 ? -23.234 2.562 8.93 1 95.31 525 ASP B C 1
ATOM 8674 O O . ASP B 1 525 ? -22.297 1.807 8.609 1 95.31 525 ASP B O 1
ATOM 8678 N N . HIS B 1 526 ? -23.641 3.539 8.227 1 95.94 526 HIS B N 1
ATOM 8679 C CA . HIS B 1 526 ? -23.078 3.783 6.902 1 95.94 526 HIS B CA 1
ATOM 8680 C C . HIS B 1 526 ? -21.625 4.223 6.996 1 95.94 526 HIS B C 1
ATOM 8682 O O . HIS B 1 526 ? -20.766 3.697 6.289 1 95.94 526 HIS B O 1
ATOM 8688 N N . VAL B 1 527 ? -21.281 5.133 7.898 1 97.5 527 VAL B N 1
ATOM 8689 C CA . VAL B 1 527 ? -19.953 5.742 7.922 1 97.5 527 VAL B CA 1
ATOM 8690 C C . VAL B 1 527 ? -18.938 4.738 8.461 1 97.5 527 VAL B C 1
ATOM 8692 O O . VAL B 1 527 ? -17.766 4.773 8.086 1 97.5 527 VAL B O 1
ATOM 8695 N N . LYS B 1 528 ? -19.375 3.76 9.266 1 95.75 528 LYS B N 1
ATOM 8696 C CA . LYS B 1 528 ? -18.469 2.742 9.805 1 95.75 528 LYS B CA 1
ATOM 8697 C C . LYS B 1 528 ? -17.859 1.902 8.68 1 95.75 528 LYS B C 1
ATOM 8699 O O . LYS B 1 528 ? -16.734 1.412 8.812 1 95.75 528 LYS B O 1
ATOM 8704 N N . GLN B 1 529 ? -18.594 1.855 7.57 1 92.31 529 GLN B N 1
ATOM 8705 C CA . GLN B 1 529 ? -18.172 0.989 6.477 1 92.31 529 GLN B CA 1
ATOM 8706 C C . GLN B 1 529 ? -17.609 1.804 5.316 1 92.31 529 GLN B C 1
ATOM 8708 O O . GLN B 1 529 ? -17 1.251 4.402 1 92.31 529 GLN B O 1
ATOM 8713 N N . ASN B 1 530 ? -17.859 3.139 5.375 1 94.25 530 ASN B N 1
ATOM 8714 C CA . ASN B 1 530 ? -17.5 3.98 4.234 1 94.25 530 ASN B CA 1
ATOM 8715 C C . ASN B 1 530 ? -16.719 5.215 4.664 1 94.25 530 ASN B C 1
ATOM 8717 O O . ASN B 1 530 ? -17.266 6.316 4.73 1 94.25 530 ASN B O 1
ATOM 8721 N N . PHE B 1 531 ? -15.469 5.039 4.926 1 96.38 531 PHE B N 1
ATOM 8722 C CA . PHE B 1 531 ? -14.594 6.145 5.297 1 96.38 531 PHE B CA 1
ATOM 8723 C C . PHE B 1 531 ? -13.156 5.863 4.879 1 96.38 531 PHE B C 1
ATOM 8725 O O . PHE B 1 531 ? -12.828 4.75 4.461 1 96.38 531 PHE B O 1
ATOM 8732 N N . ARG B 1 532 ? -12.336 6.848 4.902 1 96.31 532 ARG B N 1
ATOM 8733 C CA . ARG B 1 532 ? -10.891 6.734 4.809 1 96.31 532 ARG B CA 1
ATOM 8734 C C . ARG B 1 532 ? -10.203 7.645 5.824 1 96.31 532 ARG B C 1
ATOM 8736 O O . ARG B 1 532 ? -10.844 8.516 6.414 1 96.31 532 ARG B O 1
ATOM 8743 N N . ALA B 1 533 ? -8.945 7.465 6.055 1 96.88 533 ALA B N 1
ATOM 8744 C CA . ALA B 1 533 ? -8.148 8.398 6.84 1 96.88 533 ALA B CA 1
ATOM 8745 C C . ALA B 1 533 ? -8.086 9.766 6.168 1 96.88 533 ALA B C 1
ATOM 8747 O O . ALA B 1 533 ? -8.172 9.867 4.941 1 96.88 533 ALA B O 1
ATOM 8748 N N . ASN B 1 534 ? -7.91 10.75 6.914 1 97.62 534 ASN B N 1
ATOM 8749 C CA . ASN B 1 534 ? -7.785 12.102 6.375 1 97.62 534 ASN B CA 1
ATOM 8750 C C . ASN B 1 534 ? -6.324 12.484 6.156 1 97.62 534 ASN B C 1
ATOM 8752 O O . ASN B 1 534 ? -6.035 13.547 5.594 1 97.62 534 ASN B O 1
ATOM 8756 N N . TYR B 1 535 ? -5.363 11.727 6.727 1 97.12 535 TYR B N 1
ATOM 8757 C CA . TYR B 1 535 ? -3.93 11.859 6.492 1 97.12 535 TYR B CA 1
ATOM 8758 C C . TYR B 1 535 ? -3.357 13.047 7.25 1 97.12 535 TYR B C 1
ATOM 8760 O O . TYR B 1 535 ? -2.488 13.758 6.738 1 97.12 535 TYR B O 1
ATOM 8768 N N . HIS B 1 536 ? -3.936 13.367 8.445 1 96.94 536 HIS B N 1
ATOM 8769 C CA . HIS B 1 536 ? -3.461 14.445 9.297 1 96.94 536 HIS B CA 1
ATOM 8770 C C . HIS B 1 536 ? -2.916 13.906 10.617 1 96.94 536 HIS B C 1
ATOM 8772 O O . HIS B 1 536 ? -3.172 14.477 11.68 1 96.94 536 HIS B O 1
ATOM 8778 N N . GLY B 1 537 ? -2.199 12.844 10.586 1 97.44 537 GLY B N 1
ATOM 8779 C CA . GLY B 1 537 ? -1.723 12.227 11.805 1 97.44 537 GLY B CA 1
ATOM 8780 C C . GLY B 1 537 ? -0.842 13.141 12.641 1 97.44 537 GLY B C 1
ATOM 8781 O O . GLY B 1 537 ? 0.038 13.82 12.102 1 97.44 537 GLY B O 1
ATOM 8782 N N . VAL B 1 538 ? -1.087 13.211 14.008 1 98.44 538 VAL B N 1
ATOM 8783 C CA . VAL B 1 538 ? -0.284 13.984 14.945 1 98.44 538 VAL B CA 1
ATOM 8784 C C . VAL B 1 538 ? -0.194 13.25 16.281 1 98.44 538 VAL B C 1
ATOM 8786 O O . VAL B 1 538 ? -0.884 12.25 16.5 1 98.44 538 VAL B O 1
ATOM 8789 N N . GLY B 1 539 ? 0.672 13.656 17.109 1 98.62 539 GLY B N 1
ATOM 8790 C CA . GLY B 1 539 ? 0.581 13.383 18.547 1 98.62 539 GLY B CA 1
ATOM 8791 C C . GLY B 1 539 ? 1.482 12.242 18.984 1 98.62 539 GLY B C 1
ATOM 8792 O O . GLY B 1 539 ? 1.627 11.992 20.188 1 98.62 539 GLY B O 1
ATOM 8793 N N . THR B 1 540 ? 2.229 11.562 18.109 1 98.88 540 THR B N 1
ATOM 8794 C CA . THR B 1 540 ? 2.918 10.32 18.438 1 98.88 540 THR B CA 1
ATOM 8795 C C . THR B 1 540 ? 4.25 10.609 19.125 1 98.88 540 THR B C 1
ATOM 8797 O O . THR B 1 540 ? 4.895 9.703 19.641 1 98.88 540 THR B O 1
ATOM 8800 N N . CYS B 1 541 ? 4.688 11.875 19.109 1 98.88 541 CYS B N 1
ATOM 8801 C CA . CYS B 1 541 ? 5.805 12.398 19.891 1 98.88 541 CYS B CA 1
ATOM 8802 C C . CYS B 1 541 ? 5.441 13.727 20.547 1 98.88 541 CYS B C 1
ATOM 8804 O O . CYS B 1 541 ? 6.199 14.695 20.453 1 98.88 541 CYS B O 1
ATOM 8806 N N . SER B 1 542 ? 4.516 13.766 21.359 1 98.69 542 SER B N 1
ATOM 8807 C CA . SER B 1 542 ? 3.748 14.922 21.797 1 98.69 542 SER B CA 1
ATOM 8808 C C . SER B 1 542 ? 4.637 15.93 22.516 1 98.69 542 SER B C 1
ATOM 8810 O O . SER B 1 542 ? 5.434 15.555 23.391 1 98.69 542 SER B O 1
ATOM 8812 N N . MET B 1 543 ? 4.461 17.141 22.156 1 98.62 543 MET B N 1
ATOM 8813 C CA . MET B 1 543 ? 5.02 18.266 22.891 1 98.62 543 MET B CA 1
ATOM 8814 C C . MET B 1 543 ? 4.082 18.719 24.016 1 98.62 543 MET B C 1
ATOM 8816 O O . MET B 1 543 ? 3.137 19.469 23.766 1 98.62 543 MET B O 1
ATOM 8820 N N . MET B 1 544 ? 4.289 18.281 25.156 1 97.94 544 MET B N 1
ATOM 8821 C CA . MET B 1 544 ? 3.588 18.625 26.391 1 97.94 544 MET B CA 1
ATOM 8822 C C . MET B 1 544 ? 4.418 18.234 27.609 1 97.94 544 MET B C 1
ATOM 8824 O O . MET B 1 544 ? 5.469 17.609 27.484 1 97.94 544 MET B O 1
ATOM 8828 N N . SER B 1 545 ? 3.967 18.656 28.797 1 98.19 545 SER B N 1
ATOM 8829 C CA . SER B 1 545 ? 4.723 18.328 30 1 98.19 545 SER B CA 1
ATOM 8830 C C . SER B 1 545 ? 4.891 16.812 30.156 1 98.19 545 SER B C 1
ATOM 8832 O O . SER B 1 545 ? 4.027 16.047 29.719 1 98.19 545 SER B O 1
ATOM 8834 N N . LYS B 1 546 ? 5.996 16.469 30.703 1 97 546 LYS B N 1
ATOM 8835 C CA . LYS B 1 546 ? 6.309 15.047 30.844 1 97 546 LYS B CA 1
ATOM 8836 C C . LYS B 1 546 ? 5.227 14.328 31.656 1 97 546 LYS B C 1
ATOM 8838 O O . LYS B 1 546 ? 4.859 13.195 31.328 1 97 546 LYS B O 1
ATOM 8843 N N . GLU B 1 547 ? 4.645 15 32.656 1 95.5 547 GLU B N 1
ATOM 8844 C CA . GLU B 1 547 ? 3.635 14.422 33.531 1 95.5 547 GLU B CA 1
ATOM 8845 C C . GLU B 1 547 ? 2.344 14.133 32.75 1 95.5 547 GLU B C 1
ATOM 8847 O O . GLU B 1 547 ? 1.62 13.188 33.094 1 95.5 547 GLU B O 1
ATOM 8852 N N . LEU B 1 548 ? 2.129 14.859 31.703 1 97.31 548 LEU B N 1
ATOM 8853 C CA . LEU B 1 548 ? 0.912 14.688 30.922 1 97.31 548 LEU B CA 1
ATOM 8854 C C . LEU B 1 548 ? 1.129 13.688 29.781 1 97.31 548 LEU B C 1
ATOM 8856 O O . LEU B 1 548 ? 0.195 13.367 29.047 1 97.31 548 LEU B O 1
ATOM 8860 N N . GLY B 1 549 ? 2.324 13.234 29.656 1 96.12 549 GLY B N 1
ATOM 8861 C CA . GLY B 1 549 ? 2.615 12.273 28.594 1 96.12 549 GLY B CA 1
ATOM 8862 C C . GLY B 1 549 ? 3.453 12.852 27.469 1 96.12 549 GLY B C 1
ATOM 8863 O O . GLY B 1 549 ? 3.439 12.336 26.359 1 96.12 549 GLY B O 1
ATOM 8864 N N . GLY B 1 550 ? 4.152 13.906 27.766 1 98.19 550 GLY B N 1
ATOM 8865 C CA . GLY B 1 550 ? 4.977 14.547 26.75 1 98.19 550 GLY B CA 1
ATOM 8866 C C . GLY B 1 550 ? 6.215 13.742 26.391 1 98.19 550 GLY B C 1
ATOM 8867 O O . GLY B 1 550 ? 6.785 13.055 27.25 1 98.19 550 GLY B O 1
ATOM 8868 N N . VAL B 1 551 ? 6.633 13.805 25.141 1 98.88 551 VAL B N 1
ATOM 8869 C CA . VAL B 1 551 ? 7.852 13.188 24.641 1 98.88 551 VAL B CA 1
ATOM 8870 C C . VAL B 1 551 ? 8.938 14.242 24.453 1 98.88 551 VAL B C 1
ATOM 8872 O O . VAL B 1 551 ? 10.117 13.977 24.656 1 98.88 551 VAL B O 1
ATOM 8875 N N . VAL B 1 552 ? 8.492 15.477 24.062 1 98.88 552 VAL B N 1
ATOM 8876 C CA . VAL B 1 552 ? 9.461 16.547 23.875 1 98.88 552 VAL B CA 1
ATOM 8877 C C . VAL B 1 552 ? 9.031 17.781 24.688 1 98.88 552 VAL B C 1
ATOM 8879 O O . VAL B 1 552 ? 7.848 17.938 25 1 98.88 552 VAL B O 1
ATOM 8882 N N . ASP B 1 553 ? 9.977 18.656 24.969 1 98.69 553 ASP B N 1
ATOM 8883 C CA . ASP B 1 553 ? 9.695 19.891 25.719 1 98.69 553 ASP B CA 1
ATOM 8884 C C . ASP B 1 553 ? 9.359 21.031 24.766 1 98.69 553 ASP B C 1
ATOM 8886 O O . ASP B 1 553 ? 9.117 20.812 23.578 1 98.69 553 ASP B O 1
ATOM 8890 N N . ALA B 1 554 ? 9.328 22.25 25.234 1 98.38 554 ALA B N 1
ATOM 8891 C CA . ALA B 1 554 ? 8.852 23.406 24.5 1 98.38 554 ALA B CA 1
ATOM 8892 C C . ALA B 1 554 ? 9.852 23.812 23.406 1 98.38 554 ALA B C 1
ATOM 8894 O O . ALA B 1 554 ? 9.516 24.594 22.516 1 98.38 554 ALA B O 1
ATOM 8895 N N . ALA B 1 555 ? 11.047 23.281 23.469 1 98.38 555 ALA B N 1
ATOM 8896 C CA . ALA B 1 555 ? 12.031 23.516 22.422 1 98.38 555 ALA B CA 1
ATOM 8897 C C . ALA B 1 555 ? 12.203 22.281 21.531 1 98.38 555 ALA B C 1
ATOM 8899 O O . ALA B 1 555 ? 13.188 22.156 20.812 1 98.38 555 ALA B O 1
ATOM 8900 N N . ALA B 1 556 ? 11.297 21.281 21.719 1 98.69 556 ALA B N 1
ATOM 8901 C CA . ALA B 1 556 ? 11.188 20.047 20.922 1 98.69 556 ALA B CA 1
ATOM 8902 C C . ALA B 1 556 ? 12.305 19.078 21.281 1 98.69 556 ALA B C 1
ATOM 8904 O O . ALA B 1 556 ? 12.664 18.219 20.469 1 98.69 556 ALA B O 1
ATOM 8905 N N . ARG B 1 557 ? 12.953 19.281 22.438 1 98.81 557 ARG B N 1
ATOM 8906 C CA . ARG B 1 557 ? 13.977 18.344 22.906 1 98.81 557 ARG B CA 1
ATOM 8907 C C . ARG B 1 557 ? 13.344 17.109 23.531 1 98.81 557 ARG B C 1
ATOM 8909 O O . ARG B 1 557 ? 12.406 17.219 24.328 1 98.81 557 ARG B O 1
ATOM 8916 N N . VAL B 1 558 ? 13.852 15.961 23.203 1 98.94 558 VAL B N 1
ATOM 8917 C CA . VAL B 1 558 ? 13.328 14.711 23.734 1 98.94 558 VAL B CA 1
ATOM 8918 C C . VAL B 1 558 ? 13.68 14.594 25.219 1 98.94 558 VAL B C 1
ATOM 8920 O O . VAL B 1 558 ? 14.844 14.758 25.594 1 98.94 558 VAL B O 1
ATOM 8923 N N . TYR B 1 559 ? 12.703 14.352 26.094 1 98.81 559 TYR B N 1
ATOM 8924 C CA . TYR B 1 559 ? 12.938 14.203 27.531 1 98.81 559 TYR B CA 1
ATOM 8925 C C . TYR B 1 559 ? 13.883 13.047 27.812 1 98.81 559 TYR B C 1
ATOM 8927 O O . TYR B 1 559 ? 13.758 11.977 27.219 1 98.81 559 TYR B O 1
ATOM 8935 N N . GLY B 1 560 ? 14.844 13.25 28.641 1 98.31 560 GLY B N 1
ATOM 8936 C CA . GLY B 1 560 ? 15.68 12.172 29.125 1 98.31 560 GLY B CA 1
ATOM 8937 C C . GLY B 1 560 ? 16.875 11.883 28.234 1 98.31 560 GLY B C 1
ATOM 8938 O O . GLY B 1 560 ? 17.672 10.984 28.531 1 98.31 560 GLY B O 1
ATOM 8939 N N . VAL B 1 561 ? 17.047 12.633 27.141 1 98.25 561 VAL B N 1
ATOM 8940 C CA . VAL B 1 561 ? 18.172 12.445 26.234 1 98.25 561 VAL B CA 1
ATOM 8941 C C . VAL B 1 561 ? 18.812 13.797 25.906 1 98.25 561 VAL B C 1
ATOM 8943 O O . VAL B 1 561 ? 18.156 14.836 26 1 98.25 561 VAL B O 1
ATOM 8946 N N . GLU B 1 562 ? 20.109 13.75 25.594 1 98.19 562 GLU B N 1
ATOM 8947 C CA . GLU B 1 562 ? 20.812 14.953 25.172 1 98.19 562 GLU B CA 1
ATOM 8948 C C . GLU B 1 562 ? 20.984 14.977 23.656 1 98.19 562 GLU B C 1
ATOM 8950 O O . GLU B 1 562 ? 21.156 13.93 23.016 1 98.19 562 GLU B O 1
ATOM 8955 N N . SER B 1 563 ? 20.875 16.156 23.016 1 98.62 563 SER B N 1
ATOM 8956 C CA . SER B 1 563 ? 21.266 16.422 21.641 1 98.62 563 SER B CA 1
ATOM 8957 C C . SER B 1 563 ? 20.312 15.758 20.656 1 98.62 563 SER B C 1
ATOM 8959 O O . SER B 1 563 ? 20.75 15.297 19.594 1 98.62 563 SER B O 1
ATOM 8961 N N . LEU B 1 564 ? 19.016 15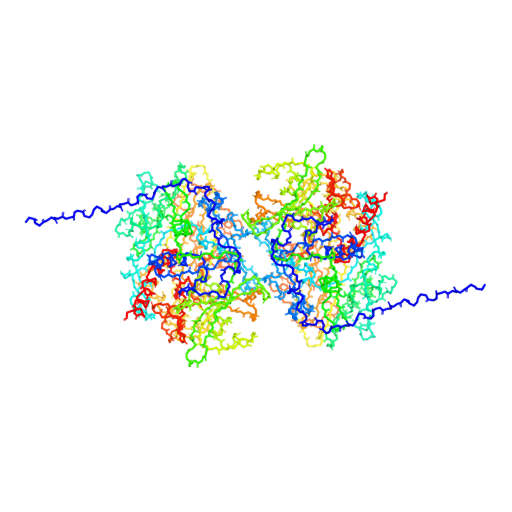.656 21.062 1 98.94 564 LEU B N 1
ATOM 8962 C CA . LEU B 1 564 ? 18 15.055 20.203 1 98.94 564 LEU B CA 1
ATOM 8963 C C . LEU B 1 564 ? 16.703 15.852 20.25 1 98.94 564 LEU B C 1
ATOM 8965 O O . LEU B 1 564 ? 16.203 16.172 21.328 1 98.94 564 LEU B O 1
ATOM 8969 N N . ARG B 1 565 ? 16.219 16.234 19.078 1 98.94 565 ARG B N 1
ATOM 8970 C CA . ARG B 1 565 ? 14.914 16.875 18.984 1 98.94 565 ARG B CA 1
ATOM 8971 C C . ARG B 1 565 ? 14.008 16.125 18 1 98.94 565 ARG B C 1
ATOM 8973 O O . ARG B 1 565 ? 14.492 15.43 17.109 1 98.94 565 ARG B O 1
ATOM 8980 N N . VAL B 1 566 ? 12.727 16.156 18.172 1 98.94 566 VAL B N 1
ATOM 8981 C CA . VAL B 1 566 ? 11.711 15.836 17.172 1 98.94 566 VAL B CA 1
ATOM 8982 C C . VAL B 1 566 ? 11.023 17.109 16.703 1 98.94 566 VAL B C 1
ATOM 8984 O O . VAL B 1 566 ? 10.461 17.859 17.516 1 98.94 566 VAL B O 1
ATOM 8987 N N . ILE B 1 567 ? 10.953 17.359 15.398 1 98.88 567 ILE B N 1
ATOM 8988 C CA . ILE B 1 567 ? 10.578 18.703 14.969 1 98.88 567 ILE B CA 1
ATOM 8989 C C . ILE B 1 567 ? 9.484 18.609 13.906 1 98.88 567 ILE B C 1
ATOM 8991 O O . ILE B 1 567 ? 9.32 19.531 13.102 1 98.88 567 ILE B O 1
ATOM 8995 N N . ASP B 1 568 ? 8.742 17.469 13.867 1 98.62 568 ASP B N 1
ATOM 8996 C CA . ASP B 1 568 ? 7.816 17.25 12.75 1 98.62 568 ASP B CA 1
ATOM 8997 C C . ASP B 1 568 ? 6.371 17.203 13.242 1 98.62 568 ASP B C 1
ATOM 8999 O O . ASP B 1 568 ? 6.066 17.641 14.352 1 98.62 568 ASP B O 1
ATOM 9003 N N . GLY B 1 569 ? 5.488 16.734 12.367 1 98.12 569 GLY B N 1
ATOM 9004 C CA . GLY B 1 569 ? 4.051 16.734 12.609 1 98.12 569 GLY B CA 1
ATOM 9005 C C . GLY B 1 569 ? 3.639 15.812 13.742 1 98.12 569 GLY B C 1
ATOM 9006 O O . GLY B 1 569 ? 2.471 15.797 14.141 1 98.12 569 GLY B O 1
ATOM 9007 N N . SER B 1 570 ? 4.57 15.117 14.336 1 98.75 570 SER B N 1
ATOM 9008 C CA . SER B 1 570 ? 4.246 14.219 15.438 1 98.75 570 SER B CA 1
ATOM 9009 C C . SER B 1 570 ? 4.176 14.969 16.766 1 98.75 570 SER B C 1
ATOM 9011 O O . SER B 1 570 ? 3.686 14.438 17.766 1 98.75 570 SER B O 1
ATOM 9013 N N . ILE B 1 571 ? 4.551 16.203 16.844 1 98.56 571 ILE B N 1
ATOM 9014 C CA . ILE B 1 571 ? 4.766 16.781 18.172 1 98.56 571 ILE B CA 1
ATOM 9015 C C . ILE B 1 571 ? 3.529 17.578 18.578 1 98.56 571 ILE B C 1
ATOM 9017 O O . ILE B 1 571 ? 3.307 17.812 19.781 1 98.56 571 ILE B O 1
ATOM 9021 N N . PRO B 1 572 ? 2.652 18.125 17.656 1 98.38 572 PRO B N 1
ATOM 9022 C CA . PRO B 1 572 ? 1.403 18.672 18.188 1 98.38 572 PRO B CA 1
ATOM 9023 C C . PRO B 1 572 ? 0.667 17.688 19.094 1 98.38 572 PRO B C 1
ATOM 9025 O O . PRO B 1 572 ? 0.438 16.531 18.703 1 98.38 572 PRO B O 1
ATOM 9028 N N . PRO B 1 573 ? 0.297 18.188 20.25 1 97.12 573 PRO B N 1
ATOM 9029 C CA . PRO B 1 573 ? -0.269 17.25 21.219 1 97.12 573 PRO B CA 1
ATOM 9030 C C . PRO B 1 573 ? -1.702 16.844 20.891 1 97.12 573 PRO B C 1
ATOM 9032 O O . PRO B 1 573 ? -2.178 15.812 21.359 1 97.12 573 PRO B O 1
ATOM 9035 N N . THR B 1 574 ? -2.398 17.703 20.094 1 97.19 574 THR B N 1
ATOM 9036 C CA . THR B 1 574 ? -3.777 17.438 19.703 1 97.19 574 THR B CA 1
ATOM 9037 C C . THR B 1 574 ? -4.02 17.828 18.25 1 97.19 574 THR B C 1
ATOM 9039 O O . THR B 1 574 ? -3.201 18.531 17.641 1 97.19 574 THR B O 1
ATOM 9042 N N . GLN B 1 575 ? -5.148 17.328 17.734 1 96.94 575 GLN B N 1
ATOM 9043 C CA . GLN B 1 575 ? -5.633 17.812 16.453 1 96.94 575 GLN B CA 1
ATOM 9044 C C . GLN B 1 575 ? -6.086 19.266 16.547 1 96.94 575 GLN B C 1
ATOM 9046 O O . GLN B 1 575 ? -6.332 19.781 17.641 1 96.94 575 GLN B O 1
ATOM 9051 N N . LEU B 1 576 ? -6.145 19.922 15.398 1 96.38 576 LEU B N 1
ATOM 9052 C CA . LEU B 1 576 ? -6.543 21.328 15.273 1 96.38 576 LEU B CA 1
ATOM 9053 C C . LEU B 1 576 ? -7.68 21.484 14.273 1 96.38 576 LEU B C 1
ATOM 9055 O O . LEU B 1 576 ? -7.852 20.641 13.383 1 96.38 576 LEU B O 1
ATOM 9059 N N . SER B 1 577 ? -8.438 22.531 14.453 1 96.56 577 SER B N 1
ATOM 9060 C CA . SER B 1 577 ? -9.516 22.828 13.516 1 96.56 577 SER B CA 1
ATOM 9061 C C . SER B 1 577 ? -9.008 23.641 12.328 1 96.56 577 SER B C 1
ATOM 9063 O O . SER B 1 577 ? -9.445 24.766 12.109 1 96.56 577 SER B O 1
ATOM 9065 N N . SER B 1 578 ? -8.125 23.125 11.633 1 96.62 578 SER B N 1
ATOM 9066 C CA . SER B 1 578 ? -7.516 23.688 10.43 1 96.62 578 SER B CA 1
ATOM 9067 C C . SER B 1 578 ? -6.734 22.625 9.664 1 96.62 578 SER B C 1
ATOM 9069 O O . SER B 1 578 ? -6.539 21.5 10.156 1 96.62 578 SER B O 1
ATOM 9071 N N . HIS B 1 579 ? -6.414 22.922 8.508 1 96.38 579 HIS B N 1
ATOM 9072 C CA . HIS B 1 579 ? -5.344 22.172 7.875 1 96.38 579 HIS B CA 1
ATOM 9073 C C . HIS B 1 579 ? -4.004 22.422 8.562 1 96.38 579 HIS B C 1
ATOM 9075 O O . HIS B 1 579 ? -3.73 23.547 8.992 1 96.38 579 HIS B O 1
ATOM 9081 N N . VAL B 1 580 ? -3.141 21.5 8.641 1 96.31 580 VAL B N 1
ATOM 9082 C CA . VAL B 1 580 ? -2.074 21.5 9.633 1 96.31 580 VAL B CA 1
ATOM 9083 C C . VAL B 1 580 ? -0.821 22.141 9.047 1 96.31 580 VAL B C 1
ATOM 9085 O O . VAL B 1 580 ? 0.111 22.484 9.781 1 96.31 580 VAL B O 1
ATOM 9088 N N . MET B 1 581 ? -0.758 22.406 7.797 1 96.81 581 MET B N 1
ATOM 9089 C CA . MET B 1 581 ? 0.454 22.844 7.109 1 96.81 581 MET B CA 1
ATOM 9090 C C . MET B 1 581 ? 0.962 24.156 7.691 1 96.81 581 MET B C 1
ATOM 9092 O O . MET B 1 581 ? 2.16 24.312 7.934 1 96.81 581 MET B O 1
ATOM 9096 N N . THR B 1 582 ? 0.097 25.141 7.977 1 97.19 582 THR B N 1
ATOM 9097 C CA . THR B 1 582 ? 0.501 26.453 8.492 1 97.19 582 THR B CA 1
ATOM 9098 C C . THR B 1 582 ? 1.125 26.312 9.875 1 97.19 582 THR B C 1
ATOM 9100 O O . THR B 1 582 ? 2.131 26.969 10.172 1 97.19 582 THR B O 1
ATOM 9103 N N . VAL B 1 583 ? 0.511 25.469 10.633 1 97.94 583 VAL B N 1
ATOM 9104 C CA . VAL B 1 583 ? 1.014 25.25 11.977 1 97.94 583 VAL B CA 1
ATOM 9105 C C . VAL B 1 583 ? 2.385 24.578 11.914 1 97.94 583 VAL B C 1
ATOM 9107 O O . VAL B 1 583 ? 3.309 24.969 12.633 1 97.94 583 VAL B O 1
ATOM 9110 N N . PHE B 1 584 ? 2.561 23.594 11.039 1 98.56 584 PHE B N 1
ATOM 9111 C CA . PHE B 1 584 ? 3.824 22.875 10.906 1 98.56 584 PHE B CA 1
ATOM 9112 C C . PHE B 1 584 ? 4.938 23.812 10.469 1 98.56 584 PHE B C 1
ATOM 9114 O O . PHE B 1 584 ? 6.059 23.75 10.977 1 98.56 584 PHE B O 1
ATOM 9121 N N . TYR B 1 585 ? 4.648 24.719 9.57 1 98.69 585 TYR B N 1
ATOM 9122 C CA . TYR B 1 585 ? 5.629 25.703 9.133 1 98.69 585 TYR B CA 1
ATOM 9123 C C . TYR B 1 585 ? 6 26.656 10.273 1 98.69 585 TYR B C 1
ATOM 9125 O O . TYR B 1 585 ? 7.184 26.922 10.5 1 98.69 585 TYR B O 1
ATOM 9133 N N . GLY B 1 586 ? 4.949 27.172 10.938 1 98.44 586 GLY B N 1
ATOM 9134 C CA . GLY B 1 586 ? 5.219 28.031 12.078 1 98.44 586 GLY B CA 1
ATOM 9135 C C . GLY B 1 586 ? 6.055 27.375 13.148 1 98.44 586 GLY B C 1
ATOM 9136 O O . GLY B 1 586 ? 6.992 27.969 13.68 1 98.44 586 GLY B O 1
ATOM 9137 N N . MET B 1 587 ? 5.727 26.141 13.422 1 98.44 587 MET B N 1
ATOM 9138 C CA . MET B 1 587 ? 6.457 25.344 14.398 1 98.44 587 MET B CA 1
ATOM 9139 C C . MET B 1 587 ? 7.918 25.188 13.984 1 98.44 587 MET B C 1
ATOM 9141 O O . MET B 1 587 ? 8.82 25.359 14.805 1 98.44 587 MET B O 1
ATOM 9145 N N . ALA B 1 588 ? 8.117 24.828 12.742 1 98.69 588 ALA B N 1
ATOM 9146 C CA . ALA B 1 588 ? 9.469 24.625 12.242 1 98.69 588 ALA B CA 1
ATOM 9147 C C . ALA B 1 588 ? 10.297 25.906 12.359 1 98.69 588 ALA B C 1
ATOM 9149 O O . ALA B 1 588 ? 11.469 25.859 12.758 1 98.69 588 ALA B O 1
ATOM 9150 N N . GLN B 1 589 ? 9.688 27.016 12.039 1 98.38 589 GLN B N 1
ATOM 9151 C CA . GLN B 1 589 ? 10.344 28.312 12.148 1 98.38 589 GLN B CA 1
ATOM 9152 C C . GLN B 1 589 ? 10.711 28.609 13.602 1 98.38 589 GLN B C 1
ATOM 9154 O O . GLN B 1 589 ? 11.836 29.016 13.891 1 98.38 589 GLN B O 1
ATOM 9159 N N . LYS B 1 590 ? 9.836 28.422 14.492 1 98.62 590 LYS B N 1
ATOM 9160 C CA . LYS B 1 590 ? 10.055 28.688 15.914 1 98.62 590 LYS B CA 1
ATOM 9161 C C . LYS B 1 590 ? 11.117 27.766 16.5 1 98.62 590 LYS B C 1
ATOM 9163 O O . LYS B 1 590 ? 12.016 28.203 17.203 1 98.62 590 LYS B O 1
ATOM 9168 N N . VAL B 1 591 ? 11.039 26.5 16.156 1 98.62 591 VAL B N 1
ATOM 9169 C CA . VAL B 1 591 ? 11.984 25.516 16.672 1 98.62 591 VAL B CA 1
ATOM 9170 C C . VAL B 1 591 ? 13.375 25.781 16.109 1 98.62 591 VAL B C 1
ATOM 9172 O O . VAL B 1 591 ? 14.375 25.578 16.812 1 98.62 591 VAL B O 1
ATOM 9175 N N . SER B 1 592 ? 13.469 26.234 14.859 1 98.56 592 SER B N 1
ATOM 9176 C CA . SER B 1 592 ? 14.766 26.594 14.297 1 98.56 592 SER B CA 1
ATOM 9177 C C . SER B 1 592 ? 15.461 27.672 15.125 1 98.56 592 SER B C 1
ATOM 9179 O O . SER B 1 592 ? 16.672 27.609 15.32 1 98.56 592 SER B O 1
ATOM 9181 N N . GLU B 1 593 ? 14.711 28.625 15.617 1 97.94 593 GLU B N 1
ATOM 9182 C CA . GLU B 1 593 ? 15.281 29.672 16.453 1 97.94 593 GLU B CA 1
ATOM 9183 C C . GLU B 1 593 ? 15.781 29.109 17.781 1 97.94 593 GLU B C 1
ATOM 9185 O O . GLU B 1 593 ? 16.812 29.547 18.297 1 97.94 593 GLU B O 1
ATOM 9190 N N . ALA B 1 594 ? 15.023 28.203 18.297 1 98.19 594 ALA B N 1
ATOM 9191 C CA . ALA B 1 594 ? 15.453 27.562 19.531 1 98.19 594 ALA B CA 1
ATOM 9192 C C . ALA B 1 594 ? 16.75 26.797 19.328 1 98.19 594 ALA B C 1
ATOM 9194 O O . ALA B 1 594 ? 17.641 26.828 20.188 1 98.19 594 ALA B O 1
ATOM 9195 N N . ILE B 1 595 ? 16.875 26.109 18.234 1 98.69 595 ILE B N 1
ATOM 9196 C CA . ILE B 1 595 ? 18.078 25.359 17.906 1 98.69 595 ILE B CA 1
ATOM 9197 C C . ILE B 1 595 ? 19.266 26.312 17.781 1 98.69 595 ILE B C 1
ATOM 9199 O O . ILE B 1 595 ? 20.344 26.062 18.312 1 98.69 595 ILE B O 1
ATOM 9203 N N . LEU B 1 596 ? 19.094 27.422 17.109 1 98.38 596 LEU B N 1
ATOM 9204 C CA . LEU B 1 596 ? 20.156 28.406 16.891 1 98.38 596 LEU B CA 1
ATOM 9205 C C . LEU B 1 596 ? 20.562 29.047 18.219 1 98.38 596 LEU B C 1
ATOM 9207 O O . LEU B 1 596 ? 21.75 29.344 18.422 1 98.38 596 LEU B O 1
ATOM 9211 N N . ALA B 1 597 ? 19.562 29.25 19.094 1 97.56 597 ALA B N 1
ATOM 9212 C CA . ALA B 1 597 ? 19.891 29.781 20.406 1 97.56 597 ALA B CA 1
ATOM 9213 C C . ALA B 1 597 ? 20.812 28.844 21.172 1 97.56 597 ALA B C 1
ATOM 9215 O O . ALA B 1 597 ? 21.781 29.281 21.797 1 97.56 597 ALA B O 1
ATOM 9216 N N . ASP B 1 598 ? 20.5 27.594 21.109 1 97.25 598 ASP B N 1
ATOM 9217 C CA . ASP B 1 598 ? 21.328 26.594 21.781 1 97.25 598 ASP B CA 1
ATOM 9218 C C . ASP B 1 598 ? 22.719 26.516 21.141 1 97.25 598 ASP B C 1
ATOM 9220 O O . ASP B 1 598 ? 23.719 26.375 21.828 1 97.25 598 ASP B O 1
ATOM 9224 N N . TYR B 1 599 ? 22.734 26.531 19.812 1 97.25 599 TYR B N 1
ATOM 9225 C CA . TYR B 1 599 ? 24.016 26.531 19.094 1 97.25 599 TYR B CA 1
ATOM 9226 C C . TYR B 1 599 ? 24.891 27.703 19.547 1 97.25 599 TYR B C 1
ATOM 9228 O O . TYR B 1 599 ? 26.062 27.516 19.859 1 97.25 599 TYR B O 1
ATOM 9236 N N . ASN B 1 600 ? 24.328 28.906 19.656 1 95.88 600 ASN B N 1
ATOM 9237 C CA . ASN B 1 600 ? 25.062 30.109 20.031 1 95.88 600 ASN B CA 1
ATOM 9238 C C . ASN B 1 600 ? 25.562 30.016 21.469 1 95.88 600 ASN B C 1
ATOM 9240 O O . ASN B 1 600 ? 26.641 30.547 21.797 1 95.88 600 ASN B O 1
ATOM 9244 N N . ALA B 1 601 ? 24.797 29.344 22.25 1 93.62 601 ALA B N 1
ATOM 9245 C CA . ALA B 1 601 ? 25.203 29.172 23.641 1 93.62 601 ALA B CA 1
ATOM 9246 C C . ALA B 1 601 ? 26.406 28.234 23.75 1 93.62 601 ALA B C 1
ATOM 9248 O O . ALA B 1 601 ? 27.219 28.359 24.672 1 93.62 601 ALA B O 1
ATOM 9249 N N . THR B 1 602 ? 26.516 27.344 22.859 1 89.81 602 THR B N 1
ATOM 9250 C CA . THR B 1 602 ? 27.609 26.359 22.891 1 89.81 602 THR B CA 1
ATOM 9251 C C . THR B 1 602 ? 28.875 26.953 22.297 1 89.81 602 THR B C 1
ATOM 9253 O O . THR B 1 602 ? 29.984 26.547 22.688 1 89.81 602 THR B O 1
ATOM 9256 N N . VAL B 1 603 ? 28.797 27.859 21.297 1 88.5 603 VAL B N 1
ATOM 9257 C CA . VAL B 1 603 ? 29.969 28.391 20.641 1 88.5 603 VAL B CA 1
ATOM 9258 C C . VAL B 1 603 ? 30.484 29.625 21.391 1 88.5 603 VAL B C 1
ATOM 9260 O O . VAL B 1 603 ? 31.672 29.938 21.344 1 88.5 603 VAL B O 1
ATOM 9263 N N . ASN B 1 604 ? 29.703 30.375 22.219 1 75.75 604 ASN B N 1
ATOM 9264 C CA . ASN B 1 604 ? 30.141 31.484 23.031 1 75.75 604 ASN B CA 1
ATOM 9265 C C . ASN B 1 604 ? 30.609 31.016 24.406 1 75.75 604 ASN B C 1
ATOM 9267 O O . ASN B 1 604 ? 31.547 31.594 24.984 1 75.75 604 ASN B O 1
#

Foldseek 3Di:
DCPPPPPPPPPPPPPPPVPQPDDVQVVAAADPVVFFPAEFQEEEFAQAQLRLLLLLLQCVPVVHFYEYEFQATDDQNVDCCQFALVNAPVCPPDSQWPQDWFQQFPLPRDIFTFTWTGYRLIRLSHDNQFDFAFAQLQQQCQCVQFPQPQGGDVSLQVLLQQAEQEDEDDPQVVVLFAADDPVSHHRPHQFYKYAADPPKHAFCLLVQLQVVCVVVVWDGNDARHRNANAGKTFGMGRADPVNTHRGNCNRRCVVCVPSPSYHYHYSKGWQAFDWDPPDLFTATFWTWMAQFPVGIGTHGHPFFYEYAHAQQPSLRRCLLHQEEDPVQNVLAVHHHSHYAHFFAQKDFKKKFKWKFAWDPSRARWGKMKHQAALCRLQPVCSVVLVVCLVPCLLVLLVVQCVQPRAPDSVLLSSVSVSVSCCRPPVRTGQKMWIFTHHRITMTMMIGQFDSFGDGKGANHSISNVVHIHDHRNPCPDPSRLLSNLSNNLSVLDSCCDDPNVNTGDAIPVVGPVADSPHDSVSSSVVSSVGIHIPNQIEASQEAGDRVSRHQAYSLQHGPRHGRYGYLYRHHHNGGGSGDCSSVSSSSSSVSSVVVVVVVVVVVD/DPPPPPPPPPPPPPPPPVPQPDDVQVLAAADPVVFFPAEFQEEEFAQAQLRLLLLLLQCVPVVHFYEYEFQATDDQNVDCCQFALVNAPVCPPDSQWPQDWFQQFPLPRDIFTFTWTGYRLIRLSHDNQFDFAFAQLQQQCQCVQFPQPQGGDVNLQVLLQQAEQEDEDDPQVVVLFAADDPVSHHRPHQFYKYAADPPKHAFCLLVQLQVVCVVVVWDGSDARHRNANAGKTFGMGRADPVNTHRGNCNRRCVVCVPSPSYHYHYSKGWQAFDWDPPDLFTATFWTWMAQFPVGIGTHGHPFFYEYAHAQQPSLRRCLLHQEEDPVQNVLAVHHHSHYAHFFAQKDFKKKFKWKFAWDPSRARWGKMKHQAALCRLQPVCSVVLVVCLVPCLLVLLVVQCVQPRAPDSVLLSSVSVSVSCCRPPVRTGQKMWIFTHHRITMTMMIGQFDSFGDGKGANHSISNVVHIHDHRNPCPDPSRLLSNLSNNLSVLDSCCDDPNVNTGDAIPVVGPVADSPHDSVSSSVVSSVGIHIPNQIEASQEAGDRVSRHQAYSLQHGPRHGRYGYLYRHHHNGGGSGDCSSVSSSSSSVSSVVVVVVVVVVVD